Protein AF-A0A1J1H307-F1 (afdb_monomer)

pLDDT: mean 71.97, std 22.65, range [21.73, 96.75]

Solvent-accessible surface area (backbone atoms only — not comparable to full-atom values): 54855 Å² total; per-residue (Å²): 124,79,69,64,60,61,59,49,54,59,59,62,58,74,63,63,74,71,92,63,55,44,76,62,80,88,69,70,58,68,76,56,47,54,42,49,52,52,47,51,53,63,57,36,38,58,77,62,58,74,48,58,44,62,35,64,34,28,78,64,35,51,59,51,40,53,51,45,35,66,71,45,35,62,34,54,37,75,87,48,69,74,54,52,63,47,56,75,77,46,70,64,73,93,48,82,61,70,70,86,35,55,69,46,28,53,51,61,55,49,57,60,54,28,44,84,68,60,58,69,61,51,30,54,51,50,40,51,51,52,52,54,51,37,63,78,59,70,56,77,80,81,86,50,50,44,23,35,34,44,65,34,28,35,42,58,61,39,54,57,38,54,41,30,42,37,32,78,52,55,33,96,90,41,83,90,36,62,39,69,51,72,44,47,74,68,54,38,46,53,36,50,68,47,72,33,40,68,65,51,20,50,55,54,36,47,73,72,51,86,51,67,74,61,33,51,54,47,46,61,48,65,77,50,68,89,53,69,43,80,44,54,41,74,47,68,51,71,43,48,59,56,70,68,28,67,91,35,71,30,51,49,61,24,49,38,53,48,51,39,57,58,57,72,48,75,87,85,68,101,68,79,87,50,72,51,59,38,49,50,55,51,27,72,46,42,69,67,68,52,42,52,55,48,56,49,47,64,69,42,90,81,63,59,42,52,39,67,44,21,60,64,54,78,62,61,57,45,71,68,52,85,66,54,66,62,37,73,93,70,71,62,65,64,41,54,44,32,31,55,20,85,24,43,39,45,33,32,39,75,87,73,81,80,76,96,62,85,74,46,51,59,82,74,78,75,94,64,53,66,70,66,50,50,38,31,70,41,54,68,63,82,45,34,41,63,48,35,76,73,76,52,79,72,72,78,80,86,48,73,70,59,48,60,75,70,53,88,61,83,60,68,52,68,73,87,71,83,86,73,51,92,78,60,76,90,72,85,72,87,86,65,59,62,68,56,53,54,21,44,52,52,52,52,52,47,54,51,43,50,54,69,47,53,74,71,77,68,84,81,76,88,68,98,55,82,86,68,81,67,65,57,73,64,67,48,53,62,56,52,39,33,44,56,34,43,49,51,42,50,50,45,47,53,36,53,78,66,63,73,52,57,84,94,67,69,80,79,60,62,28,53,55,51,25,55,45,32,72,37,43,47,72,37,86,91,44,92,46,39,73,36,54,65,34,48,41,51,30,49,49,35,22,64,42,20,57,47,38,54,36,36,48,58,18,33,38,90,88,62,37,63,89,80,85,42,67,42,58,7,53,25,42,67,40,77,42,51,85,40,42,62,57,30,57,58,32,50,50,51,56,39,44,68,29,46,63,71,32,40,55,62,30,62,50,49,56,52,37,56,48,38,44,44,53,46,26,32,52,51,49,55,47,31,57,64,74,35,57,88,59,27,74,84,44,58,86,35,45,52,56,50,64,41,39,50,50,48,56,52,50,43,56,53,52,39,66,31,89,82,34,34,62,60,43,52,54,47,57,72,73,44,57,73,54,77,83,33,68,69,66,47,49,47,55,52,54,59,47,42,65,47,60,71,34,83,56,46,82,74,70,50,68,80,77,86,77,72,74,66,53,48,72,51,93,74,98,47,55,32,78,57,51,34,74,74,26,59,49,58,74,64,77,55,89,70,78,74,51,101,76,65,80,69,84,83,76,83,79,88,78,89,82,89,86,90,80,96,86,82,83,86,62,92,64,53,81,80,66,66,82,79,50,87,54,54,59,58,55,51,48,51,52,54,44,65,73,39,30,92,59,23,49,68,63,74,71,84,71,72,92,70,94,74,94,67,91,73,69,65,69,63,58,52,58,49,52,65,49,48,55,51,53,52,57,55,46,54,59,56,55,68,73,71,62,90,89,88,87,85,86,87,79,78,93,75,86,87,77,82,91,79,86,91,81,89,82,88,89,88,90,80,89,79,90,82,90,79,90,79,90,82,89,87,84,84,91,85,87,85,89,90,80,89,89,85,89,79,87,88,86,83,89,82,83,89,82,92,85,79,86,134

Organism: Plasmodium relictum (NCBI:txid85471)

Secondary structure (DSSP, 8-state):
-THHHHHHHHHHHTT----SPEE--S---HHHHHHHHHHHHHHHTTTSS--GGG---TTT-HHHHHHHIIIIISSPP---HHHHHHHHSS-BTTBS-GGGGTT--HHHHHHHHEE---HHHHHHHHHHHHHHHHHHTT--S---PPEEEEEE-EETTEESS--EEEEEEEETTEEEEEEEEEPPHHHHHHHHT--S-HHHHHHHHHHH---HHHHHHHHHHHTSGGG-EEEPPPEEEEE-HHHHHTT-SBHHHHHHHHHHHHHHS---S-SS--HHHHHHHHHHSS-THHHHHHHHHHH-TT---EEESB---S-SEEE--TTGGG-GGG---TTEEEEE-TTS-EEE-SSPPPP--GGGB---PPP--HHHHHHHH--SGGGHHHHHHHH-PPPPPPPHHHHHHH----S-----S---GGG-------SS-HHHHHHHHHHHHHHHHHHHHHTTSS-----SS---S--PPPTTHHHHHHHHHHHHHHHHHHHHHTT-S-GGG--S-HHHHHHHHHHHGGGSTTSTTTT-TTHHHHHHHHHHHHTHHHHHHTPPPSSS------SSHHHHHHHTS-TTSTTHHHHHHHHHHHHHTTT-THHHHHHHHHHHHHHHHHHHHHHHHHH-GGGHHHHHTTS--HHHHHHHHHHHHHHHTSTTTHHHHHHHHHHS-GGGG-HHHHHHHHHHHHHHHTSTTHHHH-PPP---SS--B-------TT-SHHHHHHTTS-SS--GGGT---------------------TTGGGS-SS-TTHHHHHHHHHHHHHHHHH-----------------THHHHHHHHHHHHHHHHHHHHHTTS--S-SSS-S-----------------------------------------------------------

InterPro domains:
  IPR054451 RhopH3, C-terminal domain [PF22808] (365-703)

Sequence (902 aa):
MKSKIFATLFVTWSSVLVTGREHFNGYLTQKLKILLECNFIAHYYLKGVPEIDSFLDFIREPEQFYWFVEHYLSVPFKITQNLKDRTKNGKIGSVNNISVCSGRSWVSEFLLNYKEPNISELLTYMDKKQKEFLSLNHINGTPVGKYTVFPIKEFHKYCILPPLIKTTISDNNNESKELIFHLNREEYKIYLSAIGSQLTAIKYLYVQIKDENRKKILRKILENESDISISCPTYNIKLHYTKDCSSSRTILKCLDNYIRRSCQRKIETRHSVSLCEHLFFLFENIKNPYSQNFKDFLSDGRLSLVKPQSVWNVPVFKVYKPNDFKDNSKNIETGVFKMLNNKNLVFLSFNDKIPKNLYYEVEIQPLTKLSLYASKISDKLLRFFYLFKKLSSPISPVSVEELNHNIKDFNFKEAKNEVKCQNVKKSLQLELDVETMKGIVTEKICKIIESHSLAKQVHKEIPSKPLIIHDKIAKKFRIQCIVLSAFVEAYNIVRQILNLESILSLTRYTSLYLHKFFNSVTSLKGNFLYKNANALKYAAACSKAVLHVPAVLYKRNIYVAETFLSLYLGLSNLVSSNPSSPFFEFAIMEFLVTYFNKGSEKFVLYLITILSVLHLNIYYYEQIFCHFKEHFPTLKTKMIHPDIANRVLVNLKSLIGSRRYMEMFNLYKHFESDEIFNTQKVFSIIYDFQKYFESNKSKKEAKLEEISEVPIPLDTLNDGIGYREEDLLYEIDKEESIDPLLDVDLDDTESEDEIENPKNKSHFLDILSEGQDICAYSRQDKQLELILSPYIGNVRRDESLESKTSEKPEVTLKMIKERQQRLDEEMDQIEEINEPEVRASQSRTQRFSSESTSNTSESEDESSTTESEGSKKEGKKKRPKKKSCIPGLGFITSKLKCFKKK

Mean predicted aligned error: 16.87 Å

Structure (mmCIF, N/CA/C/O backbone):
data_AF-A0A1J1H307-F1
#
_entry.id   AF-A0A1J1H307-F1
#
loop_
_atom_site.group_PDB
_atom_site.id
_atom_site.type_symbol
_atom_site.label_atom_id
_atom_site.label_alt_id
_atom_site.label_comp_id
_atom_site.label_asym_id
_atom_site.label_entity_id
_atom_site.label_seq_id
_atom_site.pdbx_PDB_ins_code
_atom_site.Cartn_x
_atom_site.Cartn_y
_atom_site.Cartn_z
_atom_site.occupancy
_atom_site.B_iso_or_equiv
_atom_site.auth_seq_id
_atom_site.auth_comp_id
_atom_site.auth_asym_id
_atom_site.auth_atom_id
_atom_site.pdbx_PDB_model_num
ATOM 1 N N . MET A 1 1 ? -41.868 61.177 -23.163 1.00 44.31 1 MET A N 1
ATOM 2 C CA . MET A 1 1 ? -42.090 59.972 -22.320 1.00 44.31 1 MET A CA 1
ATOM 3 C C . MET A 1 1 ? -41.546 58.648 -22.889 1.00 44.31 1 MET A C 1
ATOM 5 O O . MET A 1 1 ? -41.088 57.846 -22.090 1.00 44.31 1 MET A O 1
ATOM 9 N N . LYS A 1 2 ? -41.542 58.385 -24.211 1.00 39.69 2 LYS A N 1
ATOM 10 C CA . LYS A 1 2 ? -41.275 57.032 -24.770 1.00 39.69 2 LYS A CA 1
ATOM 11 C C . LYS A 1 2 ? -39.882 56.401 -24.509 1.00 39.69 2 LYS A C 1
ATOM 13 O O . LYS A 1 2 ? -39.784 55.182 -24.514 1.00 39.69 2 LYS A O 1
ATOM 18 N N . SER A 1 3 ? -38.826 57.179 -24.241 1.00 44.19 3 SER A N 1
ATOM 19 C CA . SER A 1 3 ? -37.450 56.648 -24.087 1.00 44.19 3 SER A CA 1
ATOM 20 C C . SER A 1 3 ? -37.229 55.774 -22.835 1.00 44.19 3 SER A C 1
ATOM 22 O O . SER A 1 3 ? -36.586 54.730 -22.933 1.00 44.19 3 SER A O 1
ATOM 24 N N . LYS A 1 4 ? -37.781 56.143 -21.666 1.00 39.53 4 LYS A N 1
ATOM 25 C CA . LYS A 1 4 ? -37.466 55.447 -20.397 1.00 39.53 4 LYS A CA 1
ATOM 26 C C . LYS A 1 4 ? -37.983 54.000 -20.325 1.00 39.53 4 LYS A C 1
ATOM 28 O O . LYS A 1 4 ? -37.392 53.201 -19.611 1.00 39.53 4 LYS A O 1
ATOM 33 N N . ILE A 1 5 ? -39.030 53.659 -21.081 1.00 49.66 5 ILE A N 1
ATOM 34 C CA . ILE A 1 5 ? -39.650 52.318 -21.077 1.00 49.66 5 ILE A CA 1
ATOM 35 C C . ILE A 1 5 ? -38.794 51.293 -21.845 1.00 49.66 5 ILE A C 1
ATOM 37 O O . ILE A 1 5 ? -38.715 50.132 -21.450 1.00 49.66 5 ILE A O 1
ATOM 41 N N . PHE A 1 6 ? -38.095 51.717 -22.904 1.00 43.16 6 PHE A N 1
ATOM 42 C CA . PHE A 1 6 ? -37.184 50.837 -23.649 1.00 43.16 6 PHE A CA 1
ATOM 43 C C . PHE A 1 6 ? -35.943 50.455 -22.829 1.00 43.16 6 PHE A C 1
ATOM 45 O O . PHE A 1 6 ? -35.485 49.315 -22.894 1.00 43.16 6 PHE A O 1
ATOM 52 N N . ALA A 1 7 ? -35.426 51.388 -22.021 1.00 44.34 7 ALA A N 1
ATOM 53 C CA . ALA A 1 7 ? -34.273 51.140 -21.160 1.00 44.34 7 ALA A CA 1
ATOM 54 C C . ALA A 1 7 ? -34.589 50.154 -20.019 1.00 44.34 7 ALA A C 1
ATOM 56 O O . ALA A 1 7 ? -33.775 49.280 -19.726 1.00 44.34 7 ALA A O 1
ATOM 57 N N . THR A 1 8 ? -35.769 50.248 -19.394 1.00 44.47 8 THR A N 1
ATOM 58 C CA . THR A 1 8 ? -36.151 49.324 -18.314 1.00 44.47 8 THR A CA 1
ATOM 59 C C . THR A 1 8 ? -36.414 47.908 -18.822 1.00 44.47 8 THR A C 1
ATOM 61 O O . THR A 1 8 ? -35.971 46.962 -18.177 1.00 44.47 8 THR A O 1
ATOM 64 N N . LEU A 1 9 ? -37.044 47.747 -19.995 1.00 38.56 9 LEU A N 1
ATOM 65 C CA . LEU A 1 9 ? -37.333 46.428 -20.578 1.00 38.56 9 LEU A CA 1
ATOM 66 C C . LEU A 1 9 ? -36.071 45.578 -20.816 1.00 38.56 9 LEU A C 1
ATOM 68 O O . LEU A 1 9 ? -36.064 44.391 -20.485 1.00 38.56 9 LEU A O 1
ATOM 72 N N . PHE A 1 10 ? -34.981 46.180 -21.303 1.00 38.97 10 PHE A N 1
ATOM 73 C CA . PHE A 1 10 ? -33.709 45.467 -21.485 1.00 38.97 10 PHE A CA 1
ATOM 74 C C . PHE A 1 10 ? -33.045 45.054 -20.159 1.00 38.97 10 PHE A C 1
ATOM 76 O O . PHE A 1 10 ? -32.459 43.975 -20.079 1.00 38.97 10 PHE A O 1
ATOM 83 N N . VAL A 1 11 ? -33.174 45.860 -19.099 1.00 41.41 11 VAL A N 1
ATOM 84 C CA . VAL A 1 11 ? -32.629 45.541 -17.762 1.00 41.41 11 VAL A CA 1
ATOM 85 C C . VAL A 1 11 ? -33.450 44.451 -17.052 1.00 41.41 11 VAL A C 1
ATOM 87 O O . VAL A 1 11 ? -32.899 43.643 -16.302 1.00 41.41 11 VAL A O 1
ATOM 90 N N . THR A 1 12 ? -34.755 44.358 -17.323 1.00 37.88 12 THR A N 1
ATOM 91 C CA . THR A 1 12 ? -35.607 43.275 -16.793 1.00 37.88 12 THR A CA 1
ATOM 92 C C . THR A 1 12 ? -35.423 41.926 -17.495 1.00 37.88 12 THR A C 1
ATOM 94 O O . THR A 1 12 ? -35.811 40.903 -16.940 1.00 37.88 12 THR A O 1
ATOM 97 N N . TRP A 1 13 ? -34.813 41.879 -18.686 1.00 32.31 13 TRP A N 1
ATOM 98 C CA . TRP A 1 13 ? -34.537 40.611 -19.382 1.00 32.31 13 TRP A CA 1
ATOM 99 C C . TRP A 1 13 ? -33.189 39.988 -18.996 1.00 32.31 13 TRP A C 1
ATOM 101 O O . TRP A 1 13 ? -33.087 38.767 -18.903 1.00 32.31 13 TRP A O 1
ATOM 111 N N . SER A 1 14 ? -32.177 40.794 -18.658 1.00 32.19 14 SER A N 1
ATOM 112 C CA . SER A 1 14 ? -30.896 40.297 -18.124 1.00 32.19 14 SER A CA 1
ATOM 113 C C . SER A 1 14 ? -30.972 39.786 -16.676 1.00 32.19 14 SER A C 1
ATOM 115 O O . SER A 1 14 ? -30.019 39.182 -16.187 1.00 32.19 14 SER A O 1
ATOM 117 N N . SER A 1 15 ? -32.103 39.994 -15.994 1.00 32.44 15 SER A N 1
ATOM 118 C CA . SER A 1 15 ? -32.366 39.528 -14.625 1.00 32.44 15 SER A CA 1
ATOM 119 C C . SER A 1 15 ? -33.182 38.226 -14.550 1.00 32.44 15 SER A C 1
ATOM 121 O O . SER A 1 15 ? -33.454 37.737 -13.451 1.00 32.44 15 SER A O 1
ATOM 123 N N . VAL A 1 16 ? -33.470 37.582 -15.692 1.00 32.47 16 VAL A N 1
ATOM 124 C CA . VAL A 1 16 ? -33.817 36.151 -15.723 1.00 32.47 16 VAL A CA 1
ATOM 125 C C . VAL A 1 16 ? -32.560 35.349 -15.379 1.00 32.47 16 VAL A C 1
ATOM 127 O O . VAL A 1 16 ? -31.799 34.924 -16.247 1.00 32.47 16 VAL A O 1
ATOM 130 N N . LEU A 1 17 ? -32.336 35.155 -14.078 1.00 36.75 17 LEU A N 1
ATOM 131 C CA . LEU A 1 17 ? -31.330 34.242 -13.545 1.00 36.75 17 LEU A CA 1
ATOM 132 C C . LEU A 1 17 ? -31.582 32.841 -14.110 1.00 36.75 17 LEU A C 1
ATOM 134 O O . LEU A 1 17 ? -32.477 32.126 -13.658 1.00 36.75 17 LEU A O 1
ATOM 138 N N . VAL A 1 18 ? -30.776 32.445 -15.096 1.00 35.84 18 VAL A N 1
ATOM 139 C CA . VAL A 1 18 ? -30.767 31.083 -15.630 1.00 35.84 18 VAL A CA 1
ATOM 140 C C . VAL A 1 18 ? -30.297 30.158 -14.510 1.00 35.84 18 VAL A C 1
ATOM 142 O O . VAL A 1 18 ? -29.108 30.011 -14.254 1.00 35.84 18 VAL A O 1
ATOM 145 N N . THR A 1 19 ? -31.243 29.514 -13.828 1.00 39.88 19 THR A N 1
ATOM 146 C CA . THR A 1 19 ? -31.000 28.570 -12.722 1.00 39.88 19 THR A CA 1
ATOM 147 C C . THR A 1 19 ? -30.479 27.202 -13.194 1.00 39.88 19 THR A C 1
ATOM 149 O O . THR A 1 19 ? -30.453 26.233 -12.434 1.00 39.88 19 THR A O 1
ATOM 152 N N . GLY A 1 20 ? -30.027 27.123 -14.448 1.00 48.62 20 GLY A N 1
ATOM 153 C CA . GLY A 1 20 ? -29.276 26.010 -15.015 1.00 48.62 20 GLY A CA 1
ATOM 154 C C . GLY A 1 20 ? -27.770 26.276 -14.982 1.00 48.62 20 GLY A C 1
ATOM 155 O O . GLY A 1 20 ? -27.321 27.414 -15.039 1.00 48.62 20 GLY A O 1
ATOM 156 N N . ARG A 1 21 ? -26.975 25.206 -14.914 1.00 64.56 21 ARG A N 1
ATOM 157 C CA . ARG A 1 21 ? -25.512 25.305 -15.028 1.00 64.56 21 ARG A CA 1
ATOM 158 C C . ARG A 1 21 ? -25.112 25.735 -16.437 1.00 64.56 21 ARG A C 1
ATOM 160 O O . ARG A 1 21 ? -25.686 25.234 -17.406 1.00 64.56 21 ARG A O 1
ATOM 167 N N . GLU A 1 22 ? -24.085 26.572 -16.545 1.00 76.75 22 GLU A N 1
ATOM 168 C CA . GLU A 1 22 ? -23.530 26.984 -17.837 1.00 76.75 22 GLU A CA 1
ATOM 169 C C . GLU A 1 22 ? -23.047 25.763 -18.636 1.00 76.75 22 GLU A C 1
ATOM 171 O O . GLU A 1 22 ? -22.510 24.801 -18.078 1.00 76.75 22 GLU A O 1
ATOM 176 N N . HIS A 1 23 ? -23.211 25.790 -19.958 1.00 79.06 23 HIS A N 1
ATOM 177 C CA . HIS A 1 23 ? -22.503 24.851 -20.824 1.00 79.06 23 HIS A CA 1
ATOM 178 C C . HIS A 1 23 ? -21.019 25.250 -20.884 1.00 79.06 23 HIS A C 1
ATOM 180 O O . HIS A 1 23 ? -20.688 26.427 -21.034 1.00 79.06 23 HIS A O 1
ATOM 186 N N . PHE A 1 24 ? -20.116 24.279 -20.729 1.00 84.19 24 PHE A N 1
ATOM 187 C CA . PHE A 1 24 ? -18.681 24.531 -20.842 1.00 84.19 24 PHE A CA 1
ATOM 188 C C . PHE A 1 24 ? -18.305 24.718 -22.316 1.00 84.19 24 PHE A C 1
ATOM 190 O O . PHE A 1 24 ? -18.136 23.747 -23.040 1.00 84.19 24 PHE A O 1
ATOM 197 N N . ASN A 1 25 ? -18.158 25.970 -22.749 1.00 79.50 25 ASN A N 1
ATOM 198 C CA . ASN A 1 25 ? -17.843 26.320 -24.138 1.00 79.50 25 ASN A CA 1
ATOM 199 C C . ASN A 1 25 ? -16.328 26.535 -24.350 1.00 79.50 25 ASN A C 1
ATOM 201 O O . ASN A 1 25 ? -15.921 27.490 -25.006 1.00 79.50 25 ASN A O 1
ATOM 205 N N . GLY A 1 26 ? -15.473 25.716 -23.726 1.00 78.19 26 GLY A N 1
ATOM 206 C CA . GLY A 1 26 ? -14.011 25.833 -23.849 1.00 78.19 26 GLY A CA 1
ATOM 207 C C . GLY A 1 26 ? -13.354 26.995 -23.083 1.00 78.19 26 GLY A C 1
ATOM 208 O O . GLY A 1 26 ? -12.194 27.314 -23.345 1.00 78.19 26 GLY A O 1
ATOM 209 N N . TYR A 1 27 ? -14.049 27.618 -22.123 1.00 82.19 27 TYR A N 1
ATOM 210 C CA . TYR A 1 27 ? -13.519 28.680 -21.252 1.00 82.19 27 TYR A CA 1
ATOM 211 C C . TYR A 1 27 ? -13.907 28.444 -19.781 1.00 82.19 27 TYR A C 1
ATOM 213 O O . TYR A 1 27 ? -14.916 27.811 -19.486 1.00 82.19 27 TYR A O 1
ATOM 221 N N . LEU A 1 28 ? -13.097 28.963 -18.851 1.00 86.50 28 LEU A N 1
ATOM 222 C CA . LEU A 1 28 ? -13.335 28.906 -17.403 1.00 86.50 28 LEU A CA 1
ATOM 223 C C . LEU A 1 28 ? -13.539 30.311 -16.838 1.00 86.50 28 LEU A C 1
ATOM 225 O O . LEU A 1 28 ? -12.848 31.245 -17.246 1.00 86.50 28 LEU A O 1
ATOM 229 N N . THR A 1 29 ? -14.382 30.443 -15.809 1.00 87.50 29 THR A N 1
ATOM 230 C CA . THR A 1 29 ? -14.405 31.656 -14.976 1.00 87.50 29 THR A CA 1
ATOM 231 C C . THR A 1 29 ? -13.017 31.955 -14.393 1.00 87.50 29 THR A C 1
ATOM 233 O O . THR A 1 29 ? -12.264 31.048 -14.026 1.00 87.50 29 THR A O 1
ATOM 236 N N . GLN A 1 30 ? -12.690 33.239 -14.222 1.00 86.12 30 GLN A N 1
ATOM 237 C CA . GLN A 1 30 ? -11.392 33.681 -13.690 1.00 86.12 30 GLN A CA 1
ATOM 238 C C . GLN A 1 30 ? -11.053 33.042 -12.324 1.00 86.12 30 GLN A C 1
ATOM 240 O O . GLN A 1 30 ? -9.900 32.708 -12.057 1.00 86.12 30 GLN A O 1
ATOM 245 N N . LYS A 1 31 ? -12.067 32.785 -11.481 1.00 87.62 31 LYS A N 1
ATOM 246 C CA . LYS A 1 31 ? -11.914 32.091 -10.187 1.00 87.62 31 LYS A CA 1
ATOM 247 C C . LYS A 1 31 ? -11.444 30.637 -10.339 1.00 87.62 31 LYS A C 1
ATOM 249 O O . LYS A 1 31 ? -10.676 30.172 -9.494 1.00 87.62 31 LYS A O 1
ATOM 254 N N . LEU A 1 32 ? -11.890 29.933 -11.383 1.00 88.06 32 LEU A N 1
ATOM 255 C CA . LEU A 1 32 ? -11.467 28.567 -11.712 1.00 88.06 32 LEU A CA 1
ATOM 256 C C . LEU A 1 32 ? -10.130 28.534 -12.462 1.00 88.06 32 LEU A C 1
ATOM 258 O O . LEU A 1 32 ? -9.344 27.617 -12.229 1.00 88.06 32 LEU A O 1
ATOM 262 N N . LYS A 1 33 ? -9.842 29.539 -13.301 1.00 89.44 33 LYS A N 1
ATOM 263 C CA . LYS A 1 33 ? -8.542 29.697 -13.973 1.00 89.44 33 LYS A CA 1
ATOM 264 C C . LYS A 1 33 ? -7.401 29.859 -12.958 1.00 89.44 33 LYS A C 1
ATOM 266 O O . LYS A 1 33 ? -6.465 29.070 -12.976 1.00 89.44 33 LYS A O 1
ATOM 271 N N . ILE A 1 34 ? -7.530 30.790 -12.007 1.00 88.56 34 ILE A N 1
ATOM 272 C CA . ILE A 1 34 ? -6.527 31.005 -10.942 1.00 88.56 34 ILE A CA 1
ATOM 273 C C . ILE A 1 34 ? -6.327 29.732 -10.099 1.00 88.56 34 ILE A C 1
ATOM 275 O O . ILE A 1 34 ? -5.200 29.374 -9.764 1.00 88.56 34 ILE A O 1
ATOM 279 N N . LEU A 1 35 ? -7.410 29.006 -9.790 1.00 90.06 35 LEU A N 1
ATOM 280 C CA . LEU A 1 35 ? -7.327 27.749 -9.041 1.00 90.06 35 LEU A CA 1
ATOM 281 C C . LEU A 1 35 ? -6.633 26.630 -9.840 1.00 90.06 35 LEU A C 1
ATOM 283 O O . LEU A 1 35 ? -5.956 25.796 -9.243 1.00 90.06 35 LEU A O 1
ATOM 287 N N . LEU A 1 36 ? -6.762 26.610 -11.169 1.00 91.62 36 LEU A N 1
ATOM 288 C CA . LEU A 1 36 ? -6.023 25.688 -12.036 1.00 91.62 36 LEU A CA 1
ATOM 289 C C . LEU A 1 36 ? -4.525 26.033 -12.075 1.00 91.62 36 LEU A C 1
ATOM 291 O O . LEU A 1 36 ? -3.698 25.150 -11.862 1.00 91.62 36 LEU A O 1
ATOM 295 N N . GLU A 1 37 ? -4.174 27.311 -12.246 1.00 89.38 37 GLU A N 1
ATOM 296 C CA . GLU A 1 37 ? -2.780 27.785 -12.218 1.00 89.38 37 GLU A CA 1
ATOM 297 C C . GLU A 1 37 ? -2.088 27.457 -10.884 1.00 89.38 37 GLU A C 1
ATOM 299 O O . GLU A 1 37 ? -0.982 26.921 -10.883 1.00 89.38 37 GLU A O 1
ATOM 304 N N . CYS A 1 38 ? -2.765 27.650 -9.745 1.00 89.12 38 CYS A N 1
ATOM 305 C CA . CYS A 1 38 ? -2.280 27.199 -8.435 1.00 89.12 38 CYS A CA 1
ATOM 306 C C . CYS A 1 38 ? -1.952 25.695 -8.389 1.00 89.12 38 CYS A C 1
ATOM 308 O O . CYS A 1 38 ? -0.955 25.304 -7.780 1.00 89.12 38 CYS A O 1
ATOM 310 N N . ASN A 1 39 ? -2.772 24.844 -9.018 1.00 91.38 39 ASN A N 1
ATOM 311 C CA . ASN A 1 39 ? -2.534 23.398 -9.055 1.00 91.38 39 ASN A CA 1
ATOM 312 C C . ASN A 1 39 ? -1.366 23.024 -9.980 1.00 91.38 39 ASN A C 1
ATOM 314 O O . ASN A 1 39 ? -0.572 22.161 -9.610 1.00 91.38 39 ASN A O 1
ATOM 318 N N . PHE A 1 40 ? -1.192 23.705 -11.119 1.00 90.81 40 PHE A N 1
ATOM 319 C CA . PHE A 1 40 ? 0.011 23.540 -11.944 1.00 90.81 40 PHE A CA 1
ATOM 320 C C . PHE A 1 40 ? 1.277 23.982 -11.194 1.00 90.81 40 PHE A C 1
ATOM 322 O O . PHE A 1 40 ? 2.249 23.230 -11.170 1.00 90.81 40 PHE A O 1
ATOM 329 N N . ILE A 1 41 ? 1.259 25.123 -10.492 1.00 87.31 41 ILE A N 1
ATOM 330 C CA . ILE A 1 41 ? 2.377 25.565 -9.636 1.00 87.31 41 ILE A CA 1
ATOM 331 C C . ILE A 1 41 ? 2.710 24.497 -8.578 1.00 87.31 41 ILE A C 1
ATOM 333 O O . ILE A 1 41 ? 3.871 24.130 -8.416 1.00 87.31 41 ILE A O 1
ATOM 337 N N . ALA A 1 42 ? 1.709 23.945 -7.887 1.00 86.88 42 ALA A N 1
ATOM 338 C CA . ALA A 1 42 ? 1.938 22.923 -6.862 1.00 86.88 42 ALA A CA 1
ATOM 339 C C . ALA A 1 42 ? 2.459 21.578 -7.403 1.00 86.88 42 ALA A C 1
ATOM 341 O O . ALA A 1 42 ? 3.053 20.816 -6.638 1.00 86.88 42 ALA A O 1
ATOM 342 N N . HIS A 1 43 ? 2.251 21.295 -8.691 1.00 88.62 43 HIS A N 1
ATOM 343 C CA . HIS A 1 43 ? 2.757 20.104 -9.372 1.00 88.62 43 HIS A CA 1
ATOM 344 C C . HIS A 1 43 ? 4.174 20.299 -9.923 1.00 88.62 43 HIS A C 1
ATOM 346 O O . HIS A 1 43 ? 5.048 19.484 -9.643 1.00 88.62 43 HIS A O 1
ATOM 352 N N . TYR A 1 44 ? 4.435 21.391 -10.647 1.00 86.06 44 TYR A N 1
ATOM 353 C CA . TYR A 1 44 ? 5.754 21.645 -11.239 1.00 86.06 44 TYR A CA 1
ATOM 354 C C . TYR A 1 44 ? 6.829 21.971 -10.195 1.00 86.06 44 TYR A C 1
ATOM 356 O O . TYR A 1 44 ? 7.940 21.470 -10.301 1.00 86.06 44 TYR A O 1
ATOM 364 N N . TYR A 1 45 ? 6.512 22.741 -9.148 1.00 81.19 45 TYR A N 1
ATOM 365 C CA . TYR A 1 45 ? 7.480 23.129 -8.106 1.00 81.19 45 TYR A CA 1
ATOM 366 C C . TYR A 1 45 ? 7.626 22.070 -6.992 1.00 81.19 45 TYR A C 1
ATOM 368 O O . TYR A 1 45 ? 7.987 22.386 -5.856 1.00 81.19 45 TYR A O 1
ATOM 376 N N . LEU A 1 46 ? 7.336 20.798 -7.283 1.00 79.12 46 LEU A N 1
ATOM 377 C CA . LEU A 1 46 ? 7.286 19.725 -6.287 1.00 79.12 46 LEU A CA 1
ATOM 378 C C . LEU A 1 46 ? 8.659 19.391 -5.682 1.00 79.12 46 LEU A C 1
ATOM 380 O O . LEU A 1 46 ? 8.750 19.246 -4.462 1.00 79.12 46 LEU A O 1
ATOM 384 N N . LYS A 1 47 ? 9.717 19.351 -6.506 1.00 74.50 47 LYS A N 1
ATOM 385 C CA . LYS A 1 47 ? 11.130 19.306 -6.070 1.00 74.50 47 LYS A CA 1
ATOM 386 C C . LYS A 1 47 ? 11.711 20.708 -5.788 1.00 74.50 47 LYS A C 1
ATOM 388 O O . LYS A 1 47 ? 12.905 20.873 -5.581 1.00 74.50 47 LYS A O 1
ATOM 393 N N . GLY A 1 48 ? 10.869 21.745 -5.757 1.00 67.12 48 GLY A N 1
ATOM 394 C CA . GLY A 1 48 ? 11.247 23.143 -5.525 1.00 67.12 48 GLY A CA 1
ATOM 395 C C . GLY A 1 48 ? 11.609 23.922 -6.795 1.00 67.12 48 GLY A C 1
ATOM 396 O O . GLY A 1 48 ? 11.243 25.090 -6.896 1.00 67.12 48 GLY A O 1
ATOM 397 N N . VAL A 1 49 ? 12.267 23.296 -7.772 1.00 71.62 49 VAL A N 1
ATOM 398 C CA . VAL A 1 49 ? 12.528 23.859 -9.114 1.00 71.62 49 VAL A CA 1
ATOM 399 C C . VAL A 1 49 ? 11.445 23.363 -10.089 1.00 71.62 49 VAL A C 1
ATOM 401 O O . VAL A 1 49 ? 11.029 22.213 -9.958 1.00 71.62 49 VAL A O 1
ATOM 404 N N . PRO A 1 50 ? 10.945 24.189 -11.032 1.00 74.56 50 PRO A N 1
ATOM 405 C CA . PRO A 1 50 ? 10.031 23.726 -12.072 1.00 74.56 50 PRO A CA 1
ATOM 406 C C . PRO A 1 50 ? 10.792 22.961 -13.167 1.00 74.56 50 PRO A C 1
ATOM 408 O O . PRO A 1 50 ? 11.619 23.532 -13.871 1.00 74.56 50 PRO A O 1
ATOM 411 N N . GLU A 1 51 ? 10.491 21.674 -13.322 1.00 76.56 51 GLU A N 1
ATOM 412 C CA . GLU A 1 51 ? 11.129 20.780 -14.302 1.00 76.56 51 GLU A CA 1
ATOM 413 C C . GLU A 1 51 ? 10.178 20.467 -15.470 1.00 76.56 51 GLU A C 1
ATOM 415 O O . GLU A 1 51 ? 9.008 20.140 -15.241 1.00 76.56 51 GLU A O 1
ATOM 420 N N . ILE A 1 52 ? 10.658 20.508 -16.721 1.00 82.69 52 ILE A N 1
ATOM 421 C CA . ILE A 1 52 ? 9.807 20.213 -17.890 1.00 82.69 52 ILE A CA 1
ATOM 422 C C . ILE A 1 52 ? 9.387 18.739 -17.961 1.00 82.69 52 ILE A C 1
ATOM 424 O O . ILE A 1 52 ? 8.250 18.455 -18.335 1.00 82.69 52 ILE A O 1
ATOM 428 N N . ASP A 1 53 ? 10.222 17.822 -17.463 1.00 82.69 53 ASP A N 1
ATOM 429 C CA . ASP A 1 53 ? 9.925 16.385 -17.334 1.00 82.69 53 ASP A CA 1
ATOM 430 C C . ASP A 1 53 ? 8.775 16.084 -16.355 1.00 82.69 53 ASP A C 1
ATOM 432 O O . ASP A 1 53 ? 8.301 14.952 -16.241 1.00 82.69 53 ASP A O 1
ATOM 436 N N . SER A 1 54 ? 8.266 17.104 -15.652 1.00 85.38 54 SER A N 1
ATOM 437 C CA . SER A 1 54 ? 7.005 17.013 -14.918 1.00 85.38 54 SER A CA 1
ATOM 438 C C . SER A 1 54 ? 5.751 17.227 -15.782 1.00 85.38 54 SER A C 1
ATOM 440 O O . SER A 1 54 ? 4.647 17.092 -15.253 1.00 85.38 54 SER A O 1
ATOM 442 N N . PHE A 1 55 ? 5.865 17.512 -17.085 1.00 91.50 55 PHE A N 1
ATOM 443 C CA . PHE A 1 55 ? 4.721 17.594 -18.002 1.00 91.50 55 PHE A CA 1
ATOM 444 C C . PHE A 1 55 ? 3.914 16.281 -18.054 1.00 91.50 55 PHE A C 1
ATOM 446 O O . PHE A 1 55 ? 4.449 15.194 -17.855 1.00 91.50 55 PHE A O 1
ATOM 453 N N . LEU A 1 56 ? 2.603 16.388 -18.289 1.00 92.69 56 LEU A N 1
ATOM 454 C CA . LEU A 1 56 ? 1.665 15.264 -18.336 1.00 92.69 56 LEU A CA 1
ATOM 455 C C . LEU A 1 56 ? 0.893 15.328 -19.661 1.00 92.69 56 LEU A C 1
ATOM 457 O O . LEU A 1 56 ? 0.216 16.319 -19.922 1.00 92.69 56 LEU A O 1
ATOM 461 N N . ASP A 1 57 ? 0.976 14.289 -20.497 1.00 91.88 57 ASP A N 1
ATOM 462 C CA . ASP A 1 57 ? 0.276 14.263 -21.793 1.00 91.88 57 ASP A CA 1
ATOM 463 C C . ASP A 1 57 ? -1.140 13.706 -21.603 1.00 91.88 57 ASP A C 1
ATOM 465 O O . ASP A 1 57 ? -1.399 12.514 -21.768 1.00 91.88 57 ASP A O 1
ATOM 469 N N . PHE A 1 58 ? -2.070 14.587 -21.224 1.00 92.62 58 PHE A N 1
ATOM 470 C CA . PHE A 1 58 ? -3.469 14.225 -20.982 1.00 92.62 58 PHE A CA 1
ATOM 471 C C . PHE A 1 58 ? -4.191 13.669 -22.222 1.00 92.62 58 PHE A C 1
ATOM 473 O O . PHE A 1 58 ? -5.212 13.000 -22.070 1.00 92.62 58 PHE A O 1
ATOM 480 N N . ILE A 1 59 ? -3.694 13.939 -23.434 1.00 90.44 59 ILE A N 1
ATOM 481 C CA . ILE A 1 59 ? -4.332 13.509 -24.685 1.00 90.44 59 ILE A CA 1
ATOM 482 C C . ILE A 1 59 ? -3.869 12.098 -25.066 1.00 90.44 59 ILE A C 1
ATOM 484 O O . ILE A 1 59 ? -4.701 11.258 -25.409 1.00 90.44 59 ILE A O 1
ATOM 488 N N . ARG A 1 60 ? -2.560 11.820 -25.008 1.00 87.50 60 ARG A N 1
ATOM 489 C CA . ARG A 1 60 ? -1.985 10.523 -25.410 1.00 87.50 60 ARG A CA 1
ATOM 490 C C . ARG A 1 60 ? -1.920 9.498 -24.283 1.00 87.50 60 ARG A C 1
ATOM 492 O O . ARG A 1 60 ? -1.998 8.309 -24.568 1.00 87.50 60 ARG A O 1
ATOM 499 N N . GLU A 1 61 ? -1.816 9.932 -23.029 1.00 90.69 61 GLU A N 1
ATOM 500 C CA . GLU A 1 61 ? -1.748 9.060 -21.849 1.00 90.69 61 GLU A CA 1
ATOM 501 C C . GLU A 1 61 ? -2.826 9.453 -20.812 1.00 90.69 61 GLU A C 1
ATOM 503 O O . GLU A 1 61 ? -2.511 10.029 -19.766 1.00 90.69 61 GLU A O 1
ATOM 508 N N . PRO A 1 62 ? -4.120 9.139 -21.046 1.00 90.38 62 PRO A N 1
ATOM 509 C CA . PRO A 1 62 ? -5.220 9.605 -20.191 1.00 90.38 62 PRO A CA 1
ATOM 510 C C . PRO A 1 62 ? -5.131 9.188 -18.714 1.00 90.38 62 PRO A C 1
ATOM 512 O O . PRO A 1 62 ? -5.734 9.838 -17.861 1.00 90.38 62 PRO A O 1
ATOM 515 N N . GLU A 1 63 ? -4.363 8.146 -18.367 1.00 91.38 63 GLU A N 1
ATOM 516 C CA . GLU A 1 63 ? -4.080 7.803 -16.963 1.00 91.38 63 GLU A CA 1
ATOM 517 C C . GLU A 1 63 ? -3.366 8.937 -16.202 1.00 91.38 63 GLU A C 1
ATOM 519 O O . GLU A 1 63 ? -3.630 9.137 -15.014 1.00 91.38 63 GLU A O 1
ATOM 524 N N . GLN A 1 64 ? -2.551 9.747 -16.889 1.00 93.00 64 GLN A N 1
ATOM 525 C CA . GLN A 1 64 ? -1.849 10.898 -16.311 1.00 93.00 64 GLN A CA 1
ATOM 526 C C . GLN A 1 64 ? -2.827 12.021 -15.926 1.00 93.00 64 GLN A C 1
ATOM 528 O O . GLN A 1 64 ? -2.634 12.691 -14.910 1.00 93.00 64 GLN A O 1
ATOM 533 N N . PHE A 1 65 ? -3.929 12.178 -16.672 1.00 93.75 65 PHE A N 1
ATOM 534 C CA . PHE A 1 65 ? -5.014 13.090 -16.300 1.00 93.75 65 PHE A CA 1
ATOM 535 C C . PHE A 1 65 ? -5.754 12.611 -15.050 1.00 93.75 65 PHE A C 1
ATOM 537 O O . PHE A 1 65 ? -5.960 13.393 -14.123 1.00 93.75 65 PHE A O 1
ATOM 544 N N . TYR A 1 66 ? -6.126 11.328 -14.981 1.00 91.62 66 TYR A N 1
ATOM 545 C CA . TYR A 1 66 ? -6.828 10.789 -13.810 1.00 91.62 66 TYR A CA 1
ATOM 546 C C . TYR A 1 66 ? -5.969 10.848 -12.538 1.00 91.62 66 TYR A C 1
ATOM 548 O O . TYR A 1 66 ? -6.483 11.206 -11.481 1.00 91.62 66 TYR A O 1
ATOM 556 N N . TRP A 1 67 ? -4.657 10.623 -12.649 1.00 92.62 67 TRP A N 1
ATOM 557 C CA . TRP A 1 67 ? -3.684 10.833 -11.570 1.00 92.62 67 TRP A CA 1
ATOM 558 C C . TRP A 1 67 ? -3.628 12.300 -11.104 1.00 92.62 67 TRP A C 1
ATOM 560 O O . TRP A 1 67 ? -3.666 12.579 -9.904 1.00 92.62 67 TRP A O 1
ATOM 570 N N . PHE A 1 68 ? -3.620 13.260 -12.037 1.00 93.50 68 PHE A N 1
ATOM 571 C CA . PHE A 1 68 ? -3.651 14.692 -11.708 1.00 93.50 68 PHE A CA 1
ATOM 572 C C . PHE A 1 68 ? -4.992 15.112 -11.074 1.00 93.50 68 PHE A C 1
ATOM 574 O O . PHE A 1 68 ? -5.027 15.921 -10.142 1.00 93.50 68 PHE A O 1
ATOM 581 N N . VAL A 1 69 ? -6.101 14.500 -11.503 1.00 91.25 69 VAL A N 1
ATOM 582 C CA . VAL A 1 69 ? -7.415 14.636 -10.862 1.00 91.25 69 VAL A CA 1
ATOM 583 C C . VAL A 1 69 ? -7.407 14.069 -9.441 1.00 91.25 69 VAL A C 1
ATOM 585 O O . VAL A 1 69 ? -7.877 14.756 -8.532 1.00 91.25 69 VAL A O 1
ATOM 588 N N . GLU A 1 70 ? -6.874 12.863 -9.217 1.00 88.50 70 GLU A N 1
ATOM 589 C CA . GLU A 1 70 ? -6.836 12.220 -7.895 1.00 88.50 70 GLU A CA 1
ATOM 590 C C . GLU A 1 70 ? -5.990 13.009 -6.892 1.00 88.50 70 GLU A C 1
ATOM 592 O O . GLU A 1 70 ? -6.383 13.146 -5.736 1.00 88.50 70 GLU A O 1
ATOM 597 N N . HIS A 1 71 ? -4.840 13.534 -7.314 1.00 89.25 71 HIS A N 1
ATOM 598 C CA . HIS A 1 71 ? -3.859 14.096 -6.384 1.00 89.25 71 HIS A CA 1
ATOM 599 C C . HIS A 1 71 ? -3.873 15.624 -6.257 1.00 89.25 71 HIS A C 1
ATOM 601 O O . HIS A 1 71 ? -3.438 16.129 -5.221 1.00 89.25 71 HIS A O 1
ATOM 607 N N . TYR A 1 72 ? -4.395 16.352 -7.250 1.00 89.12 72 TYR A N 1
ATOM 608 C CA . TYR A 1 72 ? -4.446 17.818 -7.233 1.00 89.12 72 TYR A CA 1
ATOM 609 C C . TYR A 1 72 ? -5.877 18.345 -7.379 1.00 89.12 72 TYR A C 1
ATOM 611 O O . TYR A 1 72 ? -6.406 18.953 -6.453 1.00 89.12 72 TYR A O 1
ATOM 619 N N . LEU A 1 73 ? -6.553 18.089 -8.505 1.00 89.94 73 LEU A N 1
ATOM 620 C CA . LEU A 1 73 ? -7.781 18.831 -8.842 1.00 89.94 73 LEU A CA 1
ATOM 621 C C . LEU A 1 73 ? -9.011 18.460 -7.989 1.00 89.94 73 LEU A C 1
ATOM 623 O O . LEU A 1 73 ? -9.898 19.298 -7.800 1.00 89.94 73 LEU A O 1
ATOM 627 N N . SER A 1 74 ? -9.110 17.219 -7.502 1.00 84.38 74 SER A N 1
ATOM 628 C CA . SER A 1 74 ? -10.219 16.769 -6.637 1.00 84.38 74 SER A CA 1
ATOM 629 C C . SER A 1 74 ? -9.955 16.963 -5.137 1.00 84.38 74 SER A C 1
ATOM 631 O O . SER A 1 74 ? -10.901 16.988 -4.340 1.00 84.38 74 SER A O 1
ATOM 633 N N . VAL A 1 75 ? -8.690 17.158 -4.758 1.00 82.75 75 VAL A N 1
ATOM 634 C CA . VAL A 1 75 ? -8.252 17.459 -3.391 1.00 82.75 75 VAL A CA 1
ATOM 635 C C . VAL A 1 75 ? -8.432 18.963 -3.135 1.00 82.75 75 VAL A C 1
ATOM 637 O O . VAL A 1 75 ? -8.218 19.767 -4.043 1.00 82.75 75 VAL A O 1
ATOM 640 N N . PRO A 1 76 ? -8.846 19.410 -1.935 1.00 81.50 76 PRO A N 1
ATOM 641 C CA . PRO A 1 76 ? -8.826 20.834 -1.624 1.00 81.50 76 PRO A CA 1
ATOM 642 C C . PRO A 1 76 ? -7.376 21.304 -1.462 1.00 81.50 76 PRO A C 1
ATOM 644 O O . PRO A 1 76 ? -6.568 20.640 -0.816 1.00 81.50 76 PRO A O 1
ATOM 647 N N . PHE A 1 77 ? -7.035 22.446 -2.051 1.00 84.12 77 PHE A N 1
ATOM 648 C CA . PHE A 1 77 ? -5.650 22.894 -2.179 1.00 84.12 77 PHE A CA 1
ATOM 649 C C . PHE A 1 77 ? -4.969 23.148 -0.818 1.00 84.12 77 PHE A C 1
ATOM 651 O O . PHE A 1 77 ? -5.558 23.750 0.092 1.00 84.12 77 PHE A O 1
ATOM 658 N N . LYS A 1 78 ? -3.705 22.721 -0.680 1.00 81.06 78 LYS A N 1
ATOM 659 C CA . LYS A 1 78 ? -2.881 22.878 0.531 1.00 81.06 78 LYS A CA 1
ATOM 660 C C . LYS A 1 78 ? -1.502 23.430 0.176 1.00 81.06 78 LYS A C 1
ATOM 662 O O . LYS A 1 78 ? -0.740 22.781 -0.532 1.00 81.06 78 LYS A O 1
ATOM 667 N N . ILE A 1 79 ? -1.156 24.594 0.726 1.00 78.12 79 ILE A N 1
ATOM 668 C CA . ILE A 1 79 ? 0.158 25.215 0.511 1.00 78.12 79 ILE A CA 1
ATOM 669 C C . ILE A 1 79 ? 1.235 24.401 1.249 1.00 78.12 79 ILE A C 1
ATOM 671 O O . ILE A 1 79 ? 1.213 24.304 2.481 1.00 78.12 79 ILE A O 1
ATOM 675 N N . THR A 1 80 ? 2.164 23.806 0.498 1.00 75.12 80 THR A N 1
ATOM 676 C CA . THR A 1 80 ? 3.339 23.093 1.028 1.00 75.12 80 THR A CA 1
ATOM 677 C C . THR A 1 80 ? 4.381 24.076 1.568 1.00 75.12 80 THR A C 1
ATOM 679 O O . THR A 1 80 ? 4.352 25.261 1.244 1.00 75.12 80 THR A O 1
ATOM 682 N N . GLN A 1 81 ? 5.315 23.600 2.395 1.00 71.06 81 GLN A N 1
ATOM 683 C CA . GLN A 1 81 ? 6.368 24.445 2.972 1.00 71.06 81 GLN A CA 1
ATOM 684 C C . GLN A 1 81 ? 7.250 25.079 1.881 1.00 71.06 81 GLN A C 1
ATOM 686 O O . GLN A 1 81 ? 7.356 26.299 1.821 1.00 71.06 81 GLN A O 1
ATOM 691 N N . ASN A 1 82 ? 7.703 24.276 0.913 1.00 69.88 82 ASN A N 1
ATOM 692 C CA . ASN A 1 82 ? 8.476 24.711 -0.257 1.00 69.88 82 ASN A CA 1
ATOM 693 C C . ASN A 1 82 ? 7.798 25.862 -1.036 1.00 69.88 82 ASN A C 1
ATOM 695 O O . ASN A 1 82 ? 8.478 26.752 -1.543 1.00 69.88 82 ASN A O 1
ATOM 699 N N . LEU A 1 83 ? 6.458 25.861 -1.122 1.00 71.50 83 LEU A N 1
ATOM 700 C CA . LEU A 1 83 ? 5.694 26.952 -1.737 1.00 71.50 83 LEU A CA 1
ATOM 701 C C . LEU A 1 83 ? 5.588 28.174 -0.815 1.00 71.50 83 LEU A C 1
ATOM 703 O O . LEU A 1 83 ? 5.755 29.291 -1.293 1.00 71.50 83 LEU A O 1
ATOM 707 N N . LYS A 1 84 ? 5.348 27.983 0.493 1.00 67.44 84 LYS A N 1
ATOM 708 C CA . LYS A 1 84 ? 5.276 29.086 1.471 1.00 67.44 84 LYS A CA 1
ATOM 709 C C . LYS A 1 84 ? 6.548 29.924 1.470 1.00 67.44 84 LYS A C 1
ATOM 711 O O . LYS A 1 84 ? 6.469 31.149 1.406 1.00 67.44 84 LYS A O 1
ATOM 716 N N . ASP A 1 85 ? 7.702 29.271 1.535 1.00 61.03 85 ASP A N 1
ATOM 717 C CA . ASP A 1 85 ? 8.976 29.971 1.677 1.00 61.03 85 ASP A CA 1
ATOM 718 C C . ASP A 1 85 ? 9.374 30.694 0.382 1.00 61.03 85 ASP A C 1
ATOM 720 O O . ASP A 1 85 ? 9.913 31.794 0.445 1.00 61.03 85 ASP A O 1
ATOM 724 N N . ARG A 1 86 ? 8.960 30.192 -0.791 1.00 62.47 86 ARG A N 1
ATOM 725 C CA . ARG A 1 86 ? 9.048 30.956 -2.047 1.00 62.47 86 ARG A CA 1
ATOM 726 C C . ARG A 1 86 ? 8.049 32.119 -2.120 1.00 62.47 86 ARG A C 1
ATOM 728 O O . ARG A 1 86 ? 8.437 33.187 -2.577 1.00 62.47 86 ARG A O 1
ATOM 735 N N . THR A 1 87 ? 6.816 31.985 -1.611 1.00 56.75 87 THR A N 1
ATOM 736 C CA . THR A 1 87 ? 5.845 33.107 -1.593 1.00 56.75 87 THR A CA 1
ATOM 737 C C . THR A 1 87 ? 6.232 34.266 -0.670 1.00 56.75 87 THR A C 1
ATOM 739 O O . THR A 1 87 ? 5.686 35.353 -0.826 1.00 56.75 87 THR A O 1
ATOM 742 N N . LYS A 1 88 ? 7.169 34.072 0.270 1.00 54.19 88 LYS A N 1
ATOM 743 C CA . LYS A 1 88 ? 7.754 35.175 1.057 1.00 54.19 88 LYS A CA 1
ATOM 744 C C . LYS A 1 88 ? 8.714 36.041 0.234 1.00 54.19 88 LYS A C 1
ATOM 746 O O . LYS A 1 88 ? 8.863 37.219 0.531 1.00 54.19 88 LYS A O 1
ATOM 751 N N . ASN A 1 89 ? 9.340 35.463 -0.793 1.00 48.31 89 ASN A N 1
ATOM 752 C CA . ASN A 1 89 ? 10.459 36.070 -1.519 1.00 48.31 89 ASN A CA 1
ATOM 753 C C . ASN A 1 89 ? 10.049 36.681 -2.874 1.00 48.31 89 ASN A C 1
ATOM 755 O O . ASN A 1 89 ? 10.905 37.180 -3.600 1.00 48.31 89 ASN A O 1
ATOM 759 N N . GLY A 1 90 ? 8.762 36.638 -3.239 1.00 51.69 90 GLY A N 1
ATOM 760 C CA . GLY A 1 90 ? 8.241 37.251 -4.463 1.00 51.69 90 GLY A CA 1
ATOM 761 C C . GLY A 1 90 ? 7.141 36.440 -5.152 1.00 51.69 90 GLY A C 1
ATOM 762 O O . GLY A 1 90 ? 6.553 35.520 -4.580 1.00 51.69 90 GLY A O 1
ATOM 763 N N . LYS A 1 91 ? 6.849 36.802 -6.408 1.00 54.53 91 LYS A N 1
ATOM 764 C CA . LYS A 1 91 ? 5.856 36.113 -7.247 1.00 54.53 91 LYS A CA 1
ATOM 765 C C . LYS A 1 91 ? 6.334 34.707 -7.618 1.00 54.53 91 LYS A C 1
ATOM 767 O O . LYS A 1 91 ? 7.487 34.527 -8.000 1.00 54.53 91 LYS A O 1
ATOM 772 N N . ILE A 1 92 ? 5.421 33.734 -7.606 1.00 58.03 92 ILE A N 1
ATOM 773 C CA . ILE A 1 92 ? 5.646 32.413 -8.206 1.00 58.03 92 ILE A CA 1
ATOM 774 C C . ILE A 1 92 ? 4.819 32.346 -9.494 1.00 58.03 92 ILE A C 1
ATOM 776 O O . ILE A 1 92 ? 3.613 32.097 -9.456 1.00 58.03 92 ILE A O 1
ATOM 780 N N . GLY A 1 93 ? 5.469 32.618 -10.627 1.00 58.72 93 GLY A N 1
ATOM 781 C CA . GLY A 1 93 ? 4.815 32.682 -11.934 1.00 58.72 93 GLY A CA 1
ATOM 782 C C . GLY A 1 93 ? 3.746 33.778 -12.016 1.00 58.72 93 GLY A C 1
ATOM 783 O O . GLY A 1 93 ? 3.925 34.886 -11.506 1.00 58.72 93 GLY A O 1
ATOM 784 N N . SER A 1 94 ? 2.612 33.456 -12.641 1.00 53.31 94 SER A N 1
ATOM 785 C CA . SER A 1 94 ? 1.471 34.360 -12.859 1.00 53.31 94 SER A CA 1
ATOM 786 C C . SER A 1 94 ? 0.698 34.758 -11.591 1.00 53.31 94 SER A C 1
ATOM 788 O O . SER A 1 94 ? -0.034 35.752 -11.606 1.00 53.31 94 SER A O 1
ATOM 790 N N . VAL A 1 95 ? 0.816 34.003 -10.492 1.00 58.19 95 VAL A N 1
ATOM 791 C CA . VAL A 1 95 ? -0.090 34.120 -9.336 1.00 58.19 95 VAL A CA 1
ATOM 792 C C . VAL A 1 95 ? 0.530 34.962 -8.217 1.00 58.19 95 VAL A C 1
ATOM 794 O O . VAL A 1 95 ? 1.322 34.479 -7.412 1.00 58.19 95 VAL A O 1
ATOM 797 N N . ASN A 1 96 ? 0.092 36.222 -8.109 1.00 59.22 96 ASN A N 1
ATOM 798 C CA . ASN A 1 96 ? 0.554 37.164 -7.075 1.00 59.22 96 ASN A CA 1
ATOM 799 C C . ASN A 1 96 ? 0.267 36.711 -5.623 1.00 59.22 96 ASN A C 1
ATOM 801 O O . ASN A 1 96 ? 0.936 37.180 -4.709 1.00 59.22 96 ASN A O 1
ATOM 805 N N . ASN A 1 97 ? -0.740 35.857 -5.379 1.00 69.31 97 ASN A N 1
ATOM 806 C CA . ASN A 1 97 ? -1.056 35.363 -4.033 1.00 69.31 97 ASN A CA 1
ATOM 807 C C . ASN A 1 97 ? -1.731 33.978 -4.054 1.00 69.31 97 ASN A C 1
ATOM 809 O O . ASN A 1 97 ? -2.918 33.844 -4.354 1.00 69.31 97 ASN A O 1
ATOM 813 N N . ILE A 1 98 ? -0.977 32.943 -3.677 1.00 76.12 98 ILE A N 1
ATOM 814 C CA . ILE A 1 98 ? -1.424 31.539 -3.667 1.00 76.12 98 ILE A CA 1
ATOM 815 C C . ILE A 1 98 ? -2.473 31.252 -2.565 1.00 76.12 98 ILE A C 1
ATOM 817 O O . ILE A 1 98 ? -3.206 30.262 -2.652 1.00 76.12 98 ILE A O 1
ATOM 821 N N . SER A 1 99 ? -2.633 32.116 -1.551 1.00 78.12 99 SER A N 1
ATOM 822 C CA . SER A 1 99 ? -3.620 31.890 -0.478 1.00 78.12 99 SER A CA 1
ATOM 823 C C . SER A 1 99 ? -5.075 31.897 -0.972 1.00 78.12 99 SER A C 1
ATOM 825 O O . SER A 1 99 ? -5.903 31.179 -0.414 1.00 78.12 99 SER A O 1
ATOM 827 N N . VAL A 1 100 ? -5.360 32.588 -2.084 1.00 82.62 100 VAL A N 1
ATOM 828 C CA . VAL A 1 100 ? -6.673 32.657 -2.768 1.00 82.62 100 VAL A CA 1
ATOM 829 C C . VAL A 1 100 ? -7.168 31.281 -3.260 1.00 82.62 100 VAL A C 1
ATOM 831 O O . VAL A 1 100 ? -8.359 31.080 -3.525 1.00 82.62 100 VAL A O 1
ATOM 834 N N . CYS A 1 101 ? -6.264 30.307 -3.365 1.00 84.88 101 CYS A N 1
ATOM 835 C CA . CYS A 1 101 ? -6.567 28.929 -3.740 1.00 84.88 101 CYS A CA 1
ATOM 836 C C . CYS A 1 101 ? -6.805 28.006 -2.531 1.00 84.88 101 CYS A C 1
ATOM 838 O O . CYS A 1 101 ? -7.386 26.937 -2.694 1.00 84.88 101 CYS A O 1
ATOM 840 N N . SER A 1 102 ? -6.385 28.399 -1.323 1.00 83.69 102 SER A N 1
ATOM 841 C CA . SER A 1 102 ? -6.375 27.549 -0.124 1.00 83.69 102 SER A CA 1
ATOM 842 C C . SER A 1 102 ? -7.751 26.954 0.207 1.00 83.69 102 SER A C 1
ATOM 844 O O . SER A 1 102 ? -8.747 27.668 0.305 1.00 83.69 102 SER A O 1
ATOM 846 N N . GLY A 1 103 ? -7.812 25.632 0.391 1.00 77.62 103 GLY A N 1
ATOM 847 C CA . GLY A 1 103 ? -9.033 24.911 0.774 1.00 77.62 103 GLY A CA 1
ATOM 848 C C . GLY A 1 103 ? -10.113 24.783 -0.300 1.00 77.62 103 GLY A C 1
ATOM 849 O O . GLY A 1 103 ? -11.179 24.239 -0.016 1.00 77.62 103 GLY A O 1
ATOM 850 N N . ARG A 1 104 ? -9.838 25.215 -1.533 1.00 83.88 104 ARG A N 1
ATOM 851 C CA . ARG A 1 104 ? -10.723 25.048 -2.692 1.00 83.88 104 ARG A CA 1
ATOM 852 C C . ARG A 1 104 ? -10.302 23.827 -3.512 1.00 83.88 104 ARG A C 1
ATOM 854 O O . ARG A 1 104 ? -9.110 23.591 -3.686 1.00 83.88 104 ARG A O 1
ATOM 861 N N . SER A 1 105 ? -11.265 23.049 -4.010 1.00 85.94 105 SER A N 1
ATOM 862 C CA . SER A 1 105 ? -11.030 21.890 -4.892 1.00 85.94 105 SER A CA 1
ATOM 863 C C . SER A 1 105 ? -11.634 22.146 -6.270 1.00 85.94 105 SER A C 1
ATOM 865 O O . SER A 1 105 ? -12.846 22.347 -6.394 1.00 85.94 105 SER A O 1
ATOM 867 N N . TRP A 1 106 ? -10.792 22.120 -7.305 1.00 90.69 106 TRP A N 1
ATOM 868 C CA . TRP A 1 106 ? -11.144 22.543 -8.663 1.00 90.69 106 TRP A CA 1
ATOM 869 C C . TRP A 1 106 ? -12.309 21.733 -9.249 1.00 90.69 106 TRP A C 1
ATOM 871 O O . TRP A 1 106 ? -13.280 22.318 -9.724 1.00 90.69 106 TRP A O 1
ATOM 881 N N . VAL A 1 107 ? -12.285 20.400 -9.121 1.00 87.25 107 VAL A N 1
ATOM 882 C CA . VAL A 1 107 ? -13.320 19.507 -9.684 1.00 87.25 107 VAL A CA 1
ATOM 883 C C . VAL A 1 107 ? -14.712 19.797 -9.122 1.00 87.25 107 VAL A C 1
ATOM 885 O O . VAL A 1 107 ? -15.692 19.750 -9.863 1.00 87.25 107 VAL A O 1
ATOM 888 N N . SER A 1 108 ? -14.830 20.120 -7.829 1.00 81.94 108 SER A N 1
ATOM 889 C CA . SER A 1 108 ? -16.142 20.412 -7.239 1.00 81.94 108 SER A CA 1
ATOM 890 C C . SER A 1 108 ? -16.673 21.788 -7.619 1.00 81.94 108 SER A C 1
ATOM 892 O O . SER A 1 108 ? -17.877 21.923 -7.778 1.00 81.94 108 SER A O 1
ATOM 894 N N . GLU A 1 109 ? -15.813 22.799 -7.769 1.00 84.94 109 GLU A N 1
ATOM 895 C CA . GLU A 1 109 ? -16.253 24.112 -8.260 1.00 84.94 109 GLU A CA 1
ATOM 896 C C . GLU A 1 109 ? -16.627 24.042 -9.751 1.00 84.94 109 GLU A C 1
ATOM 898 O O . GLU A 1 109 ? -17.668 24.561 -10.150 1.00 84.94 109 GLU A O 1
ATOM 903 N N . PHE A 1 110 ? -15.841 23.324 -10.561 1.00 86.75 110 PHE A N 1
ATOM 904 C CA . PHE A 1 110 ? -16.122 23.094 -11.979 1.00 86.75 110 PHE A CA 1
ATOM 905 C C . PHE A 1 110 ? -17.478 22.404 -12.188 1.00 86.75 110 PHE A C 1
ATOM 907 O O . PHE A 1 110 ? -18.326 22.924 -12.907 1.00 86.75 110 PHE A O 1
ATOM 914 N N . LEU A 1 111 ? -17.727 21.290 -11.488 1.00 83.88 111 LEU A N 1
ATOM 915 C CA . LEU A 1 111 ? -18.980 20.525 -11.576 1.00 83.88 111 LEU A CA 1
ATOM 916 C C . LEU A 1 111 ? -20.155 21.136 -10.789 1.00 83.88 111 LEU A C 1
ATOM 918 O O . LEU A 1 111 ? -21.232 20.537 -10.758 1.00 83.88 111 LEU A O 1
ATOM 922 N N . LEU A 1 112 ? -19.976 22.291 -10.141 1.00 82.19 112 LEU A N 1
ATOM 923 C CA . LEU A 1 112 ? -21.077 23.110 -9.623 1.00 82.19 112 LEU A CA 1
ATOM 924 C C . LEU A 1 112 ? -21.481 24.185 -10.636 1.00 82.19 112 LEU A C 1
ATOM 926 O O . LEU A 1 112 ? -22.671 24.318 -10.909 1.00 82.19 112 LEU A O 1
ATOM 930 N N . ASN A 1 113 ? -20.501 24.892 -11.205 1.00 81.38 113 ASN A N 1
ATOM 931 C CA . ASN A 1 113 ? -20.727 25.999 -12.137 1.00 81.38 113 ASN A CA 1
ATOM 932 C C . ASN A 1 113 ? -21.172 25.510 -13.526 1.00 81.38 113 ASN A C 1
ATOM 934 O O . ASN A 1 113 ? -22.113 26.055 -14.100 1.00 81.38 113 ASN A O 1
ATOM 938 N N . TYR A 1 114 ? -20.522 24.462 -14.044 1.00 82.06 114 TYR A N 1
ATOM 939 C CA . TYR A 1 114 ? -20.733 23.959 -15.400 1.00 82.06 114 TYR A CA 1
ATOM 940 C C . TYR A 1 114 ? -21.512 22.641 -15.439 1.00 82.06 114 TYR A C 1
ATOM 942 O O . TYR A 1 114 ? -21.413 21.768 -14.566 1.00 82.06 114 TYR A O 1
ATOM 950 N N . LYS A 1 115 ? -22.287 22.472 -16.509 1.00 82.62 115 LYS A N 1
ATOM 951 C CA . LYS A 1 115 ? -22.771 21.174 -16.972 1.00 82.62 115 LYS A CA 1
ATOM 952 C C . LYS A 1 115 ? -21.567 20.380 -17.481 1.00 82.62 115 LYS A C 1
ATOM 954 O O . LYS A 1 115 ? -20.740 20.915 -18.211 1.00 82.62 115 LYS A O 1
ATOM 959 N N . GLU A 1 116 ? -21.452 19.126 -17.055 1.00 82.50 116 GLU A N 1
ATOM 960 C CA . GLU A 1 116 ? -20.273 18.302 -17.337 1.00 82.50 116 GLU A CA 1
ATOM 961 C C . GLU A 1 116 ? -20.094 18.084 -18.859 1.00 82.50 116 GLU A C 1
ATOM 963 O O . GLU A 1 116 ? -21.006 17.528 -19.480 1.0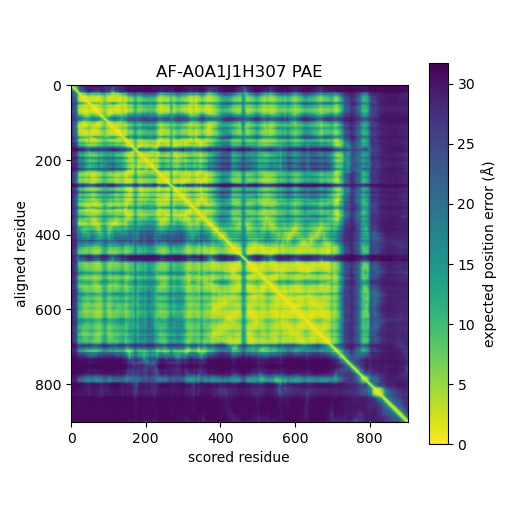0 82.50 116 GLU A O 1
ATOM 968 N N . PRO A 1 117 ? -18.964 18.518 -19.460 1.00 85.62 117 PRO A N 1
ATOM 969 C CA . PRO A 1 117 ? -18.692 18.354 -20.889 1.00 85.62 117 PRO A CA 1
ATOM 970 C C . PRO A 1 117 ? -18.287 16.916 -21.232 1.00 85.62 117 PRO A C 1
ATOM 972 O O . PRO A 1 117 ? -18.202 16.040 -20.363 1.00 85.62 117 PRO A O 1
ATOM 975 N N . ASN A 1 118 ? -17.983 16.663 -22.507 1.00 87.50 118 ASN A N 1
ATOM 976 C CA . ASN A 1 118 ? -17.326 15.414 -22.876 1.00 87.50 118 ASN A CA 1
ATOM 977 C C . ASN A 1 118 ? -15.903 15.373 -22.284 1.00 87.50 118 ASN A C 1
ATOM 979 O O . ASN A 1 118 ? -15.210 16.387 -22.199 1.00 87.50 118 ASN A O 1
ATOM 983 N N . ILE A 1 119 ? -15.445 14.189 -21.878 1.00 89.31 119 ILE A N 1
ATOM 984 C CA . ILE A 1 119 ? -14.136 14.043 -21.235 1.00 89.31 119 ILE A CA 1
ATOM 985 C C . ILE A 1 119 ? -12.992 14.369 -22.206 1.00 89.31 119 ILE A C 1
ATOM 987 O O . ILE A 1 119 ? -12.030 15.005 -21.799 1.00 89.31 119 ILE A O 1
ATOM 991 N N . SER A 1 120 ? -13.120 14.032 -23.494 1.00 90.06 120 SER A N 1
ATOM 992 C CA . SER A 1 120 ? -12.129 14.363 -24.532 1.00 90.06 120 SER A CA 1
ATOM 993 C C . SER A 1 120 ? -11.946 15.871 -24.737 1.00 90.06 120 SER A C 1
ATOM 995 O O . SER A 1 120 ? -10.821 16.347 -24.868 1.00 90.06 120 SER A O 1
ATOM 997 N N . GLU A 1 121 ? -13.038 16.632 -24.718 1.00 89.69 121 GLU A N 1
ATOM 998 C CA . GLU A 1 121 ? -13.028 18.096 -24.789 1.00 89.69 121 GLU A CA 1
ATOM 999 C C . GLU A 1 121 ? -12.289 18.703 -23.586 1.00 89.69 121 GLU A C 1
ATOM 1001 O O . GLU A 1 121 ? -11.429 19.572 -23.749 1.00 89.69 121 GLU A O 1
ATOM 1006 N N . LEU A 1 122 ? -12.556 18.182 -22.382 1.00 91.00 122 LEU A N 1
ATOM 1007 C CA . LEU A 1 122 ? -11.863 18.606 -21.169 1.00 91.00 122 LEU A CA 1
ATOM 1008 C C . LEU A 1 122 ? -10.366 18.248 -21.195 1.00 91.00 122 LEU A C 1
ATOM 1010 O O . LEU A 1 122 ? -9.555 19.086 -20.810 1.00 91.00 122 LEU A O 1
ATOM 1014 N N . LEU A 1 123 ? -9.985 17.055 -21.669 1.00 92.25 123 LEU A N 1
ATOM 1015 C CA . LEU A 1 123 ? -8.575 16.661 -21.826 1.00 92.25 123 LEU A CA 1
ATOM 1016 C C . LEU A 1 123 ? -7.832 17.638 -22.751 1.00 92.25 123 LEU A C 1
ATOM 1018 O O . LEU A 1 123 ? -6.791 18.169 -22.366 1.00 92.25 123 LEU A O 1
ATOM 1022 N N . THR A 1 124 ? -8.404 17.942 -23.921 1.00 92.69 124 THR A N 1
ATOM 1023 C CA . THR A 1 124 ? -7.833 18.890 -24.894 1.00 92.69 124 THR A CA 1
ATOM 1024 C C . THR A 1 124 ? -7.716 20.306 -24.324 1.00 92.69 124 THR A C 1
ATOM 1026 O O . THR A 1 124 ? -6.692 20.965 -24.511 1.00 92.69 124 THR A O 1
ATOM 1029 N N . TYR A 1 125 ? -8.724 20.785 -23.586 1.00 92.62 125 TYR A N 1
ATOM 1030 C CA . TYR A 1 125 ? -8.650 22.084 -22.910 1.00 92.62 125 TYR A CA 1
ATOM 1031 C C . TYR A 1 125 ? -7.534 22.122 -21.855 1.00 92.62 125 TYR A C 1
ATOM 1033 O O . TYR A 1 125 ? -6.757 23.076 -21.802 1.00 92.62 125 TYR A O 1
ATOM 1041 N N . MET A 1 126 ? -7.446 21.088 -21.017 1.00 92.62 126 MET A N 1
ATOM 1042 C CA . MET A 1 126 ? -6.496 21.023 -19.904 1.00 92.62 126 MET A CA 1
ATOM 1043 C C . MET A 1 126 ? -5.048 20.903 -20.392 1.00 92.62 126 MET A C 1
ATOM 1045 O O . MET A 1 126 ? -4.185 21.608 -19.874 1.00 92.62 126 MET A O 1
ATOM 1049 N N . ASP A 1 127 ? -4.797 20.097 -21.428 1.00 91.81 127 ASP A N 1
ATOM 1050 C CA . ASP A 1 127 ? -3.499 20.001 -22.111 1.00 91.81 127 ASP A CA 1
ATOM 1051 C C . ASP A 1 127 ? -3.080 21.352 -22.713 1.00 91.81 127 ASP A C 1
ATOM 1053 O O . ASP A 1 127 ? -1.970 21.833 -22.466 1.00 91.81 127 ASP A O 1
ATOM 1057 N N . LYS A 1 128 ? -4.001 22.032 -23.414 1.00 92.75 128 LYS A N 1
ATOM 1058 C CA . LYS A 1 128 ? -3.758 23.379 -23.944 1.00 92.75 128 LYS A CA 1
ATOM 1059 C C . LYS A 1 128 ? -3.397 24.365 -22.829 1.00 92.75 128 LYS A C 1
ATOM 1061 O O . LYS A 1 128 ? -2.441 25.121 -22.984 1.00 92.75 128 LYS A O 1
ATOM 1066 N N . LYS A 1 129 ? -4.103 24.349 -21.692 1.00 91.19 129 LYS A N 1
ATOM 1067 C CA . LYS A 1 129 ? -3.789 25.229 -20.550 1.00 91.19 129 LYS A CA 1
ATOM 1068 C C . LYS A 1 129 ? -2.490 24.870 -19.835 1.00 91.19 129 LYS A C 1
ATOM 1070 O O . LYS A 1 129 ? -1.817 25.779 -19.359 1.00 91.19 129 LYS A O 1
ATOM 1075 N N . GLN A 1 130 ? -2.088 23.604 -19.822 1.00 91.75 130 GLN A N 1
ATOM 1076 C CA . GLN A 1 130 ? -0.778 23.198 -19.313 1.00 91.75 130 GLN A CA 1
ATOM 1077 C C . GLN A 1 130 ? 0.363 23.679 -20.227 1.00 91.75 130 GLN A C 1
ATOM 1079 O O . GLN A 1 130 ? 1.384 24.154 -19.733 1.00 91.75 130 GLN A O 1
ATOM 1084 N N . LYS A 1 131 ? 0.172 23.642 -21.552 1.00 89.75 131 LYS A N 1
ATOM 1085 C CA . LYS A 1 131 ? 1.132 24.171 -22.539 1.00 89.75 131 LYS A CA 1
ATOM 1086 C C . LYS A 1 131 ? 1.226 25.701 -22.512 1.00 89.75 131 LYS A C 1
ATOM 1088 O O . LYS A 1 131 ? 2.335 26.223 -22.498 1.00 89.75 131 LYS A O 1
ATOM 1093 N N . GLU A 1 132 ? 0.095 26.407 -22.418 1.00 88.88 132 GLU A N 1
ATOM 1094 C CA . GLU A 1 132 ? 0.068 27.859 -22.157 1.00 88.88 132 GLU A CA 1
ATOM 1095 C C . GLU A 1 132 ? 0.804 28.207 -20.848 1.00 88.88 132 GLU A C 1
ATOM 1097 O O . GLU A 1 132 ? 1.581 29.156 -20.805 1.00 88.88 132 GLU A O 1
ATOM 1102 N N . PHE A 1 133 ? 0.606 27.428 -19.778 1.00 86.62 133 PHE A N 1
ATOM 1103 C CA . PHE A 1 133 ? 1.296 27.643 -18.504 1.00 86.62 133 PHE A CA 1
ATOM 1104 C C . PHE A 1 133 ? 2.817 27.434 -18.609 1.00 86.62 133 PHE A C 1
ATOM 1106 O O . PHE A 1 133 ? 3.567 28.226 -18.043 1.00 86.62 133 PHE A O 1
ATOM 1113 N N . LEU A 1 134 ? 3.294 26.415 -19.334 1.00 85.50 134 LEU A N 1
ATOM 1114 C CA . LEU A 1 134 ? 4.734 26.211 -19.542 1.00 85.50 134 LEU A CA 1
ATOM 1115 C C . LEU A 1 134 ? 5.382 27.386 -20.291 1.00 85.50 134 LEU A C 1
ATOM 1117 O O . LEU A 1 134 ? 6.413 27.893 -19.844 1.00 85.50 134 LEU A O 1
ATOM 1121 N N . SER A 1 135 ? 4.768 27.853 -21.385 1.00 84.75 135 SER A N 1
ATOM 1122 C CA . SER A 1 135 ? 5.322 28.952 -22.187 1.00 84.75 135 SER A CA 1
ATOM 1123 C C . SER A 1 135 ? 5.337 30.285 -21.432 1.00 84.75 135 SER A C 1
ATOM 1125 O O . SER A 1 135 ? 6.325 31.011 -21.506 1.00 84.75 135 SER A O 1
ATOM 1127 N N . LEU A 1 136 ? 4.300 30.576 -20.638 1.00 82.12 136 LEU A N 1
ATOM 1128 C CA . LEU A 1 136 ? 4.211 31.791 -19.814 1.00 82.12 136 LEU A CA 1
ATOM 1129 C C . LEU A 1 136 ? 5.209 31.842 -18.645 1.00 82.12 136 LEU A C 1
ATOM 1131 O O . LEU A 1 136 ? 5.435 32.918 -18.098 1.00 82.12 136 LEU A O 1
ATOM 1135 N N . ASN A 1 137 ? 5.793 30.708 -18.247 1.00 75.06 137 ASN A N 1
ATOM 1136 C CA . ASN A 1 137 ? 6.784 30.631 -17.166 1.00 75.06 137 ASN A CA 1
ATOM 1137 C C . ASN A 1 137 ? 8.217 30.370 -17.678 1.00 75.06 137 ASN A C 1
ATOM 1139 O O . ASN A 1 137 ? 9.095 30.067 -16.872 1.00 75.06 137 ASN A O 1
ATOM 1143 N N . HIS A 1 138 ? 8.461 30.481 -18.992 1.00 70.06 138 HIS A N 1
ATOM 1144 C CA . HIS A 1 138 ? 9.771 30.274 -19.635 1.00 70.06 138 HIS A CA 1
ATOM 1145 C C . HIS A 1 138 ? 10.449 28.931 -19.289 1.00 70.06 138 HIS A C 1
ATOM 1147 O O . HIS A 1 138 ? 11.671 28.840 -19.164 1.00 70.06 138 HIS A O 1
ATOM 1153 N N . ILE A 1 139 ? 9.654 27.867 -19.134 1.00 72.25 139 ILE A N 1
ATOM 1154 C CA . ILE A 1 139 ? 10.167 26.517 -18.873 1.00 72.25 139 ILE A CA 1
ATOM 1155 C C . ILE A 1 139 ? 10.609 25.915 -20.216 1.00 72.25 139 ILE A C 1
ATOM 1157 O O . ILE A 1 139 ? 9.788 25.446 -21.003 1.00 72.25 139 ILE A O 1
ATOM 1161 N N . ASN A 1 140 ? 11.913 25.996 -20.490 1.00 67.44 140 ASN A N 1
ATOM 1162 C CA . ASN A 1 140 ? 12.508 25.650 -21.783 1.00 67.44 140 ASN A CA 1
ATOM 1163 C C . ASN A 1 140 ? 12.497 24.139 -22.082 1.00 67.44 140 ASN A C 1
ATOM 1165 O O . ASN A 1 140 ? 12.752 23.316 -21.205 1.00 67.44 140 ASN A O 1
ATOM 1169 N N . GLY A 1 141 ? 12.283 23.800 -23.357 1.00 71.44 141 GLY A N 1
ATOM 1170 C CA . GLY A 1 141 ? 12.290 22.435 -23.897 1.00 71.44 141 GLY A CA 1
ATOM 1171 C C . GLY A 1 141 ? 10.986 22.084 -24.623 1.00 71.44 141 GLY A C 1
ATOM 1172 O O . GLY A 1 141 ? 10.071 22.904 -24.716 1.00 71.44 141 GLY A O 1
ATOM 1173 N N . THR A 1 142 ? 10.882 20.864 -25.154 1.00 77.75 142 THR A N 1
ATOM 1174 C CA . THR A 1 142 ? 9.629 20.354 -25.732 1.00 77.75 142 THR A CA 1
ATOM 1175 C C . THR A 1 142 ? 8.842 19.561 -24.677 1.00 77.75 142 THR A C 1
ATOM 1177 O O . THR A 1 142 ? 9.415 18.710 -24.000 1.00 77.75 142 THR A O 1
ATOM 1180 N N . PRO A 1 143 ? 7.529 19.807 -24.500 1.00 80.81 143 PRO A N 1
ATOM 1181 C CA . PRO A 1 143 ? 6.732 19.078 -23.518 1.00 80.81 143 PRO A CA 1
ATOM 1182 C C . PRO A 1 143 ? 6.462 17.645 -23.996 1.00 80.81 143 PRO A C 1
ATOM 1184 O O . PRO A 1 143 ? 5.677 17.422 -24.922 1.00 80.81 143 PRO A O 1
ATOM 1187 N N . VAL A 1 144 ? 7.100 16.674 -23.343 1.00 82.25 144 VAL A N 1
ATOM 1188 C CA . VAL A 1 144 ? 6.916 15.236 -23.578 1.00 82.25 144 VAL A CA 1
ATOM 1189 C C . VAL A 1 144 ? 6.223 14.614 -22.365 1.00 82.25 144 VAL A C 1
ATOM 1191 O O . VAL A 1 144 ? 6.577 14.904 -21.226 1.00 82.25 144 VAL A O 1
ATOM 1194 N N . GLY A 1 145 ? 5.189 13.799 -22.595 1.00 82.50 145 GLY A N 1
ATOM 1195 C CA . GLY A 1 145 ? 4.464 13.120 -21.515 1.00 82.50 145 GLY A CA 1
ATOM 1196 C C . GLY A 1 145 ? 5.327 12.080 -20.804 1.00 82.50 145 GLY A C 1
ATOM 1197 O O . GLY A 1 145 ? 6.198 11.470 -21.420 1.00 82.50 145 GLY A O 1
ATOM 1198 N N . LYS A 1 146 ? 5.057 11.833 -19.519 1.00 90.44 146 LYS A N 1
ATOM 1199 C CA . LYS A 1 146 ? 5.871 10.911 -18.714 1.00 90.44 146 LYS A CA 1
ATOM 1200 C C . LYS A 1 146 ? 5.890 9.482 -19.260 1.00 90.44 146 LYS A C 1
ATOM 1202 O O . LYS A 1 146 ? 4.911 9.002 -19.836 1.00 90.44 146 LYS A O 1
ATOM 1207 N N . TYR A 1 147 ? 7.002 8.796 -19.021 1.00 91.06 147 TYR A N 1
ATOM 1208 C CA . TYR A 1 147 ? 7.278 7.447 -19.501 1.00 91.06 147 TYR A CA 1
ATOM 1209 C C . TYR A 1 147 ? 6.817 6.360 -18.526 1.00 91.06 147 TYR A C 1
ATOM 1211 O O . TYR A 1 147 ? 6.757 6.547 -17.308 1.00 91.06 147 TYR A O 1
ATOM 1219 N N . THR A 1 148 ? 6.563 5.178 -19.078 1.00 93.50 148 THR A N 1
ATOM 1220 C CA . THR A 1 148 ? 6.559 3.912 -18.341 1.00 93.50 148 THR A CA 1
ATOM 1221 C C . THR A 1 148 ? 7.929 3.257 -18.468 1.00 93.50 148 THR A C 1
ATOM 1223 O O . THR A 1 148 ? 8.464 3.184 -19.574 1.00 93.50 148 THR A O 1
ATOM 1226 N N . VAL A 1 149 ? 8.485 2.796 -17.345 1.00 92.12 149 VAL A N 1
ATOM 1227 C CA . VAL A 1 149 ? 9.813 2.168 -17.279 1.00 92.12 149 VAL A CA 1
ATOM 1228 C C . VAL A 1 149 ? 9.709 0.655 -17.119 1.00 92.12 149 VAL A C 1
ATOM 1230 O O . VAL A 1 149 ? 9.075 0.158 -16.186 1.00 92.12 149 VAL A O 1
ATOM 1233 N N . PHE A 1 150 ? 10.411 -0.062 -17.992 1.00 92.38 150 PHE A N 1
ATOM 1234 C CA . PHE A 1 150 ? 10.675 -1.492 -17.875 1.00 92.38 150 PHE A CA 1
ATOM 1235 C C . PHE A 1 150 ? 12.184 -1.698 -17.652 1.00 92.38 150 PHE A C 1
ATOM 1237 O O . PHE A 1 150 ? 12.961 -1.445 -18.578 1.00 92.38 150 PHE A O 1
ATOM 1244 N N . PRO A 1 151 ? 12.618 -2.100 -16.442 1.00 90.44 151 PRO A N 1
ATOM 1245 C CA . PRO A 1 151 ? 14.012 -2.432 -16.180 1.00 90.44 151 PRO A CA 1
ATOM 1246 C C . PRO A 1 151 ? 14.337 -3.802 -16.784 1.00 90.44 151 PRO A C 1
ATOM 1248 O O . PRO A 1 151 ? 13.604 -4.765 -16.565 1.00 90.44 151 PRO A O 1
ATOM 1251 N N . ILE A 1 152 ? 15.444 -3.898 -17.515 1.00 89.25 152 ILE A N 1
ATOM 1252 C CA . ILE A 1 152 ? 15.986 -5.156 -18.041 1.00 89.25 152 ILE A CA 1
ATOM 1253 C C . ILE A 1 152 ? 17.499 -5.162 -17.793 1.00 89.25 152 ILE A C 1
ATOM 1255 O O . ILE A 1 152 ? 18.163 -4.141 -17.972 1.00 89.25 152 ILE A O 1
ATOM 1259 N N . LYS A 1 153 ? 18.042 -6.299 -17.354 1.00 89.50 153 LYS A N 1
ATOM 1260 C CA . LYS A 1 153 ? 19.482 -6.485 -17.092 1.00 89.50 153 LYS A CA 1
ATOM 1261 C C . LYS A 1 153 ? 20.145 -7.466 -18.050 1.00 89.50 153 LYS A C 1
ATOM 1263 O O . LYS A 1 153 ? 21.274 -7.242 -18.476 1.00 89.50 153 LYS A O 1
ATOM 1268 N N . GLU A 1 154 ? 19.444 -8.558 -18.338 1.00 87.38 154 GLU A N 1
ATOM 1269 C CA . GLU A 1 154 ? 20.028 -9.802 -18.835 1.00 87.38 154 GLU A CA 1
ATOM 1270 C C . GLU A 1 154 ? 19.428 -10.227 -20.181 1.00 87.38 154 GLU A C 1
ATOM 1272 O O . GLU A 1 154 ? 18.230 -10.061 -20.442 1.00 87.38 154 GLU A O 1
ATOM 1277 N N . PHE A 1 155 ? 20.279 -10.828 -21.008 1.00 86.62 155 PHE A N 1
ATOM 1278 C CA . PHE A 1 155 ? 19.931 -11.642 -22.163 1.00 86.62 155 PHE A CA 1
ATOM 1279 C C . PHE A 1 155 ? 20.450 -13.070 -21.925 1.00 86.62 155 PHE A C 1
ATOM 1281 O O . PHE A 1 155 ? 21.653 -13.264 -21.766 1.00 86.62 155 PHE A O 1
ATOM 1288 N N . HIS A 1 156 ? 19.562 -14.065 -21.870 1.00 83.00 156 HIS A N 1
ATOM 1289 C CA . HIS A 1 156 ? 19.830 -15.394 -21.299 1.00 83.00 156 HIS A CA 1
ATOM 1290 C C . HIS A 1 156 ? 20.453 -15.277 -19.888 1.00 83.00 156 HIS A C 1
ATOM 1292 O O . HIS A 1 156 ? 19.707 -15.005 -18.947 1.00 83.00 156 HIS A O 1
ATOM 1298 N N . LYS A 1 157 ? 21.778 -15.419 -19.727 1.00 78.94 157 LYS A N 1
ATOM 1299 C CA . LYS A 1 157 ? 22.521 -15.073 -18.490 1.00 78.94 157 LYS A CA 1
ATOM 1300 C C . LYS A 1 157 ? 23.588 -13.973 -18.677 1.00 78.94 157 LYS A C 1
ATOM 1302 O O . LYS A 1 157 ? 24.298 -13.639 -17.735 1.00 78.94 157 LYS A O 1
ATOM 1307 N N . TYR A 1 158 ? 23.725 -13.410 -19.877 1.00 82.38 158 TYR A N 1
ATOM 1308 C CA . TYR A 1 158 ? 24.684 -12.348 -20.200 1.00 82.38 158 TYR A CA 1
ATOM 1309 C C . TYR A 1 158 ? 24.111 -10.963 -19.869 1.00 82.38 158 TYR A C 1
ATOM 1311 O O . TYR A 1 158 ? 22.923 -10.713 -20.076 1.00 82.38 158 TYR A O 1
ATOM 1319 N N . CYS A 1 159 ? 24.939 -10.028 -19.405 1.00 84.88 159 CYS A N 1
ATOM 1320 C CA . CYS A 1 159 ? 24.503 -8.656 -19.144 1.00 84.88 159 CYS A CA 1
ATOM 1321 C C . CYS A 1 159 ? 24.297 -7.856 -20.448 1.00 84.88 159 CYS A C 1
ATOM 1323 O O . CYS A 1 159 ? 25.112 -7.900 -21.362 1.00 84.88 159 CYS A O 1
ATOM 1325 N N . ILE A 1 160 ? 23.232 -7.054 -20.532 1.00 85.69 160 ILE A N 1
ATOM 1326 C CA . ILE A 1 160 ? 23.002 -6.132 -21.666 1.00 85.69 160 ILE A CA 1
ATOM 1327 C C . ILE A 1 160 ? 23.941 -4.914 -21.584 1.00 85.69 160 ILE A C 1
ATOM 1329 O O . ILE A 1 160 ? 24.342 -4.345 -22.600 1.00 85.69 160 ILE A O 1
ATOM 1333 N N . LEU A 1 161 ? 24.296 -4.514 -20.363 1.00 85.75 161 LEU A N 1
ATOM 1334 C CA . LEU A 1 161 ? 25.271 -3.469 -20.060 1.00 85.75 161 LEU A CA 1
ATOM 1335 C C . LEU A 1 161 ? 26.549 -4.100 -19.482 1.00 85.75 161 LEU A C 1
ATOM 1337 O O . LEU A 1 161 ? 26.434 -5.122 -18.806 1.00 85.75 161 LEU A O 1
ATOM 1341 N N . PRO A 1 162 ? 27.742 -3.505 -19.689 1.00 83.62 162 PRO A N 1
ATOM 1342 C CA . PRO A 1 162 ? 28.990 -4.020 -19.127 1.00 83.62 162 PRO A CA 1
ATOM 1343 C C . PRO A 1 162 ? 28.887 -4.279 -17.611 1.00 83.62 162 PRO A C 1
ATOM 1345 O O . PRO A 1 162 ? 28.395 -3.405 -16.889 1.00 83.62 162 PRO A O 1
ATOM 1348 N N . PRO A 1 163 ? 29.301 -5.462 -17.119 1.00 83.94 163 PRO A N 1
ATOM 1349 C CA . PRO A 1 163 ? 29.082 -5.852 -15.735 1.00 83.94 163 PRO A CA 1
ATOM 1350 C C . PRO A 1 163 ? 29.845 -4.988 -14.723 1.00 83.94 163 PRO A C 1
ATOM 1352 O O . PRO A 1 163 ? 30.824 -4.297 -15.025 1.00 83.94 163 PRO A O 1
ATOM 1355 N N . LEU A 1 164 ? 29.376 -5.066 -13.480 1.00 82.25 164 LEU A N 1
ATOM 1356 C CA . LEU A 1 164 ? 30.100 -4.645 -12.289 1.00 82.25 164 LEU A CA 1
ATOM 1357 C C . LEU A 1 164 ? 30.586 -5.912 -11.580 1.00 82.25 164 LEU A C 1
ATOM 1359 O O . LEU A 1 164 ? 29.757 -6.708 -11.137 1.00 82.25 164 LEU A O 1
ATOM 1363 N N . ILE A 1 165 ? 31.898 -6.099 -11.466 1.00 80.19 165 ILE A N 1
ATOM 1364 C CA . ILE A 1 165 ? 32.470 -7.065 -10.524 1.00 80.19 165 ILE A CA 1
ATOM 1365 C C . ILE A 1 165 ? 32.448 -6.401 -9.146 1.00 80.19 165 ILE A C 1
ATOM 1367 O O . ILE A 1 165 ? 32.868 -5.251 -8.996 1.00 80.19 165 ILE A O 1
ATOM 1371 N N . LYS A 1 166 ? 31.945 -7.117 -8.147 1.00 72.25 166 LYS A N 1
ATOM 1372 C CA . LYS A 1 166 ? 31.945 -6.731 -6.738 1.00 72.25 166 LYS A CA 1
ATOM 1373 C C . LYS A 1 166 ? 32.690 -7.778 -5.929 1.00 72.25 166 LYS A C 1
ATOM 1375 O O . LYS A 1 166 ? 32.562 -8.971 -6.200 1.00 72.25 166 LYS A O 1
ATOM 1380 N N . THR A 1 167 ? 33.387 -7.323 -4.901 1.00 69.25 167 THR A N 1
ATOM 1381 C CA . THR A 1 167 ? 34.076 -8.179 -3.934 1.00 69.25 167 THR A CA 1
ATOM 1382 C C . THR A 1 167 ? 33.811 -7.677 -2.517 1.00 69.25 167 THR A C 1
ATOM 1384 O O . THR A 1 167 ? 33.525 -6.493 -2.324 1.00 69.25 167 THR A O 1
ATOM 1387 N N . THR A 1 168 ? 33.904 -8.563 -1.527 1.00 62.09 168 THR A N 1
ATOM 1388 C CA . THR A 1 168 ? 33.849 -8.212 -0.093 1.00 62.09 168 THR A CA 1
ATOM 1389 C C . THR A 1 168 ? 35.107 -7.486 0.389 1.00 62.09 168 THR A C 1
ATOM 1391 O O . THR A 1 168 ? 35.087 -6.855 1.445 1.00 62.09 168 THR A O 1
ATOM 1394 N N . ILE A 1 169 ? 36.180 -7.532 -0.408 1.00 63.38 169 ILE A N 1
ATOM 1395 C CA . ILE A 1 169 ? 37.454 -6.847 -0.194 1.00 63.38 169 ILE A CA 1
ATOM 1396 C C . ILE A 1 169 ? 37.206 -5.354 0.063 1.00 63.38 169 ILE A C 1
ATOM 1398 O O . ILE A 1 169 ? 36.631 -4.658 -0.779 1.00 63.38 169 ILE A O 1
ATOM 1402 N N . SER A 1 170 ? 37.700 -4.840 1.188 1.00 59.75 170 SER A N 1
ATOM 1403 C CA . SER A 1 170 ? 37.717 -3.403 1.456 1.00 59.75 170 SER A CA 1
ATOM 1404 C C . SER A 1 170 ? 38.704 -2.681 0.528 1.00 59.75 170 SER A C 1
ATOM 1406 O O . SER A 1 170 ? 39.816 -3.150 0.252 1.00 59.75 170 SER A O 1
ATOM 1408 N N . ASP A 1 171 ? 38.306 -1.518 0.016 1.00 56.94 171 ASP A N 1
ATOM 1409 C CA . ASP A 1 171 ? 39.232 -0.614 -0.667 1.00 56.94 171 ASP A CA 1
ATOM 1410 C C . ASP A 1 171 ? 40.195 0.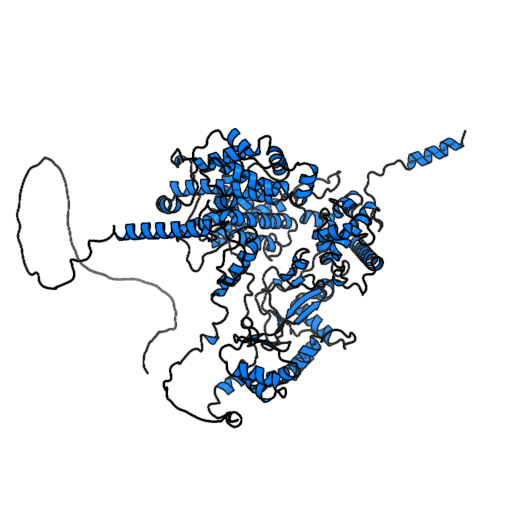006 0.363 1.00 56.94 171 ASP A C 1
ATOM 1412 O O . ASP A 1 171 ? 39.755 0.567 1.367 1.00 56.94 171 ASP A O 1
ATOM 1416 N N . ASN A 1 172 ? 41.510 -0.054 0.114 1.00 56.28 172 ASN A N 1
ATOM 1417 C CA . ASN A 1 172 ? 42.550 0.371 1.071 1.00 56.28 172 ASN A CA 1
ATOM 1418 C C . ASN A 1 172 ? 42.455 1.864 1.447 1.00 56.28 172 ASN A C 1
ATOM 1420 O O . ASN A 1 172 ? 43.094 2.302 2.397 1.00 56.28 172 ASN A O 1
ATOM 1424 N N . ASN A 1 173 ? 41.672 2.648 0.700 1.00 55.44 173 ASN A N 1
ATOM 1425 C CA . ASN A 1 173 ? 41.428 4.066 0.956 1.00 55.44 173 ASN A CA 1
ATOM 1426 C C . ASN A 1 173 ? 40.146 4.339 1.773 1.00 55.44 173 ASN A C 1
ATOM 1428 O O . ASN A 1 173 ? 39.922 5.478 2.178 1.00 55.44 173 ASN A O 1
ATOM 1432 N N . ASN A 1 174 ? 39.256 3.354 1.949 1.00 50.97 174 ASN A N 1
ATOM 1433 C CA . ASN A 1 174 ? 37.991 3.464 2.689 1.00 50.97 174 ASN A CA 1
ATOM 1434 C C . ASN A 1 174 ? 37.569 2.079 3.232 1.00 50.97 174 ASN A C 1
ATOM 1436 O O . ASN A 1 174 ? 36.875 1.335 2.540 1.00 50.97 174 ASN A O 1
ATOM 1440 N N . GLU A 1 175 ? 37.874 1.782 4.498 1.00 49.50 175 GLU A N 1
ATOM 1441 C CA . GLU A 1 175 ? 37.551 0.499 5.165 1.00 49.50 175 GLU A CA 1
ATOM 1442 C C . GLU A 1 175 ? 36.057 0.106 5.110 1.00 49.50 175 GLU A C 1
ATOM 1444 O O . GLU A 1 175 ? 35.709 -1.064 5.227 1.00 49.50 175 GLU A O 1
ATOM 1449 N N . SER A 1 176 ? 35.165 1.076 4.888 1.00 51.72 176 SER A N 1
ATOM 1450 C CA . SER A 1 176 ? 33.707 0.913 4.823 1.00 51.72 176 SER A CA 1
ATOM 1451 C C . SER A 1 176 ? 33.128 0.671 3.416 1.00 51.72 176 SER A C 1
ATOM 1453 O O . SER A 1 176 ? 31.912 0.788 3.235 1.00 51.72 176 SER A O 1
ATOM 1455 N N . LYS A 1 177 ? 33.950 0.371 2.397 1.00 57.81 177 LYS A N 1
ATOM 1456 C CA . LYS A 1 177 ? 33.484 0.165 1.009 1.00 57.81 177 LYS A CA 1
ATOM 1457 C C . LYS A 1 177 ? 34.031 -1.109 0.362 1.00 57.81 177 LYS A C 1
ATOM 1459 O O . LYS A 1 177 ? 35.240 -1.251 0.198 1.00 57.81 177 LYS A O 1
ATOM 1464 N N . GLU A 1 178 ? 33.098 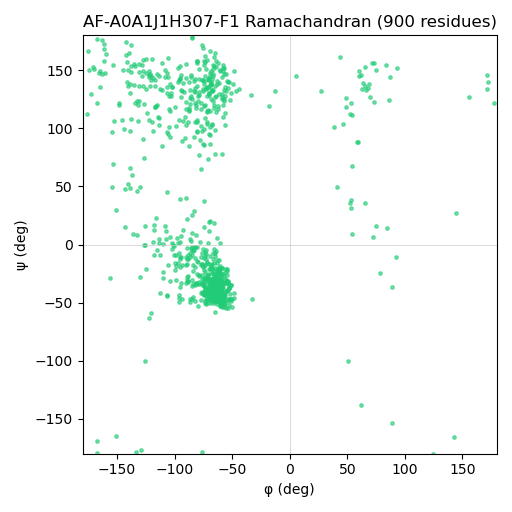-1.952 -0.095 1.00 66.50 178 GLU A N 1
ATOM 1465 C CA . GLU A 1 178 ? 33.310 -3.006 -1.102 1.00 66.50 178 GLU A CA 1
ATOM 1466 C C . GLU A 1 178 ? 34.098 -2.451 -2.301 1.00 66.50 178 GLU A C 1
ATOM 1468 O O . GLU A 1 178 ? 33.723 -1.419 -2.871 1.00 66.50 178 GLU A O 1
ATOM 1473 N N . LEU A 1 179 ? 35.140 -3.157 -2.737 1.00 69.88 179 LEU A N 1
ATOM 1474 C CA . LEU A 1 179 ? 35.840 -2.853 -3.979 1.00 69.88 179 LEU A CA 1
ATOM 1475 C C . LEU A 1 179 ? 34.989 -3.297 -5.184 1.00 69.88 179 LEU A C 1
ATOM 1477 O O . LEU A 1 179 ? 34.662 -4.477 -5.352 1.00 69.88 179 LEU A O 1
ATOM 1481 N N . ILE A 1 180 ? 34.623 -2.323 -6.028 1.00 73.62 180 ILE A N 1
ATOM 1482 C CA . ILE A 1 180 ? 33.770 -2.504 -7.213 1.00 73.62 180 ILE A CA 1
ATOM 1483 C C . ILE A 1 180 ? 34.558 -2.146 -8.476 1.00 73.62 180 ILE A C 1
ATOM 1485 O O . ILE A 1 180 ? 34.938 -0.991 -8.673 1.00 73.62 180 ILE A O 1
ATOM 1489 N N . PHE A 1 181 ? 34.737 -3.115 -9.373 1.00 79.62 181 PHE A N 1
ATOM 1490 C CA . PHE A 1 181 ? 35.366 -2.916 -10.677 1.00 79.62 181 PHE A CA 1
ATOM 1491 C C . PHE A 1 181 ? 34.303 -2.892 -11.784 1.00 79.62 181 PHE A C 1
ATOM 1493 O O . PHE A 1 181 ? 33.628 -3.887 -12.054 1.00 79.62 181 PHE A O 1
ATOM 1500 N N . HIS A 1 182 ? 34.142 -1.742 -12.440 1.00 82.50 182 HIS A N 1
ATOM 1501 C CA . HIS A 1 182 ? 33.255 -1.602 -13.597 1.00 82.50 182 HIS A CA 1
ATOM 1502 C C . HIS A 1 182 ? 34.010 -1.899 -14.891 1.00 82.50 182 HIS A C 1
ATOM 1504 O O . HIS A 1 182 ? 35.002 -1.223 -15.175 1.00 82.50 182 HIS A O 1
ATOM 1510 N N . LEU A 1 183 ? 33.527 -2.867 -15.678 1.00 82.12 183 LEU A N 1
ATOM 1511 C CA . LEU A 1 183 ? 34.088 -3.156 -16.997 1.00 82.12 183 LEU A CA 1
ATOM 1512 C C . LEU A 1 183 ? 33.710 -2.063 -18.002 1.00 82.12 183 LEU A C 1
ATOM 1514 O O . LEU A 1 183 ? 32.544 -1.692 -18.140 1.00 82.12 183 LEU A O 1
ATOM 1518 N N . ASN A 1 184 ? 34.692 -1.617 -18.774 1.00 84.62 184 ASN A N 1
ATOM 1519 C CA . ASN A 1 184 ? 34.490 -0.811 -19.972 1.00 84.62 184 ASN A CA 1
ATOM 1520 C C . ASN A 1 184 ? 33.975 -1.677 -21.140 1.00 84.62 184 ASN A C 1
ATOM 1522 O O . ASN A 1 184 ? 33.995 -2.906 -21.091 1.00 84.62 184 ASN A O 1
ATOM 1526 N N . ARG A 1 185 ? 33.530 -1.054 -22.242 1.00 82.06 185 ARG A N 1
ATOM 1527 C CA . ARG A 1 185 ? 32.994 -1.787 -23.411 1.00 82.06 185 ARG A CA 1
ATOM 1528 C C . ARG A 1 185 ? 34.021 -2.733 -24.053 1.00 82.06 185 ARG A C 1
ATOM 1530 O O . ARG A 1 185 ? 33.656 -3.828 -24.463 1.00 82.06 185 ARG A O 1
ATOM 1537 N N . GLU A 1 186 ? 35.285 -2.327 -24.129 1.00 83.75 186 GLU A N 1
ATOM 1538 C CA . GLU A 1 186 ? 36.365 -3.133 -24.725 1.00 83.75 186 GLU A CA 1
ATOM 1539 C C . GLU A 1 186 ? 36.749 -4.319 -23.827 1.00 83.75 186 GLU A C 1
ATOM 1541 O O . GLU A 1 186 ? 36.843 -5.453 -24.288 1.00 83.75 186 GLU A O 1
ATOM 1546 N N . GLU A 1 187 ? 36.841 -4.079 -22.521 1.00 85.25 187 GLU A N 1
ATOM 1547 C CA . GLU A 1 187 ? 37.017 -5.115 -21.498 1.00 85.25 187 GLU A CA 1
ATOM 1548 C C . GLU A 1 187 ? 35.858 -6.113 -21.494 1.00 85.25 187 GLU A C 1
ATOM 1550 O O . GLU A 1 187 ? 36.072 -7.319 -21.404 1.00 85.25 187 GLU A O 1
ATOM 1555 N N . TYR A 1 188 ? 34.618 -5.640 -21.656 1.00 85.50 188 TYR A N 1
ATOM 1556 C CA . TYR A 1 188 ? 33.471 -6.537 -21.716 1.00 85.50 188 TYR A CA 1
ATOM 1557 C C . TYR A 1 188 ? 33.465 -7.399 -22.988 1.00 85.50 188 TYR A C 1
ATOM 1559 O O . TYR A 1 188 ? 33.027 -8.544 -22.934 1.00 85.50 188 TYR A O 1
ATOM 1567 N N . LYS A 1 189 ? 34.025 -6.918 -24.108 1.00 85.56 189 LYS A N 1
ATOM 1568 C CA . LYS A 1 189 ? 34.272 -7.765 -25.288 1.00 85.56 189 LYS A CA 1
ATOM 1569 C C . LYS A 1 189 ? 35.256 -8.898 -24.972 1.00 85.56 189 LYS A C 1
ATOM 1571 O O . LYS A 1 189 ? 34.971 -10.040 -25.319 1.00 85.56 189 LYS A O 1
ATOM 1576 N N . ILE A 1 190 ? 36.370 -8.594 -24.302 1.00 81.69 190 ILE A N 1
ATOM 1577 C CA . ILE A 1 190 ? 37.369 -9.594 -23.882 1.00 81.69 190 ILE A CA 1
ATOM 1578 C C . ILE A 1 190 ? 36.716 -10.636 -22.958 1.00 81.69 190 ILE A C 1
ATOM 1580 O O . ILE A 1 190 ? 36.806 -11.837 -23.209 1.00 81.69 190 ILE A O 1
ATOM 1584 N N . TYR A 1 191 ? 35.977 -10.177 -21.947 1.00 82.62 191 TYR A N 1
ATOM 1585 C CA . TYR A 1 191 ? 35.241 -11.028 -21.009 1.00 82.62 191 TYR A CA 1
ATOM 1586 C C . TYR A 1 191 ? 34.190 -11.922 -21.703 1.00 82.62 191 TYR A C 1
ATOM 1588 O O . TYR A 1 191 ? 34.047 -13.090 -21.352 1.00 82.62 191 TYR A O 1
ATOM 1596 N N . LEU A 1 192 ? 33.473 -11.415 -22.716 1.00 79.62 192 LEU A N 1
ATOM 1597 C CA . LEU A 1 192 ? 32.503 -12.200 -23.497 1.00 79.62 192 LEU A CA 1
ATOM 1598 C C . LEU A 1 192 ? 33.150 -13.288 -24.366 1.00 79.62 192 LEU A C 1
ATOM 1600 O O . LEU A 1 192 ? 32.530 -14.329 -24.577 1.00 79.62 192 LEU A O 1
ATOM 1604 N N . SER A 1 193 ? 34.376 -13.063 -24.852 1.00 75.50 193 SER A N 1
ATOM 1605 C CA . SER A 1 193 ? 35.116 -14.046 -25.659 1.00 75.50 193 SER A CA 1
ATOM 1606 C C . SER A 1 193 ? 35.705 -15.220 -24.863 1.00 75.50 193 SER A C 1
ATOM 1608 O O . SER A 1 193 ? 36.254 -16.139 -25.467 1.00 75.50 193 SER A O 1
ATOM 1610 N N . ALA A 1 194 ? 35.579 -15.221 -23.533 1.00 73.19 194 ALA A N 1
ATOM 1611 C CA . ALA A 1 194 ? 36.058 -16.307 -22.685 1.00 73.19 194 ALA A CA 1
ATOM 1612 C C . ALA A 1 194 ? 35.186 -17.585 -22.754 1.00 73.19 194 ALA A C 1
ATOM 1614 O O . ALA A 1 194 ? 33.987 -17.570 -23.073 1.00 73.19 194 ALA A O 1
ATOM 1615 N N . ILE A 1 195 ? 35.823 -18.706 -22.410 1.00 68.12 195 ILE A N 1
ATOM 1616 C CA . ILE A 1 195 ? 35.256 -20.061 -22.354 1.00 68.12 195 ILE A CA 1
ATOM 1617 C C . ILE A 1 195 ? 35.441 -20.592 -20.922 1.00 68.12 195 ILE A C 1
ATOM 1619 O O . ILE A 1 195 ? 36.447 -20.283 -20.274 1.00 68.12 195 ILE A O 1
ATOM 1623 N N . GLY A 1 196 ? 34.472 -21.363 -20.423 1.00 65.75 196 GLY A N 1
ATOM 1624 C CA . GLY A 1 196 ? 34.438 -21.826 -19.031 1.00 65.75 196 GLY A CA 1
ATOM 1625 C C . GLY A 1 196 ? 33.731 -20.851 -18.081 1.00 65.75 196 GLY A C 1
ATOM 1626 O O . GLY A 1 196 ? 32.831 -20.116 -18.489 1.00 65.75 196 GLY A O 1
ATOM 1627 N N . SER A 1 197 ? 34.101 -20.886 -16.799 1.00 70.12 197 SER A N 1
ATOM 1628 C CA . SER A 1 197 ? 33.392 -20.201 -15.711 1.00 70.12 197 SER A CA 1
ATOM 1629 C C . SER A 1 197 ? 33.625 -18.680 -15.638 1.00 70.12 197 SER A C 1
ATOM 1631 O O . SER A 1 197 ? 34.474 -18.093 -16.309 1.00 70.12 197 SER A O 1
ATOM 1633 N N . GLN A 1 198 ? 32.866 -17.996 -14.774 1.00 73.81 198 GLN A N 1
ATOM 1634 C CA . GLN A 1 198 ? 33.014 -16.546 -14.573 1.00 73.81 198 GLN A CA 1
ATOM 1635 C C . GLN A 1 198 ? 34.413 -16.157 -14.057 1.00 73.81 198 GLN A C 1
ATOM 1637 O O . GLN A 1 198 ? 34.907 -15.082 -14.393 1.00 73.81 198 GLN A O 1
ATOM 1642 N N . LEU A 1 199 ? 35.077 -17.043 -13.305 1.00 75.00 199 LEU A N 1
ATOM 1643 C CA . LEU A 1 199 ? 36.446 -16.839 -12.828 1.00 75.00 199 LEU A CA 1
ATOM 1644 C C . LEU A 1 199 ? 37.457 -16.873 -13.988 1.00 75.00 199 LEU A C 1
ATOM 1646 O O . LEU A 1 199 ? 38.317 -15.995 -14.073 1.00 75.00 199 LEU A O 1
ATOM 1650 N N . THR A 1 200 ? 37.336 -17.831 -14.921 1.00 74.69 200 THR A N 1
ATOM 1651 C CA . THR A 1 200 ? 38.248 -17.921 -16.080 1.00 74.69 200 THR A CA 1
ATOM 1652 C C . THR A 1 200 ? 38.113 -16.695 -16.981 1.00 74.69 200 THR A C 1
ATOM 1654 O O . THR A 1 200 ? 39.117 -16.183 -17.476 1.00 74.69 200 THR A O 1
ATOM 1657 N N . ALA A 1 201 ? 36.903 -16.143 -17.114 1.00 77.62 201 ALA A N 1
ATOM 1658 C CA . ALA A 1 201 ? 36.657 -14.901 -17.841 1.00 77.62 201 ALA A CA 1
ATOM 1659 C C . ALA A 1 201 ? 37.322 -13.666 -17.193 1.00 77.62 201 ALA A C 1
ATOM 1661 O O . ALA A 1 201 ? 37.760 -12.766 -17.911 1.00 77.62 201 ALA A O 1
ATOM 1662 N N . ILE A 1 202 ? 37.462 -13.626 -15.860 1.00 80.44 202 ILE A N 1
ATOM 1663 C CA . ILE A 1 202 ? 38.207 -12.566 -15.150 1.00 80.44 202 ILE A CA 1
ATOM 1664 C C . ILE A 1 202 ? 39.725 -12.781 -15.278 1.00 80.44 202 ILE A C 1
ATOM 1666 O O . ILE A 1 202 ? 40.445 -11.818 -15.548 1.00 80.44 202 ILE A O 1
ATOM 1670 N N . LYS A 1 203 ? 40.218 -14.026 -15.182 1.00 81.38 203 LYS A N 1
ATOM 1671 C CA . LYS A 1 203 ? 41.637 -14.361 -15.429 1.00 81.38 203 LYS A CA 1
ATOM 1672 C C . LYS A 1 203 ? 42.064 -13.985 -16.854 1.00 81.38 203 LYS A C 1
ATOM 1674 O O . LYS A 1 203 ? 43.062 -13.292 -17.038 1.00 81.38 203 LYS A O 1
ATOM 1679 N N . TYR A 1 204 ? 41.257 -14.332 -17.857 1.00 82.00 204 TYR A N 1
ATOM 1680 C CA . TYR A 1 204 ? 41.485 -13.947 -19.253 1.00 82.00 204 TYR A CA 1
ATOM 1681 C C . TYR A 1 204 ? 41.473 -12.420 -19.453 1.00 82.00 204 TYR A C 1
ATOM 1683 O O . TYR A 1 204 ? 42.312 -11.874 -20.173 1.00 82.00 204 TYR A O 1
ATOM 1691 N N . LEU A 1 205 ? 40.569 -11.712 -18.767 1.00 84.06 205 LEU A N 1
ATOM 1692 C CA . LEU A 1 205 ? 40.506 -10.251 -18.795 1.00 84.06 205 LEU A CA 1
ATOM 1693 C C . LEU A 1 205 ? 41.772 -9.593 -18.214 1.00 84.06 205 LEU A C 1
ATOM 1695 O O . LEU A 1 205 ? 42.279 -8.636 -18.798 1.00 84.06 205 LEU A O 1
ATOM 1699 N N . TYR A 1 206 ? 42.304 -10.115 -17.106 1.00 83.56 206 TYR A N 1
ATOM 1700 C CA . TYR A 1 206 ? 43.540 -9.629 -16.481 1.00 83.56 206 TYR A CA 1
ATOM 1701 C C . TYR A 1 206 ? 44.763 -9.739 -17.411 1.00 83.56 206 TYR A C 1
ATOM 1703 O O . TYR A 1 206 ? 45.558 -8.800 -17.491 1.00 83.56 206 TYR A O 1
ATOM 1711 N N . VAL A 1 207 ? 44.886 -10.841 -18.160 1.00 83.50 207 VAL A N 1
ATOM 1712 C CA . VAL A 1 207 ? 45.985 -11.057 -19.123 1.00 83.50 207 VAL A CA 1
ATOM 1713 C C . VAL A 1 207 ? 45.936 -10.054 -20.285 1.00 83.50 207 VAL A C 1
ATOM 1715 O O . VAL A 1 207 ? 46.975 -9.558 -20.716 1.00 83.50 207 VAL A O 1
ATOM 1718 N N . GLN A 1 208 ? 44.740 -9.732 -20.789 1.00 82.81 208 GLN A N 1
ATOM 1719 C CA . GLN A 1 208 ? 44.556 -8.929 -22.008 1.00 82.81 208 GLN A CA 1
ATOM 1720 C C . GLN A 1 208 ? 44.487 -7.404 -21.777 1.00 82.81 208 GLN A C 1
ATOM 1722 O O . GLN A 1 208 ? 44.556 -6.632 -22.740 1.00 82.81 208 GLN A O 1
ATOM 1727 N N . ILE A 1 209 ? 44.344 -6.933 -20.532 1.00 83.06 209 ILE A N 1
ATOM 1728 C CA . ILE A 1 209 ? 44.295 -5.494 -20.222 1.00 83.06 209 ILE A CA 1
ATOM 1729 C C . ILE A 1 209 ? 45.686 -4.849 -20.305 1.00 83.06 209 ILE A C 1
ATOM 1731 O O . ILE A 1 209 ? 46.664 -5.333 -19.739 1.00 83.06 209 ILE A O 1
ATOM 1735 N N . LYS A 1 210 ? 45.738 -3.693 -20.982 1.00 77.75 210 LYS A N 1
ATOM 1736 C CA . LYS A 1 210 ? 46.947 -2.872 -21.190 1.00 77.75 210 LYS A CA 1
ATOM 1737 C C . LYS A 1 210 ? 47.086 -1.688 -20.221 1.00 77.75 210 LYS A C 1
ATOM 1739 O O . LYS A 1 210 ? 48.110 -1.016 -20.229 1.00 77.75 210 LYS A O 1
ATOM 1744 N N . ASP A 1 211 ? 46.053 -1.397 -19.431 1.00 82.69 211 ASP A N 1
ATOM 1745 C CA . ASP A 1 211 ? 46.082 -0.351 -18.402 1.00 82.69 211 ASP A CA 1
ATOM 1746 C C . ASP A 1 211 ? 46.567 -0.954 -17.080 1.00 82.69 211 ASP A C 1
ATOM 1748 O O . ASP A 1 211 ? 45.810 -1.621 -16.374 1.00 82.69 211 ASP A O 1
ATOM 1752 N N . GLU A 1 212 ? 47.830 -0.696 -16.743 1.00 77.94 212 GLU A N 1
ATOM 1753 C CA . GLU A 1 212 ? 48.483 -1.170 -15.519 1.00 77.94 212 GLU A CA 1
ATOM 1754 C C . GLU A 1 212 ? 47.737 -0.804 -14.225 1.00 77.94 212 GLU A C 1
ATOM 1756 O O . GLU A 1 212 ? 47.756 -1.572 -13.263 1.00 77.94 212 GLU A O 1
ATOM 1761 N N . ASN A 1 213 ? 47.029 0.328 -14.174 1.00 79.75 213 ASN A N 1
ATOM 1762 C CA . ASN A 1 213 ? 46.283 0.710 -12.973 1.00 79.75 213 ASN A CA 1
ATOM 1763 C C . ASN A 1 213 ? 45.027 -0.152 -12.806 1.00 79.75 213 ASN A C 1
ATOM 1765 O O . ASN A 1 213 ? 44.710 -0.586 -11.699 1.00 79.75 213 ASN A O 1
ATOM 1769 N N . ARG A 1 214 ? 44.333 -0.457 -13.907 1.00 81.06 214 ARG A N 1
ATOM 1770 C CA . ARG A 1 214 ? 43.154 -1.341 -13.901 1.00 81.06 214 ARG A CA 1
ATOM 1771 C C . ARG A 1 214 ? 43.550 -2.807 -13.736 1.00 81.06 214 ARG A C 1
ATOM 1773 O O . ARG A 1 214 ? 42.877 -3.539 -13.011 1.00 81.06 214 ARG A O 1
ATOM 1780 N N . LYS A 1 215 ? 44.684 -3.205 -14.316 1.00 82.81 215 LYS A N 1
ATOM 1781 C CA . LYS A 1 215 ? 45.300 -4.526 -14.161 1.00 82.81 215 LYS A CA 1
ATOM 1782 C C . LYS A 1 215 ? 45.654 -4.822 -12.700 1.00 82.81 215 LYS A C 1
ATOM 1784 O O . LYS A 1 215 ? 45.300 -5.887 -12.210 1.00 82.81 215 LYS A O 1
ATOM 1789 N N . LYS A 1 216 ? 46.231 -3.861 -11.965 1.00 79.94 216 LYS A N 1
ATOM 1790 C CA . LYS A 1 216 ? 46.495 -3.982 -10.514 1.00 79.94 216 LYS A CA 1
ATOM 1791 C C . LYS A 1 216 ? 45.230 -4.182 -9.673 1.00 79.94 216 LYS A C 1
ATOM 1793 O O . LYS A 1 216 ? 45.253 -4.960 -8.725 1.00 79.94 216 LYS A O 1
ATOM 1798 N N . ILE A 1 217 ? 44.117 -3.534 -10.027 1.00 79.62 217 ILE A N 1
ATOM 1799 C CA . ILE A 1 217 ? 42.838 -3.738 -9.323 1.00 79.62 217 ILE A CA 1
ATOM 1800 C C . ILE A 1 217 ? 42.301 -5.155 -9.579 1.00 79.62 217 ILE A C 1
ATOM 1802 O O . ILE A 1 217 ? 41.867 -5.821 -8.643 1.00 79.62 217 ILE A O 1
ATOM 1806 N N . LEU A 1 218 ? 42.379 -5.645 -10.820 1.00 79.69 218 LEU A N 1
ATOM 1807 C CA . LEU A 1 218 ? 41.999 -7.023 -11.153 1.00 79.69 218 LEU A CA 1
ATOM 1808 C C . LEU A 1 218 ? 42.933 -8.069 -10.530 1.00 79.69 218 LEU A C 1
ATOM 1810 O O . LEU A 1 218 ? 42.449 -9.124 -10.136 1.00 79.69 218 LEU A O 1
ATOM 1814 N N . ARG A 1 219 ? 44.227 -7.763 -10.361 1.00 81.94 219 ARG A N 1
ATOM 1815 C CA . ARG A 1 219 ? 45.159 -8.597 -9.591 1.00 81.94 219 ARG A CA 1
ATOM 1816 C C . ARG A 1 219 ? 44.676 -8.767 -8.147 1.00 81.94 219 ARG A C 1
ATOM 1818 O O . ARG A 1 219 ? 44.462 -9.898 -7.736 1.00 81.94 219 ARG A O 1
ATOM 1825 N N . LYS A 1 220 ? 44.356 -7.671 -7.440 1.00 77.25 220 LYS A N 1
ATOM 1826 C CA . LYS A 1 220 ? 43.812 -7.730 -6.066 1.00 77.25 220 LYS A CA 1
ATOM 1827 C C . LYS A 1 220 ? 42.512 -8.550 -5.974 1.00 77.25 220 LYS A C 1
ATOM 1829 O O . LYS A 1 220 ? 42.272 -9.207 -4.967 1.00 77.25 220 LYS A O 1
ATOM 1834 N N . ILE A 1 221 ? 41.672 -8.514 -7.014 1.00 75.50 221 ILE A N 1
ATOM 1835 C CA . ILE A 1 221 ? 40.446 -9.329 -7.109 1.00 75.50 221 ILE A CA 1
ATOM 1836 C C . ILE A 1 221 ? 40.784 -10.820 -7.283 1.00 75.50 221 ILE A C 1
ATOM 1838 O O . ILE A 1 221 ? 40.201 -11.653 -6.600 1.00 75.50 221 ILE A O 1
ATOM 1842 N N . LEU A 1 222 ? 41.727 -11.160 -8.167 1.00 78.88 222 LEU A N 1
ATOM 1843 C CA . LEU A 1 222 ? 42.149 -12.543 -8.434 1.00 78.88 222 LEU A CA 1
ATOM 1844 C C . LEU A 1 222 ? 43.003 -13.155 -7.312 1.00 78.88 222 LEU A C 1
ATOM 1846 O O . LEU A 1 222 ? 43.003 -14.363 -7.144 1.00 78.88 222 LEU A O 1
ATOM 1850 N N . GLU A 1 223 ? 43.677 -12.344 -6.499 1.00 74.88 223 GLU A N 1
ATOM 1851 C CA . GLU A 1 223 ? 44.375 -12.798 -5.285 1.00 74.88 223 GLU A CA 1
ATOM 1852 C C . GLU A 1 223 ? 43.401 -13.172 -4.140 1.00 74.88 223 GLU A C 1
ATOM 1854 O O . GLU A 1 223 ? 43.835 -13.648 -3.097 1.00 74.88 223 GLU A O 1
ATOM 1859 N N . ASN A 1 224 ? 42.085 -12.964 -4.313 1.00 69.38 224 ASN A N 1
ATOM 1860 C CA . ASN A 1 224 ? 41.043 -13.182 -3.300 1.00 69.38 224 ASN A CA 1
ATOM 1861 C C . ASN A 1 224 ? 39.801 -13.871 -3.919 1.00 69.38 224 ASN A C 1
ATOM 1863 O O . ASN A 1 224 ? 38.699 -13.318 -3.930 1.00 69.38 224 ASN A O 1
ATOM 1867 N N . GLU A 1 225 ? 39.981 -15.070 -4.484 1.00 62.47 225 GLU A N 1
ATOM 1868 C CA . GLU A 1 225 ? 39.010 -15.702 -5.402 1.00 62.47 225 GLU A CA 1
ATOM 1869 C C . GLU A 1 225 ? 37.637 -16.074 -4.808 1.00 62.47 225 GLU A C 1
ATOM 1871 O O . GLU A 1 225 ? 36.683 -16.243 -5.569 1.00 62.47 225 GLU A O 1
ATOM 1876 N N . SER A 1 226 ? 37.504 -16.207 -3.483 1.00 62.84 226 SER A N 1
ATOM 1877 C CA . SER A 1 226 ? 36.312 -16.794 -2.842 1.00 62.84 226 SER A CA 1
ATOM 1878 C C . SER A 1 226 ? 35.034 -15.954 -2.955 1.00 62.84 226 SER A C 1
ATOM 1880 O O . SER A 1 226 ? 33.936 -16.507 -3.011 1.00 62.84 226 SER A O 1
ATOM 1882 N N . ASP A 1 227 ? 35.164 -14.626 -3.011 1.00 63.03 227 ASP A N 1
ATOM 1883 C CA . ASP A 1 227 ? 34.069 -13.683 -2.723 1.00 63.03 227 ASP A CA 1
ATOM 1884 C C . ASP A 1 227 ? 33.666 -12.825 -3.945 1.00 63.03 227 ASP A C 1
ATOM 1886 O O . ASP A 1 227 ? 33.118 -11.721 -3.823 1.00 63.03 227 ASP A O 1
ATOM 1890 N N . ILE A 1 228 ? 33.960 -13.304 -5.155 1.00 69.88 228 ILE A N 1
ATOM 1891 C CA . ILE A 1 228 ? 33.723 -12.565 -6.399 1.00 69.88 228 ILE A CA 1
ATOM 1892 C C . ILE A 1 228 ? 32.259 -12.705 -6.841 1.00 69.88 228 ILE A C 1
ATOM 1894 O O . ILE A 1 228 ? 31.785 -13.795 -7.156 1.00 69.88 228 ILE A O 1
ATOM 1898 N N . SER A 1 229 ? 31.541 -11.582 -6.953 1.00 74.00 229 SER A N 1
ATOM 1899 C CA . SER A 1 229 ? 30.157 -11.550 -7.449 1.00 74.00 229 SER A CA 1
ATOM 1900 C C . SER A 1 229 ? 29.976 -10.589 -8.628 1.00 74.00 229 SER A C 1
ATOM 1902 O O . SER A 1 229 ? 30.432 -9.445 -8.613 1.00 74.00 229 SER A O 1
ATOM 1904 N N . ILE A 1 230 ? 29.282 -11.042 -9.674 1.00 76.25 230 ILE A N 1
ATOM 1905 C CA . ILE A 1 230 ? 29.036 -10.261 -10.895 1.00 76.25 230 ILE A CA 1
ATOM 1906 C C . ILE A 1 230 ? 27.607 -9.715 -10.912 1.00 76.25 230 ILE A C 1
ATOM 1908 O O . ILE A 1 230 ? 26.624 -10.436 -10.753 1.00 76.25 230 ILE A O 1
ATOM 1912 N N . SER A 1 231 ? 27.491 -8.403 -11.119 1.00 80.69 231 SER A N 1
ATOM 1913 C CA . SER A 1 231 ? 26.240 -7.653 -11.051 1.00 80.69 231 SER A CA 1
ATOM 1914 C C . SER A 1 231 ? 25.961 -6.926 -12.368 1.00 80.69 231 SER A C 1
ATOM 1916 O O . SER A 1 231 ? 26.598 -5.921 -12.686 1.00 80.69 231 SER A O 1
ATOM 1918 N N . CYS A 1 232 ? 24.989 -7.416 -13.145 1.00 82.88 232 CYS A N 1
ATOM 1919 C CA . CYS A 1 232 ? 24.538 -6.746 -14.367 1.00 82.88 232 CYS A CA 1
ATOM 1920 C C . CYS A 1 232 ? 23.812 -5.415 -14.051 1.00 82.88 232 CYS A C 1
ATOM 1922 O O . CYS A 1 232 ? 22.805 -5.433 -13.325 1.00 82.88 232 CYS A O 1
ATOM 1924 N N . PRO A 1 233 ? 24.237 -4.269 -14.624 1.00 85.50 233 PRO A N 1
ATOM 1925 C CA . PRO A 1 233 ? 23.499 -3.011 -14.514 1.00 85.50 233 PRO A CA 1
ATOM 1926 C C . PRO A 1 233 ? 22.133 -3.062 -15.217 1.00 85.50 233 PRO A C 1
ATOM 1928 O O . PRO A 1 233 ? 21.929 -3.793 -16.185 1.00 85.50 233 PRO A O 1
ATOM 1931 N N . THR A 1 234 ? 21.182 -2.247 -14.755 1.00 86.69 234 THR A N 1
ATOM 1932 C CA . THR A 1 234 ? 19.835 -2.150 -15.343 1.00 86.69 234 THR A CA 1
ATOM 1933 C C . THR A 1 234 ? 19.779 -1.157 -16.502 1.00 86.69 234 THR A C 1
ATOM 1935 O O . THR A 1 234 ? 19.967 0.042 -16.287 1.00 86.69 234 THR A O 1
ATOM 1938 N N . TYR A 1 235 ? 19.390 -1.614 -17.692 1.00 87.06 235 TYR A N 1
ATOM 1939 C CA . TYR A 1 235 ? 18.882 -0.736 -18.745 1.00 87.06 235 TYR A CA 1
ATOM 1940 C C . TYR A 1 235 ? 17.388 -0.465 -18.517 1.00 87.06 235 TYR A C 1
ATOM 1942 O O . TYR A 1 235 ? 16.604 -1.387 -18.296 1.00 87.06 235 TYR A O 1
ATOM 1950 N N . ASN A 1 236 ? 16.971 0.799 -18.585 1.00 89.62 236 ASN A N 1
ATOM 1951 C CA . ASN A 1 236 ? 15.580 1.205 -18.370 1.00 89.62 236 ASN A CA 1
ATOM 1952 C C . ASN A 1 236 ? 14.911 1.555 -19.705 1.00 89.62 236 ASN A C 1
ATOM 1954 O O . ASN A 1 236 ? 15.085 2.664 -20.212 1.00 89.62 236 ASN A O 1
ATOM 1958 N N . ILE A 1 237 ? 14.103 0.644 -20.259 1.00 89.50 237 ILE A N 1
ATOM 1959 C CA . ILE A 1 237 ? 13.289 0.943 -21.445 1.00 89.50 237 ILE A CA 1
ATOM 1960 C C . ILE A 1 237 ? 12.195 1.937 -21.045 1.00 89.50 237 ILE A C 1
ATOM 1962 O O . ILE A 1 237 ? 11.307 1.608 -20.257 1.00 89.50 237 ILE A O 1
ATOM 1966 N N . LYS A 1 238 ? 12.261 3.146 -21.609 1.00 90.44 238 LYS A N 1
ATOM 1967 C CA . LYS A 1 238 ? 11.274 4.224 -21.455 1.00 90.44 238 LYS A CA 1
ATOM 1968 C C . LYS A 1 238 ? 10.354 4.245 -22.677 1.00 90.44 238 LYS A C 1
ATOM 1970 O O . LYS A 1 238 ? 10.837 4.469 -23.781 1.00 90.44 238 LYS A O 1
ATOM 1975 N N . LEU A 1 239 ? 9.051 4.024 -22.487 1.00 90.44 239 LEU A N 1
ATOM 1976 C CA . LEU A 1 239 ? 8.039 4.087 -23.557 1.00 90.44 239 LEU A CA 1
ATOM 1977 C C . LEU A 1 239 ? 6.736 4.755 -23.089 1.00 90.44 239 LEU A C 1
ATOM 1979 O O . LEU A 1 239 ? 6.510 4.902 -21.884 1.00 90.44 239 LEU A O 1
ATOM 1983 N N . HIS A 1 240 ? 5.865 5.155 -24.017 1.00 90.94 240 HIS A N 1
ATOM 1984 C CA . HIS A 1 240 ? 4.551 5.720 -23.693 1.00 90.94 240 HIS A CA 1
ATOM 1985 C C . HIS A 1 240 ? 3.496 4.613 -23.774 1.00 90.94 240 HIS A C 1
ATOM 1987 O O . HIS A 1 240 ? 3.178 4.106 -24.848 1.00 90.94 240 HIS A O 1
ATOM 1993 N N . TYR A 1 241 ? 2.996 4.172 -22.624 1.00 91.50 241 TYR A N 1
ATOM 1994 C CA . TYR A 1 241 ? 2.303 2.890 -22.513 1.00 91.50 241 TYR A CA 1
ATOM 1995 C C . TYR A 1 241 ? 0.973 2.823 -23.282 1.00 91.50 241 TYR A C 1
ATOM 1997 O O . TYR A 1 241 ? 0.734 1.850 -23.996 1.00 91.50 241 TYR A O 1
ATOM 2005 N N . THR A 1 242 ? 0.118 3.842 -23.205 1.00 90.81 242 THR A N 1
ATOM 2006 C CA . THR A 1 242 ? -1.136 3.880 -23.975 1.00 90.81 242 THR A CA 1
ATOM 2007 C C . THR A 1 242 ? -0.845 4.058 -25.464 1.00 90.81 242 THR A C 1
ATOM 2009 O O . THR A 1 242 ? -1.390 3.332 -26.296 1.00 90.81 242 THR A O 1
ATOM 2012 N N . LYS A 1 243 ? 0.048 4.986 -25.813 1.00 88.69 243 LYS A N 1
ATOM 2013 C CA . LYS A 1 243 ? 0.414 5.307 -27.200 1.00 88.69 243 LYS A CA 1
ATOM 2014 C C . LYS A 1 243 ? 1.043 4.118 -27.936 1.00 88.69 243 LYS A C 1
ATOM 2016 O O . LYS A 1 243 ? 0.667 3.839 -29.071 1.00 88.69 243 LYS A O 1
ATOM 2021 N N . ASP A 1 244 ? 1.986 3.426 -27.301 1.00 88.81 244 ASP A N 1
ATOM 2022 C CA . ASP A 1 244 ? 2.809 2.405 -27.950 1.00 88.81 244 ASP A CA 1
ATOM 2023 C C . ASP A 1 244 ? 2.220 0.984 -27.774 1.00 88.81 244 ASP A C 1
ATOM 2025 O O . ASP A 1 244 ? 2.296 0.184 -28.711 1.00 88.81 244 ASP A O 1
ATOM 2029 N N . CYS A 1 245 ? 1.556 0.672 -26.644 1.00 92.12 245 CYS A N 1
ATOM 2030 C CA . CYS A 1 245 ? 1.027 -0.676 -26.361 1.00 92.12 245 CYS A CA 1
ATOM 2031 C C . CYS A 1 245 ? -0.456 -0.908 -26.692 1.00 92.12 245 CYS A C 1
ATOM 2033 O O . CYS A 1 245 ? -0.854 -2.070 -26.779 1.00 92.12 245 CYS A O 1
ATOM 2035 N N . SER A 1 246 ? -1.282 0.123 -26.912 1.00 88.06 246 SER A N 1
ATOM 2036 C CA . SER A 1 246 ? -2.739 -0.037 -27.153 1.00 88.06 246 SER A CA 1
ATOM 2037 C C . SER A 1 246 ? -3.115 -0.921 -28.348 1.00 88.06 246 SER A C 1
ATOM 2039 O O . SER A 1 246 ? -4.181 -1.530 -28.349 1.00 88.06 246 SER A O 1
ATOM 2041 N N . SER A 1 247 ? -2.233 -1.035 -29.343 1.00 86.44 247 SER A N 1
ATOM 2042 C CA . SER A 1 247 ? -2.407 -1.921 -30.507 1.00 86.44 247 SER A CA 1
ATOM 2043 C C . SER A 1 247 ? -2.042 -3.393 -30.247 1.00 86.44 247 SER A C 1
ATOM 2045 O O . SER A 1 247 ? -2.161 -4.228 -31.143 1.00 86.44 247 SER A O 1
ATOM 2047 N N . SER A 1 248 ? -1.578 -3.734 -29.041 1.00 88.31 248 SER A N 1
ATOM 2048 C CA . SER A 1 248 ? -1.060 -5.059 -28.689 1.00 88.31 248 SER A CA 1
ATOM 2049 C C . SER A 1 248 ? -1.874 -5.721 -27.576 1.00 88.31 248 SER A C 1
ATOM 2051 O O . SER A 1 248 ? -2.325 -5.064 -26.643 1.00 88.31 248 SER A O 1
ATOM 2053 N N . ARG A 1 249 ? -2.049 -7.047 -27.653 1.00 87.38 249 ARG A N 1
ATOM 2054 C CA . ARG A 1 249 ? -2.792 -7.802 -26.630 1.00 87.38 249 ARG A CA 1
ATOM 2055 C C . ARG A 1 249 ? -2.001 -7.989 -25.330 1.00 87.38 249 ARG A C 1
ATOM 2057 O O . ARG A 1 249 ? -2.601 -8.018 -24.259 1.00 87.38 249 ARG A O 1
ATOM 2064 N N . THR A 1 250 ? -0.679 -8.148 -25.414 1.00 91.69 250 THR A N 1
ATOM 2065 C CA . THR A 1 250 ? 0.184 -8.449 -24.263 1.00 91.69 250 THR A CA 1
ATOM 2066 C C . THR A 1 250 ? 1.358 -7.485 -24.153 1.00 91.69 250 THR A C 1
ATOM 2068 O O . THR A 1 250 ? 1.936 -7.063 -25.153 1.00 91.69 250 THR A O 1
ATOM 2071 N N . ILE A 1 251 ? 1.732 -7.169 -22.912 1.00 93.69 251 ILE A N 1
ATOM 2072 C CA . ILE A 1 251 ? 2.790 -6.209 -22.574 1.00 93.69 251 ILE A CA 1
ATOM 2073 C C . ILE A 1 251 ? 4.147 -6.673 -23.129 1.00 93.69 251 ILE A C 1
ATOM 2075 O O . ILE A 1 251 ? 4.895 -5.866 -23.672 1.00 93.69 251 ILE A O 1
ATOM 2079 N N . LEU A 1 252 ? 4.423 -7.982 -23.097 1.00 93.12 252 LEU A N 1
ATOM 2080 C CA . LEU A 1 252 ? 5.626 -8.575 -23.698 1.00 93.12 252 LEU A CA 1
ATOM 2081 C C . LEU A 1 252 ? 5.698 -8.296 -25.215 1.00 93.12 252 LEU A C 1
ATOM 2083 O O . LEU A 1 252 ? 6.712 -7.802 -25.700 1.00 93.12 252 LEU A O 1
ATOM 2087 N N . LYS A 1 253 ? 4.586 -8.475 -25.949 1.00 92.44 253 LYS A N 1
ATOM 2088 C CA . LYS A 1 253 ? 4.530 -8.185 -27.393 1.00 92.44 253 LYS A CA 1
ATOM 2089 C C . LYS A 1 253 ? 4.568 -6.683 -27.708 1.00 92.44 253 LYS A C 1
ATOM 2091 O O . LYS A 1 253 ? 5.035 -6.304 -28.783 1.00 92.44 253 LYS A O 1
ATOM 2096 N N . CYS A 1 254 ? 4.118 -5.817 -26.794 1.00 94.06 254 CYS A N 1
ATOM 2097 C CA . CYS A 1 254 ? 4.387 -4.379 -26.902 1.00 94.06 254 CYS A CA 1
ATOM 2098 C C . CYS A 1 254 ? 5.894 -4.104 -26.883 1.00 94.06 254 CYS A C 1
ATOM 2100 O O . CYS A 1 254 ? 6.396 -3.411 -27.765 1.00 94.06 254 CYS A O 1
ATOM 2102 N N . LEU A 1 255 ? 6.613 -4.682 -25.915 1.00 93.50 255 LEU A N 1
ATOM 2103 C CA . LEU A 1 255 ? 8.055 -4.496 -25.758 1.00 93.50 255 LEU A CA 1
ATOM 2104 C C . LEU A 1 255 ? 8.833 -5.049 -26.961 1.00 93.50 255 LEU A C 1
ATOM 2106 O O . LEU A 1 255 ? 9.659 -4.323 -27.508 1.00 93.50 255 LEU A O 1
ATOM 2110 N N . ASP A 1 256 ? 8.501 -6.249 -27.454 1.00 92.69 256 ASP A N 1
ATOM 2111 C CA . ASP A 1 256 ? 9.076 -6.791 -28.697 1.00 92.69 256 ASP A CA 1
ATOM 2112 C C . ASP A 1 256 ? 8.918 -5.803 -29.874 1.00 92.69 256 ASP A C 1
ATOM 2114 O O . ASP A 1 256 ? 9.871 -5.491 -30.590 1.00 92.69 256 ASP A O 1
ATOM 2118 N N . ASN A 1 257 ? 7.706 -5.272 -30.070 1.00 91.56 257 ASN A N 1
ATOM 2119 C CA . ASN A 1 257 ? 7.401 -4.330 -31.150 1.00 91.56 257 ASN A CA 1
ATOM 2120 C C . ASN A 1 257 ? 8.066 -2.957 -30.959 1.00 91.56 257 ASN A C 1
ATOM 2122 O O . ASN A 1 257 ? 8.415 -2.308 -31.947 1.00 91.56 257 ASN A O 1
ATOM 2126 N N . TYR A 1 258 ? 8.238 -2.511 -29.714 1.00 90.38 258 TYR A N 1
ATOM 2127 C CA . TYR A 1 258 ? 8.954 -1.283 -29.378 1.00 90.38 258 TYR A CA 1
ATOM 2128 C C . TYR A 1 258 ? 10.443 -1.416 -29.715 1.00 90.38 258 TYR A C 1
ATOM 2130 O O . TYR A 1 258 ? 10.981 -0.567 -30.425 1.00 90.38 258 TYR A O 1
ATOM 2138 N N . ILE A 1 259 ? 11.080 -2.518 -29.297 1.00 90.00 259 ILE A N 1
ATOM 2139 C CA . ILE A 1 259 ? 12.488 -2.822 -29.586 1.00 90.00 259 ILE A CA 1
ATOM 2140 C C . ILE A 1 259 ? 12.715 -2.868 -31.103 1.00 90.00 259 ILE A C 1
ATOM 2142 O O . ILE A 1 259 ? 13.545 -2.113 -31.605 1.00 90.00 259 ILE A O 1
ATOM 2146 N N . ARG A 1 260 ? 11.912 -3.639 -31.857 1.00 89.12 260 ARG A N 1
ATOM 2147 C CA . ARG A 1 260 ? 11.978 -3.681 -33.336 1.00 89.12 260 ARG A CA 1
ATOM 2148 C C . ARG A 1 260 ? 11.961 -2.287 -33.964 1.00 89.12 260 ARG A C 1
ATOM 2150 O O . ARG A 1 260 ? 12.862 -1.937 -34.720 1.00 89.12 260 ARG A O 1
ATOM 2157 N N . ARG A 1 261 ? 10.956 -1.471 -33.623 1.00 86.44 261 ARG A N 1
ATOM 2158 C CA . ARG A 1 261 ? 10.799 -0.106 -34.158 1.00 86.44 261 ARG A CA 1
ATOM 2159 C C . ARG A 1 261 ? 11.944 0.822 -33.751 1.00 86.44 261 ARG A C 1
ATOM 2161 O O . ARG A 1 261 ? 12.286 1.712 -34.525 1.00 86.44 261 ARG A O 1
ATOM 2168 N N . SER A 1 262 ? 12.520 0.629 -32.565 1.00 84.31 262 SER A N 1
ATOM 2169 C CA . SER A 1 262 ? 13.677 1.400 -32.103 1.00 84.31 262 SER A CA 1
ATOM 2170 C C . SER A 1 262 ? 14.961 1.028 -32.842 1.00 84.31 262 SER A C 1
ATOM 2172 O O . SER A 1 262 ? 15.796 1.902 -33.025 1.00 84.31 262 SER A O 1
ATOM 2174 N N . CYS A 1 263 ? 15.121 -0.226 -33.278 1.00 82.75 263 CYS A N 1
ATOM 2175 C CA . CYS A 1 263 ? 16.326 -0.670 -33.989 1.00 82.75 263 CYS A CA 1
ATOM 2176 C C . CYS A 1 263 ? 16.231 -0.470 -35.510 1.00 82.75 263 CYS A C 1
ATOM 2178 O O . CYS A 1 263 ? 17.245 -0.279 -36.172 1.00 82.75 263 CYS A O 1
ATOM 2180 N N . GLN A 1 264 ? 15.018 -0.478 -36.072 1.00 76.81 264 GLN A N 1
ATOM 2181 C CA . GLN A 1 264 ? 14.775 -0.171 -37.489 1.00 76.81 264 GLN A CA 1
ATOM 2182 C C . GLN A 1 264 ? 14.947 1.324 -37.814 1.00 76.81 264 GLN A C 1
ATOM 2184 O O . GLN A 1 264 ? 15.267 1.681 -38.948 1.00 76.81 264 GLN A O 1
ATOM 2189 N N . ARG A 1 265 ? 14.746 2.216 -36.835 1.00 69.88 265 ARG A N 1
ATOM 2190 C CA . ARG A 1 265 ? 15.022 3.651 -36.979 1.00 69.88 265 ARG A CA 1
ATOM 2191 C C . ARG A 1 265 ? 16.514 3.912 -36.794 1.00 69.88 265 ARG A C 1
ATOM 2193 O O . ARG A 1 265 ? 17.009 3.879 -35.672 1.00 69.88 265 ARG A O 1
ATOM 2200 N N . LYS A 1 266 ? 17.219 4.215 -37.890 1.00 54.81 266 LYS A N 1
ATOM 2201 C CA . LYS A 1 266 ? 18.587 4.754 -37.818 1.00 54.81 266 LYS A CA 1
ATOM 2202 C C . LYS A 1 266 ? 18.605 6.043 -36.980 1.00 54.81 266 LYS A C 1
ATOM 2204 O O . LYS A 1 266 ? 17.626 6.786 -36.941 1.00 54.81 266 LYS A O 1
ATOM 2209 N N . ILE A 1 267 ? 19.706 6.257 -36.264 1.00 49.03 267 ILE A N 1
ATOM 2210 C CA . ILE A 1 267 ? 19.783 7.192 -35.136 1.00 49.03 267 ILE A CA 1
ATOM 2211 C C . ILE A 1 267 ? 19.865 8.646 -35.632 1.00 49.03 267 ILE A C 1
ATOM 2213 O O . ILE A 1 267 ? 20.931 9.118 -36.015 1.00 49.03 267 ILE A O 1
ATOM 2217 N N . GLU A 1 268 ? 18.745 9.372 -35.580 1.00 43.12 268 GLU A N 1
ATOM 2218 C CA . GLU A 1 268 ? 18.685 10.815 -35.888 1.00 43.12 268 GLU A CA 1
ATOM 2219 C C . GLU A 1 268 ? 18.769 11.719 -34.636 1.00 43.12 268 GLU A C 1
ATOM 2221 O O . GLU A 1 268 ? 18.894 12.937 -34.752 1.00 43.12 268 GLU A O 1
ATOM 2226 N N . THR A 1 269 ? 18.731 11.156 -33.421 1.00 41.62 269 THR A N 1
ATOM 2227 C CA . THR A 1 269 ? 18.696 11.917 -32.154 1.00 41.62 269 THR A CA 1
ATOM 2228 C C . THR A 1 269 ? 19.938 11.687 -31.291 1.00 41.62 269 THR A C 1
ATOM 2230 O O . THR A 1 269 ? 20.178 10.575 -30.828 1.00 41.62 269 THR A O 1
ATOM 2233 N N . ARG A 1 270 ? 20.700 12.756 -31.014 1.00 39.28 270 ARG A N 1
ATOM 2234 C CA . ARG A 1 270 ? 22.030 12.749 -30.360 1.00 39.28 270 ARG A CA 1
ATOM 2235 C C . ARG A 1 270 ? 22.043 12.492 -28.831 1.00 39.28 270 ARG A C 1
ATOM 2237 O O . ARG A 1 270 ? 22.836 13.113 -28.124 1.00 39.28 270 ARG A O 1
ATOM 2244 N N . HIS A 1 271 ? 21.190 11.622 -28.285 1.00 37.19 271 HIS A N 1
ATOM 2245 C CA . HIS A 1 271 ? 21.126 11.384 -26.832 1.00 37.19 271 HIS A CA 1
ATOM 2246 C C . HIS A 1 271 ? 21.068 9.902 -26.441 1.00 37.19 271 HIS A C 1
ATOM 2248 O O . HIS A 1 271 ? 20.100 9.214 -26.755 1.00 37.19 271 HIS A O 1
ATOM 2254 N N . SER A 1 272 ? 22.061 9.487 -25.640 1.00 48.91 272 SER A N 1
ATOM 2255 C CA . SER A 1 272 ? 22.286 8.146 -25.061 1.00 48.91 272 SER A CA 1
ATOM 2256 C C . SER A 1 272 ? 22.463 6.994 -26.059 1.00 48.91 272 SER A C 1
ATOM 2258 O O . SER A 1 272 ? 21.838 6.961 -27.112 1.00 48.91 272 SER A O 1
ATOM 2260 N N . VAL A 1 273 ? 23.315 6.027 -25.699 1.00 59.22 273 VAL A N 1
ATOM 2261 C CA . VAL A 1 273 ? 23.470 4.779 -26.460 1.00 59.22 273 VAL A CA 1
ATOM 2262 C C . VAL A 1 273 ? 22.153 4.003 -26.398 1.00 59.22 273 VAL A C 1
ATOM 2264 O O . VAL A 1 273 ? 21.567 3.793 -25.328 1.00 59.22 273 VAL A O 1
ATOM 2267 N N . SER A 1 274 ? 21.650 3.614 -27.563 1.00 74.44 274 SER A N 1
ATOM 2268 C CA . SER A 1 274 ? 20.388 2.898 -27.686 1.00 74.44 274 SER A CA 1
ATOM 2269 C C . SER A 1 274 ? 20.523 1.455 -27.198 1.00 74.44 274 SER A C 1
ATOM 2271 O O . SER A 1 274 ? 21.573 0.823 -27.325 1.00 74.44 274 SER A O 1
ATOM 2273 N N . LEU A 1 275 ? 19.420 0.881 -26.703 1.00 83.00 275 LEU A N 1
ATOM 2274 C CA . LEU A 1 275 ? 19.347 -0.554 -26.404 1.00 83.00 275 LEU A CA 1
ATOM 2275 C C . LEU A 1 275 ? 19.797 -1.405 -27.602 1.00 83.00 275 LEU A C 1
ATOM 2277 O O . LEU A 1 275 ? 20.425 -2.440 -27.426 1.00 83.00 275 LEU A O 1
ATOM 2281 N N . CYS A 1 276 ? 19.503 -0.952 -28.819 1.00 84.81 276 CYS A N 1
ATOM 2282 C CA . CYS A 1 276 ? 19.865 -1.636 -30.051 1.00 84.81 276 CYS A CA 1
ATOM 2283 C C . CYS A 1 276 ? 21.382 -1.716 -30.251 1.00 84.81 276 CYS A C 1
ATOM 2285 O O . CYS A 1 276 ? 21.873 -2.780 -30.601 1.00 84.81 276 CYS A O 1
ATOM 2287 N N . GLU A 1 277 ? 22.136 -0.649 -29.977 1.00 83.69 277 GLU A N 1
ATOM 2288 C CA . GLU A 1 277 ? 23.607 -0.670 -30.042 1.00 83.69 277 GLU A CA 1
ATOM 2289 C C . GLU A 1 277 ? 24.221 -1.588 -28.977 1.00 83.69 277 GLU A C 1
ATOM 2291 O O . GLU A 1 277 ? 25.202 -2.276 -29.260 1.00 83.69 277 GLU A O 1
ATOM 2296 N N . HIS A 1 278 ? 23.624 -1.651 -27.781 1.00 86.75 278 HIS A N 1
ATOM 2297 C CA . HIS A 1 278 ? 24.019 -2.614 -26.749 1.00 86.75 278 HIS A CA 1
ATOM 2298 C C . HIS A 1 278 ? 23.730 -4.064 -27.168 1.00 86.75 278 HIS A C 1
ATOM 2300 O O . HIS A 1 278 ? 24.588 -4.925 -26.999 1.00 86.75 278 HIS A O 1
ATOM 2306 N N . LEU A 1 279 ? 22.564 -4.337 -27.765 1.00 87.69 279 LEU A N 1
ATOM 2307 C CA . LEU A 1 279 ? 22.194 -5.674 -28.240 1.00 87.69 279 LEU A CA 1
ATOM 2308 C C . LEU A 1 279 ? 23.004 -6.116 -29.467 1.00 87.69 279 LEU A C 1
ATOM 2310 O O . LEU A 1 279 ? 23.467 -7.250 -29.492 1.00 87.69 279 LEU A O 1
ATOM 2314 N N . PHE A 1 280 ? 23.242 -5.239 -30.448 1.00 86.38 280 PHE A N 1
ATOM 2315 C CA . PHE A 1 280 ? 24.136 -5.547 -31.571 1.00 86.38 280 PHE A CA 1
ATOM 2316 C C . PHE A 1 280 ? 25.550 -5.851 -31.073 1.00 86.38 280 PHE A C 1
ATOM 2318 O O . PHE A 1 280 ? 26.089 -6.897 -31.413 1.00 86.38 280 PHE A O 1
ATOM 2325 N N . PHE A 1 281 ? 26.105 -5.019 -30.184 1.00 86.75 281 PHE A N 1
ATOM 2326 C CA . PHE A 1 281 ? 27.399 -5.295 -29.559 1.00 86.75 281 PHE A CA 1
ATOM 2327 C C . PHE A 1 281 ? 27.424 -6.644 -28.824 1.00 86.75 281 PHE A C 1
ATOM 2329 O O . PHE A 1 281 ? 28.396 -7.387 -28.947 1.00 86.75 281 PHE A O 1
ATOM 2336 N N . LEU A 1 282 ? 26.364 -6.983 -28.088 1.00 86.62 282 LEU A N 1
ATOM 2337 C CA . LEU A 1 282 ? 26.269 -8.254 -27.376 1.00 86.62 282 LEU A CA 1
ATOM 2338 C C . LEU A 1 282 ? 26.244 -9.445 -28.351 1.00 86.62 282 LEU A C 1
ATOM 2340 O O . LEU A 1 282 ? 26.990 -10.400 -28.168 1.00 86.62 282 LEU A O 1
ATOM 2344 N N . PHE A 1 283 ? 25.448 -9.380 -29.422 1.00 85.12 283 PHE A N 1
ATOM 2345 C CA . PHE A 1 283 ? 25.311 -10.473 -30.396 1.00 85.12 283 PHE A CA 1
ATOM 2346 C C . PHE A 1 283 ? 26.441 -10.552 -31.436 1.00 85.12 283 PHE A C 1
ATOM 2348 O O . PHE A 1 283 ? 26.556 -11.565 -32.117 1.00 85.12 283 PHE A O 1
ATOM 2355 N N . GLU A 1 284 ? 27.269 -9.515 -31.574 1.00 84.12 284 GLU A N 1
ATOM 2356 C CA . GLU A 1 284 ? 28.509 -9.535 -32.368 1.00 84.12 284 GLU A CA 1
ATOM 2357 C C . GLU A 1 284 ? 29.695 -10.153 -31.613 1.00 84.12 284 GLU A C 1
ATOM 2359 O O . GLU A 1 284 ? 30.671 -10.554 -32.242 1.00 84.12 284 GLU A O 1
ATOM 2364 N N . ASN A 1 285 ? 29.631 -10.225 -30.277 1.00 82.69 285 ASN A N 1
ATOM 2365 C CA . ASN A 1 285 ? 30.703 -10.763 -29.428 1.00 82.69 285 ASN A CA 1
ATOM 2366 C C . ASN A 1 285 ? 30.260 -12.012 -28.628 1.00 82.69 285 ASN A C 1
ATOM 2368 O O . ASN A 1 285 ? 30.972 -12.463 -27.738 1.00 82.69 285 ASN A O 1
ATOM 2372 N N . ILE A 1 286 ? 29.106 -12.591 -28.979 1.00 76.88 286 ILE A N 1
ATOM 2373 C CA . ILE A 1 286 ? 28.627 -13.925 -28.576 1.00 76.88 286 ILE A CA 1
ATOM 2374 C C . ILE A 1 286 ? 28.432 -14.758 -29.862 1.00 76.88 286 ILE A C 1
ATOM 2376 O O . ILE A 1 286 ? 28.314 -14.200 -30.951 1.00 76.88 286 ILE A O 1
ATOM 2380 N N . LYS A 1 287 ? 28.409 -16.096 -29.748 1.00 69.06 287 LYS A N 1
ATOM 2381 C CA . LYS A 1 287 ? 28.236 -17.072 -30.846 1.00 69.06 287 LYS A CA 1
ATOM 2382 C C . LYS A 1 287 ? 27.320 -16.598 -31.994 1.00 69.06 287 LYS A C 1
ATOM 2384 O O . LYS A 1 287 ? 26.147 -16.281 -31.785 1.00 69.06 287 LYS A O 1
ATOM 2389 N N . ASN A 1 288 ? 27.833 -16.713 -33.224 1.00 65.62 288 ASN A N 1
ATOM 2390 C CA . ASN A 1 288 ? 27.188 -16.378 -34.505 1.00 65.62 288 ASN A CA 1
ATOM 2391 C C . ASN A 1 288 ? 25.655 -16.582 -34.624 1.00 65.62 288 ASN A C 1
ATOM 2393 O O . ASN A 1 288 ? 25.003 -15.655 -35.118 1.00 65.62 288 ASN A O 1
ATOM 2397 N N . PRO A 1 289 ? 25.033 -17.716 -34.213 1.00 79.19 289 PRO A N 1
ATOM 2398 C CA . PRO A 1 289 ? 23.578 -17.893 -34.308 1.00 79.19 289 PRO A CA 1
ATOM 2399 C C . PRO A 1 289 ? 22.757 -16.776 -33.648 1.00 79.19 289 PRO A C 1
ATOM 2401 O O . PRO A 1 289 ? 21.698 -16.429 -34.164 1.00 79.19 289 PRO A O 1
ATOM 2404 N N . TYR A 1 290 ? 23.233 -16.146 -32.569 1.00 82.69 290 TYR A N 1
ATOM 2405 C CA . TYR A 1 290 ? 22.490 -15.062 -31.917 1.00 82.69 290 TYR A CA 1
ATOM 2406 C C . TYR A 1 290 ? 22.415 -13.784 -32.765 1.00 82.69 290 TYR A C 1
ATOM 2408 O O . TYR A 1 290 ? 21.371 -13.130 -32.791 1.00 82.69 290 TYR A O 1
ATOM 2416 N N . SER A 1 291 ? 23.469 -13.471 -33.529 1.00 83.44 291 SER A N 1
ATOM 2417 C CA . SER A 1 291 ? 23.457 -12.370 -34.505 1.00 83.44 291 SER A CA 1
ATOM 2418 C C . SER A 1 291 ? 22.417 -12.607 -35.605 1.00 83.44 291 SER A C 1
ATOM 2420 O O . SER A 1 291 ? 21.742 -11.668 -36.032 1.00 83.44 291 SER A O 1
ATOM 2422 N N . GLN A 1 292 ? 22.249 -13.859 -36.046 1.00 83.62 292 GLN A N 1
ATOM 2423 C CA . GLN A 1 292 ? 21.245 -14.216 -37.049 1.00 83.62 292 GLN A CA 1
ATOM 2424 C C . GLN A 1 292 ? 19.826 -14.201 -36.464 1.00 83.62 292 GLN A C 1
ATOM 2426 O O . GLN A 1 292 ? 18.978 -13.468 -36.968 1.00 83.62 292 GLN A O 1
ATOM 2431 N N . ASN A 1 293 ? 19.602 -14.870 -35.328 1.00 85.94 293 ASN A N 1
ATOM 2432 C CA . ASN A 1 293 ? 18.317 -14.885 -34.621 1.00 85.94 293 ASN A CA 1
ATOM 2433 C C . ASN A 1 293 ? 17.795 -13.466 -34.316 1.00 85.94 293 ASN A C 1
ATOM 2435 O O . ASN A 1 293 ? 16.587 -13.225 -34.349 1.00 85.94 293 ASN A O 1
ATOM 2439 N N . PHE A 1 294 ? 18.685 -12.499 -34.053 1.00 87.94 294 PHE A N 1
ATOM 2440 C CA . PHE A 1 294 ? 18.291 -11.102 -33.867 1.00 87.94 294 PHE A CA 1
ATOM 2441 C C . PHE A 1 294 ? 17.873 -10.406 -35.173 1.00 87.94 294 PHE A C 1
ATOM 2443 O O . PHE A 1 294 ? 16.868 -9.695 -35.177 1.00 87.94 294 PHE A O 1
ATOM 2450 N N . LYS A 1 295 ? 18.573 -10.633 -36.293 1.00 87.00 295 LYS A N 1
ATOM 2451 C CA . LYS A 1 295 ? 18.164 -10.134 -37.626 1.00 87.00 295 LYS A CA 1
ATOM 2452 C C . LYS A 1 295 ? 16.807 -10.717 -38.040 1.00 87.00 295 LYS A C 1
ATOM 2454 O O . LYS A 1 295 ? 15.947 -9.991 -38.547 1.00 87.00 295 LYS A O 1
ATOM 2459 N N . ASP A 1 296 ? 16.580 -11.989 -37.733 1.00 89.12 296 ASP A N 1
ATOM 2460 C CA . ASP A 1 296 ? 15.315 -12.674 -37.993 1.00 89.12 296 ASP A CA 1
ATOM 2461 C C . ASP A 1 296 ? 14.196 -12.112 -37.095 1.00 89.12 296 ASP A C 1
ATOM 2463 O O . ASP A 1 296 ? 13.120 -11.769 -37.581 1.00 89.12 296 ASP A O 1
ATOM 2467 N N . PHE A 1 297 ? 14.459 -11.859 -35.806 1.00 90.12 297 PHE A N 1
ATOM 2468 C CA . PHE A 1 297 ? 13.528 -11.150 -34.913 1.00 90.12 297 PHE A CA 1
ATOM 2469 C C . PHE A 1 297 ? 13.190 -9.724 -35.385 1.00 90.12 297 PHE A C 1
ATOM 2471 O O . PHE A 1 297 ? 12.047 -9.281 -35.230 1.00 90.12 297 PHE A O 1
ATOM 2478 N N . LEU A 1 298 ? 14.150 -8.996 -35.965 1.00 87.44 298 LEU A N 1
ATOM 2479 C CA . LEU A 1 298 ? 13.936 -7.648 -36.506 1.00 87.44 298 LEU A CA 1
ATOM 2480 C C . LEU A 1 298 ? 13.114 -7.627 -37.806 1.00 87.44 298 LEU A C 1
ATOM 2482 O O . LEU A 1 298 ? 12.610 -6.558 -38.165 1.00 87.44 298 LEU A O 1
ATOM 2486 N N . SER A 1 299 ? 12.951 -8.768 -38.483 1.00 86.19 299 SER A N 1
ATOM 2487 C CA . SER A 1 299 ? 12.176 -8.901 -39.724 1.00 86.19 299 SER A CA 1
ATOM 2488 C C . SER A 1 299 ? 10.832 -9.623 -39.530 1.00 86.19 299 SER A C 1
ATOM 2490 O O . SER A 1 299 ? 9.810 -9.109 -39.989 1.00 86.19 299 SER A O 1
ATOM 2492 N N . ASP A 1 300 ? 10.770 -10.737 -38.790 1.00 86.75 300 ASP A N 1
ATOM 2493 C CA . ASP A 1 300 ? 9.510 -11.420 -38.461 1.00 86.75 300 ASP A CA 1
ATOM 2494 C C . ASP A 1 300 ? 8.883 -10.902 -37.153 1.00 86.75 300 ASP A C 1
ATOM 2496 O O . ASP A 1 300 ? 9.401 -11.097 -36.052 1.00 86.75 300 ASP A O 1
ATOM 2500 N N . GLY A 1 301 ? 7.688 -10.311 -37.268 1.00 79.88 301 GLY A N 1
ATOM 2501 C CA . GLY A 1 301 ? 6.832 -9.859 -36.162 1.00 79.88 301 GLY A CA 1
ATOM 2502 C C . GLY A 1 301 ? 6.151 -10.962 -35.324 1.00 79.88 301 GLY A C 1
ATOM 2503 O O . GLY A 1 301 ? 5.358 -10.644 -34.423 1.00 79.88 301 GLY A O 1
ATOM 2504 N N . ARG A 1 302 ? 6.389 -12.247 -35.622 1.00 82.56 302 ARG A N 1
ATOM 2505 C CA . ARG A 1 302 ? 5.881 -13.403 -34.856 1.00 82.56 302 ARG A CA 1
ATOM 2506 C C . ARG A 1 302 ? 6.827 -13.846 -33.744 1.00 82.56 302 ARG A C 1
ATOM 2508 O O . ARG A 1 302 ? 6.333 -14.286 -32.709 1.00 82.56 302 ARG A O 1
ATOM 2515 N N . LEU A 1 303 ? 8.139 -13.705 -33.940 1.00 86.69 303 LEU A N 1
ATOM 2516 C CA . LEU A 1 303 ? 9.154 -14.041 -32.939 1.00 86.69 303 LEU A CA 1
ATOM 2517 C C . LEU A 1 303 ? 9.002 -13.171 -31.674 1.00 86.69 303 LEU A C 1
ATOM 2519 O O . LEU A 1 303 ? 8.459 -12.063 -31.728 1.00 86.69 303 LEU A O 1
ATOM 2523 N N . SER A 1 304 ? 9.491 -13.665 -30.538 1.00 88.44 304 SER A N 1
ATOM 2524 C CA . SER A 1 304 ? 9.453 -12.969 -29.242 1.00 88.44 304 SER A CA 1
ATOM 2525 C C . SER A 1 304 ? 10.827 -13.029 -28.585 1.00 88.44 304 SER A C 1
ATOM 2527 O O . SER A 1 304 ? 11.326 -14.133 -28.352 1.00 88.44 304 SER A O 1
ATOM 2529 N N . LEU A 1 305 ? 11.396 -11.874 -28.259 1.00 90.25 305 LEU A N 1
ATOM 2530 C CA . LEU A 1 305 ? 12.660 -11.735 -27.540 1.00 90.25 305 LEU A CA 1
ATOM 2531 C C . LEU A 1 305 ? 12.416 -11.464 -26.049 1.00 90.25 305 LEU A C 1
ATOM 2533 O O . LEU A 1 305 ? 13.216 -11.859 -25.211 1.00 90.25 305 LEU A O 1
ATOM 2537 N N . VAL A 1 306 ? 11.316 -10.793 -25.703 1.00 91.88 306 VAL A N 1
ATOM 2538 C CA . VAL A 1 306 ? 11.025 -10.363 -24.330 1.00 91.88 306 VAL A CA 1
ATOM 2539 C C . VAL A 1 306 ? 10.298 -11.469 -23.560 1.00 91.88 306 VAL A C 1
ATOM 2541 O O . VAL A 1 306 ? 9.172 -11.845 -23.899 1.00 91.88 306 VAL A O 1
ATOM 2544 N N . LYS A 1 307 ? 10.924 -11.979 -22.494 1.00 90.31 307 LYS A N 1
ATOM 2545 C CA . LYS A 1 307 ? 10.436 -13.117 -21.700 1.00 90.31 307 LYS A CA 1
ATOM 2546 C C . LYS A 1 307 ? 10.245 -12.722 -20.222 1.00 90.31 307 LYS A C 1
ATOM 2548 O O . LYS A 1 307 ? 10.986 -11.883 -19.704 1.00 90.31 307 LYS A O 1
ATOM 2553 N N . PRO A 1 308 ? 9.255 -13.295 -19.514 1.00 90.31 308 PRO A N 1
ATOM 2554 C CA . PRO A 1 308 ? 9.072 -13.068 -18.083 1.00 90.31 308 PRO A CA 1
ATOM 2555 C C . PRO A 1 308 ? 10.047 -13.942 -17.279 1.00 90.31 308 PRO A C 1
ATOM 2557 O O . PRO A 1 308 ? 10.073 -15.152 -17.467 1.00 90.31 308 PRO A O 1
ATOM 2560 N N . GLN A 1 309 ? 10.816 -13.350 -16.360 1.00 87.50 309 GLN A N 1
ATOM 2561 C CA . GLN A 1 309 ? 11.755 -14.086 -15.487 1.00 87.50 309 GLN A CA 1
ATOM 2562 C C . GLN A 1 309 ? 11.085 -14.586 -14.191 1.00 87.50 309 GLN A C 1
ATOM 2564 O O . GLN A 1 309 ? 11.688 -15.326 -13.419 1.00 87.50 309 GLN A O 1
ATOM 2569 N N . SER A 1 310 ? 9.849 -14.149 -13.920 1.00 88.62 310 SER A N 1
ATOM 2570 C CA . SER A 1 310 ? 9.097 -14.478 -12.707 1.00 88.62 310 SER A CA 1
ATOM 2571 C C . SER A 1 310 ? 7.605 -14.693 -12.974 1.00 88.62 310 SER A C 1
ATOM 2573 O O . SER A 1 310 ? 7.054 -14.258 -13.995 1.00 88.62 310 SER A O 1
ATOM 2575 N N . VAL A 1 311 ? 6.919 -15.331 -12.022 1.00 86.12 311 VAL A N 1
ATOM 2576 C CA . VAL A 1 311 ? 5.452 -15.390 -11.986 1.00 86.12 311 VAL A CA 1
ATOM 2577 C C . VAL A 1 311 ? 4.913 -13.985 -11.706 1.00 86.12 311 VAL A C 1
ATOM 2579 O O . VAL A 1 311 ? 4.967 -13.493 -10.580 1.00 86.12 311 VAL A O 1
ATOM 2582 N N . TRP A 1 312 ? 4.402 -13.318 -12.744 1.00 87.25 312 TRP A N 1
ATOM 2583 C CA . TRP A 1 312 ? 3.859 -11.967 -12.603 1.00 87.25 312 TRP A CA 1
ATOM 2584 C C . TRP A 1 312 ? 2.597 -11.949 -11.734 1.00 87.25 312 TRP A C 1
ATOM 2586 O O . TRP A 1 312 ? 1.600 -12.581 -12.085 1.00 87.25 312 TRP A O 1
ATOM 2596 N N . ASN A 1 313 ? 2.624 -11.154 -10.664 1.00 83.69 313 ASN A N 1
ATOM 2597 C CA . ASN A 1 313 ? 1.549 -11.010 -9.683 1.00 83.69 313 ASN A CA 1
ATOM 2598 C C . ASN A 1 313 ? 1.159 -9.534 -9.479 1.00 83.69 313 ASN A C 1
ATOM 2600 O O . ASN A 1 313 ? 1.928 -8.602 -9.740 1.00 83.69 313 ASN A O 1
ATOM 2604 N N . VAL A 1 314 ? -0.052 -9.304 -8.967 1.00 82.62 314 VAL A N 1
ATOM 2605 C CA . VAL A 1 314 ? -0.602 -7.956 -8.737 1.00 82.62 314 VAL A CA 1
ATOM 2606 C C . VAL A 1 314 ? 0.139 -7.249 -7.579 1.00 82.62 314 VAL A C 1
ATOM 2608 O O . VAL A 1 314 ? 0.480 -7.897 -6.583 1.00 82.62 314 VAL A O 1
ATOM 2611 N N . PRO A 1 315 ? 0.389 -5.923 -7.658 1.00 84.81 315 PRO A N 1
ATOM 2612 C CA . PRO A 1 315 ? 0.187 -5.044 -8.814 1.00 84.81 315 PRO A CA 1
ATOM 2613 C C . PRO A 1 315 ? 1.280 -5.216 -9.880 1.00 84.81 315 PRO A C 1
ATOM 2615 O O . PRO A 1 315 ? 2.458 -5.337 -9.548 1.00 84.81 315 PRO A O 1
ATOM 2618 N N . VAL A 1 316 ? 0.885 -5.166 -11.160 1.00 89.19 316 VAL A N 1
ATOM 2619 C CA . VAL A 1 316 ? 1.805 -5.292 -12.310 1.00 89.19 316 VAL A CA 1
ATOM 2620 C C . VAL A 1 316 ? 2.805 -4.131 -12.349 1.00 89.19 316 VAL A C 1
ATOM 2622 O O . VAL A 1 316 ? 4.012 -4.352 -12.424 1.00 89.19 316 VAL A O 1
ATOM 2625 N N . PHE A 1 317 ? 2.298 -2.900 -12.223 1.00 90.62 317 PHE A N 1
ATOM 2626 C CA . PHE A 1 317 ? 3.079 -1.662 -12.216 1.00 90.62 317 PHE A CA 1
ATOM 2627 C C . PHE A 1 317 ? 3.032 -0.964 -10.853 1.00 90.62 317 PHE A C 1
ATOM 2629 O O . PHE A 1 317 ? 1.990 -0.913 -10.197 1.00 90.62 317 PHE A O 1
ATOM 2636 N N . LYS A 1 318 ? 4.147 -0.336 -10.480 1.00 89.75 318 LYS A N 1
ATOM 2637 C CA . LYS A 1 318 ? 4.254 0.640 -9.395 1.00 89.75 318 LYS A CA 1
ATOM 2638 C C . LYS A 1 318 ? 4.069 2.043 -9.979 1.00 89.75 318 LYS A C 1
ATOM 2640 O O . LYS A 1 318 ? 4.955 2.550 -10.662 1.00 89.75 318 LYS A O 1
ATOM 2645 N N . VAL A 1 319 ? 2.910 2.656 -9.737 1.00 89.88 319 VAL A N 1
ATOM 2646 C CA . VAL A 1 319 ? 2.623 4.055 -10.115 1.00 89.88 319 VAL A CA 1
ATOM 2647 C C . VAL A 1 319 ? 3.115 4.979 -9.001 1.00 89.88 319 VAL A C 1
ATOM 2649 O O . VAL A 1 319 ? 2.735 4.795 -7.842 1.00 89.88 319 VAL A O 1
ATOM 2652 N N . TYR A 1 320 ? 3.950 5.963 -9.334 1.00 88.38 320 TYR A N 1
ATOM 2653 C CA . TYR A 1 320 ? 4.533 6.874 -8.346 1.00 88.38 320 TYR A CA 1
ATOM 2654 C C . TYR A 1 320 ? 3.542 7.957 -7.913 1.00 88.38 320 TYR A C 1
ATOM 2656 O O . TYR A 1 320 ? 2.774 8.480 -8.722 1.00 88.38 320 TYR A O 1
ATOM 2664 N N . LYS A 1 321 ? 3.562 8.328 -6.629 1.00 87.69 321 LYS A N 1
ATOM 2665 C CA . LYS A 1 321 ? 2.694 9.374 -6.067 1.00 87.69 321 LYS A CA 1
ATOM 2666 C C . LYS A 1 321 ? 3.499 10.656 -5.811 1.00 87.69 321 LYS A C 1
ATOM 2668 O O . LYS A 1 321 ? 4.716 10.585 -5.653 1.00 87.69 321 LYS A O 1
ATOM 2673 N N . PRO A 1 322 ? 2.865 11.838 -5.685 1.00 83.94 322 PRO A N 1
ATOM 2674 C CA . PRO A 1 322 ? 3.567 13.108 -5.452 1.00 83.94 322 PRO A CA 1
ATOM 2675 C C . PRO A 1 322 ? 4.497 13.137 -4.230 1.00 83.94 322 PRO A C 1
ATOM 2677 O O . PRO A 1 322 ? 5.376 13.988 -4.146 1.00 83.94 322 PRO A O 1
ATOM 2680 N N . ASN A 1 323 ? 4.313 12.243 -3.257 1.00 80.69 323 ASN A N 1
ATOM 2681 C CA . ASN A 1 323 ? 5.220 12.143 -2.114 1.00 80.69 323 ASN A CA 1
ATOM 2682 C C . ASN A 1 323 ? 6.459 11.277 -2.395 1.00 80.69 323 ASN A C 1
ATOM 2684 O O . ASN A 1 323 ? 7.473 11.501 -1.749 1.00 80.69 323 ASN A O 1
ATOM 2688 N N . ASP A 1 324 ? 6.424 10.358 -3.365 1.00 78.62 324 ASP A N 1
ATOM 2689 C CA . ASP A 1 324 ? 7.601 9.566 -3.745 1.00 78.62 324 ASP A CA 1
ATOM 2690 C C . ASP A 1 324 ? 8.647 10.430 -4.461 1.00 78.62 324 ASP A C 1
ATOM 2692 O O . ASP A 1 324 ? 9.831 10.324 -4.174 1.00 78.62 324 ASP A O 1
ATOM 2696 N N . PHE A 1 325 ? 8.221 11.373 -5.307 1.00 73.94 325 PHE A N 1
ATOM 2697 C CA . PHE A 1 325 ? 9.128 12.320 -5.974 1.00 73.94 325 PHE A CA 1
ATOM 2698 C C . PHE A 1 325 ? 9.769 13.364 -5.032 1.00 73.94 325 PHE A C 1
ATOM 2700 O O . PHE A 1 325 ? 10.664 14.087 -5.465 1.00 73.94 325 PHE A O 1
ATOM 2707 N N . LYS A 1 326 ? 9.324 13.462 -3.769 1.00 73.62 326 LYS A N 1
ATOM 2708 C CA . LYS A 1 326 ? 9.948 14.294 -2.712 1.00 73.62 326 LYS A CA 1
ATOM 2709 C C . LYS A 1 326 ? 10.930 13.511 -1.843 1.00 73.62 326 LYS A C 1
ATOM 2711 O O . LYS A 1 326 ? 11.595 14.091 -0.991 1.00 73.62 326 LYS A O 1
ATOM 2716 N N . ASP A 1 327 ? 10.941 12.193 -1.988 1.00 71.25 327 ASP A N 1
ATOM 2717 C CA . ASP A 1 327 ? 11.694 11.283 -1.148 1.00 71.25 327 ASP A CA 1
ATOM 2718 C C . ASP A 1 327 ? 13.048 11.015 -1.806 1.00 71.25 327 ASP A C 1
ATOM 2720 O O . ASP A 1 327 ? 13.203 10.098 -2.615 1.00 71.25 327 ASP A O 1
ATOM 2724 N N . ASN A 1 328 ? 14.024 11.867 -1.481 1.00 63.00 328 ASN A N 1
ATOM 2725 C CA . ASN A 1 328 ? 15.362 11.828 -2.075 1.00 63.00 328 ASN A CA 1
ATOM 2726 C C . ASN A 1 328 ? 16.035 10.448 -1.933 1.00 63.00 328 ASN A C 1
ATOM 2728 O O . ASN A 1 328 ? 16.836 10.086 -2.791 1.00 63.00 328 ASN A O 1
ATOM 2732 N N . SER A 1 329 ? 15.667 9.650 -0.920 1.00 64.38 329 SER A N 1
ATOM 2733 C CA . SER A 1 329 ? 16.197 8.293 -0.716 1.00 64.38 329 SER A CA 1
ATOM 2734 C C . SER A 1 329 ? 15.869 7.321 -1.858 1.00 64.38 329 SER A C 1
ATOM 2736 O O . SER A 1 329 ? 16.592 6.352 -2.072 1.00 64.38 329 SER A O 1
ATOM 2738 N N . LYS A 1 330 ? 14.798 7.582 -2.622 1.00 63.81 330 LYS A N 1
ATOM 2739 C CA . LYS A 1 330 ? 14.336 6.721 -3.722 1.00 63.81 330 LYS A CA 1
ATOM 2740 C C . LYS A 1 330 ? 14.952 7.065 -5.080 1.00 63.81 330 LYS A C 1
ATOM 2742 O O . LYS A 1 330 ? 14.733 6.315 -6.025 1.00 63.81 330 LYS A O 1
ATOM 2747 N N . ASN A 1 331 ? 15.648 8.203 -5.188 1.00 68.88 331 ASN A N 1
ATOM 2748 C CA . ASN A 1 331 ? 16.272 8.737 -6.408 1.00 68.88 331 ASN A CA 1
ATOM 2749 C C . ASN A 1 331 ? 15.423 8.588 -7.698 1.00 68.88 331 ASN A C 1
ATOM 2751 O O . ASN A 1 331 ? 15.884 8.087 -8.722 1.00 68.88 331 ASN A O 1
ATOM 2755 N N . ILE A 1 332 ? 14.146 8.987 -7.640 1.00 78.19 332 ILE A N 1
ATOM 2756 C CA . ILE A 1 332 ? 13.214 8.835 -8.768 1.00 78.19 332 ILE A CA 1
ATOM 2757 C C . ILE A 1 332 ? 13.386 9.991 -9.768 1.00 78.19 332 ILE A C 1
ATOM 2759 O O . ILE A 1 332 ? 13.186 11.170 -9.435 1.00 78.19 332 ILE A O 1
ATOM 2763 N N . GLU A 1 333 ? 13.705 9.625 -11.010 1.00 81.38 333 GLU A N 1
ATOM 2764 C CA . GLU A 1 333 ? 13.695 10.497 -12.188 1.00 81.38 333 GLU A CA 1
ATOM 2765 C C . GLU A 1 333 ? 12.276 11.031 -12.449 1.00 81.38 333 GLU A C 1
ATOM 2767 O O . GLU A 1 333 ? 11.301 10.277 -12.495 1.00 81.38 333 GLU A O 1
ATOM 2772 N N . THR A 1 334 ? 12.132 12.344 -12.618 1.00 81.38 334 THR A N 1
ATOM 2773 C CA . THR A 1 334 ? 10.815 12.996 -12.694 1.00 81.38 334 THR A CA 1
ATOM 2774 C C . THR A 1 334 ? 10.044 12.682 -13.966 1.00 81.38 334 THR A C 1
ATOM 2776 O O . THR A 1 334 ? 8.816 12.656 -13.900 1.00 81.38 334 THR A O 1
ATOM 2779 N N . GLY A 1 335 ? 10.714 12.343 -15.070 1.00 84.88 335 GLY A N 1
ATOM 2780 C CA . GLY A 1 335 ? 10.077 11.891 -16.313 1.00 84.88 335 GLY A CA 1
ATOM 2781 C C . GLY A 1 335 ? 9.360 10.535 -16.223 1.00 84.88 335 GLY A C 1
ATOM 2782 O O . GLY A 1 335 ? 8.680 10.146 -17.171 1.00 84.88 335 GLY A O 1
ATOM 2783 N N . VAL A 1 336 ? 9.471 9.798 -15.110 1.00 89.38 336 VAL A N 1
ATOM 2784 C CA . VAL A 1 336 ? 8.832 8.483 -14.929 1.00 89.38 336 VAL A CA 1
ATOM 2785 C C . VAL A 1 336 ? 7.449 8.626 -14.287 1.00 89.38 336 VAL A C 1
ATOM 2787 O O . VAL A 1 336 ? 7.289 9.290 -13.266 1.00 89.38 336 VAL A O 1
ATOM 2790 N N . PHE A 1 337 ? 6.432 7.974 -14.857 1.00 91.94 337 PHE A N 1
ATOM 2791 C CA . PHE A 1 337 ? 5.077 7.898 -14.289 1.00 91.94 337 PHE A CA 1
ATOM 2792 C C . PHE A 1 337 ? 4.853 6.612 -13.487 1.00 91.94 337 PHE A C 1
ATOM 2794 O O . PHE A 1 337 ? 4.393 6.638 -12.341 1.00 91.94 337 PHE A O 1
ATOM 2801 N N . LYS A 1 338 ? 5.198 5.473 -14.095 1.00 92.69 338 LYS A N 1
ATOM 2802 C CA . LYS A 1 338 ? 5.080 4.142 -13.499 1.00 92.69 338 LYS A CA 1
ATOM 2803 C C . LYS A 1 338 ? 6.226 3.242 -13.953 1.00 92.69 338 LYS A C 1
ATOM 2805 O O . LYS A 1 338 ? 6.745 3.396 -15.057 1.00 92.69 338 LYS A O 1
ATOM 2810 N N . MET A 1 339 ? 6.600 2.300 -13.103 1.00 92.88 339 MET A N 1
ATOM 2811 C CA . MET A 1 339 ? 7.651 1.315 -13.356 1.00 92.88 339 MET A CA 1
ATOM 2812 C C . MET A 1 339 ? 7.066 -0.093 -13.225 1.00 92.88 339 MET A C 1
ATOM 2814 O O . MET A 1 339 ? 6.116 -0.290 -12.460 1.00 92.88 339 MET A O 1
ATOM 2818 N N . LEU A 1 340 ? 7.589 -1.075 -13.961 1.00 91.19 340 LEU A N 1
ATOM 2819 C CA . LEU A 1 340 ? 7.262 -2.482 -13.710 1.00 91.19 340 LEU A CA 1
ATOM 2820 C C . LEU A 1 340 ? 7.618 -2.826 -12.250 1.00 91.19 340 LEU A C 1
ATOM 2822 O O . LEU A 1 340 ? 8.670 -2.428 -11.755 1.00 91.19 340 LEU A O 1
ATOM 2826 N N . ASN A 1 341 ? 6.713 -3.487 -11.529 1.00 89.38 341 ASN A N 1
ATOM 2827 C CA . ASN A 1 341 ? 6.913 -3.775 -10.108 1.00 89.38 341 ASN A CA 1
ATOM 2828 C C . ASN A 1 341 ? 8.056 -4.789 -9.911 1.00 89.38 341 ASN A C 1
ATOM 2830 O O . ASN A 1 341 ? 8.106 -5.774 -10.635 1.00 89.38 341 ASN A O 1
ATOM 2834 N N . ASN A 1 342 ? 8.925 -4.596 -8.913 1.00 84.88 342 ASN A N 1
ATOM 2835 C CA . ASN A 1 342 ? 10.177 -5.350 -8.739 1.00 84.88 342 ASN A CA 1
ATOM 2836 C C . ASN A 1 342 ? 10.013 -6.885 -8.657 1.00 84.88 342 ASN A C 1
ATOM 2838 O O . ASN A 1 342 ? 10.962 -7.604 -8.954 1.00 84.88 342 ASN A O 1
ATOM 2842 N N . LYS A 1 343 ? 8.831 -7.393 -8.275 1.00 84.38 343 LYS A N 1
ATOM 2843 C CA . LYS A 1 343 ? 8.526 -8.838 -8.266 1.00 84.38 343 LYS A CA 1
ATOM 2844 C C . LYS A 1 343 ? 8.175 -9.428 -9.640 1.00 84.38 343 LYS A C 1
ATOM 2846 O O . LYS A 1 343 ? 8.163 -10.645 -9.810 1.00 84.38 343 LYS A O 1
ATOM 2851 N N . ASN A 1 344 ? 7.887 -8.573 -10.617 1.00 89.44 344 ASN A N 1
ATOM 2852 C CA . ASN A 1 344 ? 7.519 -8.916 -11.985 1.00 89.44 344 ASN A CA 1
ATOM 2853 C C . ASN A 1 344 ? 8.739 -8.643 -12.869 1.00 89.44 344 ASN A C 1
ATOM 2855 O O . ASN A 1 344 ? 8.963 -7.516 -13.297 1.00 89.44 344 ASN A O 1
ATOM 2859 N N . LEU A 1 345 ? 9.566 -9.661 -13.085 1.00 89.38 345 LEU A N 1
ATOM 2860 C CA . LEU A 1 345 ? 10.851 -9.531 -13.762 1.00 89.38 345 LEU A CA 1
ATOM 2861 C C . LEU A 1 345 ? 10.741 -9.855 -15.256 1.00 89.38 345 LEU A C 1
ATOM 2863 O O . LEU A 1 345 ? 9.859 -10.605 -15.694 1.00 89.38 345 LEU A O 1
ATOM 2867 N N . VAL A 1 346 ? 11.649 -9.265 -16.034 1.00 91.38 346 VAL A N 1
ATOM 2868 C CA . VAL A 1 346 ? 11.746 -9.382 -17.493 1.00 91.38 346 VAL A CA 1
ATOM 2869 C C . VAL A 1 346 ? 13.211 -9.479 -17.891 1.00 91.38 346 VAL A C 1
ATOM 2871 O O . VAL A 1 346 ? 14.045 -8.712 -17.414 1.00 91.38 346 VAL A O 1
ATOM 2874 N N . PHE A 1 347 ? 13.487 -10.389 -18.815 1.00 91.06 347 PHE A N 1
ATOM 2875 C CA . PHE A 1 347 ? 14.785 -10.591 -19.441 1.00 91.06 347 PHE A CA 1
ATOM 2876 C C . PHE A 1 347 ? 14.589 -10.833 -20.943 1.00 91.06 347 PHE A C 1
ATOM 2878 O O . PHE A 1 347 ? 13.455 -10.941 -21.428 1.00 91.06 347 PHE A O 1
ATOM 2885 N N . LEU A 1 348 ? 15.685 -10.873 -21.693 1.00 90.38 348 LEU A N 1
ATOM 2886 C CA . LEU A 1 348 ? 15.664 -11.158 -23.124 1.00 90.38 348 LEU A CA 1
ATOM 2887 C C . LEU A 1 348 ? 16.149 -12.591 -23.380 1.00 90.38 348 LEU A C 1
ATOM 2889 O O . LEU A 1 348 ? 17.104 -13.045 -22.764 1.00 90.38 348 LEU A O 1
ATOM 2893 N N . SER A 1 349 ? 15.496 -13.325 -24.271 1.00 88.56 349 SER A N 1
ATOM 2894 C CA . SER A 1 349 ? 15.880 -14.689 -24.652 1.00 88.56 349 SER A CA 1
ATOM 2895 C C . SER A 1 349 ? 15.138 -15.082 -25.923 1.00 88.56 349 SER A C 1
ATOM 2897 O O . SER A 1 349 ? 14.001 -14.661 -26.134 1.00 88.56 349 SER A O 1
ATOM 2899 N N . PHE A 1 350 ? 15.751 -15.894 -26.781 1.00 83.38 350 PHE A N 1
ATOM 2900 C CA . PHE A 1 350 ? 15.045 -16.466 -27.931 1.00 83.38 350 PHE A CA 1
ATOM 2901 C C . PHE A 1 350 ? 14.270 -17.736 -27.536 1.00 83.38 350 PHE A C 1
ATOM 2903 O O . PHE A 1 350 ? 13.081 -17.864 -27.850 1.00 83.38 350 PHE A O 1
ATOM 2910 N N . ASN A 1 351 ? 14.920 -18.622 -26.777 1.00 78.12 351 ASN A N 1
ATOM 2911 C CA . ASN A 1 351 ? 14.533 -20.027 -26.606 1.00 78.12 351 ASN A CA 1
ATOM 2912 C C . ASN A 1 351 ? 13.397 -20.267 -25.589 1.00 78.12 351 ASN A C 1
ATOM 2914 O O . ASN A 1 351 ? 12.671 -21.256 -25.706 1.00 78.12 351 ASN A O 1
ATOM 2918 N N . ASP A 1 352 ? 13.200 -19.379 -24.607 1.00 78.19 352 ASP A N 1
ATOM 2919 C CA . ASP A 1 352 ? 12.262 -19.637 -23.502 1.00 78.19 352 ASP A CA 1
ATOM 2920 C C . ASP A 1 352 ? 10.784 -19.661 -23.907 1.00 78.19 352 ASP A C 1
ATOM 2922 O O . ASP A 1 352 ? 10.311 -18.912 -24.771 1.00 78.19 352 ASP A O 1
ATOM 2926 N N . LYS A 1 353 ? 10.005 -20.465 -23.181 1.00 80.94 353 LYS A N 1
ATOM 2927 C CA . LYS A 1 353 ? 8.543 -20.517 -23.295 1.00 80.94 353 LYS A CA 1
ATOM 2928 C C . LYS A 1 353 ? 7.913 -19.456 -22.392 1.00 80.94 353 LYS A C 1
ATOM 2930 O O . LYS A 1 353 ? 8.235 -19.363 -21.215 1.00 80.94 353 LYS A O 1
ATOM 2935 N N . ILE A 1 354 ? 6.954 -18.695 -22.921 1.00 85.75 354 ILE A N 1
ATOM 2936 C CA . ILE A 1 354 ? 6.137 -17.782 -22.109 1.00 85.75 354 ILE A CA 1
ATOM 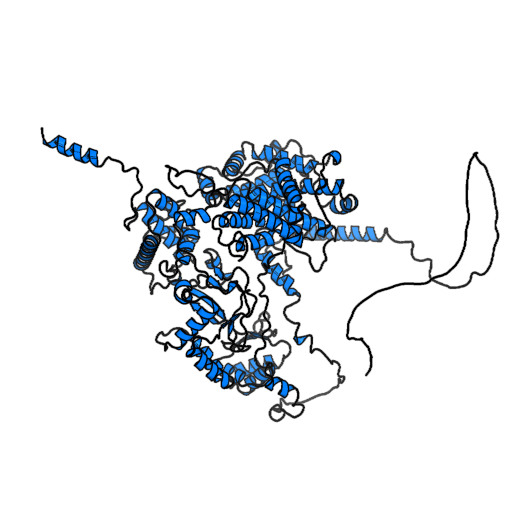2937 C C . ILE A 1 354 ? 5.016 -18.614 -21.450 1.00 85.75 354 ILE A C 1
ATOM 2939 O O . ILE A 1 354 ? 4.201 -19.190 -22.179 1.00 85.75 354 ILE A O 1
ATOM 2943 N N . PRO A 1 355 ? 4.941 -18.712 -20.107 1.00 87.19 355 PRO A N 1
ATOM 2944 C CA . PRO A 1 355 ? 3.887 -19.467 -19.430 1.00 87.19 355 PRO A CA 1
ATOM 2945 C C . PRO A 1 355 ? 2.515 -18.789 -19.586 1.00 87.19 355 PRO A C 1
ATOM 2947 O O . PRO A 1 355 ? 2.402 -17.627 -19.975 1.00 87.19 355 PRO A O 1
ATOM 2950 N N . LYS A 1 356 ? 1.427 -19.498 -19.266 1.00 87.00 356 LYS A N 1
ATOM 2951 C CA . LYS A 1 356 ? 0.077 -18.907 -19.293 1.00 87.00 356 LYS A CA 1
ATOM 2952 C C . LYS A 1 356 ? -0.186 -18.126 -18.003 1.00 87.00 356 LYS A C 1
ATOM 2954 O O . LYS A 1 356 ? -0.462 -18.730 -16.973 1.00 87.00 356 LYS A O 1
ATOM 2959 N N . ASN A 1 357 ? -0.159 -16.795 -18.071 1.00 86.88 357 ASN A N 1
ATOM 2960 C CA . ASN A 1 357 ? -0.546 -15.907 -16.970 1.00 86.88 357 ASN A CA 1
ATOM 2961 C C . ASN A 1 357 ? -1.524 -14.824 -17.470 1.00 86.88 357 ASN A C 1
ATOM 2963 O O . ASN A 1 357 ? -1.326 -14.231 -18.531 1.00 86.88 357 ASN A O 1
ATOM 2967 N N . LEU A 1 358 ? -2.584 -14.564 -16.699 1.00 85.50 358 LEU A N 1
ATOM 2968 C CA . LEU A 1 358 ? -3.611 -13.562 -17.007 1.00 85.50 358 LEU A CA 1
ATOM 2969 C C . LEU A 1 358 ? -3.093 -12.115 -16.894 1.00 85.50 358 LEU A C 1
ATOM 2971 O O . LEU A 1 358 ? -3.685 -11.202 -17.472 1.00 85.50 358 LEU A O 1
ATOM 2975 N N . TYR A 1 359 ? -2.006 -11.883 -16.156 1.00 88.69 359 TYR A N 1
ATOM 2976 C CA . TYR A 1 359 ? -1.466 -10.552 -15.865 1.00 88.69 359 TYR A CA 1
ATOM 2977 C C . TYR A 1 359 ? -0.506 -10.004 -16.941 1.00 88.69 359 TYR A C 1
ATOM 2979 O O . TYR A 1 359 ? -0.016 -8.886 -16.799 1.00 88.69 359 TYR A O 1
ATOM 2987 N N . TYR A 1 360 ? -0.286 -10.730 -18.048 1.00 90.50 360 TYR A N 1
ATOM 2988 C CA . TYR A 1 360 ? 0.457 -10.225 -19.216 1.00 90.50 360 TYR A CA 1
ATOM 2989 C C . TYR A 1 360 ? -0.383 -9.360 -20.175 1.00 90.50 360 TYR A C 1
ATOM 2991 O O . TYR A 1 360 ? 0.181 -8.760 -21.092 1.00 90.50 360 TYR A O 1
ATOM 2999 N N . GLU A 1 361 ? -1.711 -9.322 -20.029 1.00 88.94 361 GLU A N 1
ATOM 3000 C CA . GLU A 1 361 ? -2.597 -8.559 -20.923 1.00 88.94 361 GLU A CA 1
ATOM 3001 C C . GLU A 1 361 ? -2.463 -7.039 -20.719 1.00 88.94 361 GLU A C 1
ATOM 3003 O O . GLU A 1 361 ? -2.335 -6.561 -19.592 1.00 88.94 361 GLU A O 1
ATOM 3008 N N . VAL A 1 362 ? -2.519 -6.270 -21.812 1.00 87.69 362 VAL A N 1
ATOM 3009 C CA . VAL A 1 362 ? -2.432 -4.800 -21.772 1.00 87.69 362 VAL A CA 1
ATOM 3010 C C . VAL A 1 362 ? -3.724 -4.217 -21.199 1.00 87.69 362 VAL A C 1
ATOM 3012 O O . VAL A 1 362 ? -4.746 -4.131 -21.877 1.00 87.69 362 VAL A O 1
ATOM 3015 N N . GLU A 1 363 ? -3.677 -3.781 -19.942 1.00 84.00 363 GLU A N 1
ATOM 3016 C CA . GLU A 1 363 ? -4.765 -3.018 -19.331 1.00 84.00 363 GLU A CA 1
ATOM 3017 C C . GLU A 1 363 ? -4.516 -1.515 -19.455 1.00 84.00 363 GLU A C 1
ATOM 3019 O O . GLU A 1 363 ? -3.455 -1.033 -19.061 1.00 84.00 363 GLU A O 1
ATOM 3024 N N . ILE A 1 364 ? -5.498 -0.783 -19.988 1.00 84.75 364 ILE A N 1
ATOM 3025 C CA . ILE A 1 364 ? -5.487 0.677 -20.166 1.00 84.75 364 ILE A CA 1
ATOM 3026 C C . ILE A 1 364 ? -6.665 1.277 -19.392 1.00 84.75 364 ILE A C 1
ATOM 3028 O O . ILE A 1 364 ? -7.758 0.707 -19.361 1.00 84.75 364 ILE A O 1
ATOM 3032 N N . GLN A 1 365 ? -6.446 2.437 -18.771 1.00 82.25 365 GLN A N 1
ATOM 3033 C CA . GLN A 1 365 ? -7.471 3.157 -18.018 1.00 82.25 365 GLN A CA 1
ATOM 3034 C C . GLN A 1 365 ? -8.598 3.648 -18.955 1.00 82.25 365 GLN A C 1
ATOM 3036 O O . GLN A 1 365 ? -8.339 4.485 -19.822 1.00 82.25 365 GLN A O 1
ATOM 3041 N N . PRO A 1 366 ? -9.857 3.193 -18.790 1.00 82.62 366 PRO A N 1
ATOM 3042 C CA . PRO A 1 366 ? -10.953 3.629 -19.647 1.00 82.62 366 PRO A CA 1
ATOM 3043 C C . PRO A 1 366 ? -11.307 5.099 -19.398 1.00 82.62 366 PRO A C 1
ATOM 3045 O O . PRO A 1 366 ? -11.289 5.585 -18.260 1.00 82.62 366 PRO A O 1
ATOM 3048 N N . LEU A 1 367 ? -11.702 5.798 -20.464 1.00 85.69 367 LEU A N 1
ATOM 3049 C CA . LEU A 1 367 ? -12.242 7.150 -20.364 1.00 85.69 367 LEU A CA 1
ATOM 3050 C C . LEU A 1 367 ? -13.581 7.121 -19.612 1.00 85.69 367 LEU A C 1
ATOM 3052 O O . LEU A 1 367 ? -14.535 6.468 -20.032 1.00 85.69 367 LEU A O 1
ATOM 3056 N N . THR A 1 368 ? -13.658 7.829 -18.484 1.00 84.56 368 THR A N 1
ATOM 3057 C CA . THR A 1 368 ? -14.859 7.913 -17.643 1.00 84.56 368 THR A CA 1
ATOM 3058 C C . THR A 1 368 ? -15.173 9.365 -17.302 1.00 84.56 368 THR A C 1
ATOM 3060 O O . THR A 1 368 ? -14.268 10.187 -17.184 1.00 84.56 368 THR A O 1
ATOM 3063 N N . LYS A 1 369 ? -16.462 9.689 -17.142 1.00 85.75 369 LYS A N 1
ATOM 3064 C CA . LYS A 1 369 ? -16.912 11.040 -16.762 1.00 85.75 369 LYS A CA 1
ATOM 3065 C C . LYS A 1 369 ? -16.210 11.506 -15.481 1.00 85.75 369 LYS A C 1
ATOM 3067 O O . LYS A 1 369 ? -16.054 10.715 -14.551 1.00 85.75 369 LYS A O 1
ATOM 3072 N N . LEU A 1 370 ? -15.813 12.776 -15.421 1.00 84.88 370 LEU A N 1
ATOM 3073 C CA . LEU A 1 370 ? -15.067 13.365 -14.305 1.00 84.88 370 LEU A CA 1
ATOM 3074 C C . LEU A 1 370 ? -15.829 13.238 -12.977 1.00 84.88 370 LEU A C 1
ATOM 3076 O O . LEU A 1 370 ? -15.235 12.889 -11.958 1.00 84.88 370 LEU A O 1
ATOM 3080 N N . SER A 1 371 ? -17.144 13.463 -12.990 1.00 81.56 371 SER A N 1
ATOM 3081 C CA . SER A 1 371 ? -18.040 13.301 -11.840 1.00 81.56 371 SER A CA 1
ATOM 3082 C C . SER A 1 371 ? -18.044 11.864 -11.308 1.00 81.56 371 SER A C 1
ATOM 3084 O O . SER A 1 371 ? -17.955 11.637 -10.099 1.00 81.56 371 SER A O 1
ATOM 3086 N N . LEU A 1 372 ? -18.080 10.897 -12.226 1.00 81.00 372 LEU A N 1
ATOM 3087 C CA . LEU A 1 372 ? -18.059 9.463 -11.959 1.00 81.00 372 LEU A CA 1
ATOM 3088 C C . LEU A 1 372 ? -16.657 8.958 -11.591 1.00 81.00 372 LEU A C 1
ATOM 3090 O O . LEU A 1 372 ? -16.551 7.972 -10.874 1.00 81.00 372 LEU A O 1
ATOM 3094 N N . TYR A 1 373 ? -15.577 9.609 -12.025 1.00 82.62 373 TYR A N 1
ATOM 3095 C CA . TYR A 1 373 ? -14.236 9.320 -11.516 1.00 82.62 373 TYR A CA 1
ATOM 3096 C C . TYR A 1 373 ? -14.070 9.851 -10.086 1.00 82.62 373 TYR A C 1
ATOM 3098 O O . TYR A 1 373 ? -13.735 9.099 -9.171 1.00 82.62 373 TYR A O 1
ATOM 3106 N N . ALA A 1 374 ? -14.408 11.123 -9.861 1.00 80.44 374 ALA A N 1
ATOM 3107 C CA . ALA A 1 374 ? -14.293 11.779 -8.564 1.00 80.44 374 ALA A CA 1
ATOM 3108 C C . ALA A 1 374 ? -15.119 11.090 -7.456 1.00 80.44 374 ALA A C 1
ATOM 3110 O O . ALA A 1 374 ? -14.685 11.065 -6.307 1.00 80.44 374 ALA A O 1
ATOM 3111 N N . SER A 1 375 ? -16.270 10.482 -7.774 1.00 74.75 375 SER A N 1
ATOM 3112 C CA . SER A 1 375 ? -17.099 9.745 -6.801 1.00 74.75 375 SER A CA 1
ATOM 3113 C C . SER A 1 375 ? -16.544 8.371 -6.383 1.00 74.75 375 SER A C 1
ATOM 3115 O O . SER A 1 375 ? -16.945 7.840 -5.338 1.00 74.75 375 SER A O 1
ATOM 3117 N N . LYS A 1 376 ? -15.614 7.798 -7.165 1.00 75.75 376 LYS A N 1
ATOM 3118 C CA . LYS A 1 376 ? -14.895 6.548 -6.847 1.00 75.75 376 LYS A CA 1
ATOM 3119 C C . LYS A 1 376 ? -13.766 6.778 -5.852 1.00 75.75 376 LYS A C 1
ATOM 3121 O O . LYS A 1 376 ? -13.513 5.911 -5.028 1.00 75.75 376 LYS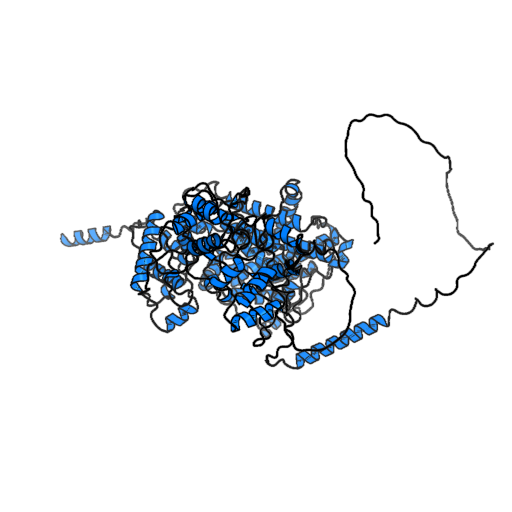 A O 1
ATOM 3126 N N . ILE A 1 377 ? -13.115 7.939 -5.924 1.00 75.62 377 ILE A N 1
ATOM 3127 C CA . ILE A 1 377 ? -12.006 8.335 -5.040 1.00 75.62 377 ILE A CA 1
ATOM 3128 C C . ILE A 1 377 ? -12.461 9.187 -3.841 1.00 75.62 377 ILE A C 1
ATOM 3130 O O . ILE A 1 377 ? -11.688 9.414 -2.911 1.00 75.62 377 ILE A O 1
ATOM 3134 N N . SER A 1 378 ? -13.714 9.663 -3.821 1.00 72.81 378 SER A N 1
ATOM 3135 C CA . SER A 1 378 ? -14.210 10.537 -2.753 1.00 72.81 378 SER A CA 1
ATOM 3136 C C . SER A 1 378 ? -14.413 9.801 -1.423 1.00 72.81 378 SER A C 1
ATOM 3138 O O . SER A 1 378 ? -15.429 9.130 -1.221 1.00 72.81 378 SER A O 1
ATOM 3140 N N . ASP A 1 379 ? -13.514 10.034 -0.468 1.00 75.38 379 ASP A N 1
ATOM 3141 C CA . ASP A 1 379 ? -13.778 9.837 0.958 1.00 75.38 379 ASP A CA 1
ATOM 3142 C C . ASP A 1 379 ? -14.042 11.193 1.635 1.00 75.38 379 ASP A C 1
ATOM 3144 O O . ASP A 1 379 ? -13.319 12.172 1.436 1.00 75.38 379 ASP A O 1
ATOM 3148 N N . LYS A 1 380 ? -15.078 11.249 2.479 1.00 76.81 380 LYS A N 1
ATOM 3149 C CA . LYS A 1 380 ? -15.371 12.409 3.326 1.00 76.81 380 LYS A CA 1
ATOM 3150 C C . LYS A 1 380 ? -14.217 12.694 4.295 1.00 76.81 380 LYS A C 1
ATOM 3152 O O . LYS A 1 380 ? -13.934 13.860 4.557 1.00 76.81 380 LYS A O 1
ATOM 3157 N N . LEU A 1 381 ? -13.554 11.654 4.807 1.00 81.00 381 LEU A N 1
ATOM 3158 C CA . LEU A 1 381 ? -12.497 11.764 5.817 1.00 81.00 381 LEU A CA 1
ATOM 3159 C C . LEU A 1 381 ? -11.276 12.559 5.316 1.00 81.00 381 LEU A C 1
ATOM 3161 O O . LEU A 1 381 ? -10.668 13.286 6.093 1.00 81.00 381 LEU A O 1
ATOM 3165 N N . LEU A 1 382 ? -10.994 12.554 4.007 1.00 74.44 382 LEU A N 1
ATOM 3166 C CA . LEU A 1 382 ? -9.937 13.379 3.393 1.00 74.44 382 LEU A CA 1
ATOM 3167 C C . LEU A 1 382 ? -10.187 14.897 3.527 1.00 74.44 382 LEU A C 1
ATOM 3169 O O . LEU A 1 382 ? -9.285 15.701 3.309 1.00 74.44 382 LEU A O 1
ATOM 3173 N N . ARG A 1 383 ? -11.405 15.312 3.904 1.00 74.31 383 ARG A N 1
ATOM 3174 C CA . ARG A 1 383 ? -11.760 16.713 4.182 1.00 74.31 383 ARG A CA 1
ATOM 3175 C C . ARG A 1 383 ? -11.649 17.083 5.669 1.00 74.31 383 ARG A C 1
ATOM 3177 O O . ARG A 1 383 ? -12.029 18.197 6.026 1.00 74.31 383 ARG A O 1
ATOM 3184 N N . PHE A 1 384 ? -11.126 16.196 6.526 1.00 79.12 384 PHE A N 1
ATOM 3185 C CA . PHE A 1 384 ? -11.009 16.411 7.977 1.00 79.12 384 PHE A CA 1
ATOM 3186 C C . PHE A 1 384 ? -10.297 17.724 8.321 1.00 79.12 384 PHE A C 1
ATOM 3188 O O . PHE A 1 384 ? -10.881 18.552 9.012 1.00 79.12 384 PHE A O 1
ATOM 3195 N N . PHE A 1 385 ? -9.106 17.972 7.762 1.00 77.12 385 PHE A N 1
ATOM 3196 C CA . PHE A 1 385 ? -8.327 19.197 8.006 1.00 77.12 385 PHE A CA 1
ATOM 3197 C C . PHE A 1 385 ? -9.117 20.490 7.730 1.00 77.12 385 PHE A C 1
ATOM 3199 O O . PHE A 1 385 ? -9.029 21.453 8.489 1.00 77.12 385 PHE A O 1
ATOM 3206 N N . TYR A 1 386 ? -9.921 20.503 6.663 1.00 73.12 386 TYR A N 1
ATOM 3207 C CA . TYR A 1 386 ? -10.705 21.669 6.242 1.00 73.12 386 TYR A CA 1
ATOM 3208 C C . TYR A 1 386 ? -11.979 21.865 7.062 1.00 73.12 386 TYR A C 1
ATOM 3210 O O . TYR A 1 386 ? -12.395 22.999 7.284 1.00 73.12 386 TYR A O 1
ATOM 3218 N N . LEU A 1 387 ? -12.586 20.774 7.535 1.00 77.25 387 LEU A N 1
ATOM 3219 C CA . LEU A 1 387 ? -13.717 20.836 8.457 1.00 77.25 387 LEU A CA 1
ATOM 3220 C C . LEU A 1 387 ? -13.254 21.255 9.858 1.00 77.25 387 LEU A C 1
ATOM 3222 O O . LEU A 1 387 ? -13.853 22.165 10.418 1.00 77.25 387 LEU A O 1
ATOM 3226 N N . PHE A 1 388 ? -12.141 20.707 10.357 1.00 80.56 388 PHE A N 1
ATOM 3227 C CA . PHE A 1 388 ? -11.474 21.160 11.582 1.00 80.56 388 PHE A CA 1
ATOM 3228 C C . PHE A 1 388 ? -11.180 22.668 11.524 1.00 80.56 388 PHE A C 1
ATOM 3230 O O . PHE A 1 388 ? -11.688 23.423 12.344 1.00 80.56 388 PHE A O 1
ATOM 3237 N N . LYS A 1 389 ? -10.486 23.146 10.478 1.00 78.06 389 LYS A N 1
ATOM 3238 C CA . LYS A 1 389 ? -10.170 24.579 10.300 1.00 78.06 389 LYS A CA 1
ATOM 3239 C C . LYS A 1 389 ? -11.373 25.512 10.091 1.00 78.06 389 LYS A C 1
ATOM 3241 O O . LYS A 1 389 ? -11.164 26.722 10.065 1.00 78.06 389 LYS A O 1
ATOM 3246 N N . LYS A 1 390 ? -12.596 24.990 9.939 1.00 78.50 390 LYS A N 1
ATOM 3247 C CA . LYS A 1 390 ? -13.832 25.784 9.827 1.00 78.50 390 LYS A CA 1
ATOM 3248 C C . LYS A 1 390 ? -14.757 25.664 11.048 1.00 78.50 390 LYS A C 1
ATOM 3250 O O . LYS A 1 390 ? -15.535 26.581 11.287 1.00 78.50 390 LYS A O 1
ATOM 3255 N N . LEU A 1 391 ? -14.735 24.534 11.756 1.00 74.00 391 LEU A N 1
ATOM 3256 C CA . LEU A 1 391 ? -15.768 24.140 12.725 1.00 74.00 391 LEU A CA 1
ATOM 3257 C C . LEU A 1 391 ? -15.224 23.798 14.119 1.00 74.00 391 LEU A C 1
ATOM 3259 O O . LEU A 1 391 ? -16.007 23.390 14.973 1.00 74.00 391 LEU A O 1
ATOM 3263 N N . SER A 1 392 ? -13.911 23.879 14.340 1.00 75.75 392 SER A N 1
ATOM 3264 C CA . SER A 1 392 ? -13.286 23.439 15.590 1.00 75.75 392 SER A CA 1
ATOM 3265 C C . SER A 1 392 ? -12.154 24.365 16.019 1.00 75.75 392 SER A C 1
ATOM 3267 O O . SER A 1 392 ? -11.341 24.813 15.206 1.00 75.75 392 SER A O 1
ATOM 3269 N N . SER A 1 393 ? -12.095 24.614 17.319 1.00 79.81 393 SER A N 1
ATOM 3270 C CA . SER A 1 393 ? -10.970 25.234 18.003 1.00 79.81 393 SER A CA 1
ATOM 3271 C C . SER A 1 393 ? -9.862 24.199 18.283 1.00 79.81 393 SER A C 1
ATOM 3273 O O . SER A 1 393 ? -10.119 22.990 18.287 1.00 79.81 393 SER A O 1
ATOM 3275 N N . PRO A 1 394 ? -8.601 24.626 18.480 1.00 85.81 394 PRO A N 1
ATOM 3276 C CA . PRO A 1 394 ? -7.593 23.767 19.087 1.00 85.81 394 PRO A CA 1
ATOM 3277 C C . PRO A 1 394 ? -7.902 23.596 20.582 1.00 85.81 394 PRO A C 1
ATOM 3279 O O . PRO A 1 394 ? -8.055 24.580 21.301 1.00 85.81 394 PRO A O 1
ATOM 3282 N N . ILE A 1 395 ? -7.958 22.352 21.055 1.00 88.25 395 ILE A N 1
ATOM 3283 C CA . ILE A 1 395 ? -8.189 22.035 22.470 1.00 88.25 395 ILE A CA 1
ATOM 3284 C C . ILE A 1 395 ? -6.877 22.239 23.237 1.00 88.25 395 ILE A C 1
ATOM 3286 O O . ILE A 1 395 ? -5.839 21.707 22.839 1.00 88.25 395 ILE A O 1
ATOM 3290 N N . SER A 1 396 ? -6.909 23.002 24.329 1.00 86.38 396 SER A N 1
ATOM 3291 C CA . SER A 1 396 ? -5.765 23.143 25.235 1.00 86.38 396 SER A CA 1
ATOM 3292 C C . SER A 1 396 ? -5.491 21.825 25.973 1.00 86.38 396 SER A C 1
ATOM 3294 O O . SER A 1 396 ? -6.453 21.201 26.435 1.00 86.38 396 SER A O 1
ATOM 3296 N N . PRO A 1 397 ? -4.220 21.409 26.128 1.00 85.50 397 PRO A N 1
ATOM 3297 C CA . PRO A 1 397 ? -3.897 20.230 26.921 1.00 85.50 397 PRO A CA 1
ATOM 3298 C C . PRO A 1 397 ? -4.279 20.437 28.391 1.00 85.50 397 PRO A C 1
ATOM 3300 O O . PRO A 1 397 ? -4.323 21.570 28.872 1.00 85.50 397 PRO A O 1
ATOM 3303 N N . VAL A 1 398 ? -4.566 19.349 29.103 1.00 86.12 398 VAL A N 1
ATOM 3304 C CA . VAL A 1 398 ? -4.833 19.375 30.553 1.00 86.12 398 VAL A CA 1
ATOM 3305 C C . VAL A 1 398 ? -3.548 19.673 31.331 1.00 86.12 398 VAL A C 1
ATOM 3307 O O . VAL A 1 398 ? -2.532 19.014 31.110 1.00 86.12 398 VAL A O 1
ATOM 3310 N N . SER A 1 399 ? -3.586 20.638 32.259 1.00 86.00 399 SER A N 1
ATOM 3311 C CA . SER A 1 399 ? -2.484 20.846 33.212 1.00 86.00 399 SER A CA 1
ATOM 3312 C C . SER A 1 399 ? -2.560 19.845 34.372 1.00 86.00 399 SER A C 1
ATOM 3314 O O . SER A 1 399 ? -3.630 19.331 34.694 1.00 86.00 399 SER A O 1
ATOM 3316 N N . VAL A 1 400 ? -1.435 19.568 35.039 1.00 83.81 400 VAL A N 1
ATOM 3317 C CA . VAL A 1 400 ? -1.414 18.652 36.200 1.00 83.81 400 VAL A CA 1
ATOM 3318 C C . VAL A 1 400 ? -2.270 19.192 37.358 1.00 83.81 400 VAL A C 1
ATOM 3320 O O . VAL A 1 400 ? -2.918 18.419 38.056 1.00 83.81 400 VAL A O 1
ATOM 3323 N N . GLU A 1 401 ? -2.344 20.514 37.512 1.00 83.56 401 GLU A N 1
ATOM 3324 C CA . GLU A 1 401 ? -3.190 21.200 38.499 1.00 83.56 401 GLU A CA 1
ATOM 3325 C C . GLU A 1 401 ? -4.681 20.968 38.210 1.00 83.56 401 GLU A C 1
ATOM 3327 O O . GLU A 1 401 ? -5.438 20.546 39.084 1.00 83.56 401 GLU A O 1
ATOM 3332 N N . GLU A 1 402 ? -5.105 21.153 36.954 1.00 83.56 402 GLU A N 1
ATOM 3333 C CA . GLU A 1 402 ? -6.465 20.825 36.517 1.00 83.56 402 GLU A CA 1
ATOM 3334 C C . GLU A 1 402 ? -6.769 19.335 36.698 1.00 83.56 402 GLU A C 1
ATOM 3336 O O . GLU A 1 402 ? -7.868 18.976 37.121 1.00 83.56 402 GLU A O 1
ATOM 3341 N N . LEU A 1 403 ? -5.812 18.459 36.386 1.00 84.62 403 LEU A N 1
ATOM 3342 C CA . LEU A 1 403 ? -5.952 17.014 36.542 1.00 84.62 403 LEU A CA 1
ATOM 3343 C C . LEU A 1 403 ? -6.206 16.646 38.013 1.00 84.62 403 LEU A C 1
ATOM 3345 O O . LEU A 1 403 ? -7.122 15.876 38.297 1.00 84.62 403 LEU A O 1
ATOM 3349 N N . ASN A 1 404 ? -5.462 17.263 38.935 1.00 84.38 404 ASN A N 1
ATOM 3350 C CA . ASN A 1 404 ? -5.588 17.081 40.381 1.00 84.38 404 ASN A CA 1
ATOM 3351 C C . ASN A 1 404 ? -6.949 17.557 40.928 1.00 84.38 404 ASN A C 1
ATOM 3353 O O . ASN A 1 404 ? -7.502 16.946 41.835 1.00 84.38 404 ASN A O 1
ATOM 3357 N N . HIS A 1 405 ? -7.539 18.608 40.348 1.00 84.19 405 HIS A N 1
ATOM 3358 C CA . HIS A 1 405 ? -8.889 19.059 40.711 1.00 84.19 405 HIS A CA 1
ATOM 3359 C C . HIS A 1 405 ? -10.022 18.223 40.085 1.00 84.19 405 HIS A C 1
ATOM 3361 O O . HIS A 1 405 ? -11.125 18.174 40.635 1.00 84.19 405 HIS A O 1
ATOM 3367 N N . ASN A 1 406 ? -9.786 17.580 38.935 1.00 82.44 406 ASN A N 1
ATOM 3368 C CA . ASN A 1 406 ? -10.795 16.773 38.239 1.00 82.44 406 ASN A CA 1
ATOM 3369 C C . ASN A 1 406 ? -10.815 15.301 38.688 1.00 82.44 406 ASN A C 1
ATOM 3371 O O . ASN A 1 406 ? -11.878 14.674 38.668 1.00 82.44 406 ASN A O 1
ATOM 3375 N N . ILE A 1 407 ? -9.675 14.740 39.097 1.00 83.12 407 ILE A N 1
ATOM 3376 C CA . ILE A 1 407 ? -9.574 13.367 39.602 1.00 83.12 407 ILE A CA 1
ATOM 3377 C C . ILE A 1 407 ? -9.858 13.360 41.105 1.00 83.12 407 ILE A C 1
ATOM 3379 O O . ILE A 1 407 ? -9.123 13.932 41.898 1.00 83.12 407 ILE A O 1
ATOM 3383 N N . LYS A 1 408 ? -10.947 12.689 41.493 1.00 80.75 408 LYS A N 1
ATOM 3384 C CA . LYS A 1 408 ? -11.359 12.516 42.900 1.00 80.75 408 LYS A CA 1
ATOM 3385 C C . LYS A 1 408 ? -11.002 11.150 43.485 1.00 80.75 408 LYS A C 1
ATOM 3387 O O . LYS A 1 408 ? -11.174 10.937 44.678 1.00 80.75 408 LYS A O 1
ATOM 3392 N N . ASP A 1 409 ? -10.554 10.229 42.638 1.00 79.81 409 ASP A N 1
ATOM 3393 C CA . ASP A 1 409 ? -10.188 8.866 42.999 1.00 79.81 409 ASP A CA 1
ATOM 3394 C C . ASP A 1 409 ? -8.818 8.557 42.390 1.00 79.81 409 ASP A C 1
ATOM 3396 O O . ASP A 1 409 ? -8.685 8.419 41.173 1.00 79.81 409 ASP A O 1
ATOM 3400 N N . PHE A 1 410 ? -7.797 8.512 43.245 1.00 84.94 410 PHE A N 1
ATOM 3401 C CA . PHE A 1 410 ? -6.416 8.202 42.868 1.00 84.94 410 PHE A CA 1
ATOM 3402 C C . PHE A 1 410 ? -6.070 6.719 43.064 1.00 84.94 410 PHE A C 1
ATOM 3404 O O . PHE A 1 410 ? -4.931 6.322 42.815 1.00 84.94 410 PHE A O 1
ATOM 3411 N N . ASN A 1 411 ? -7.026 5.890 43.497 1.00 86.31 411 ASN A N 1
ATOM 3412 C CA . ASN A 1 411 ? -6.783 4.469 43.707 1.00 86.31 411 ASN A CA 1
ATOM 3413 C C . ASN A 1 411 ? -6.494 3.755 42.380 1.00 86.31 411 ASN A C 1
ATOM 3415 O O . ASN A 1 411 ? -7.058 4.074 41.326 1.00 86.31 411 ASN A O 1
ATOM 3419 N N . PHE A 1 412 ? -5.642 2.734 42.437 1.00 87.19 412 PHE A N 1
ATOM 3420 C CA . PHE A 1 412 ? -5.446 1.848 41.298 1.00 87.19 412 PHE A CA 1
ATOM 3421 C C . PHE A 1 412 ? -6.708 1.003 41.064 1.00 87.19 412 PHE A C 1
ATOM 3423 O O . PHE A 1 412 ? -7.353 0.506 41.987 1.00 87.19 412 PHE A O 1
ATOM 3430 N N . LYS A 1 413 ? -7.099 0.862 39.797 1.00 87.81 413 LYS A N 1
ATOM 3431 C CA . LYS A 1 413 ? -8.341 0.195 39.391 1.00 87.81 413 LYS A CA 1
ATOM 3432 C C . LYS A 1 413 ? -8.169 -1.315 39.460 1.00 87.81 413 LYS A C 1
ATOM 3434 O O . LYS A 1 413 ? -7.819 -1.954 38.473 1.00 87.81 413 LYS A O 1
ATOM 3439 N N . GLU A 1 414 ? -8.468 -1.883 40.614 1.00 84.31 414 GLU A N 1
ATOM 3440 C CA . GLU A 1 414 ? -8.476 -3.331 40.817 1.00 84.31 414 GLU A CA 1
ATOM 3441 C C . GLU A 1 414 ? -9.751 -3.988 40.259 1.00 84.31 414 GLU A C 1
ATOM 3443 O O . GLU A 1 414 ? -10.834 -3.382 40.196 1.00 84.31 414 GLU A O 1
ATOM 3448 N N . ALA A 1 415 ? -9.626 -5.250 39.843 1.00 78.81 415 ALA A N 1
ATOM 3449 C CA . ALA A 1 415 ? -10.765 -6.106 39.526 1.00 78.81 415 ALA A CA 1
ATOM 3450 C C . ALA A 1 415 ? -11.534 -6.417 40.821 1.00 78.81 415 ALA A C 1
ATOM 3452 O O . ALA A 1 415 ? -10.911 -6.755 41.821 1.00 78.81 415 ALA A O 1
ATOM 3453 N N . LYS A 1 416 ? -12.868 -6.278 40.822 1.00 73.69 416 LYS A N 1
ATOM 3454 C CA . LYS A 1 416 ? -13.680 -6.449 42.046 1.00 73.69 416 LYS A CA 1
ATOM 3455 C C . LYS A 1 416 ? -14.598 -7.673 42.014 1.00 73.69 416 LYS A C 1
ATOM 3457 O O . LYS A 1 416 ? -15.196 -7.996 43.031 1.00 73.69 416 LYS A O 1
ATOM 3462 N N . ASN A 1 417 ? -14.722 -8.338 40.865 1.00 76.38 417 ASN A N 1
ATOM 3463 C CA . ASN A 1 417 ? -15.602 -9.486 40.661 1.00 76.38 417 ASN A CA 1
ATOM 3464 C C . ASN A 1 417 ? -14.910 -10.539 39.792 1.00 76.38 417 ASN A C 1
ATOM 3466 O O . ASN A 1 417 ? -14.156 -10.184 38.887 1.00 76.38 417 ASN A O 1
ATOM 3470 N N . GLU A 1 418 ? -15.249 -11.811 39.994 1.00 80.00 418 GLU A N 1
ATOM 3471 C CA . GLU A 1 418 ? -14.953 -12.865 39.020 1.00 80.00 418 GLU A CA 1
ATOM 3472 C C . GLU A 1 418 ? -15.885 -12.796 37.796 1.00 80.00 418 GLU A C 1
ATOM 3474 O O . GLU A 1 418 ? -16.994 -12.250 37.841 1.00 80.00 418 GLU A O 1
ATOM 3479 N N . VAL A 1 419 ? -15.443 -13.381 36.680 1.00 84.38 419 VAL A N 1
ATOM 3480 C CA . VAL A 1 419 ? -16.163 -13.352 35.399 1.00 84.38 419 VAL A CA 1
ATOM 3481 C C . VAL A 1 419 ? -17.332 -14.347 35.392 1.00 84.38 419 VAL A C 1
ATOM 3483 O O . VAL A 1 419 ? -17.160 -15.557 35.530 1.00 84.38 419 VAL A O 1
ATOM 3486 N N . LYS A 1 420 ? -18.554 -13.845 35.171 1.00 86.00 420 LYS A N 1
ATOM 3487 C CA . LYS A 1 420 ? -19.790 -14.649 35.200 1.00 86.00 420 LYS A CA 1
ATOM 3488 C C . LYS A 1 420 ? -20.053 -15.368 33.873 1.00 86.00 420 LYS A C 1
ATOM 3490 O O . LYS A 1 420 ? -20.740 -14.851 32.993 1.00 86.00 420 LYS A O 1
ATOM 3495 N N . CYS A 1 421 ? -19.574 -16.605 33.758 1.00 88.31 421 CYS A N 1
ATOM 3496 C CA . CYS A 1 421 ? -19.639 -17.392 32.519 1.00 88.31 421 CYS A CA 1
ATOM 3497 C C . CYS A 1 421 ? -21.041 -17.743 31.989 1.00 88.31 421 CYS A C 1
ATOM 3499 O O . CYS A 1 421 ? -21.159 -18.088 30.817 1.00 88.31 421 CYS A O 1
ATOM 3501 N N . GLN A 1 422 ? -22.100 -17.624 32.799 1.00 85.00 422 GLN A N 1
ATOM 3502 C CA . GLN A 1 422 ? -23.483 -17.973 32.421 1.00 85.00 422 GLN A CA 1
ATOM 3503 C C . GLN A 1 422 ? -23.967 -17.289 31.127 1.00 85.00 422 GLN A C 1
ATOM 3505 O O . GLN A 1 422 ? -24.720 -17.887 30.365 1.00 85.00 422 GLN A O 1
ATOM 3510 N N . ASN A 1 423 ? -23.503 -16.064 30.854 1.00 80.81 423 ASN A N 1
ATOM 3511 C CA . ASN A 1 423 ? -23.920 -15.269 29.691 1.00 80.81 423 ASN A CA 1
ATOM 3512 C C . ASN A 1 423 ? -22.895 -15.274 28.535 1.00 80.81 423 ASN A C 1
ATOM 3514 O O . ASN A 1 423 ? -23.118 -14.637 27.504 1.00 80.81 423 ASN A O 1
ATOM 3518 N N . VAL A 1 424 ? -21.761 -15.967 28.686 1.00 84.69 424 VAL A N 1
ATOM 3519 C CA . VAL A 1 424 ? -20.641 -15.928 27.732 1.00 84.69 424 VAL A CA 1
ATOM 3520 C C . VAL A 1 424 ? -20.814 -17.035 26.690 1.00 84.69 424 VAL A C 1
ATOM 3522 O O . VAL A 1 424 ? -20.344 -18.157 26.880 1.00 84.69 424 VAL A O 1
ATOM 3525 N N . LYS A 1 425 ? -21.475 -16.742 25.559 1.00 84.25 425 LYS A N 1
ATOM 3526 C CA . LYS A 1 425 ? -21.627 -17.712 24.454 1.00 84.25 425 LYS A CA 1
ATOM 3527 C C . LYS A 1 425 ? -20.246 -18.192 23.972 1.00 84.25 425 LYS A C 1
ATOM 3529 O O . LYS A 1 425 ? -19.437 -17.362 23.554 1.00 84.25 425 LYS A O 1
ATOM 3534 N N . LYS A 1 426 ? -19.994 -19.511 23.948 1.00 85.56 426 LYS A N 1
ATOM 3535 C CA . LYS A 1 426 ? -18.790 -20.077 23.305 1.00 85.56 426 LYS A CA 1
ATOM 3536 C C . LYS A 1 426 ? -18.768 -19.681 21.829 1.00 85.56 426 LYS A C 1
ATOM 3538 O O . LYS A 1 426 ? -19.760 -19.866 21.121 1.00 85.56 426 LYS A O 1
ATOM 3543 N N . SER A 1 427 ? -17.663 -19.088 21.388 1.00 86.62 427 SER A N 1
ATOM 3544 C CA . SER A 1 427 ? -17.558 -18.518 20.041 1.00 86.62 427 SER A CA 1
ATOM 3545 C C . SER A 1 427 ? -16.117 -18.420 19.520 1.00 86.62 427 SER A C 1
ATOM 3547 O O . SER A 1 427 ? -15.884 -18.541 18.317 1.00 86.62 427 SER A O 1
ATOM 3549 N N . LEU A 1 428 ? -15.128 -18.264 20.406 1.00 87.31 428 LEU A N 1
ATOM 3550 C CA . LEU A 1 428 ? -13.717 -18.450 20.076 1.00 87.31 428 LEU A CA 1
ATOM 3551 C C . LEU A 1 428 ? -13.433 -19.937 19.784 1.00 87.31 428 LEU A C 1
ATOM 3553 O O . LEU A 1 428 ? -13.843 -20.810 20.549 1.00 87.31 428 LEU A O 1
ATOM 3557 N N . GLN A 1 429 ? -12.710 -20.213 18.697 1.00 85.50 429 GLN A N 1
ATOM 3558 C CA . GLN A 1 429 ? -12.181 -21.536 18.347 1.00 85.50 429 GLN A CA 1
ATOM 3559 C C . GLN A 1 429 ? -10.668 -21.393 18.181 1.00 85.50 429 GLN A C 1
ATOM 3561 O O . GLN A 1 429 ? -10.244 -20.679 17.281 1.00 85.50 429 GLN A O 1
ATOM 3566 N N . LEU A 1 430 ? -9.872 -22.011 19.062 1.00 86.12 430 LEU A N 1
ATOM 3567 C CA . LEU A 1 430 ? -8.401 -21.901 19.065 1.00 86.12 430 LEU A CA 1
ATOM 3568 C C . LEU A 1 430 ? -7.696 -22.958 18.194 1.00 86.12 430 LEU A C 1
ATOM 3570 O O . LEU A 1 430 ? -6.478 -22.915 18.058 1.00 86.12 430 LEU A O 1
ATOM 3574 N N . GLU A 1 431 ? -8.449 -23.880 17.593 1.00 84.12 431 GLU A N 1
ATOM 3575 C CA . GLU A 1 431 ? -7.943 -24.991 16.768 1.00 84.12 431 GLU A CA 1
ATOM 3576 C C . GLU A 1 431 ? -7.432 -24.557 15.381 1.00 84.12 431 GLU A C 1
ATOM 3578 O O . GLU A 1 431 ? -6.722 -25.315 14.728 1.00 84.12 431 GLU A O 1
ATOM 3583 N N . LEU A 1 432 ? -7.798 -23.359 14.914 1.00 84.00 432 LEU A N 1
ATOM 3584 C CA . LEU A 1 432 ? -7.532 -22.901 13.546 1.00 84.00 432 LEU A CA 1
ATOM 3585 C C . LEU A 1 432 ? -6.163 -22.231 13.442 1.00 84.00 432 LEU A C 1
ATOM 3587 O O . LEU A 1 432 ? -5.813 -21.402 14.283 1.00 84.00 432 LEU A O 1
ATOM 3591 N N . ASP A 1 433 ? -5.458 -22.499 12.355 1.00 83.94 433 ASP A N 1
ATOM 3592 C CA . ASP A 1 433 ? -4.271 -21.772 11.919 1.00 83.94 433 ASP A CA 1
ATOM 3593 C C . ASP A 1 433 ? -4.560 -20.283 11.640 1.00 83.94 433 ASP A C 1
ATOM 3595 O O . ASP A 1 433 ? -5.665 -19.878 11.246 1.00 83.94 433 ASP A O 1
ATOM 3599 N N . VAL A 1 434 ? -3.545 -19.441 11.848 1.00 87.50 434 VAL A N 1
ATOM 3600 C CA . VAL A 1 434 ? -3.637 -17.991 11.619 1.00 87.50 434 VAL A CA 1
ATOM 3601 C C . VAL A 1 434 ? -3.836 -17.672 10.129 1.00 87.50 434 VAL A C 1
ATOM 3603 O O . VAL A 1 434 ? -4.555 -16.727 9.796 1.00 87.50 434 VAL A O 1
ATOM 3606 N N . GLU A 1 435 ? -3.294 -18.487 9.225 1.00 83.25 435 GLU A N 1
ATOM 3607 C CA . GLU A 1 435 ? -3.430 -18.401 7.763 1.00 83.25 435 GLU A CA 1
ATOM 3608 C C . GLU A 1 435 ? -4.894 -18.490 7.313 1.00 83.25 435 GLU A C 1
ATOM 3610 O O . GLU A 1 435 ? -5.401 -17.580 6.647 1.00 83.25 435 GLU A O 1
ATOM 3615 N N . THR A 1 436 ? -5.614 -19.525 7.738 1.00 83.62 436 THR A N 1
ATOM 3616 C CA . THR A 1 436 ? -7.050 -19.691 7.483 1.00 83.62 436 THR A CA 1
ATOM 3617 C C . THR A 1 436 ? -7.854 -18.556 8.116 1.00 83.62 436 THR A C 1
ATOM 3619 O O . THR A 1 436 ? -8.763 -18.015 7.479 1.00 83.62 436 THR A O 1
ATOM 3622 N N . MET A 1 437 ? -7.495 -18.105 9.325 1.00 85.50 437 MET A N 1
ATOM 3623 C CA . MET A 1 437 ? -8.158 -16.964 9.972 1.00 85.50 437 MET A CA 1
ATOM 3624 C C . MET A 1 437 ? -7.994 -15.657 9.167 1.00 85.50 437 MET A C 1
ATOM 3626 O O . MET 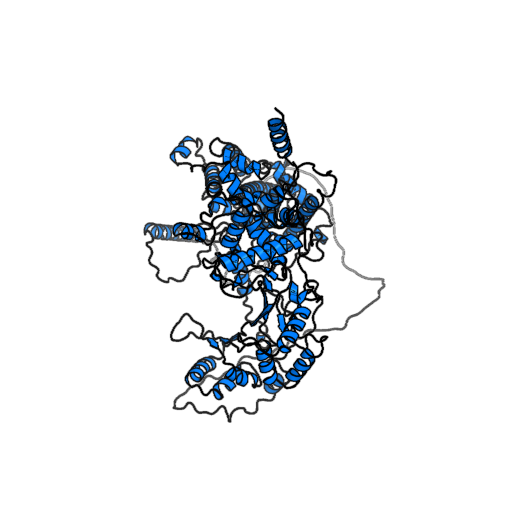A 1 437 ? -8.975 -14.936 8.950 1.00 85.50 437 MET A O 1
ATOM 3630 N N . LYS A 1 438 ? -6.788 -15.378 8.647 1.00 87.44 438 LYS A N 1
ATOM 3631 C CA . LYS A 1 438 ? -6.502 -14.263 7.719 1.00 87.44 438 LYS A CA 1
ATOM 3632 C C . LYS A 1 438 ? -7.365 -14.357 6.459 1.00 87.44 438 LYS A C 1
ATOM 3634 O O . LYS A 1 438 ? -7.971 -13.358 6.056 1.00 87.44 438 LYS A O 1
ATOM 3639 N N . GLY A 1 439 ? -7.461 -15.545 5.859 1.00 84.12 439 GLY A N 1
ATOM 3640 C CA . GLY A 1 439 ? -8.269 -15.796 4.663 1.00 84.12 439 GLY A CA 1
ATOM 3641 C C . GLY A 1 439 ? -9.756 -15.508 4.884 1.00 84.12 439 GLY A C 1
ATOM 3642 O O . GLY A 1 439 ? -10.347 -14.697 4.168 1.00 84.12 439 GLY A O 1
ATOM 3643 N N . ILE A 1 440 ? -10.353 -16.094 5.925 1.00 86.12 440 ILE A N 1
ATOM 3644 C CA . ILE A 1 440 ? -11.798 -15.989 6.191 1.00 86.12 440 ILE A CA 1
ATOM 3645 C C . ILE A 1 440 ? -12.200 -14.565 6.627 1.00 86.12 440 ILE A C 1
ATOM 3647 O O . ILE A 1 440 ? -13.266 -14.085 6.233 1.00 86.12 440 ILE A O 1
ATOM 3651 N N . VAL A 1 441 ? -11.353 -13.826 7.361 1.00 89.50 441 VAL A N 1
ATOM 3652 C CA . VAL A 1 441 ? -11.607 -12.396 7.647 1.00 89.50 441 VAL A CA 1
ATOM 3653 C C . VAL A 1 441 ? -11.509 -11.533 6.388 1.00 89.50 441 VAL A C 1
ATOM 3655 O O . VAL A 1 441 ? -12.343 -10.645 6.192 1.00 89.50 441 VAL A O 1
ATOM 3658 N N . THR A 1 442 ? -10.555 -11.815 5.498 1.00 89.25 442 THR A N 1
ATOM 3659 C CA . THR A 1 442 ? -10.441 -11.118 4.206 1.00 89.25 442 THR A CA 1
ATOM 3660 C C . THR A 1 442 ? -11.697 -11.323 3.362 1.00 89.25 442 THR A C 1
ATOM 3662 O O . THR A 1 442 ? -12.266 -10.359 2.847 1.00 89.25 442 THR A O 1
ATOM 3665 N N . GLU A 1 443 ? -12.182 -12.561 3.280 1.00 86.62 443 GLU A N 1
ATOM 3666 C CA . GLU A 1 443 ? -13.398 -12.926 2.554 1.00 86.62 443 GLU A CA 1
ATOM 3667 C C . GLU A 1 443 ? -14.660 -12.288 3.172 1.00 86.62 443 GLU A C 1
ATOM 3669 O O . GLU A 1 443 ? -15.492 -11.725 2.455 1.00 86.62 443 GLU A O 1
ATOM 3674 N N . LYS A 1 444 ? -14.777 -12.277 4.510 1.00 89.25 444 LYS A N 1
ATOM 3675 C CA . LYS A 1 444 ? -15.861 -11.582 5.227 1.00 89.25 444 LYS A CA 1
ATOM 3676 C C . LYS A 1 444 ? -15.889 -10.092 4.886 1.00 89.25 444 LYS A C 1
ATOM 3678 O O . LYS A 1 444 ? -16.962 -9.545 4.629 1.00 89.25 444 LYS A O 1
ATOM 3683 N N . ILE A 1 445 ? -14.731 -9.430 4.888 1.00 90.81 445 ILE A N 1
ATOM 3684 C CA . ILE A 1 445 ? -14.626 -8.006 4.553 1.00 90.81 445 ILE A CA 1
ATOM 3685 C C . ILE A 1 445 ? -14.938 -7.776 3.067 1.00 90.81 445 ILE A C 1
ATOM 3687 O O . ILE A 1 445 ? -15.643 -6.814 2.762 1.00 90.81 445 ILE A O 1
ATOM 3691 N N . CYS A 1 446 ? -14.534 -8.671 2.156 1.00 88.81 446 CYS A N 1
ATOM 3692 C CA . CYS A 1 446 ? -14.970 -8.621 0.755 1.00 88.81 446 CYS A CA 1
ATOM 3693 C C . CYS A 1 446 ? -16.500 -8.639 0.654 1.00 88.81 446 CYS A C 1
ATOM 3695 O O . CYS A 1 446 ? -17.067 -7.709 0.091 1.00 88.81 446 CYS A O 1
ATOM 3697 N N . LYS A 1 447 ? -17.186 -9.584 1.307 1.00 88.12 447 LYS A N 1
ATOM 3698 C CA . LYS A 1 447 ? -18.661 -9.671 1.290 1.00 88.12 447 LYS A CA 1
ATOM 3699 C C . LYS A 1 447 ? -19.356 -8.453 1.928 1.00 88.12 447 LYS A C 1
ATOM 3701 O O . LYS A 1 447 ? -20.440 -8.056 1.497 1.00 88.12 447 LYS A O 1
ATOM 3706 N N . ILE A 1 448 ? -18.716 -7.774 2.889 1.00 89.81 448 ILE A N 1
ATOM 3707 C CA . ILE A 1 448 ? -19.177 -6.462 3.387 1.00 89.81 448 ILE A CA 1
ATOM 3708 C C . ILE A 1 448 ? -19.034 -5.383 2.293 1.00 89.81 448 ILE A C 1
ATOM 3710 O O . ILE A 1 448 ? -19.995 -4.656 2.030 1.00 89.81 448 ILE A O 1
ATOM 3714 N N . ILE A 1 449 ? -17.881 -5.299 1.618 1.00 88.88 449 ILE A N 1
ATOM 3715 C CA . ILE A 1 449 ? -17.638 -4.366 0.498 1.00 88.88 449 ILE A CA 1
ATOM 3716 C C . ILE A 1 449 ? -18.619 -4.618 -0.657 1.00 88.88 449 ILE A C 1
ATOM 3718 O O . ILE A 1 449 ? -19.189 -3.665 -1.189 1.00 88.88 449 ILE A O 1
ATOM 3722 N N . GLU A 1 450 ? -18.861 -5.880 -1.013 1.00 86.69 450 GLU A N 1
ATOM 3723 C CA . GLU A 1 450 ? -19.832 -6.307 -2.025 1.00 86.69 450 GLU A CA 1
ATOM 3724 C C . GLU A 1 450 ? -21.219 -5.755 -1.707 1.00 86.69 450 GLU A C 1
ATOM 3726 O O . GLU A 1 450 ? -21.770 -5.006 -2.519 1.00 86.69 450 GLU A O 1
ATOM 3731 N N . SER A 1 451 ? -21.729 -6.015 -0.495 1.00 86.19 451 SER A N 1
ATOM 3732 C CA . SER A 1 451 ? -23.045 -5.536 -0.053 1.00 86.19 451 SER A CA 1
ATOM 3733 C C . SER A 1 451 ? -23.177 -4.009 -0.161 1.00 86.19 451 SER A C 1
ATOM 3735 O O . SER A 1 451 ? -24.170 -3.502 -0.685 1.00 86.19 451 SER A O 1
ATOM 3737 N N . HIS A 1 452 ? -22.140 -3.259 0.223 1.00 83.75 452 HIS A N 1
ATOM 3738 C CA . HIS A 1 452 ? -22.107 -1.800 0.114 1.00 83.75 452 HIS A CA 1
ATOM 3739 C C . HIS A 1 452 ? -21.903 -1.273 -1.318 1.00 83.75 452 HIS A C 1
ATOM 3741 O O . HIS A 1 452 ? -22.258 -0.122 -1.591 1.00 83.75 452 HIS A O 1
ATOM 3747 N N . SER A 1 453 ? -21.339 -2.075 -2.226 1.00 77.69 453 SER A N 1
ATOM 3748 C CA . SER A 1 453 ? -21.180 -1.725 -3.644 1.00 77.69 453 SER A CA 1
ATOM 3749 C C . SER A 1 453 ? -22.461 -1.962 -4.455 1.00 77.69 453 SER A C 1
ATOM 3751 O O . SER A 1 453 ? -22.755 -1.182 -5.363 1.00 77.69 453 SER A O 1
ATOM 3753 N N . LEU A 1 454 ? -23.240 -2.989 -4.087 1.00 72.94 454 LEU A N 1
ATOM 3754 C CA . LEU A 1 454 ? -24.479 -3.406 -4.751 1.00 72.94 454 LEU A CA 1
ATOM 3755 C C . LEU A 1 454 ? -25.704 -2.607 -4.276 1.00 72.94 454 LEU A C 1
ATOM 3757 O O . LEU A 1 454 ? -26.569 -2.272 -5.085 1.00 72.94 454 LEU A O 1
ATOM 3761 N N . ALA A 1 455 ? -25.746 -2.204 -2.999 1.00 62.53 455 ALA A N 1
ATOM 3762 C CA . ALA A 1 455 ? -26.858 -1.476 -2.364 1.00 62.53 455 ALA A CA 1
ATOM 3763 C C . ALA A 1 455 ? -27.131 -0.044 -2.899 1.00 62.53 455 ALA A C 1
ATOM 3765 O O . ALA A 1 455 ? -27.771 0.763 -2.225 1.00 62.53 455 ALA A O 1
ATOM 3766 N N . LYS A 1 456 ? -26.641 0.297 -4.099 1.00 53.31 456 LYS A N 1
ATOM 3767 C CA . LYS A 1 456 ? -26.928 1.552 -4.819 1.00 53.31 456 LYS A CA 1
ATOM 3768 C C . LYS A 1 456 ? -27.461 1.363 -6.243 1.00 53.31 456 LYS A C 1
ATOM 3770 O O . LYS A 1 456 ? -27.744 2.358 -6.899 1.00 53.31 456 LYS A O 1
ATOM 3775 N N . GLN A 1 457 ? -27.623 0.125 -6.717 1.00 42.75 457 GLN A N 1
ATOM 3776 C CA . GLN A 1 457 ? -28.317 -0.149 -7.984 1.00 42.75 457 GLN A CA 1
ATOM 3777 C C . GLN A 1 457 ? -29.846 -0.230 -7.820 1.00 42.75 457 GLN A C 1
ATOM 3779 O O . GLN A 1 457 ? -30.575 -0.079 -8.795 1.00 42.75 457 GLN A O 1
ATOM 3784 N N . VAL A 1 458 ? -30.339 -0.413 -6.591 1.00 35.53 458 VAL A N 1
ATOM 3785 C CA . VAL A 1 458 ? -31.773 -0.503 -6.284 1.00 35.53 458 VAL A CA 1
ATOM 3786 C C . VAL A 1 458 ? -32.331 0.886 -5.949 1.00 35.53 458 VAL A C 1
ATOM 3788 O O . VAL A 1 458 ? -32.011 1.449 -4.906 1.00 35.53 458 VAL A O 1
ATOM 3791 N N . HIS A 1 459 ? -33.155 1.415 -6.858 1.00 36.41 459 HIS A N 1
ATOM 3792 C CA . HIS A 1 459 ? -34.021 2.600 -6.740 1.00 36.41 459 HIS A CA 1
ATOM 3793 C C . HIS A 1 459 ? -33.483 3.825 -5.974 1.00 36.41 459 HIS A C 1
ATOM 3795 O O . HIS A 1 459 ? -33.686 3.945 -4.765 1.00 36.41 459 HIS A O 1
ATOM 3801 N N . LYS A 1 460 ? -33.015 4.843 -6.715 1.00 32.84 460 LYS A N 1
ATOM 3802 C CA . 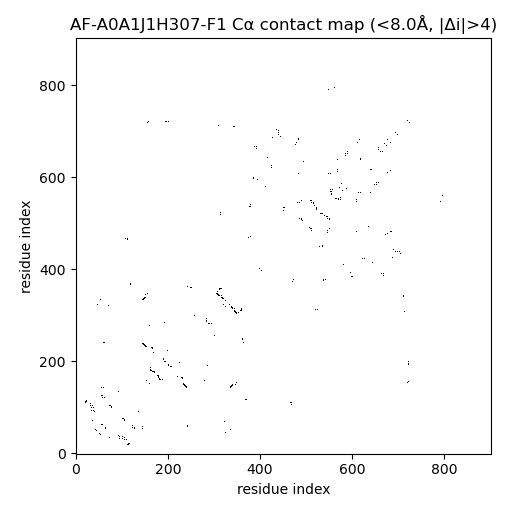LYS A 1 460 ? -33.443 6.240 -6.489 1.00 32.84 460 LYS A CA 1
ATOM 3803 C C . LYS A 1 460 ? -33.675 6.961 -7.811 1.00 32.84 460 LYS A C 1
ATOM 3805 O O . LYS A 1 460 ? -32.898 6.813 -8.749 1.00 32.84 460 LYS A O 1
ATOM 3810 N N . GLU A 1 461 ? -34.755 7.731 -7.851 1.00 34.09 461 GLU A N 1
ATOM 3811 C CA . GLU A 1 461 ? -35.125 8.598 -8.967 1.00 34.09 461 GLU A CA 1
ATOM 3812 C C . GLU A 1 461 ? -34.094 9.717 -9.171 1.00 34.09 461 GLU A C 1
ATOM 3814 O O . GLU A 1 461 ? -33.273 10.003 -8.294 1.00 34.09 461 GLU A O 1
ATOM 3819 N N . ILE A 1 462 ? -34.153 10.363 -10.338 1.00 34.56 462 ILE A N 1
ATOM 3820 C CA . ILE A 1 462 ? -33.252 11.449 -10.737 1.00 34.56 462 ILE A CA 1
ATOM 3821 C C . ILE A 1 462 ? -33.315 12.576 -9.687 1.00 34.56 462 ILE A C 1
ATOM 3823 O O . ILE A 1 462 ? -34.349 13.238 -9.571 1.00 34.56 462 ILE A O 1
ATOM 3827 N N . PRO A 1 463 ? -32.237 12.852 -8.927 1.00 36.88 463 PRO A N 1
ATOM 3828 C CA . PRO A 1 463 ? -32.275 13.913 -7.937 1.00 36.88 463 PRO A CA 1
ATOM 3829 C C . PRO A 1 463 ? -32.286 15.273 -8.643 1.00 36.88 463 PRO A C 1
ATOM 3831 O O . PRO A 1 463 ? -31.291 15.690 -9.229 1.00 36.88 463 PRO A O 1
ATOM 3834 N N . SER A 1 464 ? -33.384 16.018 -8.506 1.00 32.28 464 SER A N 1
ATOM 3835 C CA . SER A 1 464 ? -33.553 17.411 -8.965 1.00 32.28 464 SER A CA 1
ATOM 3836 C C . SER A 1 464 ? -32.713 18.439 -8.180 1.00 32.28 464 SER A C 1
ATOM 3838 O O . SER A 1 464 ? -32.992 19.635 -8.169 1.00 32.28 464 SER A O 1
ATOM 3840 N N . LYS A 1 465 ? -31.663 17.974 -7.498 1.00 36.66 465 LYS A N 1
ATOM 3841 C CA . LYS A 1 465 ? -30.695 18.752 -6.720 1.00 36.66 465 LYS A CA 1
ATOM 3842 C C . LYS A 1 465 ? -29.296 18.417 -7.243 1.00 36.66 465 LYS A C 1
ATOM 3844 O O . LYS A 1 465 ? -29.081 17.291 -7.688 1.00 36.66 465 LYS A O 1
ATOM 3849 N N . PRO A 1 466 ? -28.341 19.365 -7.224 1.00 37.47 466 PRO A N 1
ATOM 3850 C CA . PRO A 1 466 ? -27.044 19.186 -7.872 1.00 37.47 466 PRO A CA 1
ATOM 3851 C C . PRO A 1 466 ? -26.354 17.889 -7.435 1.00 37.47 466 PRO A C 1
ATOM 3853 O O . PRO A 1 466 ? -26.352 17.558 -6.249 1.00 37.47 466 PRO A O 1
ATOM 3856 N N . LEU A 1 467 ? -25.711 17.199 -8.388 1.00 41.19 467 LEU A N 1
ATOM 3857 C CA . LEU A 1 467 ? -24.823 16.059 -8.131 1.00 41.19 467 LEU A CA 1
ATOM 3858 C C . LEU A 1 467 ? -23.584 16.515 -7.340 1.00 41.19 467 LEU A C 1
ATOM 3860 O O . LEU A 1 467 ? -22.495 16.712 -7.875 1.00 41.19 467 LEU A O 1
ATOM 3864 N N . ILE A 1 468 ? -23.768 16.714 -6.037 1.00 41.78 468 ILE A N 1
ATOM 3865 C CA . ILE A 1 468 ? -22.693 16.944 -5.081 1.00 41.78 468 ILE A CA 1
ATOM 3866 C C . ILE A 1 468 ? -21.992 15.599 -4.884 1.00 41.78 468 ILE A C 1
ATOM 3868 O O . ILE A 1 468 ? -22.617 14.631 -4.449 1.00 41.78 468 ILE A O 1
ATOM 3872 N N . ILE A 1 469 ? -20.694 15.540 -5.197 1.00 48.25 469 ILE A N 1
ATOM 3873 C CA . ILE A 1 469 ? -19.863 14.324 -5.148 1.00 48.25 469 ILE A CA 1
ATOM 3874 C C . ILE A 1 469 ? -19.604 13.919 -3.687 1.00 48.25 469 ILE A C 1
ATOM 3876 O O . ILE A 1 469 ? -18.533 14.132 -3.116 1.00 48.25 469 ILE A O 1
ATOM 3880 N N . HIS A 1 470 ? -20.640 13.388 -3.048 1.00 51.38 470 HIS A N 1
ATOM 3881 C CA . HIS A 1 470 ? -20.690 12.959 -1.655 1.00 51.38 470 HIS A CA 1
ATOM 3882 C C . HIS A 1 470 ? -21.308 11.565 -1.564 1.00 51.38 470 HIS A C 1
ATOM 3884 O O . HIS A 1 470 ? -22.148 11.293 -0.702 1.00 51.38 470 HIS A O 1
ATOM 3890 N N . ASP A 1 471 ? -20.850 10.665 -2.436 1.00 52.06 471 ASP A N 1
ATOM 3891 C CA . ASP A 1 471 ? -21.203 9.251 -2.387 1.00 52.06 471 ASP A CA 1
ATOM 3892 C C . ASP A 1 471 ? -20.407 8.546 -1.272 1.00 52.06 471 ASP A C 1
ATOM 3894 O O . ASP A 1 471 ? -19.508 7.737 -1.509 1.00 52.06 471 ASP A O 1
ATOM 3898 N N . LYS A 1 472 ? -20.705 8.968 -0.036 1.00 67.56 472 LYS A N 1
ATOM 3899 C CA . LYS A 1 472 ? -19.994 8.646 1.205 1.00 67.56 472 LYS A CA 1
ATOM 3900 C C . LYS A 1 472 ? -19.876 7.133 1.395 1.00 67.56 472 LYS A C 1
ATOM 3902 O O . LYS A 1 472 ? -20.847 6.403 1.188 1.00 67.56 472 LYS A O 1
ATOM 3907 N N . ILE A 1 473 ? -18.711 6.711 1.884 1.00 80.19 473 ILE A N 1
ATOM 3908 C CA . ILE A 1 473 ? -18.529 5.426 2.568 1.00 80.19 473 ILE A CA 1
ATOM 3909 C C . ILE A 1 473 ? -19.559 5.336 3.701 1.00 80.19 473 ILE A C 1
ATOM 3911 O O . ILE A 1 473 ? -19.762 6.311 4.432 1.00 80.19 473 ILE A O 1
ATOM 3915 N N . ALA A 1 474 ? -20.221 4.186 3.821 1.00 83.62 474 ALA A N 1
ATOM 3916 C CA . ALA A 1 474 ? -21.173 3.920 4.891 1.00 83.62 474 ALA A CA 1
ATOM 3917 C C . ALA A 1 474 ? -20.528 4.116 6.276 1.00 83.62 474 ALA A C 1
ATOM 3919 O O . ALA A 1 474 ? -19.423 3.631 6.530 1.00 83.62 474 ALA A O 1
ATOM 3920 N N . LYS A 1 475 ? -21.238 4.794 7.188 1.00 84.19 475 LYS A N 1
ATOM 3921 C CA . LYS A 1 475 ? -20.880 4.769 8.615 1.00 84.19 475 LYS A CA 1
ATOM 3922 C C . LYS A 1 475 ? -20.861 3.316 9.107 1.00 84.19 475 LYS A C 1
ATOM 3924 O O . LYS A 1 475 ? -21.609 2.496 8.582 1.00 84.19 475 LYS A O 1
ATOM 3929 N N . LYS A 1 476 ? -20.044 3.023 10.123 1.00 88.75 476 LYS A N 1
ATOM 3930 C CA . LYS A 1 476 ? -19.724 1.684 10.669 1.00 88.75 476 LYS A CA 1
ATOM 3931 C C . LYS A 1 476 ? -18.708 0.876 9.850 1.00 88.75 476 LYS A C 1
ATOM 3933 O O . LYS A 1 476 ? -17.990 0.083 10.453 1.00 88.75 476 LYS A O 1
ATOM 3938 N N . PHE A 1 477 ? -18.537 1.119 8.548 1.00 91.88 477 PHE A N 1
ATOM 3939 C CA . PHE A 1 477 ? -17.626 0.319 7.713 1.00 91.88 477 PHE A CA 1
ATOM 3940 C C . PHE A 1 477 ? -16.176 0.278 8.241 1.00 91.88 477 PHE A C 1
ATOM 3942 O O . PHE A 1 477 ? -15.578 -0.793 8.342 1.00 91.88 477 PHE A O 1
ATOM 3949 N N . ARG A 1 478 ? -15.612 1.420 8.669 1.00 92.88 478 ARG A N 1
ATOM 3950 C CA . ARG A 1 478 ? -14.257 1.448 9.263 1.00 92.88 478 ARG A CA 1
ATOM 3951 C C . ARG A 1 478 ? -14.180 0.723 10.601 1.00 92.88 478 ARG A C 1
ATOM 3953 O O . ARG A 1 478 ? -13.163 0.102 10.884 1.00 92.88 478 ARG A O 1
ATOM 3960 N N . ILE A 1 479 ? -15.249 0.781 11.398 1.00 94.62 479 ILE A N 1
ATOM 3961 C CA . ILE A 1 479 ? -15.346 0.054 12.668 1.00 94.62 479 ILE A CA 1
ATOM 3962 C C . ILE A 1 479 ? -15.314 -1.453 12.392 1.00 94.62 479 ILE A C 1
ATOM 3964 O O . ILE A 1 479 ? -14.568 -2.162 13.053 1.00 94.62 479 ILE A O 1
ATOM 3968 N N . GLN A 1 480 ? -16.029 -1.940 11.372 1.00 94.81 480 GLN A N 1
ATOM 3969 C CA . GLN A 1 480 ? -15.970 -3.349 10.963 1.00 94.81 480 GLN A CA 1
ATOM 3970 C C . GLN A 1 480 ? -14.561 -3.757 10.505 1.00 94.81 480 GLN A C 1
ATOM 3972 O O . GLN A 1 480 ? -14.047 -4.754 10.999 1.00 94.81 480 GLN A O 1
ATOM 3977 N N . CYS A 1 481 ? -13.904 -2.974 9.639 1.00 95.12 481 CYS A N 1
ATOM 3978 C CA . CYS A 1 481 ? -12.523 -3.254 9.217 1.00 95.12 481 CYS A CA 1
ATOM 3979 C C . CYS A 1 481 ? -11.535 -3.302 10.396 1.00 95.12 481 CYS A C 1
ATOM 3981 O O . CYS A 1 481 ? -10.736 -4.231 10.482 1.00 95.12 481 CYS A O 1
ATOM 3983 N N . ILE A 1 482 ? -11.593 -2.330 11.314 1.00 96.25 482 ILE A N 1
ATOM 3984 C CA . ILE A 1 482 ? -10.674 -2.249 12.460 1.00 96.25 482 ILE A CA 1
ATOM 3985 C C . ILE A 1 482 ? -10.955 -3.365 13.476 1.00 96.25 482 ILE A C 1
ATOM 3987 O O . ILE A 1 482 ? -10.018 -4.042 13.882 1.00 96.25 482 ILE A O 1
ATOM 3991 N N . VAL A 1 483 ? -12.220 -3.613 13.842 1.00 96.25 483 VAL A N 1
ATOM 3992 C CA . VAL A 1 483 ? -12.595 -4.671 14.802 1.00 96.25 483 VAL A CA 1
ATOM 3993 C C . VAL A 1 483 ? -12.229 -6.057 14.273 1.00 96.25 483 VAL A C 1
ATOM 3995 O O . VAL A 1 483 ? -11.632 -6.838 15.007 1.00 96.25 483 VAL A O 1
ATOM 3998 N N . LEU A 1 484 ? -12.531 -6.361 13.005 1.00 95.25 484 LEU A N 1
ATOM 3999 C CA . LEU A 1 484 ? -12.194 -7.661 12.415 1.00 95.25 484 LEU A CA 1
ATOM 4000 C C . LEU A 1 484 ? -10.681 -7.836 12.244 1.00 95.25 484 LEU A C 1
ATOM 4002 O O . LEU A 1 484 ? -10.162 -8.911 12.518 1.00 95.25 484 LEU A O 1
ATOM 4006 N N . SER A 1 485 ? -9.952 -6.789 11.852 1.00 95.56 485 SER A N 1
ATOM 4007 C CA . SER A 1 485 ? -8.494 -6.871 11.736 1.00 95.56 485 SER A CA 1
ATOM 4008 C C . SER A 1 485 ? -7.807 -7.019 13.098 1.00 95.56 485 SER A C 1
ATOM 4010 O O . SER A 1 485 ? -6.908 -7.842 13.228 1.00 95.56 485 SER A O 1
ATOM 4012 N N . ALA A 1 486 ? -8.255 -6.285 14.120 1.00 95.56 486 ALA A N 1
ATOM 4013 C CA . ALA A 1 486 ? -7.742 -6.409 15.483 1.00 95.56 486 ALA A CA 1
ATOM 4014 C C . ALA A 1 486 ? -8.100 -7.754 16.132 1.00 95.56 486 ALA A C 1
ATOM 4016 O O . ALA A 1 486 ? -7.319 -8.258 16.935 1.00 95.56 486 ALA A O 1
ATOM 4017 N N . PHE A 1 487 ? -9.227 -8.368 15.755 1.00 94.94 487 PHE A N 1
ATOM 4018 C CA . PHE A 1 487 ? -9.563 -9.734 16.158 1.00 94.94 487 PHE A CA 1
ATOM 4019 C C . PHE A 1 487 ? -8.527 -10.748 15.641 1.00 94.94 487 PHE A C 1
ATOM 4021 O O . PHE A 1 487 ? -8.086 -11.588 16.417 1.00 94.94 487 PHE A O 1
ATOM 4028 N N . VAL A 1 488 ? -8.069 -10.649 14.383 1.00 93.69 488 VAL A N 1
ATOM 4029 C CA . VAL A 1 488 ? -7.030 -11.562 13.850 1.00 93.69 488 VAL A CA 1
ATOM 4030 C C . VAL A 1 488 ? -5.668 -11.330 14.507 1.00 93.69 488 VAL A C 1
ATOM 4032 O O . VAL A 1 488 ? -5.001 -12.297 14.861 1.00 93.69 488 VAL A O 1
ATOM 4035 N N . GLU A 1 489 ? -5.263 -10.077 14.737 1.00 94.62 489 GLU A N 1
ATOM 4036 C CA . GLU A 1 489 ? -3.999 -9.795 15.437 1.00 94.62 489 GLU A CA 1
ATOM 4037 C C . GLU A 1 489 ? -4.027 -10.321 16.881 1.00 94.62 489 GLU A C 1
ATOM 4039 O O . GLU A 1 489 ? -3.068 -10.944 17.331 1.00 94.62 489 GLU A O 1
ATOM 4044 N N . ALA A 1 490 ? -5.145 -10.150 17.596 1.00 94.56 490 ALA A N 1
ATOM 4045 C CA . ALA A 1 490 ? -5.319 -10.712 18.932 1.00 94.56 490 ALA A CA 1
ATOM 4046 C C . ALA A 1 490 ? -5.349 -12.254 18.919 1.00 94.56 490 ALA A C 1
ATOM 4048 O O . ALA A 1 490 ? -4.741 -12.875 19.788 1.00 94.56 490 ALA A O 1
ATOM 4049 N N . TYR A 1 491 ? -5.985 -12.873 17.917 1.00 94.31 491 TYR A N 1
ATOM 4050 C CA . TYR A 1 491 ? -5.976 -14.326 17.704 1.00 94.31 491 TYR A CA 1
ATOM 4051 C C . TYR A 1 491 ? -4.552 -14.869 17.516 1.00 94.31 491 TYR A C 1
ATOM 4053 O O . TYR A 1 491 ? -4.164 -15.836 18.170 1.00 94.31 491 TYR A O 1
ATOM 4061 N N . ASN A 1 492 ? -3.762 -14.197 16.675 1.00 94.12 492 ASN A N 1
ATOM 4062 C CA . ASN A 1 492 ? -2.361 -14.510 16.411 1.00 94.12 492 ASN A CA 1
ATOM 4063 C C . ASN A 1 492 ? -1.501 -14.381 17.681 1.00 94.12 492 ASN A C 1
ATOM 4065 O O . ASN A 1 492 ? -0.812 -15.325 18.053 1.00 94.12 492 ASN A O 1
ATOM 4069 N N . ILE A 1 493 ? -1.606 -13.260 18.408 1.00 94.25 493 ILE A N 1
ATOM 4070 C CA . ILE A 1 493 ? -0.886 -13.051 19.679 1.00 94.25 493 ILE A CA 1
ATOM 4071 C C . ILE A 1 493 ? -1.244 -14.143 20.702 1.00 94.25 493 ILE A C 1
ATOM 4073 O O . ILE A 1 493 ? -0.350 -14.699 21.335 1.00 94.25 493 ILE A O 1
ATOM 4077 N N . VAL A 1 494 ? -2.529 -14.488 20.846 1.00 94.38 494 VAL A N 1
ATOM 4078 C CA . VAL A 1 494 ? -2.988 -15.541 21.768 1.00 94.38 494 VAL A CA 1
ATOM 4079 C C . VAL A 1 494 ? -2.422 -16.913 21.389 1.00 94.38 494 VAL A C 1
ATOM 4081 O O . VAL A 1 494 ? -1.900 -17.601 22.264 1.00 94.38 494 VAL A O 1
ATOM 4084 N N . ARG A 1 495 ? -2.467 -17.311 20.110 1.00 93.44 495 ARG A N 1
ATOM 4085 C CA . ARG A 1 495 ? -1.922 -18.608 19.666 1.00 93.44 495 ARG A CA 1
ATOM 4086 C C . ARG A 1 495 ? -0.400 -18.691 19.779 1.00 93.44 495 ARG A C 1
ATOM 4088 O O . ARG A 1 495 ? 0.097 -19.744 20.167 1.00 93.44 495 ARG A O 1
ATOM 4095 N N . GLN A 1 496 ? 0.322 -17.597 19.530 1.00 92.44 496 GLN A N 1
ATOM 4096 C CA . GLN A 1 496 ? 1.774 -17.544 19.738 1.00 92.44 496 GLN A CA 1
ATOM 4097 C C . GLN A 1 496 ? 2.147 -17.684 21.222 1.00 92.44 496 GLN A C 1
ATOM 4099 O O . GLN A 1 496 ? 3.029 -18.471 21.540 1.00 92.44 496 GLN A O 1
ATOM 4104 N N . ILE A 1 497 ? 1.446 -17.012 22.148 1.00 92.19 497 ILE A N 1
ATOM 4105 C CA . ILE A 1 497 ? 1.708 -17.154 23.598 1.00 92.19 497 ILE A CA 1
ATOM 4106 C C . ILE A 1 497 ? 1.371 -18.570 24.113 1.00 92.19 497 ILE A C 1
ATOM 4108 O O . ILE A 1 497 ? 1.963 -19.028 25.086 1.00 92.19 497 ILE A O 1
ATOM 4112 N N . LEU A 1 498 ? 0.441 -19.277 23.463 1.00 91.62 498 LEU A N 1
ATOM 4113 C CA . LEU A 1 498 ? 0.113 -20.676 23.765 1.00 91.62 498 LEU A CA 1
ATOM 4114 C C . LEU A 1 498 ? 0.994 -21.704 23.029 1.00 91.62 498 LEU A C 1
ATOM 4116 O O . LEU A 1 498 ? 0.728 -22.898 23.143 1.00 91.62 498 LEU A O 1
ATOM 4120 N N . ASN A 1 499 ? 2.013 -21.275 22.272 1.00 89.25 499 ASN A N 1
ATOM 4121 C CA . ASN A 1 499 ? 2.862 -22.140 21.439 1.00 89.25 499 ASN A CA 1
ATOM 4122 C C . ASN A 1 499 ? 2.068 -23.038 20.458 1.00 89.25 499 ASN A C 1
ATOM 4124 O O . ASN A 1 499 ? 2.491 -24.143 20.128 1.00 89.25 499 ASN A O 1
ATOM 4128 N N . LEU A 1 500 ? 0.911 -22.562 19.978 1.00 88.44 500 LEU A N 1
ATOM 4129 C CA . LEU A 1 500 ? 0.052 -23.278 19.021 1.00 88.44 500 LEU A CA 1
ATOM 4130 C C . LEU A 1 500 ? 0.451 -23.045 17.551 1.00 88.44 500 LEU A C 1
ATOM 4132 O O . LEU A 1 500 ? -0.170 -23.616 16.653 1.00 88.44 500 LEU A O 1
ATOM 4136 N N . GLU A 1 501 ? 1.457 -22.204 17.307 1.00 85.62 501 GLU A N 1
ATOM 4137 C CA . GLU A 1 501 ? 2.050 -21.933 15.993 1.00 85.62 501 GLU A CA 1
ATOM 4138 C C . GLU A 1 501 ? 3.447 -22.549 15.881 1.00 85.62 501 GLU A C 1
ATOM 4140 O O . GLU A 1 501 ? 4.219 -22.536 16.841 1.00 85.62 501 GLU A O 1
ATOM 4145 N N . SER A 1 502 ? 3.805 -23.041 14.692 1.00 80.75 502 SER A N 1
ATOM 4146 C CA . SER A 1 502 ? 5.176 -23.488 14.426 1.00 80.75 502 SER A CA 1
ATOM 4147 C C . SER A 1 502 ? 6.116 -22.289 14.329 1.00 80.75 502 SER A C 1
ATOM 4149 O O . SER A 1 502 ? 5.824 -21.319 13.631 1.00 80.75 502 SER A O 1
ATOM 4151 N N . ILE A 1 503 ? 7.289 -22.387 14.964 1.00 79.31 503 ILE A N 1
ATOM 4152 C CA . ILE A 1 503 ? 8.338 -21.352 14.926 1.00 79.31 503 ILE A CA 1
ATOM 4153 C C . ILE A 1 503 ? 8.736 -21.019 13.473 1.00 79.31 503 ILE A C 1
ATOM 4155 O O . ILE A 1 503 ? 8.998 -19.864 13.148 1.00 79.31 503 ILE A O 1
ATOM 4159 N N . LEU A 1 504 ? 8.698 -22.017 12.581 1.00 72.25 504 LEU A N 1
ATOM 4160 C CA . LEU A 1 504 ? 9.026 -21.882 11.157 1.00 72.25 504 LEU A CA 1
ATOM 4161 C C . LEU A 1 504 ? 7.939 -21.176 10.321 1.00 72.25 504 LEU A C 1
ATOM 4163 O O . LEU A 1 504 ? 8.199 -20.832 9.171 1.00 72.25 504 LEU A O 1
ATOM 4167 N N . SER A 1 505 ? 6.733 -20.971 10.861 1.00 73.06 505 SER A N 1
ATOM 4168 C CA . SER A 1 505 ? 5.599 -20.339 10.166 1.00 73.06 505 SER A CA 1
ATOM 4169 C C . SER A 1 505 ? 5.004 -19.142 10.918 1.00 73.06 505 SER A C 1
ATOM 4171 O O . SER A 1 505 ? 3.893 -18.713 10.608 1.00 73.06 505 SER A O 1
ATOM 4173 N N . LEU A 1 506 ? 5.721 -18.582 11.899 1.00 80.25 506 LEU A N 1
ATOM 4174 C CA . LEU A 1 506 ? 5.265 -17.419 12.665 1.00 80.25 506 LEU A CA 1
ATOM 4175 C C . LEU A 1 506 ? 4.988 -16.221 11.750 1.00 80.25 506 LEU A C 1
ATOM 4177 O O . LEU A 1 506 ? 5.874 -15.748 11.039 1.00 80.25 506 LEU A O 1
ATOM 4181 N N . THR A 1 507 ? 3.775 -15.664 11.822 1.00 79.69 507 THR A N 1
ATOM 4182 C CA . THR A 1 507 ? 3.430 -14.456 11.061 1.00 79.69 507 THR A CA 1
ATOM 4183 C C . THR A 1 507 ? 3.342 -13.216 11.945 1.00 79.69 507 THR A C 1
ATOM 4185 O O . THR A 1 507 ? 2.676 -13.190 12.984 1.00 79.69 507 THR A O 1
ATOM 4188 N N . ARG A 1 508 ? 4.025 -12.148 11.518 1.00 80.06 508 ARG A N 1
ATOM 4189 C CA . ARG A 1 508 ? 3.928 -10.811 12.115 1.00 80.06 508 ARG A CA 1
ATOM 4190 C C . ARG A 1 508 ? 2.914 -9.964 11.351 1.00 80.06 508 ARG A C 1
ATOM 4192 O O . ARG A 1 508 ? 2.863 -10.015 10.125 1.00 80.06 508 ARG A O 1
ATOM 4199 N N . TYR A 1 509 ? 2.154 -9.149 12.081 1.00 83.38 509 TYR A N 1
ATOM 4200 C CA . TYR A 1 509 ? 1.255 -8.125 11.536 1.00 83.38 509 TYR A CA 1
ATOM 4201 C C . TYR A 1 509 ? 0.238 -8.663 10.509 1.00 83.38 509 TYR A C 1
ATOM 4203 O O . TYR A 1 509 ? 0.273 -8.323 9.325 1.00 83.38 509 TYR A O 1
ATOM 4211 N N . THR A 1 510 ? -0.710 -9.490 10.947 1.00 87.62 510 THR A N 1
ATOM 4212 C CA . THR A 1 510 ? -1.787 -10.034 10.098 1.00 87.62 510 THR A CA 1
ATOM 4213 C C . THR A 1 510 ? -2.624 -8.934 9.420 1.00 87.62 510 THR A C 1
ATOM 4215 O O . THR A 1 510 ? -3.091 -9.116 8.291 1.00 87.62 510 THR A O 1
ATOM 4218 N N . SER A 1 511 ? -2.723 -7.740 10.021 1.00 88.00 511 SER A N 1
ATOM 4219 C CA . SER A 1 511 ? -3.311 -6.538 9.413 1.00 88.00 511 SER A CA 1
ATOM 4220 C C . SER A 1 511 ? -2.605 -6.085 8.133 1.00 88.00 511 SER A C 1
ATOM 4222 O O . SER A 1 511 ? -3.228 -5.443 7.285 1.00 88.00 511 SER A O 1
ATOM 4224 N N . LEU A 1 512 ? -1.322 -6.409 7.956 1.00 82.06 512 LEU A N 1
ATOM 4225 C CA . LEU A 1 512 ? -0.567 -6.069 6.754 1.00 82.06 512 LEU A CA 1
ATOM 4226 C C . LEU A 1 512 ? -0.968 -6.949 5.561 1.00 82.06 512 LEU A C 1
ATOM 4228 O O . LEU A 1 512 ? -0.962 -6.453 4.432 1.00 82.06 512 LEU A O 1
ATOM 4232 N N . TYR A 1 513 ? -1.426 -8.188 5.797 1.00 85.81 513 TYR A N 1
ATOM 4233 C CA . TYR A 1 513 ? -2.059 -8.992 4.744 1.00 85.81 513 TYR A CA 1
ATOM 4234 C C . TYR A 1 513 ? -3.315 -8.288 4.220 1.00 85.81 513 TYR A C 1
ATOM 4236 O O . TYR A 1 513 ? -3.434 -8.030 3.022 1.00 85.81 513 TYR A O 1
ATOM 4244 N N . LEU A 1 514 ? -4.195 -7.865 5.133 1.00 87.62 514 LEU A N 1
ATOM 4245 C CA . LEU A 1 514 ? -5.406 -7.106 4.806 1.00 87.62 514 LEU A CA 1
ATOM 4246 C C . LEU A 1 514 ? -5.066 -5.782 4.092 1.00 87.62 514 LEU A C 1
ATOM 4248 O O . LEU A 1 514 ? -5.705 -5.437 3.099 1.00 87.62 514 LEU A O 1
ATOM 4252 N N . HIS A 1 515 ? -4.030 -5.059 4.535 1.00 89.00 515 HIS A N 1
ATOM 4253 C CA . HIS A 1 515 ? -3.563 -3.832 3.881 1.00 89.00 515 HIS A CA 1
ATOM 4254 C C . HIS A 1 515 ? -3.139 -4.070 2.424 1.00 89.00 515 HIS A C 1
ATOM 4256 O O . HIS A 1 515 ? -3.628 -3.392 1.517 1.00 89.00 515 HIS A O 1
ATOM 4262 N N . LYS A 1 516 ? -2.245 -5.040 2.185 1.00 84.69 516 LYS A N 1
ATOM 4263 C CA . LYS A 1 516 ? -1.749 -5.365 0.841 1.00 84.69 516 LYS A CA 1
ATOM 4264 C C . LYS A 1 516 ? -2.870 -5.877 -0.063 1.00 84.69 516 LYS A C 1
ATOM 4266 O O . LYS A 1 516 ? -3.010 -5.374 -1.176 1.00 84.69 516 LYS A O 1
ATOM 4271 N N . PHE A 1 517 ? -3.711 -6.782 0.436 1.00 86.81 517 PHE A N 1
ATOM 4272 C CA . PHE A 1 517 ? -4.847 -7.330 -0.303 1.00 86.81 517 PHE A CA 1
ATOM 4273 C C . PHE A 1 517 ? -5.864 -6.246 -0.699 1.00 86.81 517 PHE A C 1
ATOM 4275 O O . PHE A 1 517 ? -6.219 -6.128 -1.868 1.00 86.81 517 PHE A O 1
ATOM 4282 N N . PHE A 1 518 ? -6.294 -5.372 0.220 1.00 87.94 518 PHE A N 1
ATOM 4283 C CA . PHE A 1 518 ? -7.255 -4.312 -0.124 1.00 87.94 518 PHE A CA 1
ATOM 4284 C C . PHE A 1 518 ? -6.660 -3.161 -0.955 1.00 87.94 518 PHE A C 1
ATOM 4286 O O . PHE A 1 518 ? -7.420 -2.362 -1.500 1.00 87.94 518 PHE A O 1
ATOM 4293 N N . ASN A 1 519 ? -5.336 -3.093 -1.131 1.00 85.19 519 ASN A N 1
ATOM 4294 C CA . ASN A 1 519 ? -4.715 -2.242 -2.153 1.00 85.19 519 ASN A CA 1
ATOM 4295 C C . ASN A 1 519 ? -4.778 -2.856 -3.567 1.00 85.19 519 ASN A C 1
ATOM 4297 O O . ASN A 1 519 ? -4.755 -2.107 -4.542 1.00 85.19 519 ASN A O 1
ATOM 4301 N N . SER A 1 520 ? -4.838 -4.188 -3.697 1.00 83.56 520 SER A N 1
ATOM 4302 C CA . SER A 1 520 ? -4.813 -4.908 -4.982 1.00 83.56 520 SER A CA 1
ATOM 4303 C C . SER A 1 520 ? -6.164 -5.486 -5.422 1.00 83.56 520 SER A C 1
ATOM 4305 O O . SER A 1 520 ? -6.329 -5.767 -6.608 1.00 83.56 520 SER A O 1
ATOM 4307 N N . VAL A 1 521 ? -7.138 -5.634 -4.515 1.00 83.62 521 VAL A N 1
ATOM 4308 C CA . VAL A 1 521 ? -8.369 -6.427 -4.716 1.00 83.62 521 VAL A CA 1
ATOM 4309 C C . VAL A 1 521 ? -9.171 -6.082 -5.978 1.00 83.62 521 VAL A C 1
ATOM 4311 O O . VAL A 1 521 ? -9.664 -6.980 -6.653 1.00 83.62 521 VAL A O 1
ATOM 4314 N N . THR A 1 522 ? -9.258 -4.804 -6.366 1.00 79.88 522 THR A N 1
ATOM 4315 C CA . THR A 1 522 ? -9.985 -4.382 -7.581 1.00 79.88 522 THR A CA 1
ATOM 4316 C C . THR A 1 522 ? -9.266 -4.730 -8.889 1.00 79.88 522 THR A C 1
ATOM 4318 O O . THR A 1 522 ? -9.831 -4.534 -9.964 1.00 79.88 522 THR A O 1
ATOM 4321 N N . SER A 1 523 ? -8.037 -5.242 -8.806 1.00 80.50 523 SER A N 1
ATOM 4322 C CA . SER A 1 523 ? -7.180 -5.640 -9.929 1.00 80.50 523 SER A CA 1
ATOM 4323 C C . SER A 1 523 ? -6.888 -7.149 -9.959 1.00 80.50 523 SER A C 1
ATOM 4325 O O . SER A 1 523 ? -6.277 -7.619 -10.916 1.00 80.50 523 SER A O 1
ATOM 4327 N N . LEU A 1 524 ? -7.328 -7.916 -8.952 1.00 79.19 524 LEU A N 1
ATOM 4328 C CA . LEU A 1 524 ? -7.232 -9.380 -8.937 1.00 79.19 524 LEU A CA 1
ATOM 4329 C C . LEU A 1 524 ? -8.227 -9.974 -9.944 1.00 79.19 524 LEU A C 1
ATOM 4331 O O . LEU A 1 524 ? -9.441 -9.849 -9.768 1.00 79.19 524 LEU A O 1
ATOM 4335 N N . LYS A 1 525 ? -7.736 -10.623 -11.005 1.00 75.44 525 LYS A N 1
ATOM 4336 C CA . LYS A 1 525 ? -8.604 -11.234 -12.025 1.00 75.44 525 LYS A CA 1
ATOM 4337 C C . LYS A 1 525 ? -9.322 -12.452 -11.431 1.00 75.44 525 LYS A C 1
ATOM 4339 O O . LYS A 1 525 ? -8.693 -13.312 -10.830 1.00 75.44 525 LYS A O 1
ATOM 4344 N N . GLY A 1 526 ? -10.644 -12.519 -11.604 1.00 68.75 526 GLY A N 1
ATOM 4345 C CA . GLY A 1 526 ? -11.497 -13.576 -11.039 1.00 68.75 526 GLY A CA 1
ATOM 4346 C C . GLY A 1 526 ? -12.112 -13.256 -9.669 1.00 68.75 526 GLY A C 1
ATOM 4347 O O . GLY A 1 526 ? -13.040 -13.944 -9.255 1.00 68.75 526 GLY A O 1
ATOM 4348 N N . ASN A 1 527 ? -11.679 -12.188 -8.991 1.00 78.88 527 ASN A N 1
ATOM 4349 C CA . ASN A 1 527 ? -12.367 -11.674 -7.804 1.00 78.88 527 ASN A CA 1
ATOM 4350 C C . ASN A 1 527 ? -13.652 -10.920 -8.218 1.00 78.88 527 ASN A C 1
ATOM 4352 O O . ASN A 1 527 ? -13.635 -10.179 -9.200 1.00 78.88 527 ASN A O 1
ATOM 4356 N N . PHE A 1 528 ? -14.754 -11.043 -7.467 1.00 74.88 528 PHE A N 1
ATOM 4357 C CA . PHE A 1 528 ? -16.011 -10.323 -7.751 1.00 74.88 528 PHE A CA 1
ATOM 4358 C C . PHE A 1 528 ? -15.847 -8.787 -7.729 1.00 74.88 528 PHE A C 1
ATOM 4360 O O . PHE A 1 528 ? -16.570 -8.055 -8.405 1.00 74.88 528 PHE A O 1
ATOM 4367 N N . LEU A 1 529 ? -14.862 -8.277 -6.984 1.00 80.12 529 LEU A N 1
ATOM 4368 C CA . LEU A 1 529 ? -14.532 -6.853 -6.909 1.00 80.12 529 LEU A CA 1
ATOM 4369 C C . LEU A 1 529 ? -13.641 -6.364 -8.071 1.00 80.12 529 LEU A C 1
ATOM 4371 O O . LEU A 1 529 ? -13.351 -5.166 -8.148 1.00 80.12 529 LEU A O 1
ATOM 4375 N N . TYR A 1 530 ? -13.226 -7.241 -8.993 1.00 80.00 530 TYR A N 1
ATOM 4376 C CA . TYR A 1 530 ? -12.413 -6.887 -10.159 1.00 80.00 530 TYR A CA 1
ATOM 4377 C C . TYR A 1 530 ? -13.088 -5.806 -11.013 1.00 80.00 530 TYR A C 1
ATOM 4379 O O . TYR A 1 530 ? -14.228 -5.949 -11.452 1.00 80.00 530 TYR A O 1
ATOM 4387 N N . LYS A 1 531 ? -12.384 -4.688 -11.227 1.00 74.56 531 LYS A N 1
ATOM 4388 C CA . LYS A 1 531 ? -12.871 -3.474 -11.912 1.00 74.56 531 LYS A CA 1
ATOM 4389 C C . LYS A 1 531 ? -14.172 -2.875 -11.344 1.00 74.56 531 LYS A C 1
ATOM 4391 O O . LYS A 1 531 ? -14.683 -1.901 -11.904 1.00 74.56 531 LYS A O 1
ATOM 4396 N N . ASN A 1 532 ? -14.666 -3.347 -10.192 1.00 79.69 532 ASN A N 1
ATOM 4397 C CA . ASN A 1 532 ? -15.808 -2.761 -9.493 1.00 79.69 532 ASN A CA 1
ATOM 4398 C C . ASN A 1 532 ? -15.405 -1.403 -8.903 1.00 79.69 532 ASN A C 1
ATOM 4400 O O . ASN A 1 532 ? -14.855 -1.279 -7.807 1.00 79.69 532 ASN A O 1
ATOM 4404 N N . ALA A 1 533 ? -15.702 -0.351 -9.655 1.00 73.06 533 ALA A N 1
ATOM 4405 C CA . ALA A 1 533 ? -15.263 0.992 -9.328 1.00 73.06 533 ALA A CA 1
ATOM 4406 C C . ALA A 1 533 ? -15.911 1.577 -8.055 1.00 73.06 533 ALA A C 1
ATOM 4408 O O . ALA A 1 533 ? -15.351 2.496 -7.458 1.00 73.06 533 ALA A O 1
ATOM 4409 N N . ASN A 1 534 ? -17.052 1.038 -7.606 1.00 76.81 534 ASN A N 1
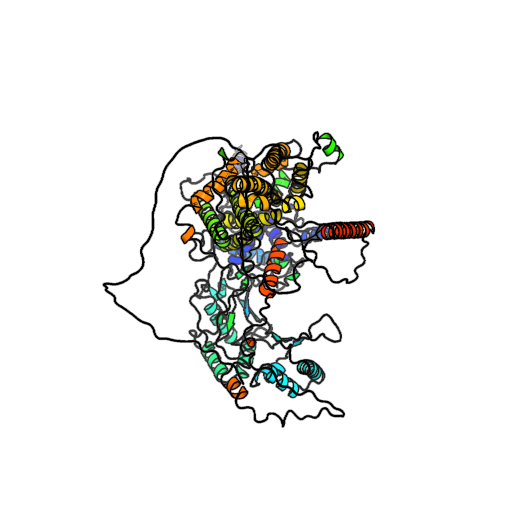ATOM 4410 C CA . ASN A 1 534 ? -17.665 1.418 -6.330 1.00 76.81 534 ASN A CA 1
ATOM 4411 C C . ASN A 1 534 ? -16.933 0.793 -5.134 1.00 76.81 534 ASN A C 1
ATOM 4413 O O . ASN A 1 534 ? -16.905 1.399 -4.062 1.00 76.81 534 ASN A O 1
ATOM 4417 N N . ALA A 1 535 ? -16.323 -0.383 -5.312 1.00 83.44 535 ALA A N 1
ATOM 4418 C CA . ALA A 1 535 ? -15.555 -1.069 -4.277 1.00 83.44 535 ALA A CA 1
ATOM 4419 C C . ALA A 1 535 ? -14.241 -0.349 -3.932 1.00 83.44 535 ALA A C 1
ATOM 4421 O O . ALA A 1 535 ? -13.825 -0.373 -2.776 1.00 83.44 535 ALA A O 1
ATOM 4422 N N . LEU A 1 536 ? -13.625 0.347 -4.898 1.00 82.50 536 LEU A N 1
ATOM 4423 C CA . LEU A 1 536 ? -12.303 0.978 -4.767 1.00 82.50 536 LEU A CA 1
ATOM 4424 C C . LEU A 1 536 ? -12.170 1.882 -3.527 1.00 82.50 536 LEU A C 1
ATOM 4426 O O . LEU A 1 536 ? -11.213 1.737 -2.770 1.00 82.50 536 LEU A O 1
ATOM 4430 N N . LYS A 1 537 ? -13.145 2.760 -3.249 1.00 84.31 537 LYS A N 1
ATOM 4431 C CA . LYS A 1 537 ? -13.144 3.596 -2.026 1.00 84.31 537 LYS A CA 1
ATOM 4432 C C . LYS A 1 537 ? -13.274 2.803 -0.732 1.00 84.31 537 LYS A C 1
ATOM 4434 O O . LYS A 1 537 ? -12.661 3.181 0.261 1.00 84.31 537 LYS A O 1
ATOM 4439 N N . TYR A 1 538 ? -14.065 1.732 -0.723 1.00 88.44 538 TYR A N 1
ATOM 4440 C CA . TYR A 1 538 ? -14.228 0.893 0.462 1.00 88.44 538 TYR A CA 1
ATOM 4441 C C . TYR A 1 538 ? -12.950 0.090 0.727 1.00 88.44 538 TYR A C 1
ATOM 4443 O O . TYR A 1 538 ? -12.441 0.118 1.844 1.00 88.44 538 TYR A O 1
ATOM 4451 N N . ALA A 1 539 ? -12.366 -0.520 -0.305 1.00 88.50 539 ALA A N 1
ATOM 4452 C CA . ALA A 1 539 ? -11.084 -1.212 -0.219 1.00 88.50 539 ALA A CA 1
ATOM 4453 C C . ALA A 1 539 ? -9.959 -0.264 0.249 1.00 88.50 539 ALA A C 1
ATOM 4455 O O . ALA A 1 539 ? -9.309 -0.529 1.260 1.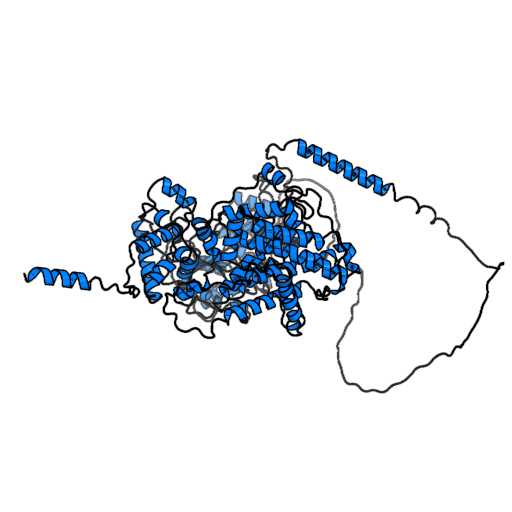00 88.50 539 ALA A O 1
ATOM 4456 N N . ALA A 1 540 ? -9.813 0.910 -0.378 1.00 86.19 540 ALA A N 1
ATOM 4457 C CA . ALA A 1 540 ? -8.815 1.912 0.006 1.00 86.19 540 ALA A CA 1
ATOM 4458 C C . ALA A 1 540 ? -9.023 2.481 1.426 1.00 86.19 540 ALA A C 1
ATOM 4460 O O . ALA A 1 540 ? -8.049 2.791 2.115 1.00 86.19 540 ALA A O 1
ATOM 4461 N N . ALA A 1 541 ? -10.270 2.623 1.889 1.00 89.25 541 ALA A N 1
ATOM 4462 C CA . ALA A 1 541 ? -10.565 3.048 3.257 1.00 89.25 541 ALA A CA 1
ATOM 4463 C C . ALA A 1 541 ? -10.285 1.943 4.286 1.00 89.25 541 ALA A C 1
ATOM 4465 O O . ALA A 1 541 ? -9.768 2.243 5.360 1.00 89.25 541 ALA A O 1
ATOM 4466 N N . CYS A 1 542 ? -10.578 0.682 3.955 1.00 92.12 542 CYS A N 1
ATOM 4467 C CA . CYS A 1 542 ? -10.276 -0.471 4.801 1.00 92.12 542 CYS A CA 1
ATOM 4468 C C . CYS A 1 542 ? -8.757 -0.666 4.930 1.00 92.12 542 CYS A C 1
ATOM 4470 O O . CYS A 1 542 ? -8.242 -0.675 6.043 1.00 92.12 542 CYS A O 1
ATOM 4472 N N . SER A 1 543 ? -8.034 -0.681 3.803 1.00 89.38 543 SER A N 1
ATOM 4473 C CA . SER A 1 543 ? -6.565 -0.745 3.725 1.00 89.38 543 SER A CA 1
ATOM 4474 C C . SER A 1 543 ? -5.875 0.300 4.615 1.00 89.38 543 SER A C 1
ATOM 4476 O O . SER A 1 543 ? -4.972 -0.033 5.386 1.00 89.38 543 SER A O 1
ATOM 4478 N N . LYS A 1 544 ? -6.319 1.564 4.570 1.00 87.62 544 LYS A N 1
ATOM 4479 C CA . LYS A 1 544 ? -5.772 2.630 5.429 1.00 87.62 544 LYS A CA 1
ATOM 4480 C C . LYS A 1 544 ? -6.140 2.459 6.905 1.00 87.62 544 LYS A C 1
ATOM 4482 O O . LYS A 1 544 ? -5.352 2.835 7.766 1.00 87.62 544 LYS A O 1
ATOM 4487 N N . ALA A 1 545 ? -7.324 1.924 7.199 1.00 89.94 545 ALA A N 1
ATOM 4488 C CA . ALA A 1 545 ? -7.802 1.737 8.564 1.00 89.94 545 ALA A CA 1
ATOM 4489 C C . ALA A 1 545 ? -7.085 0.581 9.284 1.00 89.94 545 ALA A C 1
ATOM 4491 O O . ALA A 1 545 ? -6.665 0.759 10.424 1.00 89.94 545 ALA A O 1
ATOM 4492 N N . VAL A 1 546 ? -6.882 -0.567 8.623 1.00 91.94 546 VAL A N 1
ATOM 4493 C CA . VAL A 1 546 ? -6.238 -1.741 9.248 1.00 91.94 546 VAL A CA 1
ATOM 4494 C C . VAL A 1 546 ? -4.778 -1.492 9.635 1.00 91.94 546 VAL A C 1
ATOM 4496 O O . VAL A 1 546 ? -4.321 -2.046 10.625 1.00 91.94 546 VAL A O 1
ATOM 4499 N N . LEU A 1 547 ? -4.066 -0.589 8.947 1.00 89.38 547 LEU A N 1
ATOM 4500 C CA . LEU A 1 547 ? -2.684 -0.219 9.292 1.00 89.38 547 LEU A CA 1
ATOM 4501 C C . LEU A 1 547 ? -2.554 0.408 10.698 1.00 89.38 547 LEU A C 1
ATOM 4503 O O . LEU A 1 547 ? -1.492 0.336 11.312 1.00 89.38 547 LEU A O 1
ATOM 4507 N N . HIS A 1 548 ? -3.630 0.996 11.237 1.00 90.50 548 HIS A N 1
ATOM 4508 C CA . HIS A 1 548 ? -3.632 1.542 12.598 1.00 90.50 548 HIS A CA 1
ATOM 4509 C C . HIS A 1 548 ? -3.733 0.468 13.694 1.00 90.50 548 HIS A C 1
ATOM 4511 O O . HIS A 1 548 ? -3.393 0.759 14.835 1.00 90.50 548 HIS A O 1
ATOM 4517 N N . VAL A 1 549 ? -4.140 -0.766 13.377 1.00 93.50 549 VAL A N 1
ATOM 4518 C CA . VAL A 1 549 ? -4.255 -1.862 14.355 1.00 93.50 549 VAL A CA 1
ATOM 4519 C C . VAL A 1 549 ? -2.893 -2.267 14.946 1.00 93.50 549 VAL A C 1
ATOM 4521 O O . VAL A 1 549 ? -2.724 -2.127 16.163 1.00 93.50 549 VAL A O 1
ATOM 4524 N N . PRO A 1 550 ? -1.881 -2.683 14.153 1.00 89.31 550 PRO A N 1
ATOM 4525 C CA . PRO A 1 550 ? -0.574 -3.047 14.699 1.00 89.31 550 PRO A CA 1
ATOM 4526 C C . PRO A 1 550 ? 0.165 -1.840 15.299 1.00 89.31 550 PRO A C 1
ATOM 4528 O O . PRO A 1 550 ? 0.964 -2.007 16.218 1.00 89.31 550 PRO A O 1
ATOM 4531 N N . ALA A 1 551 ? -0.158 -0.620 14.851 1.00 86.94 551 ALA A N 1
ATOM 4532 C CA . ALA A 1 551 ? 0.337 0.629 15.431 1.00 86.94 551 ALA A CA 1
ATOM 4533 C C . ALA A 1 551 ? -0.088 0.857 16.895 1.00 86.94 551 ALA A C 1
ATOM 4535 O O . ALA A 1 551 ? 0.594 1.597 17.602 1.00 86.94 551 ALA A O 1
ATOM 4536 N N . VAL A 1 552 ? -1.198 0.251 17.339 1.00 92.00 552 VAL A N 1
ATOM 4537 C CA . VAL A 1 552 ? -1.640 0.269 18.744 1.00 92.00 552 VAL A CA 1
ATOM 4538 C C . VAL A 1 552 ? -1.188 -0.995 19.476 1.00 92.00 552 VAL A C 1
ATOM 4540 O O . VAL A 1 552 ? -0.694 -0.889 20.591 1.00 92.00 552 VAL A O 1
ATOM 4543 N N . LEU A 1 553 ? -1.311 -2.184 18.873 1.00 92.00 553 LEU A N 1
ATOM 4544 C CA . LEU A 1 553 ? -1.017 -3.451 19.562 1.00 92.00 553 LEU A CA 1
ATOM 4545 C C . LEU A 1 553 ? 0.476 -3.690 19.840 1.00 92.00 553 LEU A C 1
ATOM 4547 O O . LEU A 1 553 ? 0.813 -4.176 20.915 1.00 92.00 553 LEU A O 1
ATOM 4551 N N . TYR A 1 554 ? 1.370 -3.322 18.918 1.00 90.12 554 TYR A N 1
ATOM 4552 C CA . TYR A 1 554 ? 2.802 -3.657 18.997 1.00 90.12 554 TYR A CA 1
ATOM 4553 C C . TYR A 1 554 ? 3.703 -2.454 19.312 1.00 90.12 554 TYR A C 1
ATOM 4555 O O . TYR A 1 554 ? 4.909 -2.499 19.073 1.00 90.12 554 TYR A O 1
ATOM 4563 N N . LYS A 1 555 ? 3.135 -1.343 19.799 1.00 86.56 555 LYS A N 1
ATOM 4564 C CA . LYS A 1 555 ? 3.871 -0.093 20.023 1.00 86.56 555 LYS A CA 1
ATOM 4565 C C . LYS A 1 555 ? 5.048 -0.300 20.987 1.00 86.56 555 LYS A C 1
ATOM 4567 O O . LYS A 1 555 ? 4.840 -0.667 22.141 1.00 86.56 555 LYS A O 1
ATOM 4572 N N . ARG A 1 556 ? 6.274 -0.031 20.529 1.00 84.88 556 ARG A N 1
ATOM 4573 C CA . ARG A 1 556 ? 7.500 -0.180 21.333 1.00 84.88 556 ARG A CA 1
ATOM 4574 C C . ARG A 1 556 ? 7.625 0.935 22.375 1.00 84.88 556 ARG A C 1
ATOM 4576 O O . ARG A 1 556 ? 7.225 2.071 22.109 1.00 84.88 556 ARG A O 1
ATOM 4583 N N . ASN A 1 557 ? 8.180 0.603 23.540 1.00 84.00 557 ASN A N 1
ATOM 4584 C CA . ASN A 1 557 ? 8.480 1.561 24.606 1.00 84.00 557 ASN A CA 1
ATOM 4585 C C . ASN A 1 557 ? 9.720 2.408 24.233 1.00 84.00 557 ASN A C 1
ATOM 4587 O O . ASN A 1 557 ? 10.567 1.988 23.447 1.00 84.00 557 ASN A O 1
ATOM 4591 N N . ILE A 1 558 ? 9.822 3.614 24.793 1.00 81.44 558 ILE A N 1
ATOM 4592 C CA . ILE A 1 558 ? 10.933 4.558 24.584 1.00 81.44 558 ILE A CA 1
ATOM 4593 C C . ILE A 1 558 ? 12.183 4.126 25.373 1.00 81.44 558 ILE A C 1
ATOM 4595 O O . ILE A 1 558 ? 13.308 4.347 24.921 1.00 81.44 558 ILE A O 1
ATOM 4599 N N . TYR A 1 559 ? 11.988 3.508 26.543 1.00 80.88 559 TYR A N 1
ATOM 4600 C CA . TYR A 1 559 ? 13.076 3.088 27.434 1.00 80.88 559 TYR A CA 1
ATOM 4601 C C . TYR A 1 559 ? 13.728 1.774 26.979 1.00 80.88 559 TYR A C 1
ATOM 4603 O O . TYR A 1 559 ? 14.941 1.741 26.772 1.00 80.88 559 TYR A O 1
ATOM 4611 N N . VAL A 1 560 ? 12.914 0.731 26.768 1.00 81.50 560 VAL A N 1
ATOM 4612 C CA . VAL A 1 560 ? 13.321 -0.593 26.264 1.00 81.50 560 VAL A CA 1
ATOM 4613 C C . VAL A 1 560 ? 12.572 -0.857 24.954 1.00 81.50 560 VAL A C 1
ATOM 4615 O O . VAL A 1 560 ? 11.364 -1.087 24.950 1.00 81.50 560 VAL A O 1
ATOM 4618 N N . ALA A 1 561 ? 13.272 -0.758 23.824 1.00 79.50 561 ALA A N 1
ATOM 4619 C CA . ALA A 1 561 ? 12.675 -0.727 22.483 1.00 79.50 561 ALA A CA 1
ATOM 4620 C C . ALA A 1 561 ? 12.519 -2.126 21.843 1.00 79.50 561 ALA A C 1
ATOM 4622 O O . ALA A 1 561 ? 12.774 -2.309 20.651 1.00 79.50 561 ALA A O 1
ATOM 4623 N N . GLU A 1 562 ? 12.123 -3.115 22.643 1.00 79.50 562 GLU A N 1
ATOM 4624 C CA . GLU A 1 562 ? 12.019 -4.531 22.264 1.00 79.50 562 GLU A CA 1
ATOM 4625 C C . GLU A 1 562 ? 10.679 -4.901 21.591 1.00 79.50 562 GLU A C 1
ATOM 4627 O O . GLU A 1 562 ? 9.783 -4.070 21.416 1.00 79.50 562 GLU A O 1
ATOM 4632 N N . THR A 1 563 ? 10.526 -6.169 21.200 1.00 84.12 563 THR A N 1
ATOM 4633 C CA . THR A 1 563 ? 9.251 -6.755 20.753 1.00 84.12 563 THR A CA 1
ATOM 4634 C C . THR A 1 563 ? 8.636 -7.625 21.843 1.00 84.12 563 THR A C 1
ATOM 4636 O O . THR A 1 563 ? 9.293 -8.530 22.342 1.00 84.12 563 THR A O 1
ATOM 4639 N N . PHE A 1 564 ? 7.354 -7.414 22.140 1.00 88.50 564 PHE A N 1
ATOM 4640 C CA . PHE A 1 564 ? 6.599 -8.155 23.155 1.00 88.50 564 PHE A CA 1
ATOM 4641 C C . PHE A 1 564 ? 5.330 -8.790 22.564 1.00 88.50 564 PHE A C 1
ATOM 4643 O O . PHE A 1 564 ? 4.792 -8.320 21.559 1.00 88.50 564 PHE A O 1
ATOM 4650 N N . LEU A 1 565 ? 4.800 -9.809 23.248 1.00 91.12 565 LEU A N 1
ATOM 4651 C CA . LEU A 1 565 ? 3.477 -10.387 22.992 1.00 91.12 565 LEU A CA 1
ATOM 4652 C C . LEU A 1 565 ? 2.554 -10.126 24.197 1.00 91.12 565 LEU A C 1
ATOM 4654 O O . LEU A 1 565 ? 2.759 -10.651 25.292 1.00 91.12 565 LEU A O 1
ATOM 4658 N N . SER A 1 566 ? 1.561 -9.255 24.005 1.00 92.81 566 SER A N 1
ATOM 4659 C CA . SER A 1 566 ? 0.541 -8.861 24.991 1.00 92.81 566 SER A CA 1
ATOM 4660 C C . SER A 1 566 ? -0.608 -8.143 24.278 1.00 92.81 566 SER A C 1
ATOM 4662 O O . SER A 1 566 ? -0.371 -7.445 23.293 1.00 92.81 566 SER A O 1
ATOM 4664 N N . LEU A 1 567 ? -1.842 -8.259 24.785 1.00 92.62 567 LEU A N 1
ATOM 4665 C CA . LEU A 1 567 ? -3.000 -7.535 24.241 1.00 92.62 567 LEU A CA 1
ATOM 4666 C C . LEU A 1 567 ? -3.157 -6.108 24.802 1.00 92.62 567 LEU A C 1
ATOM 4668 O O . LEU A 1 567 ? -4.077 -5.402 24.385 1.00 92.62 567 LEU A O 1
ATOM 4672 N N . TYR A 1 568 ? -2.292 -5.665 25.726 1.00 93.44 568 TYR A N 1
ATOM 4673 C CA . TYR A 1 568 ? -2.398 -4.335 26.351 1.00 93.44 568 TYR A CA 1
ATOM 4674 C C . TYR A 1 568 ? -1.112 -3.498 26.361 1.00 93.44 568 TYR A C 1
ATOM 4676 O O . TYR A 1 568 ? -1.213 -2.271 26.339 1.00 93.44 568 TYR A O 1
ATOM 4684 N N . LEU A 1 569 ? 0.083 -4.108 26.363 1.00 92.88 569 LEU A N 1
ATOM 4685 C CA . LEU A 1 569 ? 1.344 -3.359 26.512 1.00 92.88 569 LEU A CA 1
ATOM 4686 C C . LEU A 1 569 ? 1.553 -2.314 25.407 1.00 92.88 569 LEU A C 1
ATOM 4688 O O . LEU A 1 569 ? 2.024 -1.217 25.694 1.00 92.88 569 LEU A O 1
ATOM 4692 N N . GLY A 1 570 ? 1.131 -2.592 24.169 1.00 92.00 570 GLY A N 1
ATOM 4693 C CA . GLY A 1 570 ? 1.183 -1.605 23.090 1.00 92.00 570 GLY A CA 1
ATOM 4694 C C . GLY A 1 570 ? 0.299 -0.381 23.344 1.00 92.00 570 GLY A C 1
ATOM 4695 O O . GLY A 1 570 ? 0.729 0.744 23.103 1.00 92.00 570 GLY A O 1
ATOM 4696 N N . LEU A 1 571 ? -0.896 -0.557 23.920 1.00 94.00 571 LEU A N 1
ATOM 4697 C CA . LEU A 1 571 ? -1.728 0.584 24.308 1.00 94.00 571 LEU A CA 1
ATOM 4698 C C . LEU A 1 571 ? -1.044 1.397 25.418 1.00 94.00 571 LEU A C 1
ATOM 4700 O O . LEU A 1 571 ? -1.000 2.622 25.328 1.00 94.00 571 LEU A O 1
ATOM 4704 N N . SER A 1 572 ? -0.442 0.732 26.407 1.00 94.06 572 SER A N 1
ATOM 4705 C CA . SER A 1 572 ? 0.310 1.402 27.474 1.00 94.06 572 SER A CA 1
ATOM 4706 C C . SER A 1 572 ? 1.533 2.168 26.975 1.00 94.06 572 SER A C 1
ATOM 4708 O O . SER A 1 572 ? 1.729 3.313 27.373 1.00 94.06 572 SER A O 1
ATOM 4710 N N . ASN A 1 573 ? 2.299 1.597 26.045 1.00 92.69 573 ASN A N 1
ATOM 4711 C CA . ASN A 1 573 ? 3.440 2.253 25.400 1.00 92.69 573 ASN A CA 1
ATOM 4712 C C . ASN A 1 573 ? 3.021 3.390 24.447 1.00 92.69 573 ASN A C 1
ATOM 4714 O O . ASN A 1 573 ? 3.832 4.258 24.130 1.00 92.69 573 ASN A O 1
ATOM 4718 N N . LEU A 1 574 ? 1.772 3.395 23.965 1.00 91.81 574 LEU A N 1
ATOM 4719 C CA . LEU A 1 574 ? 1.237 4.440 23.088 1.00 91.81 574 LEU A CA 1
ATOM 4720 C C . LEU A 1 574 ? 0.805 5.696 23.854 1.00 91.81 574 LEU A C 1
ATOM 4722 O O . LEU A 1 574 ? 0.931 6.798 23.320 1.00 91.81 574 LEU A O 1
ATOM 4726 N N . VAL A 1 575 ? 0.294 5.529 25.078 1.00 92.62 575 VAL A N 1
ATOM 4727 C CA . VAL A 1 575 ? -0.227 6.625 25.921 1.00 92.62 575 VAL A CA 1
ATOM 4728 C C . VAL A 1 575 ? 0.608 6.878 27.183 1.00 92.62 575 VAL A C 1
ATOM 4730 O O . VAL A 1 575 ? 0.230 7.700 28.010 1.00 92.62 575 VAL A O 1
ATOM 4733 N N . SER A 1 576 ? 1.734 6.179 27.341 1.00 91.00 576 SER A N 1
ATOM 4734 C CA . SER A 1 576 ? 2.642 6.259 28.497 1.00 91.00 576 SER A CA 1
ATOM 4735 C C . SER A 1 576 ? 1.951 6.046 29.856 1.00 91.00 576 SER A C 1
ATOM 4737 O O . SER A 1 576 ? 2.260 6.728 30.831 1.00 91.00 576 SER A O 1
ATOM 4739 N N . SER A 1 577 ? 0.985 5.122 29.935 1.00 92.69 577 SER A N 1
ATOM 4740 C CA . SER A 1 577 ? 0.209 4.867 31.160 1.00 92.69 577 SER A CA 1
ATOM 4741 C C . SER A 1 577 ? -0.341 3.434 31.234 1.00 92.69 577 SER A C 1
ATOM 4743 O O . SER A 1 577 ? -0.553 2.778 30.214 1.00 92.69 577 SER A O 1
ATOM 4745 N N . ASN A 1 578 ? -0.590 2.930 32.445 1.00 92.12 578 ASN A N 1
ATOM 4746 C CA . ASN A 1 578 ? -1.097 1.572 32.687 1.00 92.12 578 ASN A CA 1
ATOM 4747 C C . ASN A 1 578 ? -2.632 1.553 32.823 1.00 92.12 578 ASN A C 1
ATOM 4749 O O . ASN A 1 578 ? -3.174 2.483 33.421 1.00 92.12 578 ASN A O 1
ATOM 4753 N N . PRO A 1 579 ? -3.351 0.496 32.380 1.00 92.19 579 PRO A N 1
ATOM 4754 C CA . PRO A 1 579 ? -4.821 0.467 32.401 1.00 92.19 579 PRO A CA 1
ATOM 4755 C C . PRO A 1 579 ? -5.434 0.627 33.797 1.00 92.19 579 PRO A C 1
ATOM 4757 O O . PRO A 1 579 ? -6.520 1.188 33.943 1.00 92.19 579 PRO A O 1
ATOM 4760 N N . SER A 1 580 ? -4.716 0.170 34.827 1.00 90.00 580 SER A N 1
ATOM 4761 C CA . SER A 1 580 ? -5.114 0.303 36.230 1.00 90.00 580 SER A CA 1
ATOM 4762 C C . SER A 1 580 ? -4.882 1.706 36.810 1.00 90.00 580 SER A C 1
ATOM 4764 O O . SER A 1 580 ? -5.342 1.981 37.912 1.00 90.00 580 SER A O 1
ATOM 4766 N N . SER A 1 581 ? -4.173 2.603 36.117 1.00 92.81 581 SER A N 1
ATOM 4767 C CA . SER A 1 581 ? -3.891 3.960 36.603 1.00 92.81 581 SER A CA 1
ATOM 4768 C C . SER A 1 581 ? -5.153 4.836 36.593 1.00 92.81 581 SER A C 1
ATOM 4770 O O . SER A 1 581 ? -5.916 4.772 35.620 1.00 92.81 581 SER A O 1
ATOM 4772 N N . PRO A 1 582 ? -5.367 5.718 37.591 1.00 89.06 582 PRO A N 1
ATOM 4773 C CA . PRO A 1 582 ? -6.424 6.736 37.542 1.00 89.06 582 PRO A CA 1
ATOM 4774 C C . PRO A 1 582 ? -6.254 7.720 36.368 1.00 89.06 582 PRO A C 1
ATOM 4776 O O . PRO A 1 582 ? -7.235 8.284 35.895 1.00 89.06 582 PRO A O 1
ATOM 4779 N N . PHE A 1 583 ? -5.035 7.880 35.839 1.00 92.06 583 PHE A N 1
ATOM 4780 C CA . PHE A 1 583 ? -4.715 8.824 34.761 1.00 92.06 583 PHE A CA 1
ATOM 4781 C C . PHE A 1 583 ? -4.944 8.273 33.339 1.00 92.06 583 PHE A C 1
ATOM 4783 O O . PHE A 1 583 ? -4.811 9.016 32.365 1.00 92.06 583 PHE A O 1
ATOM 4790 N N . PHE A 1 584 ? -5.263 6.982 33.191 1.00 94.25 584 PHE A N 1
ATOM 4791 C CA . PHE A 1 584 ? -5.229 6.271 31.905 1.00 94.25 584 PHE A CA 1
ATOM 4792 C C . PHE A 1 584 ? -6.163 6.862 30.832 1.00 94.25 584 PHE A C 1
ATOM 4794 O O . PHE A 1 584 ? -5.775 7.016 29.675 1.00 94.25 584 PHE A O 1
ATOM 4801 N N . GLU A 1 585 ? -7.385 7.247 31.204 1.00 93.75 585 GLU A N 1
ATOM 4802 C CA . GLU A 1 585 ? -8.367 7.828 30.284 1.00 93.75 585 GLU A CA 1
ATOM 4803 C C . GLU A 1 585 ? -7.962 9.231 29.825 1.00 93.75 585 GLU A C 1
ATOM 4805 O O . GLU A 1 585 ? -8.130 9.561 28.651 1.00 93.75 585 GLU A O 1
ATOM 4810 N N . PHE A 1 586 ? -7.374 10.035 30.715 1.00 91.75 586 PHE A N 1
ATOM 4811 C CA . PHE A 1 586 ? -6.827 11.344 30.362 1.00 91.75 586 PHE A CA 1
ATOM 4812 C C . PHE A 1 586 ? -5.620 11.206 29.428 1.00 91.75 586 PHE A C 1
ATOM 4814 O O . PHE A 1 586 ? -5.550 11.912 28.427 1.00 91.75 586 PHE A O 1
ATOM 4821 N N . ALA A 1 587 ? -4.729 10.240 29.672 1.00 93.38 587 ALA A N 1
ATOM 4822 C CA . ALA A 1 587 ? -3.594 9.957 28.794 1.00 93.38 587 ALA A CA 1
ATOM 4823 C C . ALA A 1 587 ? -4.035 9.551 27.369 1.00 93.38 587 ALA A C 1
ATOM 4825 O O . ALA A 1 587 ? -3.496 10.056 26.381 1.00 93.38 587 ALA A O 1
ATOM 4826 N N . ILE A 1 588 ? -5.072 8.710 27.246 1.00 95.44 588 ILE A N 1
ATOM 4827 C CA . ILE A 1 588 ? -5.706 8.377 25.955 1.00 95.44 588 ILE A CA 1
ATOM 4828 C C . ILE A 1 588 ? -6.285 9.631 25.279 1.00 95.44 588 ILE A C 1
ATOM 4830 O O . ILE A 1 588 ? -6.110 9.821 24.073 1.00 95.44 588 ILE A O 1
ATOM 4834 N N . MET A 1 589 ? -6.974 10.490 26.032 1.00 93.62 589 MET A N 1
ATOM 4835 C CA . MET A 1 589 ? -7.610 11.691 25.487 1.00 93.62 589 MET A CA 1
ATOM 4836 C C . MET A 1 589 ? -6.591 12.736 25.023 1.00 93.62 589 MET A C 1
ATOM 4838 O O . MET A 1 589 ? -6.722 13.244 23.910 1.00 93.62 589 MET A O 1
ATOM 4842 N N . GLU A 1 590 ? -5.540 12.997 25.797 1.00 92.38 590 GLU A N 1
ATOM 4843 C CA . GLU A 1 590 ? -4.468 13.920 25.412 1.00 92.38 590 GLU A CA 1
ATOM 4844 C C . GLU A 1 590 ? -3.678 13.403 24.202 1.00 92.38 590 GLU A C 1
ATOM 4846 O O . GLU A 1 590 ? -3.445 14.157 23.252 1.00 92.38 590 GLU A O 1
ATOM 4851 N N . PHE A 1 591 ? -3.376 12.098 24.141 1.00 94.38 591 PHE A N 1
ATOM 4852 C CA . PHE A 1 591 ? -2.806 11.466 22.945 1.00 94.38 591 PHE A CA 1
ATOM 4853 C C . PHE A 1 591 ? -3.650 11.764 21.690 1.00 94.38 591 PHE A C 1
ATOM 4855 O O . PHE A 1 591 ? -3.108 12.186 20.661 1.00 94.38 591 PHE A O 1
ATOM 4862 N N . LEU A 1 592 ? -4.978 11.617 21.778 1.00 94.38 592 LEU A N 1
ATOM 4863 C CA . LEU A 1 592 ? -5.911 11.921 20.687 1.00 94.38 592 LEU A CA 1
ATOM 4864 C C . LEU A 1 592 ? -5.965 13.423 20.351 1.00 94.38 592 LEU A C 1
ATOM 4866 O O . LEU A 1 592 ? -5.965 13.774 19.164 1.00 94.38 592 LEU A O 1
ATOM 4870 N N . VAL A 1 593 ? -5.923 14.309 21.353 1.00 92.75 593 VAL A N 1
ATOM 4871 C CA . VAL A 1 593 ? -5.841 15.771 21.168 1.00 92.75 593 VAL A CA 1
ATOM 4872 C C . VAL A 1 593 ? -4.599 16.163 20.364 1.00 92.75 593 VAL A C 1
ATOM 4874 O O . VAL A 1 593 ? -4.702 17.006 19.465 1.00 92.75 593 VAL A O 1
ATOM 4877 N N . THR A 1 594 ? -3.451 15.497 20.558 1.00 91.62 594 THR A N 1
ATOM 4878 C CA . THR A 1 594 ? -2.243 15.786 19.757 1.00 91.62 594 THR A CA 1
ATOM 4879 C C . THR A 1 594 ? -2.419 15.544 18.251 1.00 91.62 594 THR A C 1
ATOM 4881 O O . THR A 1 594 ? -1.669 16.124 17.461 1.00 91.62 594 THR A O 1
ATOM 4884 N N . TYR A 1 595 ? -3.381 14.712 17.829 1.00 90.56 595 TYR A N 1
ATOM 4885 C CA . TYR A 1 595 ? -3.735 14.493 16.419 1.00 90.56 595 TYR A CA 1
ATOM 4886 C C . TYR A 1 595 ? -4.902 15.375 15.963 1.00 90.56 595 TYR A C 1
ATOM 4888 O O . TYR A 1 595 ? -4.874 15.880 14.835 1.00 90.56 595 TYR A O 1
ATOM 4896 N N . PHE A 1 596 ? -5.885 15.606 16.839 1.00 89.25 596 PHE A N 1
ATOM 4897 C CA . PHE A 1 596 ? -7.012 16.509 16.600 1.00 89.25 596 PHE A CA 1
ATOM 4898 C C . PHE A 1 596 ? -6.531 17.937 16.304 1.00 89.25 596 PHE A C 1
ATOM 4900 O O . PHE A 1 596 ? -6.839 18.472 15.242 1.00 89.25 596 PHE A O 1
ATOM 4907 N N . ASN A 1 597 ? -5.664 18.502 17.154 1.00 87.88 597 ASN A N 1
ATOM 4908 C CA . ASN A 1 597 ? -5.138 19.868 17.011 1.00 87.88 597 ASN A CA 1
ATOM 4909 C C . ASN A 1 597 ? -4.303 20.082 15.734 1.00 87.88 597 ASN A C 1
ATOM 4911 O O . ASN A 1 597 ? -4.242 21.189 15.196 1.00 87.88 597 ASN A O 1
ATOM 4915 N N . LYS A 1 598 ? -3.686 19.016 15.207 1.00 84.88 598 LYS A N 1
ATOM 4916 C CA . LYS A 1 598 ? -2.968 19.027 13.917 1.00 84.88 598 LYS A CA 1
ATOM 4917 C C . LYS A 1 598 ? -3.923 18.996 12.712 1.00 84.88 598 LYS A C 1
ATOM 4919 O O . LYS A 1 598 ? -3.475 19.126 11.572 1.00 84.88 598 LYS A O 1
ATOM 4924 N N . GLY A 1 599 ? -5.226 18.822 12.944 1.00 81.75 599 GLY A N 1
ATOM 4925 C CA . GLY A 1 599 ? -6.246 18.659 11.916 1.00 81.75 599 GLY A CA 1
ATOM 4926 C C . GLY A 1 599 ? -6.076 17.367 11.115 1.00 81.75 599 GLY A C 1
ATOM 4927 O O . GLY A 1 599 ? -6.309 17.388 9.907 1.00 81.75 599 GLY A O 1
ATOM 4928 N N . SER A 1 600 ? -5.630 16.270 11.744 1.00 86.25 600 SER A N 1
ATOM 4929 C CA . SER A 1 600 ? -5.400 14.993 11.054 1.00 86.25 600 SER A CA 1
ATOM 4930 C C . SER A 1 600 ? -6.512 13.973 11.290 1.00 86.25 600 SER A C 1
ATOM 4932 O O . SER A 1 600 ? -6.912 13.686 12.416 1.00 86.25 600 SER A O 1
ATOM 4934 N N . GLU A 1 601 ? -6.909 13.327 10.200 1.00 86.00 601 GLU A N 1
ATOM 4935 C CA . GLU A 1 601 ? -7.778 12.158 10.148 1.00 86.00 601 GLU A CA 1
ATOM 4936 C C . GLU A 1 601 ? -7.298 10.974 11.005 1.00 86.00 601 GLU A C 1
ATOM 4938 O O . GLU A 1 601 ? -8.123 10.152 11.411 1.00 86.00 601 GLU A O 1
ATOM 4943 N N . LYS A 1 602 ? -5.994 10.902 11.329 1.00 90.44 602 LYS A N 1
ATOM 4944 C CA . LYS A 1 602 ? -5.421 9.866 12.206 1.00 90.44 602 LYS A CA 1
ATOM 4945 C C . LYS A 1 602 ? -6.116 9.805 13.571 1.00 90.44 602 LYS A C 1
ATOM 4947 O O . LYS A 1 602 ? -6.236 8.711 14.112 1.00 90.44 602 LYS A O 1
ATOM 4952 N N . PHE A 1 603 ? -6.630 10.930 14.084 1.00 92.56 603 PHE A N 1
ATOM 4953 C CA . PHE A 1 603 ? -7.450 10.976 15.303 1.00 92.56 603 PHE A CA 1
ATOM 4954 C C . PHE A 1 603 ? -8.615 9.968 15.255 1.00 92.56 603 PHE A C 1
ATOM 4956 O O . PHE A 1 603 ? -8.789 9.180 16.182 1.00 92.56 603 PHE A O 1
ATOM 4963 N N . VAL A 1 604 ? -9.378 9.949 14.156 1.00 93.12 604 VAL A N 1
ATOM 4964 C CA . VAL A 1 604 ? -10.572 9.096 14.015 1.00 93.12 604 VAL A CA 1
ATOM 4965 C C . VAL A 1 604 ? -10.180 7.618 13.996 1.00 93.12 604 VAL A C 1
ATOM 4967 O O . VAL A 1 604 ? -10.846 6.796 14.621 1.00 93.12 604 VAL A O 1
ATOM 4970 N N . LEU A 1 605 ? -9.087 7.279 13.305 1.00 94.12 605 LEU A N 1
ATOM 4971 C CA . LEU A 1 605 ? -8.610 5.900 13.177 1.00 94.12 605 LEU A CA 1
ATOM 4972 C C . LEU A 1 605 ? -8.004 5.378 14.488 1.00 94.12 605 LEU A C 1
ATOM 4974 O O . LEU A 1 605 ? -8.311 4.255 14.889 1.00 94.12 605 LEU A O 1
ATOM 4978 N N . TYR A 1 606 ? -7.218 6.194 15.201 1.00 95.25 606 TYR A N 1
ATOM 4979 C CA . TYR A 1 606 ? -6.696 5.825 16.519 1.00 95.25 606 TYR A CA 1
ATOM 4980 C C . TYR A 1 606 ? -7.803 5.681 17.568 1.00 95.25 606 TYR A C 1
ATOM 4982 O O . TYR A 1 606 ? -7.797 4.685 18.281 1.00 95.25 606 TYR A O 1
ATOM 4990 N N . LEU A 1 607 ? -8.785 6.592 17.629 1.00 95.62 607 LEU A N 1
ATOM 4991 C CA . LEU A 1 607 ? -9.907 6.484 18.574 1.00 95.62 607 LEU A CA 1
ATOM 4992 C C . LEU A 1 607 ? -10.684 5.171 18.385 1.00 95.62 607 LEU A C 1
ATOM 4994 O O . LEU A 1 607 ? -10.947 4.470 19.358 1.00 95.62 607 LEU A O 1
ATOM 4998 N N . ILE A 1 608 ? -11.009 4.804 17.139 1.00 95.94 608 ILE A N 1
ATOM 4999 C CA . ILE A 1 608 ? -11.689 3.528 16.862 1.00 95.94 608 ILE A CA 1
ATOM 5000 C C . ILE A 1 608 ? -10.799 2.351 17.274 1.00 95.94 608 ILE A C 1
ATOM 5002 O O . ILE A 1 608 ? -11.283 1.441 17.936 1.00 95.94 608 ILE A O 1
ATOM 5006 N N . THR A 1 609 ? -9.506 2.387 16.942 1.00 96.25 609 THR A N 1
ATOM 5007 C CA . THR A 1 609 ? -8.579 1.280 17.231 1.00 96.25 609 THR A CA 1
ATOM 5008 C C . THR A 1 609 ? -8.358 1.070 18.729 1.00 96.25 609 THR A C 1
ATOM 5010 O O . THR A 1 609 ? -8.451 -0.061 19.192 1.00 96.25 609 THR A O 1
ATOM 5013 N N . ILE A 1 610 ? -8.123 2.135 19.503 1.00 96.56 610 ILE A N 1
ATOM 5014 C CA . ILE A 1 610 ? -7.926 2.059 20.960 1.00 96.56 610 ILE A CA 1
ATOM 5015 C C . ILE A 1 610 ? -9.158 1.437 21.632 1.00 96.56 610 ILE A C 1
ATOM 5017 O O . ILE A 1 610 ? -9.029 0.501 22.420 1.00 96.56 610 ILE A O 1
ATOM 5021 N N . LEU A 1 611 ? -10.360 1.890 21.262 1.00 96.44 611 LEU A N 1
ATOM 5022 C CA . LEU A 1 611 ? -11.604 1.311 21.769 1.00 96.44 611 LEU A CA 1
ATOM 5023 C C . LEU A 1 611 ? -11.783 -0.148 21.314 1.00 96.44 611 LEU A C 1
ATOM 5025 O O . LEU A 1 611 ? -12.188 -0.982 22.118 1.00 96.44 611 LEU A O 1
ATOM 5029 N N . SER A 1 612 ? -11.445 -0.495 20.065 1.00 96.75 612 SER A N 1
ATOM 5030 C CA . SER A 1 612 ? -11.481 -1.884 19.580 1.00 96.75 612 SER A CA 1
ATOM 5031 C C . SER A 1 612 ? -10.542 -2.809 20.360 1.00 96.75 612 SER A C 1
ATOM 5033 O O . SER A 1 612 ? -10.950 -3.916 20.696 1.00 96.75 612 SER A O 1
ATOM 5035 N N . VAL A 1 613 ? -9.327 -2.366 20.701 1.00 95.94 613 VAL A N 1
ATOM 5036 C CA . VAL A 1 613 ? -8.375 -3.140 21.521 1.00 95.94 613 VAL A CA 1
ATOM 5037 C C . VAL A 1 613 ? -8.907 -3.349 22.944 1.00 95.94 613 VAL A C 1
ATOM 5039 O O . VAL A 1 613 ? -8.812 -4.459 23.469 1.00 95.94 613 VAL A O 1
ATOM 5042 N N . LEU A 1 614 ? -9.537 -2.337 23.550 1.00 96.12 614 LEU A N 1
ATOM 5043 C CA . LEU A 1 614 ? -10.185 -2.468 24.864 1.00 96.12 614 LEU A CA 1
ATOM 5044 C C . LEU A 1 614 ? -11.366 -3.457 24.835 1.00 96.12 614 LEU A C 1
ATOM 5046 O O . LEU A 1 614 ? -11.449 -4.328 25.699 1.00 96.12 614 LEU A O 1
ATOM 5050 N N . HIS A 1 615 ? -12.236 -3.386 23.819 1.00 96.12 615 HIS A N 1
ATOM 5051 C CA . HIS A 1 615 ? -13.327 -4.357 23.629 1.00 96.12 615 HIS A CA 1
ATOM 5052 C C . HIS A 1 615 ? -12.811 -5.783 23.408 1.00 96.12 615 HIS A C 1
ATOM 5054 O O . HIS A 1 615 ? -13.386 -6.732 23.935 1.00 96.12 615 HIS A O 1
ATOM 5060 N N . LEU A 1 616 ? -11.722 -5.949 22.653 1.00 95.00 616 LEU A N 1
ATOM 5061 C CA . LEU A 1 616 ? -11.134 -7.264 22.396 1.00 95.00 616 LEU A CA 1
ATOM 5062 C C . LEU A 1 616 ? -10.441 -7.854 23.628 1.00 95.00 616 LEU A C 1
ATOM 5064 O O . LEU A 1 616 ? -10.517 -9.063 23.809 1.00 95.00 616 LEU A O 1
ATOM 5068 N N . ASN A 1 617 ? -9.853 -7.036 24.511 1.00 94.81 617 ASN A N 1
ATOM 5069 C CA . ASN A 1 617 ? -9.358 -7.518 25.806 1.00 94.81 617 ASN A CA 1
ATOM 5070 C C . ASN A 1 617 ? -10.492 -8.151 26.631 1.00 94.81 617 ASN A C 1
ATOM 5072 O O . ASN A 1 617 ? -10.333 -9.276 27.093 1.00 94.81 617 ASN A O 1
ATOM 5076 N N . ILE A 1 618 ? -11.651 -7.483 26.740 1.00 94.38 618 ILE A N 1
ATOM 5077 C CA . ILE A 1 618 ? -12.841 -8.034 27.421 1.00 94.38 618 ILE A CA 1
ATOM 5078 C C . ILE A 1 618 ? -13.251 -9.363 26.773 1.00 94.38 618 ILE A C 1
ATOM 5080 O O . ILE A 1 618 ? -13.337 -10.384 27.451 1.00 94.38 618 ILE A O 1
ATOM 5084 N N . TYR A 1 619 ? -13.454 -9.353 25.452 1.00 95.00 619 TYR A N 1
ATOM 5085 C CA . TYR A 1 619 ? -13.916 -10.517 24.698 1.00 95.00 619 TYR A CA 1
ATOM 5086 C C . TYR A 1 619 ? -12.983 -11.733 24.856 1.00 95.00 619 TYR A C 1
ATOM 5088 O O . TYR A 1 619 ? -13.456 -12.826 25.165 1.00 95.00 619 TYR A O 1
ATOM 5096 N N . TYR A 1 620 ? -11.666 -11.569 24.678 1.00 95.06 620 TYR A N 1
ATOM 5097 C CA . TYR A 1 620 ? -10.725 -12.687 24.803 1.00 95.06 620 TYR A CA 1
ATOM 5098 C C . TYR A 1 620 ? -10.624 -13.189 26.247 1.00 95.06 620 TYR A C 1
ATOM 5100 O O . TYR A 1 620 ? -10.640 -14.402 26.455 1.00 95.06 620 TYR A O 1
ATOM 5108 N N . TYR A 1 621 ? -10.609 -12.294 27.242 1.00 94.69 621 TYR A N 1
ATOM 5109 C CA . TYR A 1 621 ? -10.577 -12.679 28.655 1.00 94.69 621 TYR A CA 1
ATOM 5110 C C . TYR A 1 621 ? -11.798 -13.528 29.034 1.00 94.69 621 TYR A C 1
ATOM 5112 O O . TYR A 1 621 ? -11.642 -14.609 29.599 1.00 94.69 621 TYR A O 1
ATOM 5120 N N . GLU A 1 622 ? -13.006 -13.086 28.668 1.00 93.44 622 GLU A N 1
ATOM 5121 C CA . GLU A 1 622 ? -14.254 -13.812 28.935 1.00 93.44 622 GLU A CA 1
ATOM 5122 C C . GLU A 1 622 ? -14.304 -15.164 28.206 1.00 93.44 622 GLU A C 1
ATOM 5124 O O . GLU A 1 622 ? -14.636 -16.182 28.816 1.00 93.44 622 GLU A O 1
ATOM 5129 N N . GLN A 1 623 ? -13.941 -15.214 26.918 1.00 93.94 623 GLN A N 1
ATOM 5130 C CA . GLN A 1 623 ? -13.952 -16.468 26.155 1.00 93.94 623 GLN A CA 1
ATOM 5131 C C . GLN A 1 623 ? -12.953 -17.492 26.707 1.00 93.94 623 GLN A C 1
ATOM 5133 O O . GLN A 1 623 ? -13.300 -18.667 26.830 1.00 93.94 623 GLN A O 1
ATOM 5138 N N . ILE A 1 624 ? -11.729 -17.071 27.042 1.00 93.69 624 ILE A N 1
ATOM 5139 C CA . ILE A 1 624 ? -10.673 -17.978 27.508 1.00 93.69 624 ILE A CA 1
ATOM 5140 C C . ILE A 1 624 ? -10.971 -18.461 28.933 1.00 93.69 624 ILE A C 1
ATOM 5142 O O . ILE A 1 624 ? -10.952 -19.667 29.168 1.00 93.69 624 ILE A O 1
ATOM 5146 N N . PHE A 1 625 ? -11.340 -17.563 29.855 1.00 92.75 625 PHE A N 1
ATOM 5147 C CA . PHE A 1 625 ? -11.694 -17.930 31.233 1.00 92.75 625 PHE A CA 1
ATOM 5148 C C . PHE A 1 625 ? -12.843 -18.947 31.295 1.00 92.75 625 PHE A C 1
ATOM 5150 O O . PHE A 1 625 ? -12.796 -19.901 32.071 1.00 92.75 625 PHE A O 1
ATOM 5157 N N . CYS A 1 626 ? -13.870 -18.770 30.459 1.00 92.81 626 CYS A N 1
ATOM 5158 C CA . CYS A 1 626 ? -15.061 -19.612 30.505 1.00 92.81 626 CYS A CA 1
ATOM 5159 C C . CYS A 1 626 ? -14.944 -20.916 29.706 1.00 92.81 626 CYS A C 1
ATOM 5161 O O . CYS A 1 626 ? -15.489 -21.929 30.144 1.00 92.81 626 CYS A O 1
ATOM 5163 N N . HIS A 1 627 ? -14.251 -20.912 28.559 1.00 92.38 627 HIS A N 1
ATOM 5164 C CA . HIS A 1 627 ? -14.277 -22.031 27.598 1.00 92.38 627 HIS A CA 1
ATOM 5165 C C . HIS A 1 627 ? -12.929 -22.717 27.356 1.00 92.38 627 HIS A C 1
ATOM 5167 O O . HIS A 1 627 ? -12.915 -23.760 26.705 1.00 92.38 627 HIS A O 1
ATOM 5173 N N . PHE A 1 628 ? -11.824 -22.161 27.866 1.00 91.44 628 PHE A N 1
ATOM 5174 C CA . PHE A 1 628 ? -10.453 -22.656 27.673 1.00 91.44 628 PHE A CA 1
ATOM 5175 C C . PHE A 1 628 ? -9.631 -22.528 28.972 1.00 91.44 628 PHE A C 1
ATOM 5177 O O . PHE A 1 628 ? -8.541 -21.955 28.987 1.00 91.44 628 PHE A O 1
ATOM 5184 N N . LYS A 1 629 ? -10.176 -23.048 30.083 1.00 87.31 629 LYS A N 1
ATOM 5185 C CA . LYS A 1 629 ? -9.616 -22.903 31.442 1.00 87.31 629 LYS A CA 1
ATOM 5186 C C . LYS A 1 629 ? -8.145 -23.314 31.559 1.00 87.31 629 LYS A C 1
ATOM 5188 O O . LYS A 1 629 ? -7.395 -22.639 32.251 1.00 87.31 629 LYS A O 1
ATOM 5193 N N . GLU A 1 630 ? -7.729 -24.361 30.852 1.00 90.75 630 GLU A N 1
ATOM 5194 C CA . GLU A 1 630 ? -6.342 -24.855 30.808 1.00 90.75 630 GLU A CA 1
ATOM 5195 C C . GLU A 1 630 ? -5.351 -23.813 30.261 1.00 90.75 630 GLU A C 1
ATOM 5197 O O . GLU A 1 630 ? -4.217 -23.719 30.719 1.00 90.75 630 GLU A O 1
ATOM 5202 N N . HIS A 1 631 ? -5.786 -22.982 29.311 1.00 90.25 631 HIS A N 1
ATOM 5203 C CA . HIS A 1 631 ? -4.975 -21.928 28.692 1.00 90.25 631 HIS A CA 1
ATOM 5204 C C . HIS A 1 631 ? -5.037 -20.591 29.447 1.00 90.25 631 HIS A C 1
ATOM 5206 O O . HIS A 1 631 ? -4.257 -19.676 29.172 1.00 90.25 631 HIS A O 1
ATOM 5212 N N . PHE A 1 632 ? -5.978 -20.443 30.385 1.00 92.19 632 PHE A N 1
ATOM 5213 C CA . PHE A 1 632 ? -6.208 -19.179 31.076 1.00 92.19 632 PHE A CA 1
ATOM 5214 C C . PHE A 1 632 ? -5.037 -18.723 31.971 1.00 92.19 632 PHE A C 1
ATOM 5216 O O . PHE A 1 632 ? -4.699 -17.543 31.876 1.00 92.19 632 PHE A O 1
ATOM 5223 N N . PRO A 1 633 ? -4.369 -19.574 32.785 1.00 90.62 633 PRO A N 1
ATOM 5224 C CA . PRO A 1 633 ? -3.255 -19.142 33.637 1.00 90.62 633 PRO A CA 1
ATOM 5225 C C . PRO A 1 633 ? -2.135 -18.437 32.859 1.00 90.62 633 PRO A C 1
ATOM 5227 O O . PRO A 1 633 ? -1.738 -17.331 33.225 1.00 90.62 633 PRO A O 1
ATOM 5230 N N . THR A 1 634 ? -1.709 -19.020 31.734 1.00 90.62 634 THR A N 1
ATOM 5231 C CA . THR A 1 634 ? -0.655 -18.496 30.845 1.00 90.62 634 THR A CA 1
ATOM 5232 C C . THR A 1 634 ? -1.006 -17.131 30.244 1.00 90.62 634 THR A C 1
ATOM 5234 O O . THR A 1 634 ? -0.131 -16.295 30.018 1.00 90.62 634 THR A O 1
ATOM 5237 N N . LEU A 1 635 ? -2.296 -16.879 29.991 1.00 91.31 635 LEU A N 1
ATOM 5238 C CA . LEU A 1 635 ? -2.782 -15.669 29.319 1.00 91.31 635 LEU A CA 1
ATOM 5239 C C . LEU A 1 635 ? -3.334 -14.597 30.274 1.00 91.31 635 LEU A C 1
ATOM 5241 O O . LEU A 1 635 ? -3.447 -13.436 29.874 1.00 91.31 635 LEU A O 1
ATOM 5245 N N . LYS A 1 636 ? -3.638 -14.940 31.535 1.00 89.31 636 LYS A N 1
ATOM 5246 C CA . LYS A 1 636 ? -4.217 -14.041 32.554 1.00 89.31 636 LYS A CA 1
ATOM 5247 C C . LYS A 1 636 ? -3.415 -12.747 32.728 1.00 89.31 636 LYS A C 1
ATOM 5249 O O . LYS A 1 636 ? -4.005 -11.687 32.907 1.00 89.31 636 LYS A O 1
ATOM 5254 N N . THR A 1 637 ? -2.085 -12.825 32.651 1.00 87.81 637 THR A N 1
ATOM 5255 C CA . THR A 1 637 ? -1.157 -11.688 32.809 1.00 87.81 637 THR A CA 1
ATOM 5256 C C . THR A 1 637 ? -0.933 -10.881 31.525 1.00 87.81 637 THR A C 1
ATOM 5258 O O . THR A 1 637 ? -0.243 -9.866 31.547 1.00 87.81 637 THR A O 1
ATOM 5261 N N . LYS A 1 638 ? -1.500 -11.308 30.389 1.00 93.00 638 LYS A N 1
ATOM 5262 C CA . LYS A 1 638 ? -1.297 -10.703 29.058 1.00 93.00 638 LYS A CA 1
ATOM 5263 C C . LYS A 1 638 ? -2.525 -9.925 28.554 1.00 93.00 638 LYS A C 1
ATOM 5265 O O . LYS A 1 638 ? -2.509 -9.433 27.425 1.00 93.00 638 LYS A O 1
ATOM 5270 N N . MET A 1 639 ? -3.567 -9.798 29.383 1.00 93.06 639 MET A N 1
ATOM 5271 C CA . MET A 1 639 ? -4.867 -9.190 29.062 1.00 93.06 639 MET A CA 1
ATOM 5272 C C . MET A 1 639 ? -5.388 -8.298 30.203 1.00 93.06 639 MET A C 1
ATOM 5274 O O . MET A 1 639 ? -5.081 -8.528 31.370 1.00 93.06 639 MET A O 1
ATOM 5278 N N . ILE A 1 640 ? -6.225 -7.306 29.881 1.00 92.19 640 ILE A N 1
ATOM 5279 C CA . ILE A 1 640 ? -6.924 -6.465 30.873 1.00 92.19 640 ILE A CA 1
ATOM 5280 C C . ILE A 1 640 ? -8.182 -7.188 31.382 1.00 92.19 640 ILE A C 1
ATOM 5282 O O . ILE A 1 640 ? -8.975 -7.684 30.584 1.00 92.19 640 ILE A O 1
ATOM 5286 N N . HIS A 1 641 ? -8.412 -7.183 32.700 1.00 93.44 641 HIS A N 1
ATOM 5287 C CA . HIS A 1 641 ? -9.627 -7.745 33.303 1.00 93.44 641 HIS A CA 1
ATOM 5288 C C . HIS A 1 641 ? -10.911 -7.019 32.827 1.00 93.44 641 HIS A C 1
ATOM 5290 O O . HIS A 1 641 ? -10.919 -5.780 32.808 1.00 93.44 641 HIS A O 1
ATOM 5296 N N . PRO A 1 642 ? -12.022 -7.733 32.538 1.00 92.06 642 PRO A N 1
ATOM 5297 C CA . PRO A 1 642 ? -13.287 -7.152 32.080 1.00 92.06 642 PRO A CA 1
ATOM 5298 C C . PRO A 1 642 ? -13.798 -5.957 32.896 1.00 92.06 642 PRO A C 1
ATOM 5300 O O . PRO A 1 642 ? -14.139 -4.935 32.304 1.00 92.06 642 PRO A O 1
ATOM 5303 N N . ASP A 1 643 ? -13.797 -6.028 34.234 1.00 90.88 643 ASP A N 1
ATOM 5304 C CA . ASP A 1 643 ? -14.144 -4.891 35.113 1.00 90.88 643 ASP A CA 1
ATOM 5305 C C . ASP A 1 643 ? -13.360 -3.609 34.781 1.00 90.88 643 ASP A C 1
ATOM 5307 O O . ASP A 1 643 ? -13.938 -2.525 34.705 1.00 90.88 643 ASP A O 1
ATOM 5311 N N . ILE A 1 644 ? -12.040 -3.722 34.606 1.00 92.00 644 ILE A N 1
ATOM 5312 C CA . ILE A 1 644 ? -11.138 -2.578 34.428 1.00 92.00 644 ILE A CA 1
ATOM 5313 C C . ILE A 1 644 ? -11.361 -1.976 33.040 1.00 92.00 644 ILE A C 1
ATOM 5315 O O . ILE A 1 644 ? -11.578 -0.771 32.915 1.00 92.00 644 ILE A O 1
ATOM 5319 N N . ALA A 1 645 ? -11.394 -2.818 32.004 1.00 92.88 645 ALA A N 1
ATOM 5320 C CA . ALA A 1 645 ? -11.644 -2.381 30.635 1.00 92.88 645 ALA A CA 1
ATOM 5321 C C . ALA A 1 645 ? -13.043 -1.754 30.468 1.00 92.88 645 ALA A C 1
ATOM 5323 O O . ALA A 1 645 ? -13.168 -0.720 29.813 1.00 92.88 645 ALA A O 1
ATOM 5324 N N . ASN A 1 646 ? -14.085 -2.300 31.109 1.00 92.00 646 ASN A N 1
ATOM 5325 C CA . ASN A 1 646 ? -15.423 -1.699 31.092 1.00 92.00 646 ASN A CA 1
ATOM 5326 C C . ASN A 1 646 ? -15.469 -0.347 31.825 1.00 92.00 646 ASN A C 1
ATOM 5328 O O . ASN A 1 646 ? -16.056 0.595 31.290 1.00 92.00 646 ASN A O 1
ATOM 5332 N N . ARG A 1 647 ? -14.817 -0.201 32.993 1.00 91.19 647 ARG A N 1
ATOM 5333 C CA . ARG A 1 647 ? -14.692 1.106 33.675 1.00 91.19 647 ARG A CA 1
ATOM 5334 C C . ARG A 1 647 ? -14.000 2.131 32.773 1.00 91.19 647 ARG A C 1
ATOM 5336 O O . ARG A 1 647 ? -14.549 3.208 32.565 1.00 91.19 647 ARG A O 1
ATOM 5343 N N . VAL A 1 648 ? -12.872 1.768 32.158 1.00 93.38 648 VAL A N 1
ATOM 5344 C CA . VAL A 1 648 ? -12.141 2.623 31.204 1.00 93.38 648 VAL A CA 1
ATOM 5345 C C . VAL A 1 648 ? -13.016 3.020 30.007 1.00 93.38 648 VAL A C 1
ATOM 5347 O O . VAL A 1 648 ? -13.051 4.190 29.641 1.00 93.38 648 VAL A O 1
ATOM 5350 N N . LEU A 1 649 ? -13.777 2.093 29.415 1.00 94.19 649 LEU A N 1
ATOM 5351 C CA . LEU A 1 649 ? -14.682 2.390 28.294 1.00 94.19 649 LEU A CA 1
ATOM 5352 C C . LEU A 1 649 ? -15.828 3.342 28.683 1.00 94.19 649 LEU A C 1
ATOM 5354 O O . LEU A 1 649 ? -16.179 4.229 27.900 1.00 94.19 649 LEU A O 1
ATOM 5358 N N . VAL A 1 650 ? -16.404 3.187 29.879 1.00 92.81 650 VAL A N 1
ATOM 5359 C CA . VAL A 1 650 ? -17.443 4.087 30.412 1.00 92.81 650 VAL A CA 1
ATOM 5360 C C . VAL A 1 650 ? -16.863 5.472 30.712 1.00 92.81 650 VAL A C 1
ATOM 5362 O O . VAL A 1 650 ? -17.449 6.475 30.303 1.00 92.81 650 VAL A O 1
ATOM 5365 N N . ASN A 1 651 ? -15.687 5.531 31.337 1.00 92.06 651 ASN A N 1
ATOM 5366 C CA . ASN A 1 651 ? -14.980 6.771 31.652 1.00 92.06 651 ASN A CA 1
ATOM 5367 C C . ASN A 1 651 ? -14.547 7.528 30.386 1.00 92.06 651 ASN A C 1
ATOM 5369 O O . ASN A 1 651 ? -14.757 8.731 30.291 1.00 92.06 651 ASN A O 1
ATOM 5373 N N . LEU A 1 652 ? -14.025 6.845 29.362 1.00 93.62 652 LEU A N 1
ATOM 5374 C CA . LEU A 1 652 ? -13.711 7.467 28.068 1.00 93.62 652 LEU A CA 1
ATOM 5375 C C . LEU A 1 652 ? -14.965 8.037 27.389 1.00 93.62 652 LEU A C 1
ATOM 5377 O O . LEU A 1 652 ? -14.904 9.101 26.773 1.00 93.62 652 LEU A O 1
ATOM 5381 N N . LYS A 1 653 ? -16.111 7.356 27.516 1.00 93.56 653 LYS A N 1
ATOM 5382 C CA . LYS A 1 653 ? -17.398 7.790 26.952 1.00 93.56 653 LYS A CA 1
ATOM 5383 C C . LYS A 1 653 ? -17.972 9.026 27.652 1.00 93.56 653 LYS A C 1
ATOM 5385 O O . LYS A 1 653 ? -18.559 9.867 26.973 1.00 93.56 653 LYS A O 1
ATOM 5390 N N . SER A 1 654 ? -17.817 9.157 28.971 1.00 91.94 654 SER A N 1
ATOM 5391 C CA . SER A 1 654 ? -18.204 10.376 29.695 1.00 91.94 654 SER A CA 1
ATOM 5392 C C . SER A 1 654 ? -17.200 11.509 29.463 1.00 91.94 654 SER A C 1
ATOM 5394 O O . SER A 1 654 ? -17.606 12.634 29.172 1.00 91.94 654 SER A O 1
ATOM 5396 N N . LEU A 1 655 ? -15.897 11.210 29.483 1.00 91.75 655 LEU A N 1
ATOM 5397 C CA . LEU A 1 655 ? -14.823 12.185 29.299 1.00 91.75 655 LEU A CA 1
ATOM 5398 C C . LEU A 1 655 ? -14.856 12.828 27.904 1.00 91.75 655 LEU A C 1
ATOM 5400 O O . LEU A 1 655 ? -14.812 14.053 27.811 1.00 91.75 655 LEU A O 1
ATOM 5404 N N . ILE A 1 656 ? -15.042 12.060 26.823 1.00 91.56 656 ILE A N 1
ATOM 5405 C CA . ILE A 1 656 ? -15.178 12.623 25.464 1.00 91.56 656 ILE A CA 1
ATOM 5406 C C . ILE A 1 656 ? -16.447 13.481 25.292 1.00 91.56 656 ILE A C 1
ATOM 5408 O O . ILE A 1 656 ? -16.462 14.392 24.469 1.00 91.56 656 ILE A O 1
ATOM 5412 N N . GLY A 1 657 ? -17.489 13.235 26.094 1.00 88.62 657 GLY A N 1
ATOM 5413 C CA . GLY A 1 657 ? -18.706 14.053 26.151 1.00 88.62 657 GLY A CA 1
ATOM 5414 C C . GLY A 1 657 ? -18.604 15.295 27.049 1.00 88.62 657 GLY A C 1
ATOM 5415 O O . GLY A 1 657 ? -19.543 16.087 27.091 1.00 88.62 657 GLY A O 1
ATOM 5416 N N . SER A 1 658 ? -17.495 15.483 27.772 1.00 90.12 658 SER A N 1
ATOM 5417 C CA . SER A 1 658 ? -17.286 16.644 28.647 1.00 90.12 658 SER A CA 1
ATOM 5418 C C . SER A 1 658 ? -17.053 17.941 27.860 1.00 90.12 658 SER A C 1
ATOM 5420 O O . SER A 1 658 ? -16.612 17.925 26.708 1.00 90.12 658 SER A O 1
ATOM 5422 N N . ARG A 1 659 ? -17.292 19.096 28.501 1.00 89.19 659 ARG A N 1
ATOM 5423 C CA . ARG A 1 659 ? -17.229 20.431 27.870 1.00 89.19 659 ARG A CA 1
ATOM 5424 C C . ARG A 1 659 ? -15.928 20.704 27.097 1.00 89.19 659 ARG A C 1
ATOM 5426 O O . ARG A 1 659 ? -15.993 21.371 26.072 1.00 89.19 659 ARG A O 1
ATOM 5433 N N . ARG A 1 660 ? -14.777 20.188 27.555 1.00 87.56 660 ARG A N 1
ATOM 5434 C CA . ARG A 1 660 ? -13.465 20.367 26.896 1.00 87.56 660 ARG A CA 1
ATOM 5435 C C . ARG A 1 660 ? -13.338 19.574 25.595 1.00 87.56 660 ARG A C 1
ATOM 5437 O O . ARG A 1 660 ? -12.802 20.083 24.618 1.00 87.56 660 ARG A O 1
ATOM 5444 N N . TYR A 1 661 ? -13.830 18.338 25.577 1.00 90.88 661 TYR A N 1
ATOM 5445 C CA . TYR A 1 661 ? -13.619 17.404 24.467 1.00 90.88 661 TYR A CA 1
ATOM 5446 C C . TYR A 1 661 ? -14.835 17.272 23.530 1.00 90.88 661 TYR A C 1
ATOM 5448 O O . TYR A 1 661 ? -14.745 16.635 22.479 1.00 90.88 661 TYR A O 1
ATOM 5456 N N . MET A 1 662 ? -15.952 17.933 23.848 1.00 89.69 662 MET A N 1
ATOM 5457 C CA . MET A 1 662 ? -17.198 17.878 23.077 1.00 89.69 662 MET A CA 1
ATOM 5458 C C . MET A 1 662 ? -17.044 18.323 21.608 1.00 89.69 662 MET A C 1
ATOM 5460 O O . MET A 1 662 ? -17.704 17.765 20.732 1.00 89.69 662 MET A O 1
ATOM 5464 N N . GLU A 1 663 ? -16.146 19.264 21.285 1.00 89.06 663 GLU A N 1
ATOM 5465 C CA . GLU A 1 663 ? -15.843 19.611 19.881 1.00 89.06 663 GLU A CA 1
ATOM 5466 C C . GLU A 1 663 ? -15.223 18.431 19.116 1.00 89.06 663 GLU A C 1
ATOM 5468 O O . GLU A 1 663 ? -15.626 18.134 17.988 1.00 89.06 663 GLU A O 1
ATOM 5473 N N . MET A 1 664 ? -14.308 17.699 19.757 1.00 90.62 664 MET A N 1
ATOM 5474 C CA . MET A 1 664 ? -13.691 16.491 19.211 1.00 90.62 664 MET A CA 1
ATOM 5475 C C . MET A 1 664 ? -14.719 15.360 19.037 1.00 90.62 664 MET A C 1
ATOM 5477 O O . MET A 1 664 ? -14.708 14.671 18.012 1.00 90.62 664 MET A O 1
ATOM 5481 N N . PHE A 1 665 ? -15.673 15.221 19.964 1.00 91.56 665 PHE A N 1
ATOM 5482 C CA . PHE A 1 665 ? -16.783 14.268 19.847 1.00 91.56 665 PHE A CA 1
ATOM 5483 C C . PHE A 1 665 ? -17.757 14.620 18.716 1.00 91.56 665 PHE A C 1
ATOM 5485 O O . PHE A 1 665 ? -18.136 13.757 17.920 1.00 91.56 665 PHE A O 1
ATOM 5492 N N . ASN A 1 666 ? -18.130 15.896 18.598 1.00 90.62 666 ASN A N 1
ATOM 5493 C CA . ASN A 1 666 ? -19.007 16.393 17.542 1.00 90.62 666 ASN A CA 1
ATOM 5494 C C . ASN A 1 666 ? -18.363 16.229 16.158 1.00 90.62 666 ASN A C 1
ATOM 5496 O O . ASN A 1 666 ? -19.022 15.771 15.218 1.00 90.62 666 ASN A O 1
ATOM 5500 N N . LEU A 1 667 ? -17.061 16.514 16.031 1.00 88.38 667 LEU A N 1
ATOM 5501 C CA . LEU A 1 667 ? -16.326 16.283 14.790 1.00 88.38 667 LEU A CA 1
ATOM 5502 C C . LEU A 1 667 ? -16.218 14.780 14.477 1.00 88.38 667 LEU A C 1
ATOM 5504 O O . LEU A 1 667 ? -16.459 14.390 13.336 1.00 88.38 667 LEU A O 1
ATOM 5508 N N . TYR A 1 668 ? -15.965 13.915 15.466 1.00 90.75 668 TYR A N 1
ATOM 5509 C CA . TYR A 1 668 ? -16.006 12.456 15.285 1.00 90.75 668 TYR A CA 1
ATOM 5510 C C . TYR A 1 668 ? -17.369 11.977 14.755 1.00 90.75 668 TYR A C 1
ATOM 5512 O O . TYR A 1 668 ? -17.435 11.321 13.708 1.00 90.75 668 TYR A O 1
ATOM 5520 N N . LYS A 1 669 ? -18.471 12.383 15.404 1.00 90.06 669 LYS A N 1
ATOM 5521 C CA . LYS A 1 669 ? -19.850 12.073 14.983 1.00 90.06 669 LYS A CA 1
ATOM 5522 C C . LYS A 1 669 ? -20.193 12.613 13.595 1.00 90.06 669 LYS A C 1
ATOM 5524 O O . LYS A 1 669 ? -21.065 12.060 12.915 1.00 90.06 669 LYS A O 1
ATOM 5529 N N . HIS A 1 670 ? -19.499 13.648 13.126 1.00 86.31 670 HIS A N 1
ATOM 5530 C CA . HIS A 1 670 ? -19.639 14.134 11.759 1.00 86.31 670 HIS A CA 1
ATOM 5531 C C . HIS A 1 670 ? -19.085 13.137 10.721 1.00 86.31 670 HIS A C 1
ATOM 5533 O O . HIS A 1 670 ? -19.631 13.064 9.614 1.00 86.31 670 HIS A O 1
ATOM 5539 N N . PHE A 1 671 ? -18.048 12.354 11.037 1.00 85.88 671 PHE A N 1
ATOM 5540 C CA . PHE A 1 671 ? -17.445 11.384 10.109 1.00 85.88 671 PHE A CA 1
ATOM 5541 C C . PHE A 1 671 ? -17.968 9.954 10.276 1.00 85.88 671 PHE A C 1
ATOM 5543 O O . PHE A 1 671 ? -18.322 9.341 9.271 1.00 85.88 671 PHE A O 1
ATOM 5550 N N . GLU A 1 672 ? -18.061 9.439 11.503 1.00 90.62 672 GLU A N 1
ATOM 5551 C CA . GLU A 1 672 ? -18.252 8.004 11.781 1.00 90.62 672 GLU A CA 1
ATOM 5552 C C . GLU A 1 672 ? -19.428 7.745 12.752 1.00 90.62 672 GLU A C 1
ATOM 5554 O O . GLU A 1 672 ? -20.182 8.667 13.080 1.00 90.62 672 GLU A O 1
ATOM 5559 N N . SER A 1 673 ? -19.672 6.491 13.143 1.00 89.81 673 SER A N 1
ATOM 5560 C CA . SER A 1 673 ? -20.757 6.101 14.064 1.00 89.81 673 SER A CA 1
ATOM 5561 C C . SER A 1 673 ? -20.282 5.990 15.516 1.00 89.81 673 SER A C 1
ATOM 5563 O O . SER A 1 673 ? -19.203 5.469 15.762 1.00 89.81 673 SER A O 1
ATOM 5565 N N . ASP A 1 674 ? -21.102 6.378 16.495 1.00 89.44 674 ASP A N 1
ATOM 5566 C CA . ASP A 1 674 ? -20.791 6.248 17.930 1.00 89.44 674 ASP A CA 1
ATOM 5567 C C . ASP A 1 674 ? -21.062 4.845 18.510 1.00 89.44 674 ASP A C 1
ATOM 5569 O O . ASP A 1 674 ? -20.914 4.619 19.709 1.00 89.44 674 ASP A O 1
ATOM 5573 N N . GLU A 1 675 ? -21.370 3.864 17.657 1.00 89.88 675 GLU A N 1
ATOM 5574 C CA . GLU A 1 675 ? -21.573 2.463 18.057 1.00 89.88 675 GLU A CA 1
ATOM 5575 C C . GLU A 1 675 ? -20.337 1.812 18.695 1.00 89.88 675 GLU A C 1
ATOM 5577 O O . GLU A 1 675 ? -20.490 0.866 19.462 1.00 89.88 675 GLU A O 1
ATOM 5582 N N . ILE A 1 676 ? -19.132 2.340 18.445 1.00 92.25 676 ILE A N 1
ATOM 5583 C CA . ILE A 1 676 ? -17.891 1.899 19.104 1.00 92.25 676 ILE A CA 1
ATOM 5584 C C . ILE A 1 676 ? -17.916 2.122 20.634 1.00 92.25 676 ILE A C 1
ATOM 5586 O O . ILE A 1 676 ? -17.213 1.435 21.368 1.00 92.25 676 ILE A O 1
ATOM 5590 N N . PHE A 1 677 ? -18.778 3.014 21.140 1.00 91.56 677 PHE A N 1
ATOM 5591 C CA . PHE A 1 677 ? -19.012 3.247 22.575 1.00 91.56 677 PHE A CA 1
ATOM 5592 C C . PHE A 1 677 ? -20.127 2.349 23.166 1.00 91.56 677 PHE A C 1
ATOM 5594 O O . PHE A 1 677 ? -20.754 2.699 24.178 1.00 91.56 677 PHE A O 1
ATOM 5601 N N . ASN A 1 678 ? -20.427 1.219 22.516 1.00 91.62 678 ASN A N 1
ATOM 5602 C CA . ASN A 1 678 ? -21.359 0.195 22.987 1.00 91.62 678 ASN A CA 1
ATOM 5603 C C . ASN A 1 678 ? -20.786 -1.213 22.726 1.00 91.62 678 ASN A C 1
ATOM 5605 O O . ASN A 1 678 ? -20.786 -1.696 21.593 1.00 91.62 678 ASN A O 1
ATOM 5609 N N . THR A 1 679 ? -20.362 -1.885 23.798 1.00 90.56 679 THR A N 1
ATOM 5610 C CA . THR A 1 679 ? -19.766 -3.232 23.795 1.00 90.56 679 THR A CA 1
ATOM 5611 C C . THR A 1 679 ? -20.621 -4.260 23.051 1.00 90.56 679 THR A C 1
ATOM 5613 O O . THR A 1 679 ? -20.101 -4.993 22.216 1.00 90.56 679 THR A O 1
ATOM 5616 N N . GLN A 1 680 ? -21.947 -4.257 23.235 1.00 90.12 680 GLN A N 1
ATOM 5617 C CA . GLN A 1 680 ? -22.856 -5.193 22.556 1.00 90.12 680 GLN A CA 1
ATOM 5618 C C . GLN A 1 680 ? -22.845 -5.008 21.029 1.00 90.12 680 GLN A C 1
ATOM 5620 O O . GLN A 1 680 ? -22.864 -5.987 20.284 1.00 90.12 680 GLN A O 1
ATOM 5625 N N . LYS A 1 681 ? -22.766 -3.758 20.547 1.00 92.62 681 LYS A N 1
ATOM 5626 C CA . LYS A 1 681 ? -22.710 -3.433 19.108 1.00 92.62 681 LYS A CA 1
ATOM 5627 C C . LYS A 1 681 ? -21.351 -3.711 18.461 1.00 92.62 681 LYS A C 1
ATOM 5629 O O . LYS A 1 681 ? -21.281 -3.801 17.234 1.00 92.62 681 LYS A O 1
ATOM 5634 N N . VAL A 1 682 ? -20.293 -3.827 19.263 1.00 93.12 682 VAL A N 1
ATOM 5635 C CA . VAL A 1 682 ? -18.964 -4.274 18.823 1.00 93.12 682 VAL A CA 1
ATOM 5636 C C . VAL A 1 682 ? -18.905 -5.801 18.825 1.00 93.12 682 VAL A C 1
ATOM 5638 O O . VAL A 1 682 ? -18.534 -6.396 17.817 1.00 93.12 682 VAL A O 1
ATOM 5641 N N . PHE A 1 683 ? -19.371 -6.446 19.896 1.00 92.75 683 PHE A N 1
ATOM 5642 C CA . PHE A 1 683 ? -19.420 -7.905 20.013 1.00 92.75 683 PHE A CA 1
ATOM 5643 C C . PHE A 1 683 ? -20.336 -8.531 18.952 1.00 92.75 683 PHE A C 1
ATOM 5645 O O . PHE A 1 683 ? -20.009 -9.588 18.424 1.00 92.75 683 PHE A O 1
ATOM 5652 N N . SER A 1 684 ? -21.421 -7.861 18.537 1.00 92.12 684 SER A N 1
ATOM 5653 C CA . SER A 1 684 ? -22.254 -8.352 17.430 1.00 92.12 684 SER A CA 1
ATOM 5654 C C . SER A 1 684 ? -21.481 -8.480 16.109 1.00 92.12 684 SER A C 1
ATOM 5656 O O . SER A 1 684 ? -21.774 -9.381 15.335 1.00 92.12 684 SER A O 1
ATOM 5658 N N . ILE A 1 685 ? -20.464 -7.642 15.854 1.00 92.44 685 ILE A N 1
ATOM 5659 C CA . ILE A 1 685 ? -19.603 -7.753 14.659 1.00 92.44 685 ILE A CA 1
ATOM 5660 C C . ILE A 1 685 ? -18.772 -9.045 14.720 1.00 92.44 685 ILE A C 1
ATOM 5662 O O . ILE A 1 685 ? -18.608 -9.710 13.697 1.00 92.44 685 ILE A O 1
ATOM 5666 N N . ILE A 1 686 ? -18.297 -9.415 15.913 1.00 91.81 686 ILE A N 1
ATOM 5667 C CA . ILE A 1 686 ? -17.539 -10.649 16.164 1.00 91.81 686 ILE A CA 1
ATOM 5668 C C . ILE A 1 686 ? -18.470 -11.867 16.022 1.00 91.81 686 ILE A C 1
ATOM 5670 O O . ILE A 1 686 ? -18.188 -12.765 15.231 1.00 91.81 686 ILE A O 1
ATOM 5674 N N . TYR A 1 687 ? -19.646 -11.842 16.659 1.00 90.75 687 TYR A N 1
ATOM 5675 C CA . TYR A 1 687 ? -20.644 -12.913 16.545 1.00 90.75 687 TYR A CA 1
ATOM 5676 C C . TYR A 1 687 ? -21.176 -13.096 15.111 1.00 90.75 687 TYR A C 1
ATOM 5678 O O . TYR A 1 687 ? -21.401 -14.226 14.681 1.00 90.75 687 TYR A O 1
ATOM 5686 N N . ASP A 1 688 ? -21.339 -12.023 14.333 1.00 90.12 688 ASP A N 1
ATOM 5687 C CA . ASP A 1 688 ? -21.740 -12.099 12.920 1.00 90.12 688 ASP A CA 1
ATOM 5688 C C . ASP A 1 688 ? -20.586 -12.508 11.985 1.00 90.12 688 ASP A C 1
ATOM 5690 O O . ASP A 1 688 ? -20.829 -12.951 10.857 1.00 90.12 688 ASP A O 1
ATOM 5694 N N . PHE A 1 689 ? -19.329 -12.396 12.424 1.00 89.56 689 PHE A N 1
ATOM 5695 C CA . PHE A 1 689 ? -18.188 -13.051 11.782 1.00 89.56 689 PHE A CA 1
ATOM 5696 C C . PHE A 1 689 ? -18.154 -14.553 12.103 1.00 89.56 689 PHE A C 1
ATOM 5698 O O . PHE A 1 689 ? -17.986 -15.358 11.191 1.00 89.56 689 PHE A O 1
ATOM 5705 N N . GLN A 1 690 ? -18.422 -14.952 13.345 1.00 83.56 690 GLN A N 1
ATOM 5706 C CA . GLN A 1 690 ? -18.420 -16.362 13.751 1.00 83.56 690 GLN A CA 1
ATOM 5707 C C . GLN A 1 690 ? -19.541 -17.168 13.091 1.00 83.56 690 GLN A C 1
ATOM 5709 O O . GLN A 1 690 ? -19.240 -18.175 12.463 1.00 83.56 690 GLN A O 1
ATOM 5714 N N . LYS A 1 691 ? -20.789 -16.671 13.070 1.00 84.50 691 LYS A N 1
ATOM 5715 C CA . LYS A 1 691 ? -21.898 -17.290 12.300 1.00 84.50 691 LYS A CA 1
ATOM 5716 C C . LYS A 1 691 ? -21.554 -17.506 10.820 1.00 84.50 691 LYS A C 1
ATOM 5718 O O . LYS A 1 691 ? -22.082 -18.402 10.171 1.00 84.50 691 LYS A O 1
ATOM 5723 N N . TYR A 1 692 ? -20.720 -16.627 10.263 1.00 82.88 692 TYR A N 1
ATOM 5724 C CA . TYR A 1 692 ? -20.277 -16.701 8.876 1.00 82.88 692 TYR A CA 1
ATOM 5725 C C . TYR A 1 692 ? -19.198 -17.779 8.693 1.00 82.88 692 TYR A C 1
ATOM 5727 O O . TYR A 1 692 ? -19.324 -18.632 7.814 1.00 82.88 692 TYR A O 1
ATOM 5735 N N . PHE A 1 693 ? -18.190 -17.781 9.564 1.00 75.94 693 PHE A N 1
ATOM 5736 C CA . PHE A 1 693 ? -17.132 -18.790 9.630 1.00 75.94 693 PHE A CA 1
ATOM 5737 C C . PHE A 1 693 ? -17.670 -20.213 9.926 1.00 75.94 693 PHE A C 1
ATOM 5739 O O . PHE A 1 693 ? -17.167 -21.198 9.386 1.00 75.94 693 PHE A O 1
ATOM 5746 N N . GLU A 1 694 ? -18.723 -20.331 10.743 1.00 73.88 694 GLU A N 1
ATOM 5747 C CA . GLU A 1 694 ? -19.416 -21.590 11.062 1.00 73.88 694 GLU A CA 1
ATOM 5748 C C . GLU A 1 694 ? -20.126 -22.197 9.832 1.00 73.88 694 GLU A C 1
ATOM 5750 O O . GLU A 1 694 ? -20.458 -23.382 9.829 1.00 73.88 694 GLU A O 1
ATOM 5755 N N . SER A 1 695 ? -20.327 -21.426 8.754 1.00 69.75 695 SER A N 1
ATOM 5756 C CA . SER A 1 695 ? -20.891 -21.944 7.507 1.00 69.75 695 SER A CA 1
ATOM 5757 C C . SER A 1 695 ? -19.836 -22.686 6.670 1.00 69.75 695 SER A C 1
ATOM 5759 O O . SER A 1 695 ? -18.813 -22.124 6.269 1.00 69.75 695 SER A O 1
ATOM 5761 N N . ASN A 1 696 ? -20.122 -23.952 6.338 1.00 52.25 696 ASN A N 1
ATOM 5762 C CA . ASN A 1 696 ? -19.208 -24.903 5.675 1.00 52.25 696 ASN A CA 1
ATOM 5763 C C . ASN A 1 696 ? -18.681 -24.504 4.273 1.00 52.25 696 ASN A C 1
ATOM 5765 O O . ASN A 1 696 ? -17.932 -25.274 3.669 1.00 52.25 696 ASN A O 1
ATOM 5769 N N . LYS A 1 697 ? -19.046 -23.329 3.741 1.00 53.56 697 LYS A N 1
ATOM 5770 C CA . LYS A 1 697 ? -18.454 -22.760 2.519 1.00 53.56 697 LYS A CA 1
ATOM 5771 C C . LYS A 1 697 ? -17.139 -22.025 2.772 1.00 53.56 697 LYS A C 1
ATOM 5773 O O . LYS A 1 697 ? -16.160 -22.299 2.086 1.00 53.56 697 LYS A O 1
ATOM 5778 N N . SER A 1 698 ? -17.095 -21.142 3.772 1.00 53.41 698 SER A N 1
ATOM 5779 C CA . SER A 1 698 ? -15.936 -20.261 4.004 1.00 53.41 698 SER A CA 1
ATOM 5780 C C . SER A 1 698 ? -14.638 -21.043 4.266 1.00 53.41 698 SER A C 1
ATOM 5782 O O . SER A 1 698 ? -13.589 -20.701 3.728 1.00 53.41 698 SER A O 1
ATOM 5784 N N . LYS A 1 699 ? -14.728 -22.185 4.964 1.00 54.28 699 LYS A N 1
ATOM 5785 C CA . LYS A 1 699 ? -13.611 -23.128 5.187 1.00 54.28 699 LYS A CA 1
ATOM 5786 C C . LYS A 1 699 ? -13.091 -23.848 3.926 1.00 54.28 699 LYS A C 1
ATOM 5788 O O . LYS A 1 699 ? -12.052 -24.492 3.997 1.00 54.28 699 LYS A O 1
ATOM 5793 N N . LYS A 1 700 ? -13.803 -23.794 2.792 1.00 50.16 700 LYS A N 1
ATOM 5794 C CA . LYS A 1 700 ? -13.400 -24.415 1.509 1.00 50.16 700 LYS A CA 1
ATOM 5795 C C . LYS A 1 700 ? -13.014 -23.399 0.431 1.00 50.16 700 LYS A C 1
ATOM 5797 O O . LYS A 1 700 ? -12.296 -23.752 -0.500 1.00 50.16 700 LYS A O 1
ATOM 5802 N N . GLU A 1 701 ? -13.511 -22.169 0.537 1.00 52.72 701 GLU A N 1
ATOM 5803 C CA . GLU A 1 701 ? -13.316 -21.101 -0.453 1.00 52.72 701 GLU A CA 1
ATOM 5804 C C . GLU A 1 701 ? -12.125 -20.175 -0.086 1.00 52.72 701 GLU A C 1
ATOM 5806 O O . GLU A 1 701 ? -11.557 -19.527 -0.966 1.00 52.72 701 GLU A O 1
ATOM 5811 N N . ALA A 1 702 ? -11.675 -20.164 1.178 1.00 53.59 702 ALA A N 1
ATOM 5812 C CA . ALA A 1 702 ? -10.566 -19.337 1.665 1.00 53.59 702 ALA A CA 1
ATOM 5813 C C . ALA A 1 702 ? -9.167 -19.836 1.233 1.00 53.59 702 ALA A C 1
ATOM 5815 O O . ALA A 1 702 ? -8.465 -20.508 1.986 1.00 53.59 702 ALA A O 1
ATOM 5816 N N . LYS A 1 703 ? -8.724 -19.439 0.036 1.00 62.06 703 LYS A N 1
ATOM 5817 C CA . LYS A 1 703 ? -7.298 -19.440 -0.341 1.00 62.06 703 LYS A CA 1
ATOM 5818 C C . LYS A 1 703 ? -6.672 -18.075 -0.049 1.00 62.06 703 LYS A C 1
ATOM 5820 O O . LYS A 1 703 ? -7.296 -17.047 -0.312 1.00 62.06 703 LYS A O 1
ATOM 5825 N N . LEU A 1 704 ? -5.444 -18.063 0.470 1.00 66.06 704 LEU A N 1
ATOM 5826 C CA . LEU A 1 704 ? -4.641 -16.841 0.551 1.00 66.06 704 LEU A CA 1
ATOM 5827 C C . LEU A 1 704 ? -4.105 -16.475 -0.842 1.00 66.06 704 LEU A C 1
ATOM 5829 O O . LEU A 1 704 ? -3.707 -17.350 -1.609 1.00 66.06 704 LEU A O 1
ATOM 5833 N N . GLU A 1 705 ? -4.103 -15.181 -1.153 1.00 70.88 705 GLU A N 1
ATOM 5834 C CA . GLU A 1 705 ? -3.494 -14.611 -2.360 1.00 70.88 705 GLU A CA 1
ATOM 5835 C C . GLU A 1 705 ? -2.037 -14.236 -2.056 1.00 70.88 705 GLU A C 1
ATOM 5837 O O . GLU A 1 705 ? -1.737 -13.752 -0.961 1.00 70.88 705 GLU A O 1
ATOM 5842 N N . GLU A 1 706 ? -1.126 -14.419 -3.014 1.00 66.94 706 GLU A N 1
ATOM 5843 C CA . GLU A 1 706 ? 0.305 -14.204 -2.776 1.00 66.94 706 GLU A CA 1
ATOM 5844 C C . GLU A 1 706 ? 0.697 -12.710 -2.840 1.00 66.94 706 GLU A C 1
ATOM 5846 O O . GLU A 1 706 ? 0.784 -12.081 -3.904 1.00 66.94 706 GLU A O 1
ATOM 5851 N N . ILE A 1 707 ? 0.935 -12.128 -1.661 1.00 64.44 707 ILE A N 1
ATOM 5852 C CA . ILE A 1 707 ? 1.147 -10.689 -1.434 1.00 64.44 707 ILE A CA 1
ATOM 5853 C C . ILE A 1 707 ? 2.611 -10.280 -1.189 1.00 64.44 707 ILE A C 1
ATOM 5855 O O . ILE A 1 707 ? 2.882 -9.114 -0.870 1.00 64.44 707 ILE A O 1
ATOM 5859 N N . SER A 1 708 ? 3.565 -11.198 -1.323 1.00 64.81 708 SER A N 1
ATOM 5860 C CA . SER A 1 708 ? 4.990 -10.894 -1.229 1.00 64.81 708 SER A CA 1
ATOM 5861 C C . SER A 1 708 ? 5.412 -9.832 -2.254 1.00 64.81 708 SER A C 1
ATOM 5863 O O . SER A 1 708 ? 4.770 -9.614 -3.293 1.00 64.81 708 SER A O 1
ATOM 5865 N N . GLU A 1 709 ? 6.489 -9.128 -1.913 1.00 65.31 709 GLU A N 1
ATOM 5866 C CA . GLU A 1 709 ? 7.209 -8.189 -2.784 1.00 65.31 709 GLU A CA 1
ATOM 5867 C C . GLU A 1 709 ? 8.487 -8.811 -3.374 1.00 65.31 709 GLU A C 1
ATOM 5869 O O . GLU A 1 709 ? 9.155 -8.181 -4.192 1.00 65.31 709 GLU A O 1
ATOM 5874 N N . VAL A 1 710 ? 8.793 -10.062 -3.012 1.00 70.31 710 VAL A N 1
ATOM 5875 C CA . VAL A 1 710 ? 9.862 -10.872 -3.608 1.00 70.31 710 VAL A CA 1
ATOM 5876 C C . VAL A 1 710 ? 9.358 -11.484 -4.930 1.00 70.31 710 VAL A C 1
ATOM 5878 O O . VAL A 1 710 ? 8.212 -11.942 -4.980 1.00 70.31 710 VAL A O 1
ATOM 5881 N N . PRO A 1 711 ? 10.154 -11.490 -6.018 1.00 75.50 711 PRO A N 1
ATOM 5882 C CA . PRO A 1 711 ? 9.826 -12.236 -7.234 1.00 75.50 711 PRO A CA 1
ATOM 5883 C C . PRO A 1 711 ? 9.814 -13.746 -6.969 1.00 75.50 711 PRO A C 1
ATOM 5885 O O . PRO A 1 711 ? 10.736 -14.273 -6.356 1.00 75.50 711 PRO A O 1
ATOM 5888 N N . ILE A 1 712 ? 8.813 -14.451 -7.500 1.00 79.56 712 ILE A N 1
ATOM 5889 C CA . ILE A 1 712 ? 8.841 -15.917 -7.611 1.00 79.56 712 ILE A CA 1
ATOM 5890 C C . ILE A 1 712 ? 9.515 -16.236 -8.951 1.00 79.56 712 ILE A C 1
ATOM 5892 O O . ILE A 1 712 ? 8.882 -15.984 -9.983 1.00 79.56 712 ILE A O 1
ATOM 5896 N N . PRO A 1 713 ? 10.780 -16.696 -8.982 1.00 79.12 713 PRO A N 1
ATOM 5897 C CA . PRO A 1 713 ? 11.493 -16.933 -10.233 1.00 79.12 713 PRO A CA 1
ATOM 5898 C C . PRO A 1 713 ? 10.830 -18.040 -11.060 1.00 79.12 713 PRO A C 1
ATOM 5900 O O . PRO A 1 713 ? 10.090 -18.875 -10.542 1.00 79.12 713 PRO A O 1
ATOM 5903 N N . LEU A 1 714 ? 11.103 -18.026 -12.361 1.00 80.44 714 LEU A N 1
ATOM 5904 C CA . LEU A 1 714 ? 10.821 -19.129 -13.273 1.00 80.44 714 LEU A CA 1
ATOM 5905 C C . LEU A 1 714 ? 12.132 -19.835 -13.630 1.00 80.44 714 LEU A C 1
ATOM 5907 O O . LEU A 1 714 ? 13.167 -19.181 -13.793 1.00 80.44 714 LEU A O 1
ATOM 5911 N N . ASP A 1 715 ? 12.073 -21.156 -13.790 1.00 72.06 715 ASP A N 1
ATOM 5912 C CA . ASP A 1 715 ? 13.212 -21.950 -14.250 1.00 72.06 715 ASP A CA 1
ATOM 5913 C C . ASP A 1 715 ? 13.665 -21.460 -15.634 1.00 72.06 715 ASP A C 1
ATOM 5915 O O . ASP A 1 715 ? 12.855 -21.297 -16.548 1.00 72.06 715 ASP A O 1
ATOM 5919 N N . THR A 1 716 ? 14.963 -21.191 -15.779 1.00 64.38 716 THR A N 1
ATOM 5920 C CA . THR A 1 716 ? 15.549 -20.560 -16.972 1.00 64.38 716 THR A CA 1
ATOM 5921 C C . THR A 1 716 ? 16.711 -21.395 -17.500 1.00 64.38 716 THR A C 1
ATOM 5923 O O . THR A 1 716 ? 17.857 -21.213 -17.086 1.00 64.38 716 THR A O 1
ATOM 5926 N N . LEU A 1 717 ? 16.390 -22.312 -18.419 1.00 57.81 717 LEU A N 1
ATOM 5927 C CA . LEU A 1 717 ? 17.319 -23.230 -19.090 1.00 57.81 717 LEU A CA 1
ATOM 5928 C C . LEU A 1 717 ? 18.072 -22.482 -20.203 1.00 57.81 717 LEU A C 1
ATOM 5930 O O . LEU A 1 717 ? 17.695 -22.549 -21.371 1.00 57.81 717 LEU A O 1
ATOM 5934 N N . ASN A 1 718 ? 19.065 -21.683 -19.808 1.00 64.38 718 ASN A N 1
ATOM 5935 C CA . ASN A 1 718 ? 19.609 -20.603 -20.628 1.00 64.38 718 ASN A CA 1
ATOM 5936 C C . ASN A 1 718 ? 21.133 -20.500 -20.571 1.00 64.38 718 ASN A C 1
ATOM 5938 O O . ASN A 1 718 ? 21.696 -20.368 -19.485 1.00 64.38 718 ASN A O 1
ATOM 5942 N N . ASP A 1 719 ? 21.749 -20.426 -21.752 1.00 56.25 719 ASP A N 1
ATOM 5943 C CA . ASP A 1 719 ? 23.175 -20.200 -21.970 1.00 56.25 719 ASP A CA 1
ATOM 5944 C C . ASP A 1 719 ? 23.738 -19.012 -21.173 1.00 56.25 719 ASP A C 1
ATOM 5946 O O . ASP A 1 719 ? 23.182 -17.907 -21.130 1.00 56.25 719 ASP A O 1
ATOM 5950 N N . GLY A 1 720 ? 24.929 -19.229 -20.629 1.00 57.78 720 GLY A N 1
ATOM 5951 C CA . GLY A 1 720 ? 25.745 -18.254 -19.919 1.00 57.78 720 GLY A CA 1
ATOM 5952 C C . GLY A 1 720 ? 27.189 -18.730 -19.852 1.00 57.78 720 GLY A C 1
ATOM 5953 O O . GLY A 1 720 ? 27.462 -19.889 -20.141 1.00 57.78 720 GLY A O 1
ATOM 5954 N N . ILE A 1 721 ? 28.101 -17.845 -19.455 1.00 52.81 721 ILE A N 1
ATOM 5955 C CA . ILE A 1 721 ? 29.492 -18.207 -19.136 1.00 52.81 721 ILE A CA 1
ATOM 5956 C C . ILE A 1 721 ? 29.460 -19.176 -17.941 1.00 52.81 721 ILE A C 1
ATOM 5958 O O . ILE A 1 721 ? 28.959 -18.799 -16.877 1.00 52.81 721 ILE A O 1
ATOM 5962 N N . GLY A 1 722 ? 29.910 -20.418 -18.145 1.00 47.22 722 GLY A N 1
ATOM 5963 C CA . GLY A 1 722 ? 29.812 -21.520 -17.177 1.00 47.22 722 GLY A CA 1
ATOM 5964 C C . GLY A 1 722 ? 28.473 -22.274 -17.193 1.00 47.22 722 GLY A C 1
ATOM 5965 O O . GLY A 1 722 ? 28.165 -22.992 -16.251 1.00 47.22 722 GLY A O 1
ATOM 5966 N N . TYR A 1 723 ? 27.646 -22.082 -18.229 1.00 52.41 723 TYR A N 1
ATOM 5967 C CA . TYR A 1 723 ? 26.320 -22.712 -18.372 1.00 52.41 723 TYR A CA 1
ATOM 5968 C C . TYR A 1 723 ? 26.050 -23.256 -19.791 1.00 52.41 723 TYR A C 1
ATOM 5970 O O . TYR A 1 723 ? 24.919 -23.625 -20.104 1.00 52.41 723 TYR A O 1
ATOM 5978 N N . ARG A 1 724 ? 27.053 -23.282 -20.680 1.00 55.31 724 ARG A N 1
ATOM 5979 C CA . ARG A 1 724 ? 26.954 -23.917 -22.008 1.00 55.31 724 ARG A CA 1
ATOM 5980 C C . ARG A 1 724 ? 27.280 -25.408 -21.878 1.00 55.31 724 ARG A C 1
ATOM 5982 O O . ARG A 1 724 ? 28.194 -25.757 -21.139 1.00 55.31 724 ARG A O 1
ATOM 5989 N N . GLU A 1 725 ? 26.644 -26.273 -22.669 1.00 52.03 725 GLU A N 1
ATOM 5990 C CA . GLU A 1 725 ? 27.042 -27.695 -22.761 1.00 52.03 725 GLU A CA 1
ATOM 5991 C C . GLU A 1 725 ? 28.516 -27.843 -23.203 1.00 52.03 725 GLU A C 1
ATOM 5993 O O . GLU A 1 725 ? 29.242 -28.685 -22.688 1.00 52.03 725 GLU A O 1
ATOM 5998 N N . GLU A 1 726 ? 28.987 -26.947 -24.077 1.00 48.50 726 GLU A N 1
ATOM 5999 C CA . GLU A 1 726 ? 30.397 -26.838 -24.486 1.00 48.50 726 GLU A CA 1
ATOM 6000 C C . GLU A 1 726 ? 31.342 -26.341 -23.372 1.00 48.50 726 GLU A C 1
ATOM 6002 O O . GLU A 1 726 ? 32.508 -26.721 -23.371 1.00 48.50 726 GLU A O 1
ATOM 6007 N N . ASP A 1 727 ? 30.873 -25.502 -22.435 1.00 39.62 727 ASP A N 1
ATOM 6008 C CA . ASP A 1 727 ? 31.697 -25.067 -21.291 1.00 39.62 727 ASP A CA 1
ATOM 6009 C C . ASP A 1 727 ? 31.824 -26.223 -20.277 1.00 39.62 727 ASP A C 1
ATOM 6011 O O . ASP A 1 727 ? 32.909 -26.472 -19.762 1.00 39.62 727 ASP A O 1
ATOM 6015 N N . LEU A 1 728 ? 30.729 -26.963 -20.041 1.00 43.59 728 LEU A N 1
ATOM 6016 C CA . LEU A 1 728 ? 30.662 -28.105 -19.116 1.00 43.59 728 LEU A CA 1
ATOM 6017 C C . LEU A 1 728 ? 31.550 -29.287 -19.536 1.00 43.59 728 LEU A C 1
ATOM 6019 O O . LEU A 1 728 ? 32.118 -29.956 -18.678 1.00 43.59 728 LEU A O 1
ATOM 6023 N N . LEU A 1 729 ? 31.686 -29.546 -20.840 1.00 39.56 729 LEU A N 1
ATOM 6024 C CA . LEU A 1 729 ? 32.611 -30.567 -21.349 1.00 39.56 729 LEU A CA 1
ATOM 6025 C C . LEU A 1 729 ? 34.076 -30.191 -21.059 1.00 39.56 729 LEU A C 1
ATOM 6027 O O . LEU A 1 729 ? 34.864 -31.040 -20.649 1.00 39.56 729 LEU A O 1
ATOM 6031 N N . TYR A 1 730 ? 34.426 -28.905 -21.170 1.00 37.59 730 TYR A N 1
ATOM 6032 C CA . TYR A 1 730 ? 35.782 -28.415 -20.900 1.00 37.59 730 TYR A CA 1
ATOM 6033 C C . TYR A 1 730 ? 36.180 -28.379 -19.414 1.00 37.59 730 TYR A C 1
ATOM 6035 O O . TYR A 1 730 ? 37.368 -28.232 -19.132 1.00 37.59 730 TYR A O 1
ATOM 6043 N N . GLU A 1 731 ? 35.236 -28.530 -18.479 1.00 39.75 731 GLU A N 1
ATOM 6044 C CA . GLU A 1 731 ? 35.527 -28.738 -17.048 1.00 39.75 731 GLU A CA 1
ATOM 6045 C C . GLU A 1 731 ? 35.778 -30.220 -16.697 1.00 39.75 731 GLU A C 1
ATOM 6047 O O . GLU A 1 731 ? 36.213 -30.516 -15.586 1.00 39.75 731 GLU A O 1
ATOM 6052 N N . ILE A 1 732 ? 35.530 -31.150 -17.630 1.00 39.75 732 ILE A N 1
ATOM 6053 C CA . ILE A 1 732 ? 35.765 -32.595 -17.460 1.00 39.75 732 ILE A CA 1
ATOM 6054 C C . ILE A 1 732 ? 36.989 -33.045 -18.270 1.00 39.75 732 ILE A C 1
ATOM 6056 O O . ILE A 1 732 ? 37.845 -33.751 -17.744 1.00 39.75 732 ILE A O 1
ATOM 6060 N N . ASP A 1 733 ? 37.128 -32.582 -19.514 1.00 34.72 733 ASP A N 1
ATOM 6061 C CA . ASP A 1 733 ? 38.212 -32.978 -20.428 1.00 34.72 733 ASP A CA 1
ATOM 6062 C C . ASP A 1 733 ? 39.524 -32.179 -20.210 1.00 34.72 733 ASP A C 1
ATOM 6064 O O . ASP A 1 733 ? 40.291 -31.955 -21.149 1.00 34.72 733 ASP A O 1
ATOM 6068 N N . LYS A 1 734 ? 39.790 -31.709 -18.978 1.00 38.03 734 LYS A N 1
ATOM 6069 C CA . LYS A 1 734 ? 40.998 -30.939 -18.614 1.00 38.03 734 LYS A CA 1
ATOM 6070 C C . LYS A 1 734 ? 41.621 -31.316 -17.265 1.00 38.03 734 LYS A C 1
ATOM 6072 O O . LYS A 1 734 ? 41.759 -30.487 -16.371 1.00 38.03 734 LYS A O 1
ATOM 6077 N N . GLU A 1 735 ? 42.133 -32.542 -17.193 1.00 40.31 735 GLU A N 1
ATOM 6078 C CA . GLU A 1 735 ? 43.366 -32.812 -16.428 1.00 40.31 735 GLU A CA 1
ATOM 6079 C C . GLU A 1 735 ? 44.639 -32.521 -17.266 1.00 40.31 735 GLU A C 1
ATOM 6081 O O . GLU A 1 735 ? 45.742 -32.533 -16.730 1.00 40.31 735 GLU A O 1
ATOM 6086 N N . GLU A 1 736 ? 44.511 -32.187 -18.563 1.00 36.28 736 GLU A N 1
ATOM 6087 C CA . GLU A 1 736 ? 45.639 -31.843 -19.447 1.00 36.28 736 GLU A CA 1
ATOM 6088 C C . GLU A 1 736 ? 45.733 -30.333 -19.764 1.00 36.28 736 GLU A C 1
ATOM 6090 O O . GLU A 1 736 ? 45.141 -29.820 -20.713 1.00 36.28 736 GLU A O 1
ATOM 6095 N N . SER A 1 737 ? 46.560 -29.642 -18.977 1.00 37.59 737 SER A N 1
ATOM 6096 C CA . SER A 1 737 ? 47.240 -28.356 -19.221 1.00 37.59 737 SER A CA 1
ATOM 6097 C C . SER A 1 737 ? 46.470 -27.125 -19.754 1.00 37.59 737 SER A C 1
ATOM 6099 O O . SER A 1 737 ? 46.020 -27.032 -20.900 1.00 37.59 737 SER A O 1
ATOM 6101 N N . ILE A 1 738 ? 46.473 -26.063 -18.938 1.00 38.19 738 ILE A N 1
ATOM 6102 C CA . ILE A 1 738 ? 46.487 -24.652 -19.399 1.00 38.19 738 ILE A CA 1
ATOM 6103 C C . ILE A 1 738 ? 47.854 -23.996 -19.074 1.00 38.19 738 ILE A C 1
ATOM 6105 O O . ILE A 1 738 ? 48.120 -22.851 -19.435 1.00 38.19 738 ILE A O 1
ATOM 6109 N N . ASP A 1 739 ? 48.761 -24.765 -18.475 1.00 37.00 739 ASP A N 1
ATOM 6110 C CA . ASP A 1 739 ? 49.971 -24.311 -17.786 1.00 37.00 739 ASP A CA 1
ATOM 6111 C C . ASP A 1 739 ? 51.001 -23.519 -18.617 1.00 37.00 739 ASP A C 1
ATOM 6113 O O . ASP A 1 739 ? 51.539 -22.562 -18.062 1.00 37.00 739 ASP A O 1
ATOM 6117 N N . PRO A 1 740 ? 51.216 -23.726 -19.943 1.00 36.47 740 PRO A N 1
ATOM 6118 C CA . PRO A 1 740 ? 52.167 -22.901 -20.711 1.00 36.47 740 PRO A CA 1
ATOM 6119 C C . PRO A 1 740 ? 51.717 -21.437 -20.940 1.00 36.47 740 PRO A C 1
ATOM 6121 O O . PRO A 1 740 ? 52.294 -20.730 -21.766 1.00 36.47 740 PRO A O 1
ATOM 6124 N N . LEU A 1 741 ? 50.668 -20.982 -20.244 1.00 35.00 741 LEU A N 1
ATOM 6125 C CA . LEU A 1 741 ? 50.249 -19.582 -20.111 1.00 35.00 741 LEU A CA 1
ATOM 6126 C C . LEU A 1 741 ? 49.953 -19.169 -18.650 1.00 35.00 741 LEU A C 1
ATOM 6128 O O . LEU A 1 741 ? 49.426 -18.076 -18.429 1.00 35.00 741 LEU A O 1
ATOM 6132 N N . LEU A 1 742 ? 50.259 -20.026 -17.670 1.00 39.44 742 LEU A N 1
ATOM 6133 C CA . LEU A 1 742 ? 50.115 -19.754 -16.235 1.00 39.44 742 LEU A CA 1
ATOM 6134 C C . LEU A 1 742 ? 51.466 -19.458 -15.569 1.00 39.44 742 LEU A C 1
ATOM 6136 O O . LEU A 1 742 ? 51.510 -18.605 -14.684 1.00 39.44 742 LEU A O 1
ATOM 6140 N N . ASP A 1 743 ? 52.551 -20.056 -16.068 1.00 37.56 743 ASP A N 1
ATOM 6141 C CA . ASP A 1 743 ? 53.918 -19.763 -15.630 1.00 37.56 743 ASP A CA 1
ATOM 6142 C C . ASP A 1 743 ? 54.400 -18.419 -16.212 1.00 37.56 743 ASP A C 1
ATOM 6144 O O . ASP A 1 743 ? 55.003 -18.324 -17.284 1.00 37.56 743 ASP A O 1
ATOM 6148 N N . VAL A 1 744 ? 54.085 -17.339 -15.494 1.00 32.88 744 VAL A N 1
ATOM 6149 C CA . VAL A 1 744 ? 54.874 -16.102 -15.499 1.00 32.88 744 VAL A CA 1
ATOM 6150 C C . VAL A 1 744 ? 55.349 -15.907 -14.071 1.00 32.88 744 VAL A C 1
ATOM 6152 O O . VAL A 1 744 ? 54.589 -15.424 -13.227 1.00 32.88 744 VAL A O 1
ATOM 6155 N N . ASP A 1 745 ? 56.583 -16.330 -13.820 1.00 31.67 745 ASP A N 1
ATOM 6156 C CA . ASP A 1 745 ? 57.140 -16.466 -12.479 1.00 31.67 745 ASP A CA 1
ATOM 6157 C C . ASP A 1 745 ? 57.052 -15.160 -11.678 1.00 31.67 745 ASP A C 1
ATOM 6159 O O . ASP A 1 745 ? 57.394 -14.070 -12.148 1.00 31.67 745 ASP A O 1
ATOM 6163 N N . LEU A 1 746 ? 56.571 -15.290 -10.441 1.00 39.66 746 LEU A N 1
ATOM 6164 C CA . LEU A 1 746 ? 56.590 -14.249 -9.413 1.00 39.66 746 LEU A CA 1
ATOM 6165 C C . LEU A 1 746 ? 57.647 -14.584 -8.350 1.00 39.66 746 LEU A C 1
ATOM 6167 O O . LEU A 1 746 ? 57.388 -14.470 -7.153 1.00 39.66 746 LEU A O 1
ATOM 6171 N N . ASP A 1 747 ? 58.827 -14.987 -8.819 1.00 33.44 747 ASP A N 1
ATOM 6172 C CA . ASP A 1 747 ? 60.066 -14.996 -8.039 1.00 33.44 747 ASP A CA 1
ATOM 6173 C C . ASP A 1 747 ? 60.377 -13.571 -7.511 1.00 33.44 747 ASP A C 1
ATOM 6175 O O . ASP A 1 747 ? 59.935 -12.568 -8.081 1.00 33.44 747 ASP A O 1
ATOM 6179 N N . ASP A 1 748 ? 61.073 -13.388 -6.384 1.00 29.58 748 ASP A N 1
ATOM 6180 C CA . ASP A 1 748 ? 62.084 -14.280 -5.796 1.00 29.58 748 ASP A CA 1
ATOM 6181 C C . ASP A 1 748 ? 61.763 -14.872 -4.396 1.00 29.58 748 ASP A C 1
ATOM 6183 O O . ASP A 1 748 ? 61.469 -14.150 -3.443 1.00 29.58 748 ASP A O 1
ATOM 6187 N N . THR A 1 749 ? 62.044 -16.179 -4.264 1.00 30.75 749 THR A N 1
ATOM 6188 C CA . THR A 1 749 ? 62.698 -16.883 -3.121 1.00 30.75 749 THR A CA 1
ATOM 6189 C C . THR A 1 749 ? 62.025 -17.088 -1.743 1.00 30.75 749 THR A C 1
ATOM 6191 O O . THR A 1 749 ? 61.744 -16.141 -1.019 1.00 30.75 749 THR A O 1
ATOM 6194 N N . GLU A 1 750 ? 62.016 -18.378 -1.344 1.00 27.89 750 GLU A N 1
ATOM 6195 C CA . GLU A 1 750 ? 62.275 -18.960 0.003 1.00 27.89 750 GLU A CA 1
ATOM 6196 C C . GLU A 1 750 ? 61.289 -18.678 1.177 1.00 27.89 750 GLU A C 1
ATOM 6198 O O . GLU A 1 750 ? 60.941 -17.539 1.466 1.00 27.89 750 GLU A O 1
ATOM 6203 N N . SER A 1 751 ? 60.840 -19.669 1.970 1.00 26.70 751 SER A N 1
ATOM 6204 C CA . SER A 1 751 ? 60.971 -21.145 1.910 1.00 26.70 751 SER A CA 1
ATOM 6205 C C . SER A 1 751 ? 59.875 -21.852 2.753 1.00 26.70 751 SER A C 1
ATOM 6207 O O . SER A 1 751 ? 59.222 -21.197 3.558 1.00 26.70 751 SER A O 1
ATOM 6209 N N . GLU A 1 752 ? 59.687 -23.165 2.521 1.00 28.22 752 GLU A N 1
ATOM 6210 C CA . GLU A 1 752 ? 59.266 -24.281 3.427 1.00 28.22 752 GLU A CA 1
ATOM 6211 C C . GLU A 1 752 ? 58.372 -23.966 4.675 1.00 28.22 752 GLU A C 1
ATOM 6213 O O . GLU A 1 752 ? 58.669 -23.087 5.477 1.00 28.22 752 GLU A O 1
ATOM 6218 N N . ASP A 1 753 ? 57.270 -24.679 4.977 1.00 25.56 753 ASP A N 1
ATOM 6219 C CA . ASP A 1 753 ? 57.076 -26.138 4.854 1.00 25.56 753 ASP A CA 1
ATOM 6220 C C . ASP A 1 753 ? 55.595 -26.634 4.831 1.00 25.56 753 ASP A C 1
ATOM 6222 O O . ASP A 1 753 ? 54.645 -25.889 5.075 1.00 25.56 753 ASP A O 1
ATOM 6226 N N . GLU A 1 754 ? 55.444 -27.937 4.561 1.00 29.08 754 GLU A N 1
ATOM 6227 C CA . GLU A 1 754 ? 54.275 -28.851 4.614 1.00 29.08 754 GLU A CA 1
ATOM 6228 C C . GLU A 1 754 ? 52.945 -28.441 5.317 1.00 29.08 754 GLU A C 1
ATOM 6230 O O . GLU A 1 754 ? 52.918 -28.218 6.525 1.00 29.08 754 GLU A O 1
ATOM 6235 N N . ILE A 1 755 ? 51.796 -28.649 4.632 1.00 29.23 755 ILE A N 1
ATOM 6236 C CA . ILE A 1 755 ? 50.680 -29.505 5.132 1.00 29.23 755 ILE A CA 1
ATOM 6237 C C . ILE A 1 755 ? 49.977 -30.224 3.955 1.00 29.23 755 ILE A C 1
ATOM 6239 O O . ILE A 1 755 ? 49.145 -29.636 3.262 1.00 29.23 755 ILE A O 1
ATOM 6243 N N . GLU A 1 756 ? 50.174 -31.538 3.802 1.00 28.44 756 GLU A N 1
ATOM 6244 C CA . GLU A 1 756 ? 49.208 -32.390 3.084 1.00 28.44 756 GLU A CA 1
ATOM 6245 C C . GLU A 1 756 ? 48.045 -32.806 4.003 1.00 28.44 756 GLU A C 1
ATOM 6247 O O . GLU A 1 756 ? 48.278 -33.404 5.055 1.00 28.44 756 GLU A O 1
ATOM 6252 N N . ASN A 1 757 ? 46.788 -32.651 3.556 1.00 28.44 757 ASN A N 1
ATOM 6253 C CA . ASN A 1 757 ? 45.856 -33.792 3.435 1.00 28.44 757 ASN A CA 1
ATOM 6254 C C . ASN A 1 757 ? 44.524 -33.418 2.731 1.00 28.44 757 ASN A C 1
ATOM 6256 O O . ASN A 1 757 ? 43.838 -32.492 3.168 1.00 28.44 757 ASN A O 1
ATOM 6260 N N . PRO A 1 758 ? 44.069 -34.172 1.710 1.00 40.19 758 PRO A N 1
ATOM 6261 C CA . PRO A 1 758 ? 42.890 -33.808 0.923 1.00 40.19 758 PRO A CA 1
ATOM 6262 C C . PRO A 1 758 ? 41.567 -34.317 1.523 1.00 40.19 758 PRO A C 1
ATOM 6264 O O . PRO A 1 758 ? 41.285 -35.519 1.522 1.00 40.19 758 PRO A O 1
ATOM 6267 N N . LYS A 1 759 ? 40.684 -33.401 1.953 1.00 28.80 759 LYS A N 1
ATOM 6268 C CA . LYS A 1 759 ? 39.263 -33.699 2.231 1.00 28.80 759 LYS A CA 1
ATOM 6269 C C . LYS A 1 759 ? 38.330 -32.546 1.851 1.00 28.80 759 LYS A C 1
ATOM 6271 O O . LYS A 1 759 ? 38.087 -31.662 2.661 1.00 28.80 759 LYS A O 1
ATOM 6276 N N . ASN A 1 760 ? 37.704 -32.653 0.679 1.00 28.19 760 ASN A N 1
ATOM 6277 C CA . ASN A 1 760 ? 36.243 -32.780 0.604 1.00 28.19 760 ASN A CA 1
ATOM 6278 C C . ASN A 1 760 ? 35.781 -33.188 -0.803 1.00 28.19 760 ASN A C 1
ATOM 6280 O O . ASN A 1 760 ? 35.987 -32.478 -1.781 1.00 28.19 760 ASN A O 1
ATOM 6284 N N . LYS A 1 761 ? 35.080 -34.324 -0.888 1.00 30.77 761 LYS A N 1
ATOM 6285 C CA . LYS A 1 761 ? 34.142 -34.580 -1.989 1.00 30.77 761 LYS A CA 1
ATOM 6286 C C . LYS A 1 761 ? 32.824 -33.853 -1.692 1.00 30.77 761 LYS A C 1
ATOM 6288 O O . LYS A 1 761 ? 32.506 -33.611 -0.533 1.00 30.77 761 LYS A O 1
ATOM 6293 N N . SER A 1 762 ? 32.053 -33.597 -2.750 1.00 35.56 762 SER A N 1
ATOM 6294 C CA . SER A 1 762 ? 30.655 -33.128 -2.744 1.00 35.56 762 SER A CA 1
ATOM 6295 C C . SER A 1 762 ? 30.343 -31.796 -2.038 1.00 35.56 762 SER A C 1
ATOM 6297 O O . SER A 1 762 ? 29.840 -31.800 -0.922 1.00 35.56 762 SER A O 1
ATOM 6299 N N . HIS A 1 763 ? 30.456 -30.690 -2.785 1.00 29.58 763 HIS A N 1
ATOM 6300 C CA . HIS A 1 763 ? 29.610 -29.489 -2.615 1.00 29.58 763 HIS A CA 1
ATOM 6301 C C . HIS A 1 763 ? 28.764 -29.161 -3.871 1.00 29.58 763 HIS A C 1
ATOM 6303 O O . HIS A 1 763 ? 28.175 -28.089 -3.980 1.00 29.58 763 HIS A O 1
ATOM 6309 N N . PHE A 1 764 ? 28.597 -30.121 -4.795 1.00 27.02 764 PHE A N 1
ATOM 6310 C CA . PHE A 1 764 ? 27.770 -29.989 -6.016 1.00 27.02 764 PHE A CA 1
ATOM 6311 C C . PHE A 1 764 ? 26.239 -29.947 -5.752 1.00 27.02 764 PHE A C 1
ATOM 6313 O O . PHE A 1 764 ? 25.432 -30.218 -6.637 1.00 27.02 764 PHE A O 1
ATOM 6320 N N . LEU A 1 765 ? 25.827 -29.635 -4.520 1.00 31.03 765 LEU A N 1
ATOM 6321 C CA . LEU A 1 765 ? 24.444 -29.325 -4.138 1.00 31.03 765 LEU A CA 1
ATOM 6322 C C . LEU A 1 765 ? 24.315 -27.958 -3.445 1.00 31.03 765 LEU A C 1
ATOM 6324 O O . LEU A 1 765 ? 23.246 -27.355 -3.515 1.00 31.03 765 LEU A O 1
ATOM 6328 N N . ASP A 1 766 ? 25.398 -27.418 -2.878 1.00 31.62 766 ASP A N 1
ATOM 6329 C CA . ASP A 1 766 ? 25.373 -26.128 -2.174 1.00 31.62 766 ASP A CA 1
ATOM 6330 C C . ASP A 1 766 ? 25.653 -24.948 -3.120 1.00 31.62 766 ASP A C 1
ATOM 6332 O O . ASP A 1 766 ? 25.222 -23.830 -2.862 1.00 31.62 766 ASP A O 1
ATOM 6336 N N . ILE A 1 767 ? 26.214 -25.212 -4.309 1.00 32.19 767 ILE A N 1
ATOM 6337 C CA . ILE A 1 767 ? 26.284 -24.248 -5.429 1.00 32.19 767 ILE A CA 1
ATOM 6338 C C . ILE A 1 767 ? 24.873 -23.887 -5.971 1.00 32.19 767 ILE A C 1
ATOM 6340 O O . ILE A 1 767 ? 24.710 -22.923 -6.716 1.00 32.19 767 ILE A O 1
ATOM 6344 N N . LEU A 1 768 ? 23.819 -24.599 -5.545 1.00 31.36 768 LEU A N 1
ATOM 6345 C CA . LEU A 1 768 ? 22.415 -24.210 -5.756 1.00 31.36 768 LEU A CA 1
ATOM 6346 C C . LEU A 1 768 ? 21.772 -23.491 -4.551 1.00 31.36 768 LEU A C 1
ATOM 6348 O O . LEU A 1 768 ? 20.589 -23.157 -4.627 1.00 31.36 768 LEU A O 1
ATOM 6352 N N . SER A 1 769 ? 22.504 -23.251 -3.455 1.00 31.44 769 SER A N 1
ATOM 6353 C CA . SER A 1 769 ? 21.944 -22.762 -2.184 1.00 31.44 769 SER A CA 1
ATOM 6354 C C . SER A 1 769 ? 22.824 -21.764 -1.412 1.00 31.44 769 SER A C 1
ATOM 6356 O O . SER A 1 769 ? 22.923 -21.885 -0.202 1.00 31.44 769 SER A O 1
ATOM 6358 N N . GLU A 1 770 ? 23.377 -20.730 -2.059 1.00 26.66 770 GLU A N 1
ATOM 6359 C CA . GLU A 1 770 ? 23.646 -19.412 -1.438 1.00 26.66 770 GLU A CA 1
ATOM 6360 C C . GLU A 1 770 ? 24.059 -18.378 -2.517 1.00 26.66 770 GLU A C 1
ATOM 6362 O O . GLU A 1 770 ? 24.560 -18.741 -3.574 1.00 26.66 770 GLU A O 1
ATOM 6367 N N . GLY A 1 771 ? 23.825 -17.067 -2.390 1.00 29.30 771 GLY A N 1
ATOM 6368 C CA . GLY A 1 771 ? 23.094 -16.340 -1.352 1.00 29.30 771 GLY A CA 1
ATOM 6369 C C . GLY A 1 771 ? 21.771 -15.732 -1.842 1.00 29.30 771 GLY A C 1
ATOM 6370 O O . GLY A 1 771 ? 21.674 -14.529 -2.096 1.00 29.30 771 GLY A O 1
ATOM 6371 N N . GLN A 1 772 ? 20.693 -16.523 -1.844 1.00 32.38 772 GLN A N 1
ATOM 6372 C CA . GLN A 1 772 ? 19.514 -16.029 -1.129 1.00 32.38 772 GLN A CA 1
ATOM 6373 C C . GLN A 1 772 ? 19.774 -16.328 0.342 1.00 32.38 772 GLN A C 1
ATOM 6375 O O . GLN A 1 772 ? 19.574 -17.463 0.762 1.00 32.38 772 GLN A O 1
ATOM 6380 N N . ASP A 1 773 ? 20.264 -15.341 1.102 1.00 26.00 773 ASP A N 1
ATOM 6381 C CA . ASP A 1 773 ? 20.530 -15.538 2.527 1.00 26.00 773 ASP A CA 1
ATOM 6382 C C . ASP A 1 773 ? 19.322 -16.198 3.218 1.00 26.00 773 ASP A C 1
ATOM 6384 O O . ASP A 1 773 ? 18.172 -15.832 2.956 1.00 26.00 773 ASP A O 1
ATOM 6388 N N . ILE A 1 774 ? 19.564 -16.991 4.261 1.00 27.95 774 ILE A N 1
ATOM 6389 C CA . ILE A 1 774 ? 18.520 -17.335 5.247 1.00 27.95 774 ILE A CA 1
ATOM 6390 C C . ILE A 1 774 ? 17.956 -16.046 5.913 1.00 27.95 774 ILE A C 1
ATOM 6392 O O . ILE A 1 774 ? 16.799 -15.985 6.336 1.00 27.95 774 ILE A O 1
ATOM 6396 N N . CYS A 1 775 ? 18.708 -14.936 5.852 1.00 27.42 775 CYS A N 1
ATOM 6397 C CA . CYS A 1 775 ? 18.235 -13.562 6.065 1.00 27.42 775 CYS A CA 1
ATOM 6398 C C . CYS A 1 775 ? 17.179 -13.044 5.055 1.00 27.42 775 CYS A C 1
ATOM 6400 O O . CYS A 1 775 ? 16.782 -11.883 5.165 1.00 27.42 775 CYS A O 1
ATOM 6402 N N . ALA A 1 776 ? 16.648 -13.839 4.121 1.00 29.75 776 ALA A N 1
ATOM 6403 C CA . ALA A 1 776 ? 15.501 -13.459 3.288 1.00 29.75 776 ALA A CA 1
ATOM 6404 C C . ALA A 1 776 ? 14.302 -13.009 4.145 1.00 29.75 776 ALA A C 1
ATOM 6406 O O . ALA A 1 776 ? 13.677 -11.988 3.843 1.00 29.75 776 ALA A O 1
ATOM 6407 N N . TYR A 1 777 ? 14.062 -13.689 5.274 1.00 29.83 777 TYR A N 1
ATOM 6408 C CA . TYR A 1 777 ? 13.114 -13.249 6.301 1.00 29.83 777 TYR A CA 1
ATOM 6409 C C . TYR A 1 777 ? 13.495 -11.877 6.875 1.00 29.83 777 TYR A C 1
ATOM 6411 O O . TYR A 1 777 ? 12.670 -10.969 6.863 1.00 29.83 777 TYR A O 1
ATOM 6419 N N . SER A 1 778 ? 14.758 -11.654 7.265 1.00 34.12 778 SER A N 1
ATOM 6420 C CA . SER A 1 778 ? 15.197 -10.359 7.816 1.00 34.12 778 SER A CA 1
ATOM 6421 C C . SER A 1 778 ? 15.147 -9.207 6.797 1.00 34.12 778 SER A C 1
ATOM 6423 O O . SER A 1 778 ? 14.919 -8.058 7.182 1.00 34.12 778 SER A O 1
ATOM 6425 N N . ARG A 1 779 ? 15.290 -9.482 5.491 1.00 36.38 779 ARG A N 1
ATOM 6426 C CA . ARG A 1 779 ? 15.102 -8.498 4.408 1.00 36.38 779 ARG A CA 1
ATOM 6427 C C . ARG A 1 779 ? 13.617 -8.174 4.181 1.00 36.38 779 ARG A C 1
ATOM 6429 O O . ARG A 1 779 ? 13.291 -6.997 4.019 1.00 36.38 779 ARG A O 1
ATOM 6436 N N . GLN A 1 780 ? 12.723 -9.167 4.228 1.00 42.62 780 GLN A N 1
ATOM 6437 C CA . GLN A 1 780 ? 11.270 -8.935 4.214 1.00 42.62 780 GLN A CA 1
ATOM 6438 C C . GLN A 1 780 ? 10.837 -8.145 5.457 1.00 42.62 780 GLN A C 1
ATOM 6440 O O . GLN A 1 780 ? 10.226 -7.085 5.330 1.00 42.62 780 GLN A O 1
ATOM 6445 N N . ASP A 1 781 ? 11.236 -8.586 6.649 1.00 45.41 781 ASP A N 1
ATOM 6446 C CA . ASP A 1 781 ? 10.950 -7.912 7.915 1.00 45.41 781 ASP A CA 1
ATOM 6447 C C . ASP A 1 781 ? 11.495 -6.481 7.956 1.00 45.41 781 ASP A C 1
ATOM 6449 O O . ASP A 1 781 ? 10.785 -5.593 8.411 1.00 45.41 781 ASP A O 1
ATOM 6453 N N . LYS A 1 782 ? 12.682 -6.194 7.399 1.00 48.38 782 LYS A N 1
ATOM 6454 C CA . LYS A 1 782 ? 13.173 -4.809 7.249 1.00 48.38 782 LYS A CA 1
ATOM 6455 C C . LYS A 1 782 ? 12.225 -3.937 6.413 1.00 48.38 782 LYS A C 1
ATOM 6457 O O . LYS A 1 782 ? 12.049 -2.768 6.745 1.00 48.38 782 LYS A O 1
ATOM 6462 N N . GLN A 1 783 ? 11.582 -4.463 5.365 1.00 50.50 783 GLN A N 1
ATOM 6463 C CA . GLN A 1 783 ? 10.573 -3.714 4.597 1.00 50.50 783 GLN A CA 1
ATOM 6464 C C . GLN A 1 783 ? 9.245 -3.565 5.359 1.00 50.50 783 GLN A C 1
ATOM 6466 O O . GLN A 1 783 ? 8.648 -2.487 5.342 1.00 50.50 783 GLN A O 1
ATOM 6471 N N . LEU A 1 784 ? 8.805 -4.609 6.067 1.00 52.94 784 LEU A N 1
ATOM 6472 C CA . LEU A 1 784 ? 7.614 -4.574 6.925 1.00 52.94 784 LEU A CA 1
ATOM 6473 C C . LEU A 1 784 ? 7.791 -3.558 8.069 1.00 52.94 784 LEU A C 1
ATOM 6475 O O . LEU A 1 784 ? 6.912 -2.725 8.304 1.00 52.94 784 LEU A O 1
ATOM 6479 N N . GLU A 1 785 ? 8.961 -3.552 8.712 1.00 57.72 785 GLU A N 1
ATOM 6480 C CA . GLU A 1 785 ? 9.363 -2.544 9.690 1.00 57.72 785 GLU A CA 1
ATOM 6481 C C . GLU A 1 785 ? 9.451 -1.149 9.072 1.00 57.72 785 GLU A C 1
ATOM 6483 O O . GLU A 1 785 ? 8.971 -0.216 9.695 1.00 57.72 785 GLU A O 1
ATOM 6488 N N . LEU A 1 786 ? 9.980 -0.957 7.858 1.00 58.38 786 LEU A N 1
ATOM 6489 C CA . LEU A 1 786 ? 10.022 0.373 7.221 1.00 58.38 786 LEU A CA 1
ATOM 6490 C C . LEU A 1 786 ? 8.625 0.957 6.931 1.00 58.38 786 LEU A C 1
ATOM 6492 O O . LEU A 1 786 ? 8.446 2.173 6.982 1.00 58.38 786 LEU A O 1
ATOM 6496 N N . ILE A 1 787 ? 7.624 0.115 6.659 1.00 56.88 787 ILE A N 1
ATOM 6497 C CA . ILE A 1 787 ? 6.226 0.548 6.483 1.00 56.88 787 ILE A CA 1
ATOM 6498 C C . ILE A 1 787 ? 5.582 0.912 7.834 1.00 56.88 787 ILE A C 1
ATOM 6500 O O . ILE A 1 787 ? 4.775 1.845 7.909 1.00 56.88 787 ILE A O 1
ATOM 6504 N N . LEU A 1 788 ? 5.929 0.189 8.903 1.00 60.06 788 LEU A N 1
ATOM 6505 C CA . LEU A 1 788 ? 5.297 0.303 10.221 1.00 60.06 788 LEU A CA 1
ATOM 6506 C C . LEU A 1 788 ? 6.065 1.176 11.228 1.00 60.06 788 LEU A C 1
ATOM 6508 O O . LEU A 1 788 ? 5.462 1.652 12.190 1.00 60.06 788 LEU A O 1
ATOM 6512 N N . SER A 1 789 ? 7.351 1.459 11.024 1.00 55.22 789 SER A N 1
ATOM 6513 C CA . SER A 1 789 ? 8.198 2.232 11.943 1.00 55.22 789 SER A CA 1
ATOM 6514 C C . SER A 1 789 ? 7.721 3.669 12.195 1.00 55.22 789 SER A C 1
ATOM 6516 O O . SER A 1 789 ? 7.812 4.087 13.353 1.00 55.22 789 SER A O 1
ATOM 6518 N N . PRO A 1 790 ? 7.071 4.397 11.250 1.00 57.28 790 PRO A N 1
ATOM 6519 C CA . PRO A 1 790 ? 6.457 5.701 11.538 1.00 57.28 790 PRO A CA 1
ATOM 6520 C C . PRO A 1 790 ? 5.264 5.636 12.510 1.00 57.28 790 PRO A C 1
ATOM 6522 O O . PRO A 1 790 ? 4.676 6.668 12.840 1.00 57.28 790 PRO A O 1
ATOM 6525 N N . TYR A 1 791 ? 4.869 4.429 12.923 1.00 55.38 791 TYR A N 1
ATOM 6526 C CA . TYR A 1 791 ? 3.763 4.150 13.830 1.00 55.38 791 TYR A CA 1
ATOM 6527 C C . TYR A 1 791 ? 4.261 3.404 15.083 1.00 55.38 791 TYR A C 1
ATOM 6529 O O . TYR A 1 791 ? 4.161 3.915 16.203 1.00 55.38 791 TYR A O 1
ATOM 6537 N N . ILE A 1 792 ? 4.868 2.229 14.891 1.00 58.19 792 ILE A N 1
ATOM 6538 C CA . ILE A 1 792 ? 5.357 1.333 15.950 1.00 58.19 792 ILE A CA 1
ATOM 6539 C C . ILE A 1 792 ? 6.593 1.905 16.660 1.00 58.19 792 ILE A C 1
ATOM 6541 O O . ILE A 1 792 ? 6.688 1.821 17.885 1.00 58.19 792 ILE A O 1
ATOM 6545 N N . GLY A 1 793 ? 7.475 2.598 15.939 1.00 44.09 793 GLY A N 1
ATOM 6546 C CA . GLY A 1 793 ? 8.783 3.038 16.428 1.00 44.09 793 GLY A CA 1
ATOM 6547 C C . GLY A 1 793 ? 9.903 2.045 16.099 1.00 44.09 793 GLY A C 1
ATOM 6548 O O . GLY A 1 793 ? 9.679 0.840 15.947 1.00 44.09 793 GLY A O 1
ATOM 6549 N N . ASN A 1 794 ? 11.114 2.579 15.964 1.00 58.84 794 ASN A N 1
ATOM 6550 C CA . ASN A 1 794 ? 12.308 1.808 15.627 1.00 58.84 794 ASN A CA 1
ATOM 6551 C C . ASN A 1 794 ? 12.704 0.884 16.789 1.00 58.84 794 ASN A C 1
ATOM 6553 O O . ASN A 1 794 ? 12.563 1.262 17.952 1.00 58.84 794 ASN A O 1
ATOM 6557 N N . VAL A 1 795 ? 13.267 -0.285 16.475 1.00 48.88 795 VAL A N 1
ATOM 6558 C CA . VAL A 1 795 ? 14.168 -0.967 17.417 1.00 48.88 795 VAL A CA 1
ATOM 6559 C C . VAL A 1 795 ? 15.376 -0.050 17.627 1.00 48.88 795 VAL A C 1
ATOM 6561 O O . VAL A 1 795 ? 15.871 0.524 16.650 1.00 48.88 795 VAL A O 1
ATOM 6564 N N . ARG A 1 796 ? 15.897 0.057 18.853 1.00 42.59 796 ARG A N 1
ATOM 6565 C CA . ARG A 1 796 ? 17.313 0.413 19.004 1.00 42.59 796 ARG A CA 1
ATOM 6566 C C . ARG A 1 796 ? 18.113 -0.782 18.506 1.00 42.59 796 ARG A C 1
ATOM 6568 O O . ARG A 1 796 ? 18.219 -1.778 19.208 1.00 42.59 796 ARG A O 1
ATOM 6575 N N . ARG A 1 797 ? 18.626 -0.703 17.279 1.00 41.31 797 ARG A N 1
ATOM 6576 C CA . ARG A 1 797 ? 19.825 -1.477 16.968 1.00 41.31 797 ARG A CA 1
ATOM 6577 C C . ARG A 1 797 ? 20.925 -0.866 17.815 1.00 41.31 797 ARG A C 1
ATOM 6579 O O . ARG A 1 797 ? 21.035 0.361 17.836 1.00 41.31 797 ARG A O 1
ATOM 6586 N N . ASP A 1 798 ? 21.696 -1.699 18.489 1.00 29.59 798 ASP A N 1
ATOM 6587 C CA . ASP A 1 798 ? 22.962 -1.252 19.036 1.00 29.59 798 ASP A CA 1
ATOM 6588 C C . ASP A 1 798 ? 23.887 -0.998 17.847 1.00 29.59 798 ASP A C 1
ATOM 6590 O O . ASP A 1 798 ? 24.484 -1.904 17.268 1.00 29.59 798 ASP A O 1
ATOM 6594 N N . GLU A 1 799 ? 23.914 0.264 17.421 1.00 30.22 799 GLU A N 1
ATOM 6595 C CA . GLU A 1 799 ? 25.026 0.805 16.659 1.00 30.22 799 GLU A CA 1
ATOM 6596 C C . GLU A 1 799 ? 26.260 0.615 17.551 1.00 30.22 799 GLU A C 1
ATOM 6598 O O . GLU A 1 799 ? 26.369 1.226 18.618 1.00 30.22 799 GLU A O 1
ATOM 6603 N N . SER A 1 800 ? 27.142 -0.306 17.146 1.00 27.39 800 SER A N 1
ATOM 6604 C CA . SER A 1 800 ? 28.469 -0.508 17.737 1.00 27.39 800 SER A CA 1
ATOM 6605 C C . SER A 1 800 ? 29.126 0.850 17.964 1.00 27.39 800 SER A C 1
ATOM 6607 O O . SER A 1 800 ? 29.045 1.682 17.065 1.00 27.39 800 SER A O 1
ATOM 6609 N N . LEU A 1 801 ? 29.716 1.078 19.146 1.00 29.08 801 LEU A N 1
ATOM 6610 C CA . LEU A 1 801 ? 29.975 2.415 19.708 1.00 29.08 801 LEU A CA 1
ATOM 6611 C C . LEU A 1 801 ? 30.860 3.335 18.835 1.00 29.08 801 LEU A C 1
ATOM 6613 O O . LEU A 1 801 ? 32.016 3.599 19.159 1.00 29.08 801 LEU A O 1
ATOM 6617 N N . GLU A 1 802 ? 30.284 3.918 17.787 1.00 26.05 802 GLU A N 1
ATOM 6618 C CA . GLU A 1 802 ? 30.858 5.040 17.057 1.00 26.05 802 GLU A CA 1
ATOM 6619 C C . GLU A 1 802 ? 30.496 6.350 17.761 1.00 26.05 802 GLU A C 1
ATOM 6621 O O . GLU A 1 802 ? 29.336 6.668 18.049 1.00 26.05 802 GLU A O 1
ATOM 6626 N N . SER A 1 803 ? 31.526 7.121 18.085 1.00 28.92 803 SER A N 1
ATOM 6627 C CA . SER A 1 803 ? 31.449 8.254 18.996 1.00 28.92 803 SER A CA 1
ATOM 6628 C C . SER A 1 803 ? 30.796 9.483 18.357 1.00 28.92 803 SER A C 1
ATOM 6630 O O . SER A 1 803 ? 31.441 10.310 17.715 1.00 28.92 803 SER A O 1
ATOM 6632 N N . LYS A 1 804 ? 29.499 9.675 18.623 1.00 25.03 804 LYS A N 1
ATOM 6633 C CA . LYS A 1 804 ? 28.839 10.984 18.490 1.00 25.03 804 LYS A CA 1
ATOM 6634 C C . LYS A 1 804 ? 28.403 11.499 19.853 1.00 25.03 804 LYS A C 1
ATOM 6636 O O . LYS A 1 804 ? 27.417 11.054 20.436 1.00 25.03 804 LYS A O 1
ATOM 6641 N N . THR A 1 805 ? 29.186 12.446 20.355 1.00 30.06 805 THR A N 1
ATOM 6642 C CA . THR A 1 805 ? 28.982 13.150 21.617 1.00 30.06 805 THR A CA 1
ATOM 6643 C C . THR A 1 805 ? 27.747 14.047 21.556 1.00 30.06 805 THR A C 1
ATOM 6645 O O . THR A 1 805 ? 27.769 15.150 21.016 1.00 30.06 805 THR A O 1
ATOM 6648 N N . SER A 1 806 ? 26.663 13.586 22.174 1.00 26.41 806 SER A N 1
ATOM 6649 C CA . SER A 1 806 ? 25.636 14.449 22.754 1.00 26.41 806 SER A CA 1
ATOM 6650 C C . SER A 1 806 ? 25.414 14.026 24.204 1.00 26.41 806 SER A C 1
ATOM 6652 O O . SER A 1 806 ? 25.426 12.836 24.530 1.00 26.41 806 SER A O 1
ATOM 6654 N N . GLU A 1 807 ? 25.309 15.007 25.095 1.00 33.44 807 GLU A N 1
ATOM 6655 C CA . GLU A 1 807 ? 25.391 14.798 26.541 1.00 33.44 807 GLU A CA 1
ATOM 6656 C C . GLU A 1 807 ? 24.234 13.924 27.051 1.00 33.44 807 GLU A C 1
ATOM 6658 O O . GLU A 1 807 ? 23.063 14.309 27.019 1.00 33.44 807 GLU A O 1
ATOM 6663 N N . LYS A 1 808 ? 24.564 12.725 27.547 1.00 31.23 808 LYS A N 1
ATOM 6664 C CA . LYS A 1 808 ? 23.638 11.893 28.324 1.00 31.23 808 LYS A CA 1
ATOM 6665 C C . LYS A 1 808 ? 23.719 12.337 29.789 1.00 31.23 808 LYS A C 1
ATOM 6667 O O . LYS A 1 808 ? 24.824 12.333 30.328 1.00 31.23 808 LYS A O 1
ATOM 6672 N N . PRO A 1 809 ? 22.603 12.647 30.474 1.00 34.50 809 PRO A N 1
ATOM 6673 C CA . PRO A 1 809 ? 22.648 12.935 31.903 1.00 34.50 809 PRO A CA 1
ATOM 6674 C C . PRO A 1 809 ? 23.069 11.679 32.683 1.00 34.50 809 PRO A C 1
ATOM 6676 O O . PRO A 1 809 ? 22.460 10.613 32.542 1.00 34.50 809 PRO A O 1
ATOM 6679 N N . GLU A 1 810 ? 24.099 11.810 33.524 1.00 35.88 810 GLU A N 1
ATOM 6680 C CA . GLU A 1 810 ? 24.754 10.699 34.241 1.00 35.88 810 GLU A CA 1
ATOM 6681 C C . GLU A 1 810 ? 23.794 9.868 35.106 1.00 35.88 810 GLU A C 1
ATOM 6683 O O . GLU A 1 810 ? 23.982 8.661 35.269 1.00 35.88 810 GLU A O 1
ATOM 6688 N N . VAL A 1 811 ? 22.727 10.503 35.606 1.00 37.81 811 VAL A N 1
ATOM 6689 C CA . VAL A 1 811 ? 21.644 9.883 36.390 1.00 37.81 811 VAL A CA 1
ATOM 6690 C C . VAL A 1 811 ? 21.124 8.606 35.719 1.00 37.81 811 VAL A C 1
ATOM 6692 O O . VAL A 1 811 ? 20.946 7.581 36.375 1.00 37.81 811 VAL A O 1
ATOM 6695 N N . THR A 1 812 ? 20.959 8.631 34.392 1.00 42.44 812 THR A N 1
ATOM 6696 C CA . THR A 1 812 ? 20.455 7.483 33.619 1.00 42.44 812 THR A CA 1
ATOM 6697 C C . THR A 1 812 ? 21.393 6.274 33.652 1.00 42.44 812 THR A C 1
ATOM 6699 O O . THR A 1 812 ? 20.929 5.145 33.544 1.00 42.44 812 THR A O 1
ATOM 6702 N N . LEU A 1 813 ? 22.705 6.492 33.787 1.00 43.44 813 LEU A N 1
ATOM 6703 C CA . LEU A 1 813 ? 23.718 5.432 33.772 1.00 43.44 813 LEU A CA 1
ATOM 6704 C C . LEU A 1 813 ? 23.855 4.749 35.140 1.00 43.44 813 LEU A C 1
ATOM 6706 O O . LEU A 1 813 ? 24.031 3.532 35.190 1.00 43.44 813 LEU A O 1
ATOM 6710 N N . LYS A 1 814 ? 23.694 5.500 36.240 1.00 48.34 814 LYS A N 1
ATOM 6711 C CA . LYS A 1 814 ? 23.618 4.930 37.597 1.00 48.34 814 LYS A CA 1
ATOM 6712 C C . LYS A 1 814 ? 22.366 4.071 37.781 1.00 48.34 814 LYS A C 1
ATOM 6714 O O . LYS A 1 814 ? 22.491 2.909 38.147 1.00 48.34 814 LYS A O 1
ATOM 6719 N N . MET A 1 815 ? 21.190 4.579 37.396 1.00 48.03 815 MET A N 1
ATOM 6720 C CA . MET A 1 815 ? 19.925 3.832 37.504 1.00 48.03 815 MET A CA 1
ATOM 6721 C C . MET A 1 815 ? 19.899 2.514 36.713 1.00 48.03 815 MET A C 1
ATOM 6723 O O . MET A 1 815 ? 19.167 1.600 37.086 1.00 48.03 815 MET A O 1
ATOM 6727 N N . ILE A 1 816 ? 20.661 2.404 35.618 1.00 56.97 816 ILE A N 1
ATOM 6728 C CA . ILE A 1 816 ? 20.794 1.142 34.875 1.00 56.97 816 ILE A CA 1
ATOM 6729 C C . ILE A 1 816 ? 21.667 0.157 35.663 1.00 56.97 816 ILE A C 1
ATOM 6731 O O . ILE A 1 816 ? 21.224 -0.963 35.902 1.00 56.97 816 ILE A O 1
ATOM 6735 N N . LYS A 1 817 ? 22.844 0.582 36.149 1.00 60.72 817 LYS A N 1
ATOM 6736 C CA . LYS A 1 817 ? 23.732 -0.273 36.958 1.00 60.72 817 LYS A CA 1
ATOM 6737 C C . LYS A 1 817 ? 23.076 -0.748 38.258 1.00 60.72 817 LYS A C 1
ATOM 6739 O O . LYS A 1 817 ? 23.067 -1.943 38.517 1.00 60.72 817 LYS A O 1
ATOM 6744 N N . GLU A 1 818 ? 22.441 0.151 39.011 1.00 61.47 818 GLU A N 1
ATOM 6745 C CA . GLU A 1 818 ? 21.712 -0.176 40.251 1.00 61.47 818 GLU A CA 1
ATOM 6746 C C . GLU A 1 818 ? 20.523 -1.127 40.041 1.00 61.47 818 GLU A C 1
ATOM 6748 O O . GLU A 1 818 ? 20.050 -1.746 40.995 1.00 61.47 818 GLU A O 1
ATOM 6753 N N . ARG A 1 819 ? 19.993 -1.205 38.813 1.00 57.41 819 ARG A N 1
ATOM 6754 C CA . ARG A 1 819 ? 18.934 -2.150 38.452 1.00 57.41 819 ARG A CA 1
ATOM 6755 C C . ARG A 1 819 ? 19.491 -3.488 37.977 1.00 57.41 819 ARG A C 1
ATOM 6757 O O . ARG A 1 819 ? 18.837 -4.497 38.198 1.00 57.41 819 ARG A O 1
ATOM 6764 N N . GLN A 1 820 ? 20.657 -3.493 37.337 1.00 62.91 820 GLN A N 1
ATOM 6765 C CA . GLN A 1 820 ? 21.347 -4.724 36.961 1.00 62.91 820 GLN A CA 1
ATOM 6766 C C . GLN A 1 820 ? 21.851 -5.453 38.206 1.00 62.91 820 GLN A C 1
ATOM 6768 O O . GLN A 1 820 ? 21.415 -6.571 38.428 1.00 62.91 820 GLN A O 1
ATOM 6773 N N . GLN A 1 821 ? 22.561 -4.764 39.107 1.00 67.81 821 GLN A N 1
ATOM 6774 C CA . GLN A 1 821 ? 23.015 -5.357 40.373 1.00 67.81 821 GLN A CA 1
ATOM 6775 C C . GLN A 1 821 ? 21.869 -5.976 41.187 1.00 67.81 821 GLN A C 1
ATOM 6777 O O . GLN A 1 821 ? 22.030 -7.069 41.702 1.00 67.81 821 GLN A O 1
ATOM 6782 N N . ARG A 1 822 ? 20.684 -5.348 41.229 1.00 62.34 822 ARG A N 1
ATOM 6783 C CA . ARG A 1 822 ? 19.507 -5.939 41.893 1.00 62.34 822 ARG A CA 1
ATOM 6784 C C . ARG A 1 822 ? 18.921 -7.162 41.187 1.00 62.34 822 ARG A C 1
ATOM 6786 O O . ARG A 1 822 ? 18.328 -7.994 41.855 1.00 62.34 822 ARG A O 1
ATOM 6793 N N . LEU A 1 823 ? 19.038 -7.260 39.863 1.00 60.25 823 LEU A N 1
ATOM 6794 C CA . LEU A 1 823 ? 18.614 -8.449 39.115 1.00 60.25 823 LEU A CA 1
ATOM 6795 C C . LEU A 1 823 ? 19.621 -9.592 39.273 1.00 60.25 823 LEU A C 1
ATOM 6797 O O . LEU A 1 823 ? 19.210 -10.744 39.327 1.00 60.25 823 LEU A O 1
ATOM 6801 N N . ASP A 1 824 ? 20.907 -9.263 39.386 1.00 66.62 824 ASP A N 1
ATOM 6802 C CA . ASP A 1 824 ? 21.973 -10.216 39.687 1.00 66.62 824 ASP A CA 1
ATOM 6803 C C . ASP A 1 824 ? 21.812 -10.730 41.144 1.00 66.62 824 ASP A C 1
ATOM 6805 O O . ASP A 1 824 ? 21.735 -11.932 41.375 1.00 66.62 824 ASP A O 1
ATOM 6809 N N . GLU A 1 825 ? 21.582 -9.834 42.115 1.00 69.12 825 GLU A N 1
ATOM 6810 C CA . GLU A 1 825 ? 21.264 -10.165 43.519 1.00 69.12 825 GLU A CA 1
ATOM 6811 C C . GLU A 1 825 ? 19.950 -10.966 43.680 1.00 69.12 825 GLU A C 1
ATOM 6813 O O . GLU A 1 825 ? 19.856 -11.808 44.575 1.00 69.12 825 GLU A O 1
ATOM 6818 N N . GLU A 1 826 ? 18.925 -10.718 42.851 1.00 65.88 826 GLU A N 1
ATOM 6819 C CA . GLU A 1 826 ? 17.683 -11.516 42.812 1.00 65.88 826 GLU A CA 1
ATOM 6820 C C . GLU A 1 826 ? 17.895 -12.897 42.159 1.00 65.88 826 GLU A C 1
ATOM 6822 O O . GLU A 1 826 ? 17.209 -13.847 42.533 1.00 65.88 826 GLU A O 1
ATOM 6827 N N . MET A 1 827 ? 18.835 -13.033 41.214 1.00 55.81 827 MET A N 1
ATOM 6828 C CA . MET A 1 827 ? 19.211 -14.314 40.598 1.00 55.81 827 MET A CA 1
ATOM 6829 C C . MET A 1 827 ? 19.971 -15.213 41.578 1.00 55.81 827 MET A C 1
ATOM 6831 O O . MET A 1 827 ? 19.568 -16.360 41.773 1.00 55.81 827 MET A O 1
ATOM 6835 N N . ASP A 1 828 ? 21.005 -14.690 42.243 1.00 61.91 828 ASP A N 1
ATOM 6836 C CA . ASP A 1 828 ? 21.824 -15.452 43.200 1.00 61.91 828 ASP A CA 1
ATOM 6837 C C . ASP A 1 828 ? 20.956 -16.030 44.340 1.00 61.91 828 ASP A C 1
ATOM 6839 O O . ASP A 1 828 ? 21.059 -17.209 44.686 1.00 61.91 828 ASP A O 1
ATOM 6843 N N . GLN A 1 829 ? 19.998 -15.241 44.848 1.00 60.53 829 GLN A N 1
ATOM 6844 C CA . GLN A 1 829 ? 19.021 -15.679 45.858 1.00 60.53 829 GLN A CA 1
ATOM 6845 C C . GLN A 1 829 ? 18.047 -16.765 45.365 1.00 60.53 829 GLN A C 1
ATOM 6847 O O . GLN A 1 829 ? 17.461 -17.473 46.182 1.00 60.53 829 GLN A O 1
ATOM 6852 N N . ILE A 1 830 ? 17.840 -16.911 44.053 1.00 56.12 830 ILE A N 1
ATOM 6853 C CA . ILE A 1 830 ? 17.008 -17.979 43.476 1.00 56.12 830 ILE A CA 1
ATOM 6854 C C . ILE A 1 830 ? 17.824 -19.267 43.293 1.00 56.12 830 ILE A C 1
ATOM 6856 O O . ILE A 1 830 ? 17.261 -20.358 43.429 1.00 56.12 830 ILE A O 1
ATOM 6860 N N . GLU A 1 831 ? 19.132 -19.174 43.046 1.00 48.59 831 GLU A N 1
ATOM 6861 C CA . GLU A 1 831 ? 20.011 -20.347 42.967 1.00 48.59 831 GLU A CA 1
ATOM 6862 C C . GLU A 1 831 ? 20.312 -20.935 44.362 1.00 48.59 831 GLU A C 1
ATOM 6864 O O . GLU A 1 831 ? 20.162 -22.146 44.539 1.00 48.59 831 GLU A O 1
ATOM 6869 N N . GLU A 1 832 ? 20.578 -20.110 45.388 1.00 46.16 832 GLU A N 1
ATOM 6870 C CA . GLU A 1 832 ? 20.803 -20.583 46.775 1.00 46.16 832 GLU A CA 1
ATOM 6871 C C . GLU A 1 832 ? 19.603 -21.331 47.397 1.00 46.16 832 GLU A C 1
ATOM 6873 O O . GLU A 1 832 ? 19.775 -22.099 48.342 1.00 46.16 832 GLU A O 1
ATOM 6878 N N . ILE A 1 833 ? 18.384 -21.148 46.876 1.00 47.31 833 ILE A N 1
ATOM 6879 C CA . ILE A 1 833 ? 17.163 -21.796 47.394 1.00 47.31 833 ILE A CA 1
ATOM 6880 C C . ILE A 1 833 ? 16.929 -23.202 46.789 1.00 47.31 833 ILE A C 1
ATOM 6882 O O . ILE A 1 833 ? 16.075 -23.941 47.282 1.00 47.31 833 ILE A O 1
ATOM 6886 N N . ASN A 1 834 ? 17.670 -23.609 45.745 1.00 40.22 834 ASN A N 1
ATOM 6887 C CA . ASN A 1 834 ? 17.368 -24.818 44.955 1.00 40.22 834 ASN A CA 1
ATOM 6888 C C . ASN A 1 834 ? 18.383 -25.982 45.044 1.00 40.22 834 ASN A C 1
ATOM 6890 O O . ASN A 1 834 ? 18.139 -27.033 44.447 1.00 40.22 834 ASN A O 1
ATOM 6894 N N . GLU A 1 835 ? 19.457 -25.876 45.832 1.00 32.19 835 GLU A N 1
ATOM 6895 C CA . GLU A 1 835 ? 20.208 -27.045 46.329 1.00 32.19 835 GLU A CA 1
ATOM 6896 C C . GLU A 1 835 ? 20.020 -27.146 47.858 1.00 32.19 835 GLU A C 1
ATOM 6898 O O . GLU A 1 835 ? 20.158 -26.122 48.525 1.00 32.19 835 GLU A O 1
ATOM 6903 N N . PRO A 1 836 ? 19.729 -28.334 48.448 1.00 36.91 836 PRO A N 1
ATOM 6904 C CA . PRO A 1 836 ? 20.374 -29.601 48.079 1.00 36.91 836 PRO A CA 1
ATOM 6905 C C . PRO A 1 836 ? 19.519 -30.893 48.207 1.00 36.91 836 PRO A C 1
ATOM 6907 O O . PRO A 1 836 ? 19.189 -31.304 49.317 1.00 36.91 836 PRO A O 1
ATOM 6910 N N . GLU A 1 837 ? 19.310 -31.666 47.125 1.00 32.28 837 GLU A N 1
ATOM 6911 C CA . GLU A 1 837 ? 18.953 -33.103 47.285 1.00 32.28 837 GLU A CA 1
ATOM 6912 C C . GLU A 1 837 ? 19.380 -34.077 46.154 1.00 32.28 837 GLU A C 1
ATOM 6914 O O . GLU A 1 837 ? 18.751 -35.110 45.940 1.00 32.28 837 GLU A O 1
ATOM 6919 N N . VAL A 1 838 ? 20.488 -33.824 45.430 1.00 34.00 838 VAL A N 1
ATOM 6920 C CA . VAL A 1 838 ? 20.987 -34.759 44.381 1.00 34.00 838 VAL A CA 1
ATOM 6921 C C . VAL A 1 838 ? 22.484 -35.106 44.506 1.00 34.00 838 VAL A C 1
ATOM 6923 O O . VAL A 1 838 ? 23.237 -35.066 43.534 1.00 34.00 838 VAL A O 1
ATOM 6926 N N . ARG A 1 839 ? 22.949 -35.504 45.703 1.00 32.03 839 ARG A N 1
ATOM 6927 C CA . ARG A 1 839 ? 24.310 -36.070 45.907 1.00 32.03 839 ARG A CA 1
ATOM 6928 C C . ARG A 1 839 ? 24.380 -37.271 46.870 1.00 32.03 839 ARG A C 1
ATOM 6930 O O . ARG A 1 839 ? 25.246 -37.316 47.737 1.00 32.03 839 ARG A O 1
ATOM 6937 N N . ALA A 1 840 ? 23.511 -38.277 46.701 1.00 27.62 840 ALA A N 1
ATOM 6938 C CA . ALA A 1 840 ? 23.531 -39.475 47.563 1.00 27.62 840 ALA A CA 1
ATOM 6939 C C . ALA A 1 840 ? 23.223 -40.841 46.895 1.00 27.62 840 ALA A C 1
ATOM 6941 O O . ALA A 1 840 ? 22.971 -41.806 47.613 1.00 27.62 840 ALA A O 1
ATOM 6942 N N . SER A 1 841 ? 23.241 -40.989 45.559 1.00 25.64 841 SER A N 1
ATOM 6943 C CA . SER A 1 841 ? 22.811 -42.267 44.939 1.00 25.64 841 SER A CA 1
ATOM 6944 C C . SER A 1 841 ? 23.388 -42.623 43.554 1.00 25.64 841 SER A C 1
ATOM 6946 O O . SER A 1 841 ? 22.660 -43.076 42.669 1.00 25.64 841 SER A O 1
ATOM 6948 N N . GLN A 1 842 ? 24.716 -42.539 43.362 1.00 29.14 842 GLN A N 1
ATOM 6949 C CA . GLN A 1 842 ? 25.368 -43.381 42.337 1.00 29.14 842 GLN A CA 1
ATOM 6950 C C . GLN A 1 842 ? 26.855 -43.701 42.582 1.00 29.14 842 GLN A C 1
ATOM 6952 O O . GLN A 1 842 ? 27.748 -43.320 41.831 1.00 29.14 842 GLN A O 1
ATOM 6957 N N . SER A 1 843 ? 27.122 -44.511 43.610 1.00 27.47 843 SER A N 1
ATOM 6958 C CA . SER A 1 843 ? 28.299 -45.387 43.609 1.00 27.47 843 SER A CA 1
ATOM 6959 C C . SER A 1 843 ? 27.932 -46.771 44.155 1.00 27.47 843 SER A C 1
ATOM 6961 O O . SER A 1 843 ? 27.047 -46.891 44.995 1.00 27.47 843 SER A O 1
ATOM 6963 N N . ARG A 1 844 ? 28.610 -47.809 43.647 1.00 25.00 844 ARG A N 1
ATOM 6964 C CA . ARG A 1 844 ? 28.490 -49.231 44.033 1.00 25.00 844 ARG A CA 1
ATOM 6965 C C . ARG A 1 844 ? 27.115 -49.895 43.883 1.00 25.00 844 ARG A C 1
ATOM 6967 O O . ARG A 1 844 ? 26.383 -50.161 44.827 1.00 25.00 844 ARG A O 1
ATOM 6974 N N . THR A 1 845 ? 26.925 -50.413 42.676 1.00 24.12 845 THR A N 1
ATOM 6975 C CA . THR A 1 845 ? 26.661 -51.841 42.442 1.00 24.12 845 THR A CA 1
ATOM 6976 C C . THR A 1 845 ? 27.057 -52.755 43.621 1.00 24.12 845 THR A C 1
ATOM 6978 O O . THR A 1 845 ? 28.245 -52.869 43.918 1.00 24.12 845 THR A O 1
ATOM 6981 N N . GLN A 1 846 ? 26.109 -53.491 44.213 1.00 25.16 846 GLN A N 1
ATOM 6982 C CA . GLN A 1 846 ? 25.999 -54.960 44.089 1.00 25.16 846 GLN A CA 1
ATOM 6983 C C . GLN A 1 846 ? 24.933 -55.562 45.027 1.00 25.16 846 GLN A C 1
ATOM 6985 O O . GLN A 1 846 ? 24.886 -55.233 46.201 1.00 25.16 846 GLN A O 1
ATOM 6990 N N . ARG A 1 847 ? 24.192 -56.546 44.489 1.00 23.62 847 ARG A N 1
ATOM 6991 C CA . ARG A 1 847 ? 23.487 -57.642 45.190 1.00 23.62 847 ARG A CA 1
ATOM 6992 C C . ARG A 1 847 ? 22.509 -57.267 46.317 1.00 23.62 847 ARG A C 1
ATOM 6994 O O . ARG A 1 847 ? 22.902 -57.047 47.453 1.00 23.62 847 ARG A O 1
ATOM 7001 N N . PHE A 1 848 ? 21.227 -57.496 46.039 1.00 22.62 848 PHE A N 1
ATOM 7002 C CA . PHE A 1 848 ? 20.413 -58.283 46.966 1.00 22.62 848 PHE A CA 1
ATOM 7003 C C . PHE A 1 848 ? 19.944 -59.558 46.265 1.00 22.62 848 PHE A C 1
ATOM 7005 O O . PHE A 1 848 ? 19.632 -59.548 45.073 1.00 22.62 848 PHE A O 1
ATOM 7012 N N . SER A 1 849 ? 19.920 -60.653 47.011 1.00 24.05 849 SER A N 1
ATOM 7013 C CA . SER A 1 849 ? 19.308 -61.928 46.646 1.00 24.05 849 SER A CA 1
ATOM 7014 C C . SER A 1 849 ? 18.367 -62.334 47.774 1.00 24.05 849 SER A C 1
ATOM 7016 O O . SER A 1 849 ? 18.683 -62.036 48.919 1.00 24.05 849 SER A O 1
ATOM 7018 N N . SER A 1 850 ? 17.292 -63.050 47.425 1.00 25.77 850 SER A N 1
ATOM 7019 C CA . SER A 1 850 ? 16.465 -63.898 48.310 1.00 25.77 850 SER A CA 1
ATOM 7020 C C . SER A 1 850 ? 15.879 -63.290 49.601 1.00 25.77 850 SER A C 1
ATOM 7022 O O . SER A 1 850 ? 16.617 -63.009 50.534 1.00 25.77 850 SER A O 1
ATOM 7024 N N . GLU A 1 851 ? 14.538 -63.344 49.684 1.00 26.36 851 GLU A N 1
ATOM 7025 C CA . GLU A 1 851 ? 13.779 -63.707 50.908 1.00 26.36 851 GLU A CA 1
ATOM 7026 C C . GLU A 1 851 ? 13.749 -62.685 52.077 1.00 26.36 851 GLU A C 1
ATOM 7028 O O . GLU A 1 851 ? 14.615 -61.829 52.196 1.00 26.36 851 GLU A O 1
ATOM 7033 N N . SER A 1 852 ? 12.760 -62.678 52.984 1.00 24.80 852 SER A N 1
ATOM 7034 C CA . SER A 1 852 ? 11.350 -63.149 52.980 1.00 24.80 852 SER A CA 1
ATOM 7035 C C . SER A 1 852 ? 10.622 -62.567 54.224 1.00 24.80 852 SER A C 1
ATOM 7037 O O . SER A 1 852 ? 11.238 -61.832 54.985 1.00 24.80 852 SER A O 1
ATOM 7039 N N . THR A 1 853 ? 9.327 -62.886 54.424 1.00 24.12 853 THR A N 1
ATOM 7040 C CA . THR A 1 853 ? 8.578 -62.882 55.723 1.00 24.12 853 THR A CA 1
ATOM 7041 C C . THR A 1 853 ? 8.724 -61.667 56.673 1.00 24.12 853 THR A C 1
ATOM 7043 O O . THR A 1 853 ? 9.753 -61.488 57.309 1.00 24.12 853 THR A O 1
ATOM 7046 N N . SER A 1 854 ? 7.751 -60.750 56.781 1.00 23.94 854 SER A N 1
ATOM 7047 C CA . SER A 1 854 ? 6.409 -60.857 57.420 1.00 23.94 854 SER A CA 1
ATOM 7048 C C . SER A 1 854 ? 6.372 -60.556 58.928 1.00 23.94 854 SER A C 1
ATOM 7050 O O . SER A 1 854 ? 7.058 -61.227 59.691 1.00 23.94 854 SER A O 1
ATOM 7052 N N . ASN A 1 855 ? 5.517 -59.597 59.320 1.00 24.30 855 ASN A N 1
ATOM 7053 C CA . ASN A 1 855 ? 4.577 -59.570 60.469 1.00 24.30 855 ASN A CA 1
ATOM 7054 C C . ASN A 1 855 ? 3.988 -58.132 60.569 1.00 24.30 855 ASN A C 1
ATOM 7056 O O . ASN A 1 855 ? 4.690 -57.190 60.211 1.00 24.30 855 ASN A O 1
ATOM 7060 N N . THR A 1 856 ? 2.684 -57.860 60.748 1.00 25.41 856 THR A N 1
ATOM 7061 C CA . THR A 1 856 ? 1.745 -58.101 61.882 1.00 25.41 856 THR A CA 1
ATOM 7062 C C . THR A 1 856 ? 2.117 -57.367 63.188 1.00 25.41 856 THR A C 1
ATOM 7064 O O . THR A 1 856 ? 3.282 -57.391 63.570 1.00 25.41 856 THR A O 1
ATOM 7067 N N . SER A 1 857 ? 1.186 -56.694 63.894 1.00 26.11 857 SER A N 1
ATOM 7068 C CA . SER A 1 857 ? -0.277 -56.538 63.665 1.00 26.11 857 SER A CA 1
ATOM 7069 C C . SER A 1 857 ? -0.962 -55.437 64.518 1.00 26.11 857 SER A C 1
ATOM 7071 O O . SER A 1 857 ? -0.314 -54.857 65.382 1.00 26.11 857 SER A O 1
ATOM 7073 N N . GLU A 1 858 ? -2.278 -55.240 64.262 1.00 29.53 858 GLU A N 1
ATOM 7074 C CA . GLU A 1 858 ? -3.357 -54.740 65.166 1.00 29.53 858 GLU A CA 1
ATOM 7075 C C . GLU A 1 858 ? -3.294 -53.277 65.693 1.00 29.53 858 GLU A C 1
ATOM 7077 O O . GLU A 1 858 ? -2.222 -52.684 65.768 1.00 29.53 858 GLU A O 1
ATOM 7082 N N . SER A 1 859 ? -4.397 -52.579 66.036 1.00 26.81 859 SER A N 1
ATOM 7083 C CA . SER A 1 859 ? -5.871 -52.836 66.123 1.00 26.81 859 SER A CA 1
ATOM 7084 C C . SER A 1 859 ? -6.631 -51.472 66.186 1.00 26.81 859 SER A C 1
ATOM 7086 O O . SER A 1 859 ? -5.956 -50.448 66.280 1.00 26.81 859 SER A O 1
ATOM 7088 N N . GLU A 1 860 ? -7.966 -51.261 66.197 1.00 28.97 860 GLU A N 1
ATOM 7089 C CA . GLU A 1 860 ? -9.269 -51.922 65.858 1.00 28.97 860 GLU A CA 1
ATOM 7090 C C . GLU A 1 860 ? -10.356 -50.800 65.986 1.00 28.97 860 GLU A C 1
ATOM 7092 O O . GLU A 1 860 ? -10.157 -49.884 66.783 1.00 28.97 860 GLU A O 1
ATOM 7097 N N . ASP A 1 861 ? -11.526 -50.754 65.329 1.00 29.14 861 ASP A N 1
ATOM 7098 C CA . ASP A 1 861 ? -12.025 -51.418 64.106 1.00 29.14 861 ASP A CA 1
ATOM 7099 C C . ASP A 1 861 ? -12.558 -50.335 63.107 1.00 29.14 861 ASP A C 1
ATOM 7101 O O . ASP A 1 861 ? -11.714 -49.687 62.492 1.00 29.14 861 ASP A O 1
ATOM 7105 N N . GLU A 1 862 ? -13.832 -49.967 62.869 1.00 26.84 862 GLU A N 1
ATOM 7106 C CA . GLU A 1 862 ? -15.173 -50.467 63.242 1.00 26.84 862 GLU A CA 1
ATOM 7107 C C . GLU A 1 862 ? -16.022 -50.809 61.989 1.00 26.84 862 GLU A C 1
ATOM 7109 O O . GLU A 1 862 ? -16.099 -50.030 61.039 1.00 26.84 862 GLU A O 1
ATOM 7114 N N . SER A 1 863 ? -16.701 -51.961 62.051 1.00 26.27 863 SER A N 1
ATOM 7115 C CA . SER A 1 863 ? -17.998 -52.392 61.475 1.00 26.27 863 SER A CA 1
ATOM 7116 C C . SER A 1 863 ? -18.781 -51.449 60.505 1.00 26.27 863 SER A C 1
ATOM 7118 O O . SER A 1 863 ? -18.907 -50.251 60.728 1.00 26.27 863 SER A O 1
ATOM 7120 N N . SER A 1 864 ? -19.498 -51.919 59.465 1.00 28.59 864 SER A N 1
ATOM 7121 C CA . SER A 1 864 ? -19.684 -53.282 58.917 1.00 28.59 864 SER A CA 1
ATOM 7122 C C . SER A 1 864 ? -20.519 -53.310 57.606 1.00 28.59 864 SER A C 1
ATOM 7124 O O . SER A 1 864 ? -21.464 -52.542 57.472 1.00 28.59 864 SER A O 1
ATOM 7126 N N . THR A 1 865 ? -20.253 -54.300 56.725 1.00 28.25 865 THR A N 1
ATOM 7127 C CA . THR A 1 865 ? -21.230 -55.075 55.882 1.00 28.25 865 THR A CA 1
ATOM 7128 C C . THR A 1 865 ? -22.123 -54.361 54.821 1.00 28.25 865 THR A C 1
ATOM 7130 O O . THR A 1 865 ? -22.586 -53.252 55.030 1.00 28.25 865 THR A O 1
ATOM 7133 N N . THR A 1 866 ? -22.483 -54.925 53.650 1.00 29.55 866 THR A N 1
ATOM 7134 C CA . THR A 1 866 ? -22.179 -56.223 52.985 1.00 29.55 866 THR A CA 1
ATOM 7135 C C . THR A 1 866 ? -22.555 -56.200 51.478 1.00 29.55 866 THR A C 1
ATOM 7137 O O . THR A 1 866 ? -23.671 -55.816 51.147 1.00 29.55 866 THR A O 1
ATOM 7140 N N . GLU A 1 867 ? -21.651 -56.727 50.627 1.00 30.30 867 GLU A N 1
ATOM 7141 C CA . GLU A 1 867 ? -21.887 -57.785 49.596 1.00 30.30 867 GLU A CA 1
ATOM 7142 C C . GLU A 1 867 ? -22.667 -57.536 48.271 1.00 30.30 867 GLU A C 1
ATOM 7144 O O . GLU A 1 867 ? -23.495 -56.639 48.175 1.00 30.30 867 GLU A O 1
ATOM 7149 N N . SER A 1 868 ? -22.462 -58.321 47.188 1.00 27.44 868 SER A N 1
ATOM 7150 C CA . SER A 1 868 ? -21.384 -59.293 46.839 1.00 27.44 868 SER A CA 1
ATOM 7151 C C . SER A 1 868 ? -21.300 -59.605 45.323 1.00 27.44 868 SER A C 1
ATOM 7153 O O . SER A 1 868 ? -22.314 -59.616 44.638 1.00 27.44 868 SER A O 1
ATOM 7155 N N . GLU A 1 869 ? -20.066 -59.876 44.855 1.00 28.91 869 GLU A N 1
ATOM 7156 C CA . GLU A 1 869 ? -19.583 -60.914 43.892 1.00 28.91 869 GLU A CA 1
ATOM 7157 C C . GLU A 1 869 ? -20.330 -61.262 42.563 1.00 28.91 869 GLU A C 1
ATOM 7159 O O . GLU A 1 869 ? -21.494 -60.965 42.353 1.00 28.91 869 GLU A O 1
ATOM 7164 N N . GLY A 1 870 ? -19.718 -61.900 41.545 1.00 26.02 870 GLY A N 1
ATOM 7165 C CA . GLY A 1 870 ? -18.366 -62.473 41.369 1.00 26.02 870 GLY A CA 1
ATOM 7166 C C . GLY A 1 870 ? -18.009 -62.677 39.867 1.00 26.02 870 GLY A C 1
ATOM 7167 O O . GLY A 1 870 ? -18.879 -62.590 39.012 1.00 26.02 870 GLY A O 1
ATOM 7168 N N . SER A 1 871 ? -16.731 -62.757 39.447 1.00 27.11 871 SER A N 1
ATOM 7169 C CA . SER A 1 871 ? -15.864 -63.971 39.385 1.00 27.11 871 SER A CA 1
ATOM 7170 C C . SER A 1 871 ? -16.315 -65.027 38.330 1.00 27.11 871 SER A C 1
ATOM 7172 O O . SER A 1 871 ? -17.491 -65.353 38.297 1.00 27.11 871 SER A O 1
ATOM 7174 N N . LYS A 1 872 ? -15.486 -65.659 37.461 1.00 31.06 872 LYS A N 1
ATOM 7175 C CA . LYS A 1 872 ? -14.004 -65.775 37.323 1.00 31.06 872 LYS A CA 1
ATOM 7176 C C . LYS A 1 872 ? -13.560 -66.285 35.911 1.00 31.06 872 LYS A C 1
ATOM 7178 O O . LYS A 1 872 ? -14.177 -67.196 35.383 1.00 31.06 872 LYS A O 1
ATOM 7183 N N . LYS A 1 873 ? -12.395 -65.797 35.435 1.00 27.50 873 LYS A N 1
ATOM 7184 C CA . LYS A 1 873 ? -11.276 -66.472 34.690 1.00 27.50 873 LYS A CA 1
ATOM 7185 C C . LYS A 1 873 ? -11.393 -67.193 33.305 1.00 27.50 873 LYS A C 1
ATOM 7187 O O . LYS A 1 873 ? -12.315 -67.933 33.014 1.00 27.50 873 LYS A O 1
ATOM 7192 N N . GLU A 1 874 ? -10.239 -67.105 32.601 1.00 27.33 874 GLU A N 1
ATOM 7193 C CA . GLU A 1 874 ? -9.542 -68.090 31.715 1.00 27.33 874 GLU A CA 1
ATOM 7194 C C . GLU A 1 874 ? -9.834 -68.257 30.196 1.00 27.33 874 GLU A C 1
ATOM 7196 O O . GLU A 1 874 ? -10.971 -68.224 29.747 1.00 27.33 874 GLU A O 1
ATOM 7201 N N . GLY A 1 875 ? -8.771 -68.554 29.399 1.00 24.64 875 GLY A N 1
ATOM 7202 C CA . GLY A 1 875 ? -8.940 -69.584 28.343 1.00 24.64 875 GLY A CA 1
ATOM 7203 C C . GLY A 1 875 ? -8.281 -69.577 26.934 1.00 24.64 875 GLY A C 1
ATOM 7204 O O . GLY A 1 875 ? -8.845 -70.230 26.075 1.00 24.64 875 GLY A O 1
ATOM 7205 N N . LYS A 1 876 ? -7.107 -68.979 26.642 1.00 26.27 876 LYS A N 1
ATOM 7206 C CA . LYS A 1 876 ? -6.186 -69.345 25.497 1.00 26.27 876 LYS A CA 1
ATOM 7207 C C . LYS A 1 876 ? -6.711 -69.532 24.023 1.00 26.27 876 LYS A C 1
ATOM 7209 O O . LYS A 1 876 ? -7.353 -70.511 23.681 1.00 26.27 876 LYS A O 1
ATOM 7214 N N . LYS A 1 877 ? -6.082 -68.790 23.085 1.00 25.58 877 LYS A N 1
ATOM 7215 C CA . LYS A 1 877 ? -5.653 -69.194 21.700 1.00 25.58 877 LYS A CA 1
ATOM 7216 C C . LYS A 1 877 ? -6.659 -69.843 20.693 1.00 25.58 877 LYS A C 1
ATOM 7218 O O . LYS A 1 877 ? -6.817 -71.060 20.720 1.00 25.58 877 LYS A O 1
ATOM 7223 N N . LYS A 1 878 ? -7.008 -69.127 19.595 1.00 25.44 878 LYS A N 1
ATOM 7224 C CA . LYS A 1 878 ? -6.644 -69.446 18.166 1.00 25.44 878 LYS A CA 1
ATOM 7225 C C . LYS A 1 878 ? -7.353 -68.564 17.095 1.00 25.44 878 LYS A C 1
ATOM 7227 O O . LYS A 1 878 ? -8.514 -68.213 17.231 1.00 25.44 878 LYS A O 1
ATOM 7232 N N . ARG A 1 879 ? -6.641 -68.266 15.990 1.00 26.05 879 ARG A N 1
ATOM 7233 C CA . ARG A 1 879 ? -7.159 -67.897 14.632 1.00 26.05 879 ARG A CA 1
ATOM 7234 C C . ARG A 1 879 ? -7.461 -69.214 13.837 1.00 26.05 879 ARG A C 1
ATOM 7236 O O . ARG A 1 879 ? -7.051 -70.242 14.381 1.00 26.05 879 ARG A O 1
ATOM 7243 N N . PRO A 1 880 ? -7.992 -69.286 12.574 1.00 40.66 880 PRO A N 1
ATOM 7244 C CA . PRO A 1 880 ? -8.072 -68.250 11.512 1.00 40.66 880 PRO A CA 1
ATOM 7245 C C . PRO A 1 880 ? -9.269 -68.325 10.499 1.00 40.66 880 PRO A C 1
ATOM 7247 O O . PRO A 1 880 ? -10.179 -69.129 10.646 1.00 40.66 880 PRO A O 1
ATOM 7250 N N . LYS A 1 881 ? -9.127 -67.569 9.385 1.00 24.44 881 LYS A N 1
ATOM 7251 C CA . LYS A 1 881 ? -9.831 -67.612 8.067 1.00 24.44 881 LYS A CA 1
ATOM 7252 C C . LYS A 1 881 ? -11.181 -66.877 7.969 1.00 24.44 881 LYS A C 1
ATOM 7254 O O . LYS A 1 881 ? -11.896 -66.801 8.951 1.00 24.44 881 LYS A O 1
ATOM 7259 N N . LYS A 1 882 ? -11.656 -66.415 6.796 1.00 24.75 882 LYS A N 1
ATOM 7260 C CA . LYS A 1 882 ? -11.105 -65.870 5.510 1.00 24.75 882 LYS A CA 1
ATOM 7261 C C . LYS A 1 882 ? -12.161 -66.108 4.409 1.00 24.75 882 LYS A C 1
ATOM 7263 O O . LYS A 1 882 ? -12.478 -67.268 4.170 1.00 24.75 882 LYS A O 1
ATOM 7268 N N . LYS A 1 883 ? -12.546 -65.056 3.676 1.00 23.36 883 LYS A N 1
ATOM 7269 C CA . LYS A 1 883 ? -12.866 -64.958 2.222 1.00 23.36 883 LYS A CA 1
ATOM 7270 C C . LYS A 1 883 ? -13.141 -63.454 1.974 1.00 23.36 883 LYS A C 1
ATOM 7272 O O . LYS A 1 883 ? -13.868 -62.871 2.763 1.00 23.36 883 LYS A O 1
ATOM 7277 N N . SER A 1 884 ? -12.317 -62.708 1.223 1.00 24.03 884 SER A N 1
ATOM 7278 C CA . SER A 1 884 ? -12.203 -62.610 -0.255 1.00 24.03 884 SER A CA 1
ATOM 7279 C C . SER A 1 884 ? -13.427 -61.924 -0.896 1.00 24.03 884 SER A C 1
ATOM 7281 O O . SER A 1 884 ? -14.541 -62.210 -0.481 1.00 24.03 884 SER A O 1
ATOM 7283 N N . CYS A 1 885 ? -13.300 -61.027 -1.883 1.00 21.73 885 CYS A N 1
ATOM 7284 C CA . CYS A 1 885 ? -12.280 -60.959 -2.950 1.00 21.73 885 CYS A CA 1
ATOM 7285 C C . CYS A 1 885 ? -11.644 -59.561 -3.188 1.00 21.73 885 CYS A C 1
ATOM 7287 O O . CYS A 1 885 ? -11.938 -58.601 -2.486 1.00 21.73 885 CYS A O 1
ATOM 7289 N N . ILE A 1 886 ? -10.739 -59.498 -4.176 1.00 26.34 886 ILE A N 1
ATOM 7290 C CA . ILE A 1 886 ? -9.987 -58.333 -4.702 1.00 26.34 886 ILE A CA 1
ATOM 7291 C C . ILE A 1 886 ? -10.144 -58.354 -6.246 1.00 26.34 886 ILE A C 1
ATOM 7293 O O . ILE A 1 886 ? -10.415 -59.439 -6.772 1.00 26.34 886 ILE A O 1
ATOM 7297 N N . PRO A 1 887 ? -10.023 -57.227 -6.977 1.00 32.06 887 PRO A N 1
ATOM 7298 C CA . PRO A 1 887 ? -8.737 -56.804 -7.586 1.00 32.06 887 PRO A CA 1
ATOM 7299 C C . PRO A 1 887 ? -8.539 -55.263 -7.534 1.00 32.06 887 PRO A C 1
ATOM 7301 O O . PRO A 1 887 ? -9.447 -54.552 -7.122 1.00 32.06 887 PRO A O 1
ATOM 7304 N N . GLY A 1 888 ? -7.420 -54.633 -7.916 1.00 24.53 888 GLY A N 1
ATOM 7305 C CA . GLY A 1 888 ? -6.068 -55.042 -8.349 1.00 24.53 888 GLY A CA 1
ATOM 7306 C C . GLY A 1 888 ? -5.291 -53.747 -8.698 1.00 24.53 888 GLY A C 1
ATOM 7307 O O . GLY A 1 888 ? -5.870 -52.860 -9.308 1.00 24.53 888 GLY A O 1
ATOM 7308 N N . LEU A 1 889 ? -4.147 -53.452 -8.065 1.00 26.62 889 LEU A N 1
ATOM 7309 C CA . LEU A 1 889 ? -2.760 -53.658 -8.544 1.00 26.62 889 LEU A CA 1
ATOM 7310 C C . LEU A 1 889 ? -2.342 -52.851 -9.808 1.00 26.62 889 LEU A C 1
ATOM 7312 O O . LEU A 1 889 ? -3.106 -52.760 -10.757 1.00 26.62 889 LEU A O 1
ATOM 7316 N N . GLY A 1 890 ? -1.125 -52.282 -9.876 1.00 23.34 890 GLY A N 1
ATOM 7317 C CA . GLY A 1 890 ? -0.000 -52.456 -8.938 1.00 23.34 890 GLY A CA 1
ATOM 7318 C C . GLY A 1 890 ? 1.188 -51.482 -9.057 1.00 23.34 890 GLY A C 1
ATOM 7319 O O . GLY A 1 890 ? 1.114 -50.448 -9.710 1.00 23.34 890 GLY A O 1
ATOM 7320 N N . PHE A 1 891 ? 2.265 -51.835 -8.344 1.00 25.19 891 PHE A N 1
ATOM 7321 C CA . PHE A 1 891 ? 3.504 -51.072 -8.108 1.00 25.19 891 PHE A CA 1
ATOM 7322 C C . PHE A 1 891 ? 4.716 -51.697 -8.823 1.00 25.19 891 PHE A C 1
ATOM 7324 O O . PHE A 1 891 ? 4.775 -52.918 -8.952 1.00 25.19 891 PHE A O 1
ATOM 7331 N N . ILE A 1 892 ? 5.744 -50.880 -9.091 1.00 25.31 892 ILE A N 1
ATOM 7332 C CA . ILE A 1 892 ? 7.165 -51.265 -9.249 1.00 25.31 892 ILE A CA 1
ATOM 7333 C C . ILE A 1 892 ? 7.973 -50.163 -8.514 1.00 25.31 892 ILE A C 1
ATOM 7335 O O . ILE A 1 892 ? 7.914 -49.014 -8.930 1.00 25.31 892 ILE A O 1
ATOM 7339 N N . THR A 1 893 ? 8.424 -50.313 -7.256 1.00 27.09 893 THR A N 1
ATOM 7340 C CA . THR A 1 893 ? 9.629 -51.017 -6.724 1.00 27.09 893 THR A CA 1
ATOM 7341 C C . THR A 1 893 ? 10.983 -50.406 -7.148 1.00 27.09 893 THR A C 1
ATOM 7343 O O . THR A 1 893 ? 11.163 -50.155 -8.327 1.00 27.09 893 THR A O 1
ATOM 7346 N N . SER A 1 894 ? 12.008 -50.237 -6.287 1.00 23.55 894 SER A N 1
ATOM 7347 C CA . SER A 1 894 ? 12.104 -50.429 -4.817 1.00 23.55 894 SER A CA 1
ATOM 7348 C C . SER A 1 894 ? 13.465 -50.002 -4.210 1.00 23.55 894 SER A C 1
ATOM 7350 O O . SER A 1 894 ? 14.459 -50.002 -4.921 1.00 23.55 894 SER A O 1
ATOM 7352 N N . LYS A 1 895 ? 13.499 -49.891 -2.864 1.00 23.97 895 LYS A N 1
ATOM 7353 C CA . LYS A 1 895 ? 14.640 -50.117 -1.930 1.00 23.97 895 LYS A CA 1
ATOM 7354 C C . LYS A 1 895 ? 15.795 -49.099 -1.856 1.00 23.97 895 LYS A C 1
ATOM 7356 O O . LYS A 1 895 ? 16.588 -48.948 -2.774 1.00 23.97 895 LYS A O 1
ATOM 7361 N N . LEU A 1 896 ? 15.997 -48.587 -0.636 1.00 22.83 896 LEU A N 1
ATOM 7362 C CA . LEU A 1 896 ? 17.293 -48.106 -0.142 1.00 22.83 896 LEU A CA 1
ATOM 7363 C C . LEU A 1 896 ? 18.298 -49.266 -0.001 1.00 22.83 896 LEU A C 1
ATOM 7365 O O . LEU A 1 896 ? 17.915 -50.390 0.341 1.00 22.83 896 LEU A O 1
ATOM 7369 N N . LYS A 1 897 ? 19.592 -48.940 -0.085 1.00 22.67 897 LYS A N 1
ATOM 7370 C CA . LYS A 1 897 ? 20.669 -49.615 0.656 1.00 22.67 897 LYS A CA 1
ATOM 7371 C C . LYS A 1 897 ? 21.783 -48.609 0.957 1.00 22.67 897 LYS A C 1
ATOM 7373 O O . LYS A 1 897 ? 22.385 -48.078 0.033 1.00 22.67 897 LYS A O 1
ATOM 7378 N N . CYS A 1 898 ? 22.079 -48.380 2.234 1.00 22.02 898 CYS A N 1
ATOM 7379 C CA . CYS A 1 898 ? 23.273 -47.640 2.642 1.00 22.02 898 CYS A CA 1
ATOM 7380 C C . CYS A 1 898 ? 24.482 -48.585 2.667 1.00 22.02 898 CYS A C 1
ATOM 7382 O O . CYS A 1 898 ? 24.357 -49.706 3.159 1.00 22.02 898 CYS A O 1
ATOM 7384 N N . PHE A 1 899 ? 25.651 -48.116 2.231 1.00 22.09 899 PHE A N 1
ATOM 7385 C CA . PHE A 1 899 ? 26.948 -48.706 2.575 1.00 22.09 899 PHE A CA 1
ATOM 7386 C C . PHE A 1 899 ? 27.988 -47.600 2.799 1.00 22.09 899 PHE A C 1
ATOM 7388 O O . PHE A 1 899 ? 27.805 -46.468 2.359 1.00 22.09 899 PHE A O 1
ATOM 7395 N N . LYS A 1 900 ? 29.042 -47.924 3.553 1.00 25.05 900 LYS A N 1
ATOM 7396 C CA . LYS A 1 900 ? 30.097 -47.007 4.013 1.00 25.05 900 LYS A CA 1
ATOM 7397 C C . LYS A 1 900 ? 31.463 -47.611 3.654 1.00 25.05 900 LYS A C 1
ATOM 7399 O O . LYS A 1 900 ? 31.574 -48.837 3.654 1.00 25.05 900 LYS A O 1
ATOM 7404 N N . LYS A 1 901 ? 32.488 -46.759 3.505 1.00 24.30 901 LYS A N 1
ATOM 7405 C CA . LYS A 1 901 ? 33.861 -47.055 3.025 1.00 24.30 901 LYS A CA 1
ATOM 7406 C C . LYS A 1 901 ? 33.953 -47.293 1.502 1.00 24.30 901 LYS A C 1
ATOM 7408 O O . LYS A 1 901 ? 33.015 -47.827 0.921 1.00 24.30 901 LYS A O 1
ATOM 7413 N N . LYS A 1 902 ? 35.076 -46.979 0.845 1.00 28.69 902 LYS A N 1
ATOM 7414 C CA . LYS A 1 902 ? 36.242 -46.205 1.327 1.00 28.69 902 LYS A CA 1
ATOM 7415 C C . LYS A 1 902 ? 36.111 -44.744 0.908 1.00 28.69 902 LYS A C 1
ATOM 7417 O O . LYS A 1 902 ? 35.763 -44.519 -0.268 1.00 28.69 902 LYS A O 1
#

Foldseek 3Di:
DPPVVVVVVVVVVVPPPPPDAAACPLDDDPLLLLLLLLLLLCQQCLLPHRALLSFAQCQQAVVSVLQSLLAGQLFQDDQDPSNVVVLVVADDFPHVDSVSRGRDHNLQVCLVRHDFDALNSVSVSSNVSSVVSCVSNVNDDDRDHFWEKEKEAAEQNDGLAFKKKWFPDADPVGNPDIDIDTDDLVLSLQLLLDFFFSLRSLVSSLVPDPDPVSNVSSVVCNVPPPGIDIGGDIDIDTDRQSNQPVVDFFPQLSVLVVLLVQLVDDDPDDDDDDSNNSLCSSCVSHDVVSNVVVVVSSPDSVFGFKAWQFQQDPPQKDADHSVNVNPVVNVDDSSHGIYGFLQTHMYTYRPDDHDDDPNRTRDGDDDDGSLLSSLLSDEPLSCLLVCCVVQHDQFDADDPVNVVVVQPDFAFADDDDDFDLPPQDQQDDLLDDLQLLLLLLLVVLLVVLVCLLPVPVPDDDDPPDRSRSCNYDDFCLLLLLLLSLLLSVLSLLLCVLVVVDDPVPRDDRSLVLLLLCLVGVCPDPPRPNPVSSNSNNSSNSSSVLSLVQCLQQFAAAPVARDTDRALPVSVCRQQVHDLRGSCSLSSLVSSLSVQSSVSHSVSLSNVSNSLSSLLVLLSVLSNCVNPVVVSNVSRVVRGDHNSSSLVSLVCNVVVCVDPSNVSVVVSSVVRHDPLSSPSVSSVVSSVVSSVSVPDPPSSPVRDRDDRDSHHRGDDRQGDDNNNDPSSVVVVVPPVDDPPVVVPPDPDDDDDDDDDDDDDDDDPVPCVVPDDVPPCVVVVRVVVVCVVNCVRNNDRPDPPPDDDDDDDDDCVVVVVVVVVVVVVVVVVVVVVVVPDDDPDDDDDDDDDDDDDDDDDDDDDDDDDDDDDDDDDDDDDDDDDDDDDDDDDDYDDDDDDDDDDDDD

Radius of gyration: 37.21 Å; Cα contacts (8 Å, |Δi|>4): 989; chains: 1; bounding box: 105×130×106 Å

Nearest PDB structures (foldseek):
  7mrw-assembly1_C  TM=9.641E-01  e=5.005E-68  Plasmodium falciparum NF54
  7kiy-assembly1_C  TM=9.529E-01  e=3.981E-58  Plasmodium falciparum
  7vws-assembly2_B  TM=2.328E-01  e=5.884E-01  Streptomyces sp.
  8y66-assembly1_A  TM=1.792E-01  e=1.994E+00  Homo sapiens